Protein AF-0000000079066130 (afdb_homodimer)

Secondary structure (DSSP, 8-state):
-----------------TTSPTT---TTS-HHHHHHHHHT-TT----STHHHHHHHHHHHHT--S-----HHHHHHHHHHHHHHHHHHHHHHHHHHH--S-TT---TTHHHHHHHHHHHHHHHHHTTTTGGGTTS--GGGTT-HHHHHHHHHHHHHHTTTSTT-SHHHHHHHHHHHTT--TT-SSGGGGGG-TTS-GGGGHHHHHHHHHHT-HHHHHHHHHHHHHHHHHH-S-HHHHHHHHH-TTSS-HHHH-TTS-SSSSS--HHHHHHHHHHHHHHHHHHHHHHHHHHHHHHHHHHHHHHHHHHHHHHHHHTSHHHHHHHHHHHHHHHHTTT-SS-EETTEEHHHHHHHHTT--HHHHHHHHTSTT--TT-GGG-HIIIIITSTTSTTTTTS-HHHHHHHHHHHHHSPPPPP----------------------------------TTHHHHHHHHH--SS--PPPSSHHHHHHHTTSS---HHHHHHHHHHHHHHHHHHHTTGGGS--SS-SS--TT-SHHHHHHHHHHHHHHHHHGGGSPPPPHHHHHHHHHHHHHHHTTTTGGGGGGGSHHHHTSTTHHHHHHHHHHHTTTT-GGG-HHHHHHHHHHHTT--PPPTTSHHHHT-TTS-GGGGHHHHHHHHHTT-TTTTHHHHHHHHHHHHHTTTTTHHHHHHHHHHHTT---HHHHHHHHHT-TTTSHHHHHHHHHHHHHHTS-SSSSTTSHHHHHHHHHHHHHTTS---SHHHHHHHHHHHHHHHH-/-----------------TTSPTT---TTS-HHHHHHHHHT-TT----STHHHHHHHHHHHHT--S-----HHHHHHHHHHHHHHHHHHHHHHHHHHH--S-TT---TTHHHHHHHHHHHHHHHHHTTTTGGGTTS--GGGTT-HHHHHHHHHHHHHHTTTSTT-SHHHHHHHHHHHTT--TT-SSGGGGGG-TTS-GGGGHHHHHHHHHHT-HHHHHHHHHHHHHHHHHH-S-HHHHHHHHH-TTSS-HHHH-TTS-SSSSS--HHHHHHHHHHHHHHHHHHHHHHHHHHHHHHHHHHHHHHHHHHHHHHHHHTSHHHHHHHHHHHHHHHHTTT-SS-EETTEEHHHHHHHHTT--HHHHHHHHTSTT--TT-GGG-HIIIIITSTTSTTTTTS-HHHHHHHHHHHHHSPPPPP----------------------------------TTHHHHHHHHH--SS--PPPSSHHHHHHHTTSS---HHHHHHHHHHHHHHHHHHHTTGGGS--SS-SS--TT-SHHHHHHHHHHHHHHHHHGGGSPPPPHHHHHHHHHHHHHHHTTTTGGGGGGGSHHHHTSTTHHHHHHHHHHHTTTT-GGG-HHHHHHHHHHHTT--PPPTTSHHHHT-TTS-GGGGHHHHHHHHHTT-TTTTHHHHHHHHHHHHHTTTTTHHHHHHHHHHHTT---HHHHHHHHHT-TTTSHHHHHHHHHHHHHHTS-SS-STTSHHHHHHHHHHHHHTTS---SHHHHHHHHHHHHHHHH-

Solvent-accessible surface area (backbone atoms only — not comparable to full-atom values): 79382 Å² total; per-residue (Å²): 138,82,77,74,78,77,79,76,76,75,74,73,74,76,71,73,72,83,39,44,53,84,61,67,49,71,92,82,61,58,37,27,40,52,38,32,37,49,40,62,41,80,69,58,77,68,47,59,67,65,28,52,51,39,51,51,52,56,37,49,72,49,39,70,78,88,63,75,89,46,71,66,44,56,55,48,49,43,50,48,35,30,52,47,32,55,53,46,23,53,58,36,35,43,72,73,64,49,67,89,78,65,79,72,68,66,86,59,57,66,55,54,46,39,52,51,42,53,47,48,42,38,60,42,45,51,46,44,62,39,47,54,36,43,63,61,31,50,44,42,51,81,36,69,48,37,25,46,49,48,43,54,41,38,58,33,31,24,61,64,32,39,58,43,18,21,15,39,34,42,49,46,36,30,35,76,67,68,62,41,78,37,49,62,55,66,46,41,40,66,68,40,82,89,39,61,64,73,44,27,44,64,41,13,52,42,33,44,38,20,59,37,29,90,80,32,49,34,27,48,52,16,28,50,38,37,46,19,36,33,26,56,61,32,60,52,46,29,38,38,71,78,43,70,62,66,44,58,64,54,56,52,16,57,34,42,59,86,58,97,70,76,76,41,41,41,55,51,44,47,52,31,51,52,45,40,27,68,74,50,38,68,62,29,46,50,33,19,51,35,19,22,38,26,40,51,54,50,48,52,54,49,49,52,52,50,51,52,47,47,58,46,50,68,36,37,63,49,43,38,34,53,52,45,27,73,46,8,71,69,50,29,72,75,25,67,83,46,63,56,95,85,38,35,41,15,58,46,25,56,49,15,56,82,50,33,61,64,51,52,54,52,46,55,73,31,87,46,36,39,42,41,32,32,86,75,8,40,52,57,60,38,36,42,22,91,86,20,88,39,25,54,52,57,51,76,68,51,48,51,37,49,37,44,27,31,40,67,34,74,61,79,80,80,85,76,81,85,74,77,76,70,78,77,71,79,80,66,86,75,77,70,75,74,69,77,66,76,72,66,75,68,76,61,76,69,68,61,83,38,41,61,36,37,49,30,50,57,57,26,34,94,58,49,65,65,66,61,90,44,65,45,52,37,46,30,61,48,21,48,80,58,72,39,63,32,40,48,53,48,33,53,30,51,41,50,11,49,45,40,13,20,44,49,63,51,93,80,42,91,61,90,65,72,94,66,85,41,72,64,46,47,62,65,57,49,52,53,51,41,52,50,27,36,52,49,41,63,70,48,64,78,57,76,72,75,52,69,68,53,52,52,50,51,52,58,40,43,38,66,38,49,54,32,54,44,30,52,40,54,33,23,40,29,56,77,34,21,14,24,77,50,24,5,51,47,25,34,47,34,40,52,37,42,17,71,49,34,69,92,51,12,45,38,52,48,49,51,51,43,36,43,76,71,72,45,84,75,57,61,77,43,34,64,64,34,43,62,38,80,86,52,56,76,73,41,42,53,63,34,40,44,30,46,32,49,8,57,33,51,67,78,41,35,46,27,46,44,17,27,48,30,42,56,30,46,55,36,44,54,24,55,30,61,54,49,36,53,48,29,53,73,73,71,44,75,41,61,65,42,54,50,48,58,21,40,25,29,70,80,70,17,43,22,27,43,29,37,50,31,48,37,45,57,48,74,70,37,38,78,59,85,51,86,65,12,28,66,48,42,50,51,39,20,54,27,15,30,33,48,76,67,47,61,82,49,68,68,18,52,48,40,15,52,52,43,34,52,53,50,71,74,100,139,82,76,74,78,76,77,75,76,74,73,72,73,76,69,73,71,82,39,44,54,83,59,68,48,73,90,82,62,59,36,26,39,52,37,32,37,49,41,62,40,82,69,57,75,69,46,61,65,65,27,52,52,38,49,50,52,57,36,49,73,51,42,69,77,85,64,74,89,46,71,68,43,56,55,46,49,42,50,48,36,30,51,46,30,57,52,46,23,51,57,35,35,42,74,73,64,49,69,88,77,65,80,74,68,64,86,57,56,66,56,54,46,40,52,51,41,54,50,48,41,39,61,40,45,50,46,44,59,40,44,54,36,42,62,60,32,51,42,42,51,82,36,68,50,36,25,46,48,48,42,54,41,38,59,33,32,26,63,65,30,39,59,44,18,18,16,38,34,42,48,47,36,30,38,76,69,70,64,39,78,40,50,62,57,65,44,40,40,67,66,39,81,87,40,60,65,74,45,27,44,62,40,13,50,43,33,43,40,20,57,35,30,91,82,33,49,34,28,47,52,16,28,48,39,34,46,19,36,33,27,54,60,32,60,52,48,29,38,38,70,77,42,70,62,66,45,56,63,56,55,52,17,56,34,42,58,84,60,97,70,78,75,41,41,41,55,51,42,49,53,32,51,51,44,40,26,69,75,49,38,69,62,29,45,49,32,19,50,35,19,21,39,25,40,50,53,48,48,50,54,48,49,52,53,52,51,52,48,47,58,46,51,68,37,38,63,49,43,37,36,51,52,48,27,73,47,7,70,68,50,29,72,74,26,67,83,46,64,55,93,85,36,34,41,13,57,46,25,56,49,16,57,83,50,31,61,66,50,53,54,53,45,54,72,31,88,45,34,39,43,43,32,32,84,74,8,40,52,57,60,39,35,41,23,90,87,21,88,38,26,53,53,58,51,75,68,50,48,51,38,49,37,45,27,32,41,66,33,75,62,78,79,82,85,76,80,85,76,78,78,74,76,79,71,79,80,66,83,76,76,70,76,75,70,77,67,75,73,67,76,67,77,63,77,69,70,60,84,39,41,63,36,37,50,31,48,58,57,26,35,93,60,48,64,65,65,62,89,43,65,45,51,37,45,30,61,48,21,47,79,57,69,38,61,33,38,48,54,48,33,52,30,50,41,49,11,50,45,38,13,19,45,50,62,50,92,80,41,91,62,90,65,71,95,64,85,40,71,64,47,46,62,64,57,49,52,52,50,40,52,50,28,38,52,50,40,64,70,46,62,78,58,75,71,77,52,70,68,53,51,52,49,51,53,58,40,44,38,67,38,50,54,32,55,44,30,52,40,54,34,22,40,29,58,76,34,21,16,23,77,49,25,4,51,47,25,35,47,34,40,50,35,41,17,71,49,33,70,91,50,13,44,38,52,47,48,49,52,43,35,45,76,72,71,45,84,77,57,62,79,43,34,64,63,34,45,62,37,80,87,51,56,76,74,42,43,54,62,34,40,44,30,47,32,49,8,56,31,52,69,79,40,35,47,28,46,43,16,28,48,31,41,56,30,45,56,33,44,53,25,55,30,61,55,49,37,52,47,27,51,73,72,72,44,74,42,62,66,42,54,51,49,58,21,38,23,29,70,78,71,17,43,22,30,42,29,36,50,32,48,39,44,57,48,72,72,37,39,79,59,85,51,85,66,12,26,64,48,43,50,53,38,19,52,28,15,31,35,47,77,67,47,59,83,48,69,68,18,52,48,39,14,52,53,43,34,53,54,52,72,76,100

Radius of gyration: 35.03 Å; Cα contacts (8 Å, |Δi|>4): 2389; chains: 2; bounding box: 88×126×105 Å

Sequence (1526 aa):
MHSQQAAATATLSAEHQAGRPHGLPGDGGGSARTVYAYATDPEASLPEGRFVEEVRTVLRRHATAPGDGSPGALDALVRQAADWGAGERERYLGLAVGGEGDGDRPDGHHQVLVRRAVLGCAPLALMSGAWLQWLSAPGNADDPLVLRILALYASDVGAGHPAASRGSAYLELLRRLRLAENAAPAARLTGDQRIPDGAFRLPALLLAMSRRPDDFRGEILGADLCLRAVGLLPALELVREVLPTETDWAALDPAARREAEGPLPVERCRGAVDALAGEEGARGADAVRSGFRWMLAGLRDWSDALHAELVAAGDPAFDMAELMRVRSREGAVYHHQFLLEGKPLARWLAECRTDPGPLLDVLARSKLVKPGRSGASSLVRGLVGERGPMFRVFSPEDLTVIRRWIDSLPAKPAEAPEPQTEPEPEPGPEGVRAGVAPQKPSPGGTRDPLAAVAGALRTGARSPGRIPSGLREAYHLLMNRTDTPALRSWAMEYVAGWLARSGHGMDRTAMQLPERWGHEGLRPWLQAQHDQHGAEFEENAAIPLPSKEAVVDDTVQTAPLTLIDGSWLQGFTDYEQASSAIGHSLFETYWDELGNGEPHLNHPLIYRDVLKEMGVELPPTASAAFAQWPGFREESLELPVYWLCVGRFPQTFLPEVLGLNLAMELSGVGGTYRRARLALKAYGFSTRFVDIHNTIDNVATGHSAWAADAVDTLLASLPDAPGPGARADVWGRVRVGYRSLNPPRSVGARLAARRTRFTGRRRMHSQQAAATATLSAEHQAGRPHGLPGDGGGSARTVYAYATDPEASLPEGRFVEEVRTVLRRHATAPGDGSPGALDALVRQAADWGAGERERYLGLAVGGEGDGDRPDGHHQVLVRRAVLGCAPLALMSGAWLQWLSAPGNADDPLVLRILALYASDVGAGHPAASRGSAYLELLRRLRLAENAAPAARLTGDQRIPDGAFRLPALLLAMSRRPDDFRGEILGADLCLRAVGLLPALELVREVLPTETDWAALDPAARREAEGPLPVERCRGAVDALAGEEGARGADAVRSGFRWMLAGLRDWSDALHAELVAAGDPAFDMAELMRVRSREGAVYHHQFLLEGKPLARWLAECRTDPGPLLDVLARSKLVKPGRSGASSLVRGLVGERGPMFRVFSPEDLTVIRRWIDSLPAKPAEAPEPQTEPEPEPGPEGVRAGVAPQKPSPGGTRDPLAAVAGALRTGARSPGRIPSGLREAYHLLMNRTDTPALRSWAMEYVAGWLARSGHGMDRTAMQLPERWGHEGLRPWLQAQHDQHGAEFEENAAIPLPSKEAVVDDTVQTAPLTLIDGSWLQGFTDYEQASSAIGHSLFETYWDELGNGEPHLNHPLIYRDVLKEMGVELPPTASAAFAQWPGFREESLELPVYWLCVGRFPQTFLPEVLGLNLAMELSGVGGTYRRARLALKAYGFSTRFVDIHNTIDNVATGHSAWAADAVDTLLASLPDAPGPGARADVWGRVRVGYRSLNPPRSVGARLAARRTRFTGRRR

Nearest PDB structures (foldseek):
  6xcv-assembly1_B  TM=6.156E-01  e=5.724E-02  Streptomyces achromogenes subsp. streptozoticus
  6m9r-assembly1_B  TM=5.863E-01  e=5.724E-02  Streptomyces achromogenes subsp. streptozoticus
  8w20-assembly1_A  TM=7.509E-02  e=2.366E-01  Streptomyces coelicolor A3(2)
  4n7w-assembly1_A  TM=1.688E-01  e=3.729E+00  Yersinia frederiksenii
  6m9r-assembly1_A  TM=6.482E-01  e=1.581E-01  Streptomyces achromogenes subsp. streptozoticus

InterPro domains:
  IPR016084 Haem oxygenase-like, multi-helical [G3DSA:1.20.910.10] (567-727)

pLDDT: mean 87.75, std 19.33, range [20.89, 98.81]

Structure (mmCIF, N/CA/C/O backbone):
data_AF-0000000079066130-model_v1
#
loop_
_entity.id
_entity.type
_entity.pdbx_description
1 polymer 'Iron-containing redox enzyme family protein'
#
loop_
_atom_site.group_PDB
_atom_site.id
_atom_site.type_symbol
_atom_site.label_atom_id
_atom_site.label_alt_id
_atom_site.label_comp_id
_atom_site.label_asym_id
_atom_site.label_entity_id
_atom_site.label_seq_id
_atom_site.pdbx_PDB_ins_code
_atom_site.Cartn_x
_atom_site.Cartn_y
_atom_site.Cartn_z
_atom_site.occupancy
_atom_site.B_iso_or_equiv
_atom_site.auth_seq_id
_atom_site.auth_comp_id
_atom_site.auth_asym_id
_atom_site.auth_atom_id
_atom_site.pdbx_PDB_model_num
ATOM 1 N N . MET A 1 1 ? -37.312 -14.266 -53.844 1 21.94 1 MET A N 1
ATOM 2 C CA . MET A 1 1 ? -38.438 -13.43 -53.375 1 21.94 1 MET A CA 1
ATOM 3 C C . MET A 1 1 ? -38.156 -12.883 -52 1 21.94 1 MET A C 1
ATOM 5 O O . MET A 1 1 ? -38.062 -13.648 -51.031 1 21.94 1 MET A O 1
ATOM 9 N N . HIS A 1 2 ? -37.25 -11.891 -51.938 1 21.11 2 HIS A N 1
ATOM 10 C CA . HIS A 1 2 ? -36.281 -11.117 -51.188 1 21.11 2 HIS A CA 1
ATOM 11 C C . HIS A 1 2 ? -36.938 -10.156 -50.188 1 21.11 2 HIS A C 1
ATOM 13 O O . HIS A 1 2 ? -37.031 -8.961 -50.469 1 21.11 2 HIS A O 1
ATOM 19 N N . SER A 1 3 ? -38.094 -10.836 -49.625 1 22.48 3 SER A N 1
ATOM 20 C CA . SER A 1 3 ? -38.969 -9.969 -48.844 1 22.48 3 SER A CA 1
ATOM 21 C C . SER A 1 3 ? -38.188 -9.281 -47.719 1 22.48 3 SER A C 1
ATOM 23 O O . SER A 1 3 ? -37.219 -9.859 -47.188 1 22.48 3 SER A O 1
ATOM 25 N N . GLN A 1 4 ? -38.188 -7.969 -47.688 1 22.05 4 GLN A N 1
ATOM 26 C CA . GLN A 1 4 ? -37.594 -6.781 -47.094 1 22.05 4 GLN A CA 1
ATOM 27 C C . GLN A 1 4 ? -37.969 -6.668 -45.625 1 22.05 4 GLN A C 1
ATOM 29 O O . GLN A 1 4 ? -38.875 -5.895 -45.25 1 22.05 4 GLN A O 1
ATOM 34 N N . GLN A 1 5 ? -38.188 -7.844 -44.938 1 21.27 5 GLN A N 1
ATOM 35 C CA . GLN A 1 5 ? -38.875 -7.48 -43.688 1 21.27 5 GLN A CA 1
ATOM 36 C C . GLN A 1 5 ? -38.062 -6.523 -42.844 1 21.27 5 GLN A C 1
ATOM 38 O O . GLN A 1 5 ? -36.844 -6.707 -42.719 1 21.27 5 GLN A O 1
ATOM 43 N N . ALA A 1 6 ? -38.625 -5.27 -42.594 1 23.05 6 ALA A N 1
ATOM 44 C CA . ALA A 1 6 ? -38.281 -4.023 -41.906 1 23.05 6 ALA A CA 1
ATOM 45 C C . ALA A 1 6 ? -37.938 -4.27 -40.438 1 23.05 6 ALA A C 1
ATOM 47 O O . ALA A 1 6 ? -38.812 -4.719 -39.656 1 23.05 6 ALA A O 1
ATOM 48 N N . ALA A 1 7 ? -36.719 -4.617 -40.156 1 23.27 7 ALA A N 1
ATOM 49 C CA . ALA A 1 7 ? -36.188 -4.789 -38.812 1 23.27 7 ALA A CA 1
ATOM 50 C C . ALA A 1 7 ? -36.469 -3.551 -37.938 1 23.27 7 ALA A C 1
ATOM 52 O O . ALA A 1 7 ? -35.938 -2.469 -38.219 1 23.27 7 ALA A O 1
ATOM 53 N N . ALA A 1 8 ? -37.656 -3.41 -37.438 1 22.27 8 ALA A N 1
ATOM 54 C CA . ALA A 1 8 ? -38.094 -2.346 -36.531 1 22.27 8 ALA A CA 1
ATOM 55 C C . ALA A 1 8 ? -37.062 -2.139 -35.406 1 22.27 8 ALA A C 1
ATOM 57 O O . ALA A 1 8 ? -36.656 -3.098 -34.75 1 22.27 8 ALA A O 1
ATOM 58 N N . THR A 1 9 ? -36.344 -1.033 -35.469 1 22.95 9 THR A N 1
ATOM 59 C CA . THR A 1 9 ? -35.344 -0.394 -34.625 1 22.95 9 THR A CA 1
ATOM 60 C C . THR A 1 9 ? -35.875 -0.136 -33.219 1 22.95 9 THR A C 1
ATOM 62 O O . THR A 1 9 ? -36.719 0.729 -33.031 1 22.95 9 THR A O 1
ATOM 65 N N . ALA A 1 10 ? -36.406 -1.157 -32.562 1 23.05 10 ALA A N 1
ATOM 66 C CA . ALA A 1 10 ? -36.875 -0.809 -31.219 1 23.05 10 ALA A CA 1
ATOM 67 C C . ALA A 1 10 ? -35.781 -0.051 -30.453 1 23.05 10 ALA A C 1
ATOM 69 O O . ALA A 1 10 ? -34.625 -0.519 -30.359 1 23.05 10 ALA A O 1
ATOM 70 N N . THR A 1 11 ? -35.875 1.248 -30.484 1 24.3 11 THR A N 1
ATOM 71 C CA . THR A 1 11 ? -35.156 2.27 -29.719 1 24.3 11 THR A CA 1
ATOM 72 C C . THR A 1 11 ? -35.188 1.959 -28.234 1 24.3 11 THR A C 1
ATOM 74 O O . THR A 1 11 ? -36.25 2.045 -27.609 1 24.3 11 THR A O 1
ATOM 77 N N . LEU A 1 12 ? -34.688 0.817 -27.828 1 24.92 12 LEU A N 1
ATOM 78 C CA . LEU A 1 12 ? -34.625 0.649 -26.391 1 24.92 12 LEU A CA 1
ATOM 79 C C . LEU A 1 12 ? -34.031 1.879 -25.719 1 24.92 12 LEU A C 1
ATOM 81 O O . LEU A 1 12 ? -32.906 2.271 -26.047 1 24.92 12 LEU A O 1
ATOM 85 N N . SER A 1 13 ? -34.844 2.863 -25.453 1 22.75 13 SER A N 1
ATOM 86 C CA . SER A 1 13 ? -34.5 4.035 -24.656 1 22.75 13 SER A CA 1
ATOM 87 C C . SER A 1 13 ? -33.719 3.646 -23.406 1 22.75 13 SER A C 1
ATOM 89 O O . SER A 1 13 ? -34.219 2.871 -22.578 1 22.75 13 SER A O 1
ATOM 91 N N . ALA A 1 14 ? -32.438 3.467 -23.516 1 26.77 14 ALA A N 1
ATOM 92 C CA . ALA A 1 14 ? -31.547 3.428 -22.359 1 26.77 14 ALA A CA 1
ATOM 93 C C . ALA A 1 14 ? -31.906 4.512 -21.344 1 26.77 14 ALA A C 1
ATOM 95 O O . ALA A 1 14 ? -31.594 5.688 -21.547 1 26.77 14 ALA A O 1
ATOM 96 N N . GLU A 1 15 ? -33.125 4.527 -20.875 1 25.44 15 GLU A N 1
ATOM 97 C CA . GLU A 1 15 ? -33.344 5.398 -19.719 1 25.44 15 GLU A CA 1
ATOM 98 C C . GLU A 1 15 ? -32.219 5.316 -18.719 1 25.44 15 GLU A C 1
ATOM 100 O O . GLU A 1 15 ? -31.875 4.23 -18.234 1 25.44 15 GLU A O 1
ATOM 105 N N . HIS A 1 16 ? -31.219 6.133 -18.844 1 30.22 16 HIS A N 1
ATOM 106 C CA . HIS A 1 16 ? -30.203 6.449 -17.844 1 30.22 16 HIS A CA 1
ATOM 107 C C . HIS A 1 16 ? -30.781 6.477 -16.438 1 30.22 16 HIS A C 1
ATOM 109 O O . HIS A 1 16 ? -31.562 7.375 -16.109 1 30.22 16 HIS A O 1
ATOM 115 N N . GLN A 1 17 ? -31.25 5.461 -15.984 1 29.44 17 GLN A N 1
ATOM 116 C CA . GLN A 1 17 ? -31.656 5.516 -14.578 1 29.44 17 GLN A CA 1
ATOM 117 C C . GLN A 1 17 ? -30.578 6.188 -13.727 1 29.44 17 GLN A C 1
ATOM 119 O O . GLN A 1 17 ? -29.578 5.566 -13.383 1 29.44 17 GLN A O 1
ATOM 124 N N . ALA A 1 18 ? -30.453 7.461 -13.742 1 37.09 18 ALA A N 1
ATOM 125 C CA . ALA A 1 18 ? -29.609 8.508 -13.164 1 37.09 18 ALA A CA 1
ATOM 126 C C . ALA A 1 18 ? -29.422 8.297 -11.664 1 37.09 18 ALA A C 1
ATOM 128 O O . ALA A 1 18 ? -28.625 9 -11.031 1 37.09 18 ALA A O 1
ATOM 129 N N . GLY A 1 19 ? -30.047 7.367 -10.945 1 40.44 19 GLY A N 1
ATOM 130 C CA . GLY A 1 19 ? -30 7.375 -9.492 1 40.44 19 GLY A CA 1
ATOM 131 C C . GLY A 1 19 ? -29.281 6.164 -8.914 1 40.44 19 GLY A C 1
ATOM 132 O O . GLY A 1 19 ? -29.281 5.965 -7.699 1 40.44 19 GLY A O 1
ATOM 133 N N . ARG A 1 20 ? -28.938 5.266 -9.68 1 46.59 20 ARG A N 1
ATOM 134 C CA . ARG A 1 20 ? -28.344 4.074 -9.07 1 46.59 20 ARG A CA 1
ATOM 135 C C . ARG A 1 20 ? -26.859 4.273 -8.789 1 46.59 20 ARG A C 1
ATOM 137 O O . ARG A 1 20 ? -26.109 4.727 -9.664 1 46.59 20 ARG A O 1
ATOM 144 N N . PRO A 1 21 ? -26.562 4.102 -7.426 1 44.34 21 PRO A N 1
ATOM 145 C CA . PRO A 1 21 ? -25.141 4.238 -7.141 1 44.34 21 PRO A CA 1
ATOM 146 C C . PRO A 1 21 ? -24.266 3.361 -8.039 1 44.34 21 PRO A C 1
ATOM 148 O O . PRO A 1 21 ? -24.625 2.209 -8.305 1 44.34 21 PRO A O 1
ATOM 151 N N . HIS A 1 22 ? -23.328 3.924 -8.703 1 47.94 22 HIS A N 1
ATOM 152 C CA . HIS A 1 22 ? -22.359 3.197 -9.531 1 47.94 22 HIS A CA 1
ATOM 153 C C . HIS A 1 22 ? -21.547 2.217 -8.695 1 47.94 22 HIS A C 1
ATOM 155 O O . HIS A 1 22 ? -21.234 2.496 -7.531 1 47.94 22 HIS A O 1
ATOM 161 N N . GLY A 1 23 ? -21.391 0.949 -9.094 1 45.66 23 GLY A N 1
ATOM 162 C CA . GLY A 1 23 ? -20.469 0.001 -8.484 1 45.66 23 GLY A CA 1
ATOM 163 C C . GLY A 1 23 ? -21.156 -1.071 -7.672 1 45.66 23 GLY A C 1
ATOM 164 O O . GLY A 1 23 ? -20.5 -1.876 -7.008 1 45.66 23 GLY A O 1
ATOM 165 N N . LEU A 1 24 ? -22.5 -0.941 -7.422 1 46.59 24 LEU A N 1
ATOM 166 C CA . LEU A 1 24 ? -23.094 -1.969 -6.578 1 46.59 24 LEU A CA 1
ATOM 167 C C . LEU A 1 24 ? -23.234 -3.283 -7.34 1 46.59 24 LEU A C 1
ATOM 169 O O . LEU A 1 24 ? -23.547 -3.285 -8.531 1 46.59 24 LEU A O 1
ATOM 173 N N . PRO A 1 25 ? -22.719 -4.438 -6.598 1 48.5 25 PRO A N 1
ATOM 174 C CA . PRO A 1 25 ? -22.797 -5.777 -7.184 1 48.5 25 PRO A CA 1
ATOM 175 C C . PRO A 1 25 ? -24.234 -6.168 -7.574 1 48.5 25 PRO A C 1
ATOM 177 O O . PRO A 1 25 ? -25.188 -5.637 -7.016 1 48.5 25 PRO A O 1
ATOM 180 N N . GLY A 1 26 ? -24.312 -6.91 -8.609 1 43.94 26 GLY A N 1
ATOM 181 C CA . GLY A 1 26 ? -25.516 -7.672 -8.883 1 43.94 26 GLY A CA 1
ATOM 182 C C . GLY A 1 26 ? -25.938 -8.547 -7.719 1 43.94 26 GLY A C 1
ATOM 183 O O . GLY A 1 26 ? -25.312 -8.547 -6.664 1 43.94 26 GLY A O 1
ATOM 184 N N . ASP A 1 27 ? -27.141 -9.336 -7.637 1 44.97 27 ASP A N 1
ATOM 185 C CA . ASP A 1 27 ? -27.875 -10.117 -6.645 1 44.97 27 ASP A CA 1
ATOM 186 C C . ASP A 1 27 ? -27.016 -11.273 -6.117 1 44.97 27 ASP A C 1
ATOM 188 O O . ASP A 1 27 ? -27.5 -12.086 -5.316 1 44.97 27 ASP A O 1
ATOM 192 N N . GLY A 1 28 ? -25.859 -11.484 -6.477 1 46.34 28 GLY A N 1
ATOM 193 C CA . GLY A 1 28 ? -25.281 -12.773 -6.156 1 46.34 28 GLY A CA 1
ATOM 194 C C . GLY A 1 28 ? -24.609 -12.805 -4.797 1 46.34 28 GLY A C 1
ATOM 195 O O . GLY A 1 28 ? -24.281 -13.875 -4.285 1 46.34 28 GLY A O 1
ATOM 196 N N . GLY A 1 29 ? -24.141 -11.695 -4.207 1 58.28 29 GLY A N 1
ATOM 197 C CA . GLY A 1 29 ? -23.469 -11.805 -2.922 1 58.28 29 GLY A CA 1
ATOM 198 C C . GLY A 1 29 ? -24.375 -11.469 -1.748 1 58.28 29 GLY A C 1
ATOM 199 O O . GLY A 1 29 ? -25.484 -10.969 -1.935 1 58.28 29 GLY A O 1
ATOM 200 N N . GLY A 1 30 ? -24.094 -12.023 -0.494 1 82.5 30 GLY A N 1
ATOM 201 C CA . GLY A 1 30 ? -24.812 -11.688 0.718 1 82.5 30 GLY A CA 1
ATOM 202 C C . GLY A 1 30 ? -24.969 -10.188 0.921 1 82.5 30 GLY A C 1
ATOM 203 O O . GLY A 1 30 ? -24.109 -9.414 0.518 1 82.5 30 GLY A O 1
ATOM 204 N N . SER A 1 31 ? -26.094 -9.688 1.275 1 90.81 31 SER A N 1
ATOM 205 C CA . SER A 1 31 ? -26.453 -8.289 1.47 1 90.81 31 SER A CA 1
ATOM 206 C C . SER A 1 31 ? -25.406 -7.578 2.338 1 90.81 31 SER A C 1
ATOM 208 O O . SER A 1 31 ? -25 -6.453 2.033 1 90.81 31 SER A O 1
ATOM 210 N N . ALA A 1 32 ? -24.922 -8.25 3.373 1 95.56 32 ALA A N 1
ATOM 211 C CA . ALA A 1 32 ? -23.953 -7.645 4.285 1 95.56 32 ALA A CA 1
ATOM 212 C C . ALA A 1 32 ? -22.625 -7.367 3.576 1 95.56 32 ALA A C 1
ATOM 214 O O . ALA A 1 32 ? -22.031 -6.309 3.766 1 95.56 32 ALA A O 1
ATOM 215 N N . ARG A 1 33 ? -22.188 -8.281 2.699 1 95.44 33 ARG A N 1
ATOM 216 C CA . ARG A 1 33 ? -20.953 -8.117 1.938 1 95.44 33 ARG A CA 1
ATOM 217 C C . ARG A 1 33 ? -21.078 -6.965 0.951 1 95.44 33 ARG A C 1
ATOM 219 O O . ARG A 1 33 ? -20.125 -6.191 0.781 1 95.44 33 ARG A O 1
ATOM 226 N N . THR A 1 34 ? -22.234 -6.832 0.357 1 94.19 34 THR A N 1
ATOM 227 C CA . THR A 1 34 ? -22.453 -5.77 -0.615 1 94.19 34 THR A CA 1
ATOM 228 C C . THR A 1 34 ? -22.391 -4.398 0.053 1 94.19 34 THR A C 1
ATOM 230 O O . THR A 1 34 ? -21.719 -3.49 -0.45 1 94.19 34 THR A O 1
ATOM 233 N N . VAL A 1 35 ? -23.047 -4.289 1.192 1 96.88 35 VAL A N 1
ATOM 234 C CA . VAL A 1 35 ? -23.062 -3.021 1.912 1 96.88 35 VAL A CA 1
ATOM 235 C C . VAL A 1 35 ? -21.672 -2.699 2.428 1 96.88 35 VAL A C 1
ATOM 237 O O . VAL A 1 35 ? -21.219 -1.555 2.34 1 96.88 35 VAL A O 1
ATOM 240 N N . TYR A 1 36 ? -20.984 -3.746 2.955 1 97.06 36 TYR A N 1
ATOM 241 C CA . TYR A 1 36 ? -19.625 -3.576 3.471 1 97.06 36 TYR A CA 1
ATOM 242 C C . TYR A 1 36 ? -18.688 -3.064 2.385 1 97.06 36 TYR A C 1
ATOM 244 O O . TYR A 1 36 ? -17.984 -2.072 2.582 1 97.06 36 TYR A O 1
ATOM 252 N N . ALA A 1 37 ? -18.719 -3.668 1.182 1 95.75 37 ALA A N 1
ATOM 253 C CA . ALA A 1 37 ? -17.828 -3.314 0.076 1 95.75 37 ALA A CA 1
ATOM 254 C C . ALA A 1 37 ? -18.109 -1.895 -0.414 1 95.75 37 ALA A C 1
ATOM 256 O O . ALA A 1 37 ? -17.172 -1.125 -0.659 1 95.75 37 ALA A O 1
ATOM 257 N N . TYR A 1 38 ? -19.344 -1.527 -0.479 1 94.69 38 TYR A N 1
ATOM 258 C CA . TYR A 1 38 ? -19.703 -0.203 -0.972 1 94.69 38 TYR A CA 1
ATOM 259 C C . TYR A 1 38 ? -19.328 0.876 0.035 1 94.69 38 TYR A C 1
ATOM 261 O O . TYR A 1 38 ? -18.781 1.921 -0.339 1 94.69 38 TYR A O 1
ATOM 269 N N . ALA A 1 39 ? -19.547 0.546 1.295 1 96.62 39 ALA A N 1
ATOM 270 C CA . ALA A 1 39 ? -19.375 1.561 2.334 1 96.62 39 ALA A CA 1
ATOM 271 C C . ALA A 1 39 ? -17.906 1.789 2.65 1 96.62 39 ALA A C 1
ATOM 273 O O . ALA A 1 39 ? -17.547 2.787 3.283 1 96.62 39 ALA A O 1
ATOM 274 N N . THR A 1 40 ? -17.031 0.906 2.221 1 96.19 40 THR A N 1
ATOM 275 C CA . THR A 1 40 ? -15.594 1.087 2.459 1 96.19 40 THR A CA 1
ATOM 276 C C . THR A 1 40 ? -14.992 2.043 1.433 1 96.19 40 THR A C 1
ATOM 278 O O . THR A 1 40 ? -13.875 2.521 1.607 1 96.19 40 THR A O 1
ATOM 281 N N . ASP A 1 41 ? -15.766 2.371 0.357 1 94.31 41 ASP A N 1
ATOM 282 C CA . ASP A 1 41 ? -15.297 3.312 -0.655 1 94.31 41 ASP A CA 1
ATOM 283 C C . ASP A 1 41 ? -15.227 4.73 -0.094 1 94.31 41 ASP A C 1
ATOM 285 O O . ASP A 1 41 ? -16.234 5.277 0.362 1 94.31 41 ASP A O 1
ATOM 289 N N . PRO A 1 42 ? -14.039 5.371 -0.195 1 95.25 42 PRO A N 1
ATOM 290 C CA . PRO A 1 42 ? -13.891 6.707 0.385 1 95.25 42 PRO A CA 1
ATOM 291 C C . PRO A 1 42 ? -14.789 7.746 -0.278 1 95.25 42 PRO A C 1
ATOM 293 O O . PRO A 1 42 ? -15.016 8.82 0.281 1 95.25 42 PRO A O 1
ATOM 296 N N . GLU A 1 43 ? -15.32 7.48 -1.477 1 95 43 GLU A N 1
ATOM 297 C CA . GLU A 1 43 ? -16.141 8.438 -2.209 1 95 43 GLU A CA 1
ATOM 298 C C . GLU A 1 43 ? -17.562 7.918 -2.4 1 95 43 GLU A C 1
ATOM 300 O O . GLU A 1 43 ? -18.281 8.367 -3.295 1 95 43 GLU A O 1
ATOM 305 N N . ALA A 1 44 ? -17.969 6.98 -1.501 1 92.19 44 ALA A N 1
ATOM 306 C CA . ALA A 1 44 ? -19.328 6.426 -1.57 1 92.19 44 ALA A CA 1
ATOM 307 C C . ALA A 1 44 ? -20.359 7.48 -1.21 1 92.19 44 ALA A C 1
ATOM 309 O O . ALA A 1 44 ? -20.125 8.328 -0.344 1 92.19 44 ALA A O 1
ATOM 310 N N . SER A 1 45 ? -21.422 7.465 -1.926 1 92 45 SER A N 1
ATOM 311 C CA . SER A 1 45 ? -22.578 8.305 -1.635 1 92 45 SER A CA 1
ATOM 312 C C . SER A 1 45 ? -23.812 7.457 -1.358 1 92 45 SER A C 1
ATOM 314 O O . SER A 1 45 ? -24.344 6.812 -2.264 1 92 45 SER A O 1
ATOM 316 N N . LEU A 1 46 ? -24.25 7.449 -0.14 1 95.19 46 LEU A N 1
ATOM 317 C CA . LEU A 1 46 ? -25.422 6.668 0.234 1 95.19 46 LEU A CA 1
ATOM 318 C C . LEU A 1 46 ? -26.672 7.531 0.204 1 95.19 46 LEU A C 1
ATOM 320 O O . LEU A 1 46 ? -26.656 8.695 0.621 1 95.19 46 LEU A O 1
ATOM 324 N N . PRO A 1 47 ? -27.75 7.012 -0.249 1 94.75 47 PRO A N 1
ATOM 325 C CA . PRO A 1 47 ? -28.953 7.812 -0.473 1 94.75 47 PRO A CA 1
ATOM 326 C C . PRO A 1 47 ? -29.719 8.102 0.818 1 94.75 47 PRO A C 1
ATOM 328 O O . PRO A 1 47 ? -29.547 7.398 1.814 1 94.75 47 PRO A O 1
ATOM 331 N N . GLU A 1 48 ? -30.531 9.172 0.752 1 93.25 48 GLU A N 1
ATOM 332 C CA . GLU A 1 48 ? -31.484 9.461 1.826 1 93.25 48 GLU A CA 1
ATOM 333 C C . GLU A 1 48 ? -32.781 8.703 1.626 1 93.25 48 GLU A C 1
ATOM 335 O O . GLU A 1 48 ? -32.875 7.805 0.79 1 93.25 48 GLU A O 1
ATOM 340 N N . GLY A 1 49 ? -33.75 8.977 2.443 1 93.25 49 GLY A N 1
ATOM 341 C CA . GLY A 1 49 ? -35.062 8.414 2.275 1 93.25 49 GLY A CA 1
ATOM 342 C C . GLY A 1 49 ? -35.188 6.977 2.746 1 93.25 49 GLY A C 1
ATOM 343 O O . GLY A 1 49 ? -34.906 6.68 3.912 1 93.25 49 GLY A O 1
ATOM 344 N N . ARG A 1 50 ? -35.438 6.16 1.76 1 94.5 50 ARG A N 1
ATOM 345 C CA . ARG A 1 50 ? -35.75 4.77 2.072 1 94.5 50 ARG A CA 1
ATOM 346 C C . ARG A 1 50 ? -34.594 4.082 2.746 1 94.5 50 ARG A C 1
ATOM 348 O O . ARG A 1 50 ? -34.781 3.256 3.643 1 94.5 50 ARG A O 1
ATOM 355 N N . PHE A 1 51 ? -33.438 4.324 2.34 1 95.69 51 PHE A N 1
ATOM 356 C CA . PHE A 1 51 ? -32.25 3.713 2.906 1 95.69 51 PHE A CA 1
ATOM 357 C C . PHE A 1 51 ? -32.156 4.004 4.398 1 95.69 51 PHE A C 1
ATOM 359 O O . PHE A 1 51 ? -31.922 3.092 5.203 1 95.69 51 PHE A O 1
ATOM 366 N N . VAL A 1 52 ? -32.281 5.27 4.773 1 96.88 52 VAL A N 1
ATOM 367 C CA . VAL A 1 52 ? -32.188 5.688 6.168 1 96.88 52 VAL A CA 1
ATOM 368 C C . VAL A 1 52 ? -33.281 4.98 6.984 1 96.88 52 VAL A C 1
ATOM 370 O O . VAL A 1 52 ? -33.031 4.52 8.094 1 96.88 52 VAL A O 1
ATOM 373 N N . GLU A 1 53 ? -34.438 4.82 6.367 1 96.12 53 GLU A N 1
ATOM 374 C CA . GLU A 1 53 ? -35.531 4.176 7.047 1 96.12 53 GLU A CA 1
ATOM 375 C C . GLU A 1 53 ? -35.25 2.697 7.297 1 96.12 53 GLU A C 1
ATOM 377 O O . GLU A 1 53 ? -35.562 2.172 8.367 1 96.12 53 GLU A O 1
ATOM 382 N N . GLU A 1 54 ? -34.688 2.094 6.297 1 96.44 54 GLU A N 1
ATOM 383 C CA . GLU A 1 54 ? -34.375 0.674 6.426 1 96.44 54 GLU A CA 1
ATOM 384 C C . GLU A 1 54 ? -33.312 0.446 7.477 1 96.44 54 GLU A C 1
ATOM 386 O O . GLU A 1 54 ? -33.344 -0.54 8.219 1 96.44 54 GLU A O 1
ATOM 391 N N . VAL A 1 55 ? -32.312 1.291 7.543 1 97.12 55 VAL A N 1
ATOM 392 C CA . VAL A 1 55 ? -31.266 1.188 8.555 1 97.12 55 VAL A CA 1
ATOM 393 C C . VAL A 1 55 ? -31.875 1.334 9.945 1 97.12 55 VAL A C 1
ATOM 395 O O . VAL A 1 55 ? -31.578 0.548 10.852 1 97.12 55 VAL A O 1
ATOM 398 N N . ARG A 1 56 ? -32.75 2.318 10.156 1 95.94 56 ARG A N 1
ATOM 399 C CA . ARG A 1 56 ? -33.406 2.543 11.445 1 95.94 56 ARG A CA 1
ATOM 400 C C . ARG A 1 56 ? -34.281 1.357 11.836 1 95.94 56 ARG A C 1
ATOM 402 O O . ARG A 1 56 ? -34.375 1.021 13.023 1 95.94 56 ARG A O 1
ATOM 409 N N . THR A 1 57 ? -34.844 0.77 10.828 1 95.38 57 THR A N 1
ATOM 410 C CA . THR A 1 57 ? -35.656 -0.421 11.094 1 95.38 57 THR A CA 1
ATOM 411 C C . THR A 1 57 ? -34.781 -1.532 11.68 1 95.38 57 THR A C 1
ATOM 413 O O . THR A 1 57 ? -35.188 -2.211 12.625 1 95.38 57 THR A O 1
ATOM 416 N N . VAL A 1 58 ? -33.625 -1.715 11.148 1 95.56 58 VAL A N 1
ATOM 417 C CA . VAL A 1 58 ? -32.688 -2.73 11.656 1 95.56 58 VAL A CA 1
ATOM 418 C C . VAL A 1 58 ? -32.281 -2.381 13.078 1 95.56 58 VAL A C 1
ATOM 420 O O . VAL A 1 58 ? -32.188 -3.258 13.945 1 95.56 58 VAL A O 1
ATOM 423 N N . LEU A 1 59 ? -32.031 -1.126 13.391 1 95.25 59 LEU A N 1
ATOM 424 C CA . LEU A 1 59 ? -31.609 -0.679 14.711 1 95.25 59 LEU A CA 1
ATOM 425 C C . LEU A 1 59 ? -32.719 -0.884 15.75 1 95.25 59 LEU A C 1
ATOM 427 O O . LEU A 1 59 ? -32.438 -1.254 16.891 1 95.25 59 LEU A O 1
ATOM 431 N N . ARG A 1 60 ? -33.906 -0.781 15.336 1 90.75 60 ARG A N 1
ATOM 432 C CA . ARG A 1 60 ? -35.062 -0.835 16.25 1 90.75 60 ARG A CA 1
ATOM 433 C C . ARG A 1 60 ? -35.406 -2.277 16.609 1 90.75 60 ARG A C 1
ATOM 435 O O . ARG A 1 60 ? -36.031 -2.539 17.641 1 90.75 60 ARG A O 1
ATOM 442 N N . ARG A 1 61 ? -35.031 -3.156 15.734 1 86 61 ARG A N 1
ATOM 443 C CA . ARG A 1 61 ? -35.344 -4.555 15.992 1 86 61 ARG A CA 1
ATOM 444 C C . ARG A 1 61 ? -34.75 -5.016 17.312 1 86 61 ARG A C 1
ATOM 446 O O . ARG A 1 61 ? -35.281 -5.934 17.953 1 86 61 ARG A O 1
ATOM 453 N N . HIS A 1 62 ? -33.719 -4.504 17.688 1 71.81 62 HIS A N 1
ATOM 454 C CA . HIS A 1 62 ? -33.031 -4.93 18.906 1 71.81 62 HIS A CA 1
ATOM 455 C C . HIS A 1 62 ? -33.312 -3.971 20.047 1 71.81 62 HIS A C 1
ATOM 457 O O . HIS A 1 62 ? -32.688 -4.09 21.125 1 71.81 62 HIS A O 1
ATOM 463 N N . ALA A 1 63 ? -33.969 -2.971 19.75 1 62.12 63 ALA A N 1
ATOM 464 C CA . ALA A 1 63 ? -34.25 -1.962 20.766 1 62.12 63 ALA A CA 1
ATOM 465 C C . ALA A 1 63 ? -35.375 -2.426 21.703 1 62.12 63 ALA A C 1
ATOM 467 O O . ALA A 1 63 ? -36.5 -2.645 21.281 1 62.12 63 ALA A O 1
ATOM 468 N N . THR A 1 64 ? -35.031 -3.418 22.594 1 59.47 64 THR A N 1
ATOM 469 C CA . THR A 1 64 ? -36.125 -3.783 23.516 1 59.47 64 THR A CA 1
ATOM 470 C C . THR A 1 64 ? -36.906 -2.551 23.922 1 59.47 64 THR A C 1
ATOM 472 O O . THR A 1 64 ? -36.531 -1.422 23.609 1 59.47 64 THR A O 1
ATOM 475 N N . ALA A 1 65 ? -37.688 -2.643 25.297 1 50.03 65 ALA A N 1
ATOM 476 C CA . ALA A 1 65 ? -38.625 -1.782 26 1 50.03 65 ALA A CA 1
ATOM 477 C C . ALA A 1 65 ? -38 -0.43 26.328 1 50.03 65 ALA A C 1
ATOM 479 O O . ALA A 1 65 ? -36.844 -0.361 26.734 1 50.03 65 ALA A O 1
ATOM 480 N N . PRO A 1 66 ? -38.531 0.641 25.828 1 48.97 66 PRO A N 1
ATOM 481 C CA . PRO A 1 66 ? -38.125 2.002 26.172 1 48.97 66 PRO A CA 1
ATOM 482 C C . PRO A 1 66 ? -37.719 2.145 27.641 1 48.97 66 PRO A C 1
ATOM 484 O O . PRO A 1 66 ? -38.531 1.828 28.531 1 48.97 66 PRO A O 1
ATOM 487 N N . GLY A 1 67 ? -36.656 1.637 28.016 1 46.72 67 GLY A N 1
ATOM 488 C CA . GLY A 1 67 ? -36.344 1.865 29.422 1 46.72 67 GLY A CA 1
ATOM 489 C C . GLY A 1 67 ? -36.25 3.336 29.766 1 46.72 67 GLY A C 1
ATOM 490 O O . GLY A 1 67 ? -36.312 4.199 28.891 1 46.72 67 GLY A O 1
ATOM 491 N N . ASP A 1 68 ? -36.219 3.711 31.062 1 48.72 68 ASP A N 1
ATOM 492 C CA . ASP A 1 68 ? -36.219 5.02 31.703 1 48.72 68 ASP A CA 1
ATOM 493 C C . ASP A 1 68 ? -35.031 5.859 31.25 1 48.72 68 ASP A C 1
ATOM 495 O O . ASP A 1 68 ? -33.938 5.332 31.047 1 48.72 68 ASP A O 1
ATOM 499 N N . GLY A 1 69 ? -35.094 6.781 30.328 1 50.81 69 GLY A N 1
ATOM 500 C CA . GLY A 1 69 ? -34.25 7.836 29.781 1 50.81 69 GLY A CA 1
ATOM 501 C C . GLY A 1 69 ? -33.25 8.367 30.781 1 50.81 69 GLY A C 1
ATOM 502 O O . GLY A 1 69 ? -32.656 9.422 30.562 1 50.81 69 GLY A O 1
ATOM 503 N N . SER A 1 70 ? -33 7.738 31.922 1 56.62 70 SER A N 1
ATOM 504 C CA . SER A 1 70 ? -32.156 8.312 32.969 1 56.62 70 SER A CA 1
ATOM 505 C C . SER A 1 70 ? -30.688 7.992 32.688 1 56.62 70 SER A C 1
ATOM 507 O O . SER A 1 70 ? -30.359 6.965 32.094 1 56.62 70 SER A O 1
ATOM 509 N N . PRO A 1 71 ? -29.812 8.984 32.844 1 60.22 71 PRO A N 1
ATOM 510 C CA . PRO A 1 71 ? -28.375 8.75 32.781 1 60.22 71 PRO A CA 1
ATOM 511 C C . PRO A 1 71 ? -27.969 7.438 33.469 1 60.22 71 PRO A C 1
ATOM 513 O O . PRO A 1 71 ? -27.016 6.777 33 1 60.22 71 PRO A O 1
ATOM 516 N N . GLY A 1 72 ? -28.594 7.148 34.344 1 73.31 72 GL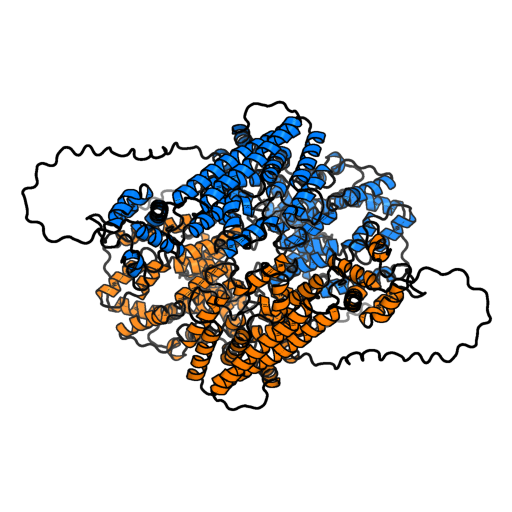Y A N 1
ATOM 517 C CA . GLY A 1 72 ? -28.328 5.895 35.031 1 73.31 72 GLY A CA 1
ATOM 518 C C . GLY A 1 72 ? -28.562 4.676 34.156 1 73.31 72 GLY A C 1
ATOM 519 O O . GLY A 1 72 ? -27.906 3.641 34.344 1 73.31 72 GLY A O 1
ATOM 520 N N . ALA A 1 73 ? -29.281 4.984 33.156 1 84.69 73 ALA A N 1
ATOM 521 C CA . ALA A 1 73 ? -29.594 3.879 32.25 1 84.69 73 ALA A CA 1
ATOM 522 C C . ALA A 1 73 ? -28.438 3.588 31.312 1 84.69 73 ALA A C 1
ATOM 524 O O . ALA A 1 73 ? -28.125 2.426 31.047 1 84.69 73 ALA A O 1
ATOM 525 N N . LEU A 1 74 ? -27.766 4.703 30.891 1 93.12 74 LEU A N 1
ATOM 526 C CA . LEU A 1 74 ? -26.625 4.508 29.984 1 93.12 74 LEU A CA 1
ATOM 527 C C . LEU A 1 74 ? -25.453 3.879 30.734 1 93.12 74 LEU A C 1
ATOM 529 O O . LEU A 1 74 ? -24.75 3.021 30.188 1 93.12 74 LEU A O 1
ATOM 533 N N . ASP A 1 75 ? -25.203 4.316 31.984 1 94.88 75 ASP A N 1
ATOM 534 C CA . ASP A 1 75 ? -24.141 3.729 32.781 1 94.88 75 ASP A CA 1
ATOM 535 C C . ASP A 1 75 ? -24.375 2.236 33.031 1 94.88 75 ASP A C 1
ATOM 537 O O . ASP A 1 75 ? -23.438 1.445 33.031 1 94.88 75 ASP A O 1
ATOM 541 N N . ALA A 1 76 ? -25.609 1.956 33.25 1 95.31 76 ALA A N 1
ATOM 542 C CA . ALA A 1 76 ? -25.953 0.55 33.406 1 95.31 76 ALA A CA 1
ATOM 543 C C . ALA A 1 76 ? -25.672 -0.25 32.156 1 95.31 76 ALA A C 1
ATOM 545 O O . ALA A 1 76 ? -25.203 -1.389 32.219 1 95.31 76 ALA A O 1
ATOM 546 N N . LEU A 1 77 ? -25.984 0.338 31.016 1 96.06 77 LEU A N 1
ATOM 547 C CA . LEU A 1 77 ? -25.703 -0.316 29.75 1 96.06 77 LEU A CA 1
ATOM 548 C C . LEU A 1 77 ? -24.203 -0.519 29.562 1 96.06 77 LEU A C 1
ATOM 550 O O . LEU A 1 77 ? -23.766 -1.58 29.109 1 96.06 77 LEU A O 1
ATOM 554 N N . VAL A 1 78 ? -23.422 0.476 29.875 1 98 78 VAL A N 1
ATOM 555 C CA . VAL A 1 78 ? -21.969 0.408 29.766 1 98 78 VAL A CA 1
ATOM 556 C C . VAL A 1 78 ? -21.438 -0.709 30.641 1 98 78 VAL A C 1
ATOM 558 O O . VAL A 1 78 ? -20.594 -1.498 30.219 1 98 78 VAL A O 1
ATOM 561 N N . ARG A 1 79 ? -21.891 -0.797 31.891 1 97.5 79 ARG A N 1
ATOM 562 C CA . ARG A 1 79 ? -21.484 -1.857 32.812 1 97.5 79 ARG A CA 1
ATOM 563 C C . ARG A 1 79 ? -21.891 -3.227 32.281 1 97.5 79 ARG A C 1
ATOM 565 O O . ARG A 1 79 ? -21.125 -4.188 32.375 1 97.5 79 ARG A O 1
ATOM 572 N N . GLN A 1 80 ? -23.094 -3.264 31.75 1 97.38 80 GLN A N 1
ATOM 573 C CA . GLN A 1 80 ? -23.578 -4.512 31.188 1 97.38 80 GLN A CA 1
ATOM 574 C C . GLN A 1 80 ? -22.688 -4.996 30.047 1 97.38 80 GLN A C 1
ATOM 576 O O . GLN A 1 80 ? -22.359 -6.18 29.969 1 97.38 80 GLN A O 1
ATOM 581 N N . ALA A 1 81 ? -22.344 -4.086 29.156 1 98.31 81 ALA A N 1
ATOM 582 C CA . ALA A 1 81 ? -21.484 -4.43 28.031 1 98.31 81 ALA A CA 1
ATOM 583 C C . ALA A 1 81 ? -20.109 -4.883 28.5 1 98.31 81 ALA A C 1
ATOM 585 O O . ALA A 1 81 ? -19.562 -5.859 27.984 1 98.31 81 ALA A O 1
ATOM 586 N N . ALA A 1 82 ? -19.516 -4.164 29.453 1 98.25 82 ALA A N 1
ATOM 587 C CA . ALA A 1 82 ? -18.203 -4.508 30 1 98.25 82 ALA A CA 1
ATOM 588 C C . ALA A 1 82 ? -18.234 -5.887 30.656 1 98.25 82 ALA A C 1
ATOM 590 O O . ALA A 1 82 ? -17.328 -6.695 30.469 1 98.25 82 ALA A O 1
ATOM 591 N N . ASP A 1 83 ? -19.312 -6.117 31.484 1 98.12 83 ASP A N 1
ATOM 592 C CA . ASP A 1 83 ? -19.469 -7.402 32.156 1 98.12 83 ASP A CA 1
ATOM 593 C C . ASP A 1 83 ? -19.625 -8.539 31.156 1 98.12 83 ASP A C 1
ATOM 595 O O . ASP A 1 83 ? -19.031 -9.602 31.312 1 98.12 83 ASP A O 1
ATOM 599 N N . TRP A 1 84 ? -20.469 -8.25 30.188 1 98.38 84 TRP A N 1
ATOM 600 C CA . TRP A 1 84 ? -20.641 -9.266 29.156 1 98.38 84 TRP A CA 1
ATOM 601 C C . TRP A 1 84 ? -19.328 -9.57 28.453 1 98.38 84 TRP A C 1
ATOM 603 O O . TRP A 1 84 ? -18.984 -10.734 28.25 1 98.38 84 TRP A O 1
ATOM 613 N N . GLY A 1 85 ? -18.625 -8.539 28.031 1 98.38 85 GLY A N 1
ATOM 614 C CA . GLY A 1 85 ? -17.344 -8.727 27.375 1 98.38 85 GLY A CA 1
ATOM 615 C C . GLY A 1 85 ? -16.375 -9.562 28.188 1 98.38 85 GLY A C 1
ATOM 616 O O . GLY A 1 85 ? -15.719 -10.461 27.656 1 98.38 85 GLY A O 1
ATOM 617 N N . ALA A 1 86 ? -16.281 -9.312 29.484 1 97.81 86 ALA A N 1
ATOM 618 C CA . ALA A 1 86 ? -15.391 -10.055 30.375 1 97.81 86 ALA A CA 1
ATOM 619 C C . ALA A 1 86 ? -15.797 -11.523 30.453 1 97.81 86 ALA A C 1
ATOM 621 O O . ALA A 1 86 ? -14.938 -12.406 30.375 1 97.81 86 ALA A O 1
ATOM 622 N N . GLY A 1 87 ? -17.078 -11.719 30.625 1 98.12 87 GLY A N 1
ATOM 623 C CA . GLY A 1 87 ? -17.562 -13.086 30.672 1 98.12 87 GLY A CA 1
ATOM 624 C C . GLY A 1 87 ? -17.359 -13.836 29.359 1 98.12 87 GLY A C 1
ATOM 625 O O . GLY A 1 87 ? -16.984 -15.016 29.375 1 98.12 87 GLY A O 1
ATOM 626 N N . GLU A 1 88 ? -17.672 -13.172 28.281 1 97.94 88 GLU A N 1
ATOM 627 C CA . GLU A 1 88 ? -17.547 -13.797 26.969 1 97.94 88 GLU A CA 1
ATOM 628 C C . GLU A 1 88 ? -16.094 -14.133 26.672 1 97.94 88 GLU A C 1
ATOM 630 O O . GLU A 1 88 ? -15.805 -15.148 26.016 1 97.94 88 GLU A O 1
ATOM 635 N N . ARG A 1 89 ? -15.102 -13.289 27.047 1 97.62 89 ARG A N 1
ATOM 636 C CA . ARG A 1 89 ? -13.68 -13.578 26.875 1 97.62 89 ARG A CA 1
ATOM 637 C C . ARG A 1 89 ? -13.281 -14.852 27.609 1 97.62 89 ARG A C 1
ATOM 639 O O . ARG A 1 89 ? -12.508 -15.656 27.094 1 97.62 89 ARG A O 1
ATOM 646 N N . GLU A 1 90 ? -13.844 -15.055 28.781 1 96.88 90 GLU A N 1
ATOM 647 C CA . GLU A 1 90 ? -13.594 -16.281 29.531 1 96.88 90 GLU A CA 1
ATOM 648 C C . GLU A 1 90 ? -14.141 -17.5 28.797 1 96.88 90 GLU A C 1
ATOM 650 O O . GLU A 1 90 ? -13.523 -18.562 28.797 1 96.88 90 GLU A O 1
ATOM 655 N N . ARG A 1 91 ? -15.32 -17.266 28.25 1 96.94 91 ARG A N 1
ATOM 656 C CA . ARG A 1 91 ? -15.93 -18.344 27.484 1 96.94 91 ARG A CA 1
ATOM 657 C C . ARG A 1 91 ? -15.023 -18.781 26.328 1 96.94 91 ARG A C 1
ATOM 659 O O . ARG A 1 91 ? -14.828 -19.984 26.109 1 96.94 91 ARG A O 1
ATOM 666 N N . TYR A 1 92 ? -14.43 -17.875 25.578 1 97.38 92 TYR A N 1
ATOM 667 C CA . TYR A 1 92 ? -13.539 -18.188 24.469 1 97.38 92 TYR A CA 1
ATOM 668 C C . TYR A 1 92 ? -12.227 -18.766 24.953 1 97.38 92 TYR A C 1
ATOM 670 O O . TYR A 1 92 ? -11.648 -19.641 24.312 1 97.38 92 TYR A O 1
ATOM 678 N N . LEU A 1 93 ? -11.711 -18.281 26.109 1 95.69 93 LEU A N 1
ATOM 679 C CA . LEU A 1 93 ? -10.492 -18.828 26.688 1 95.69 93 LEU A CA 1
ATOM 680 C C . LEU A 1 93 ? -10.672 -20.312 27.016 1 95.69 93 LEU A C 1
ATOM 682 O O . LEU A 1 93 ? -9.711 -21.094 26.953 1 95.69 93 LEU A O 1
ATOM 686 N N . GLY A 1 94 ? -11.859 -20.672 27.344 1 93.62 94 GLY A N 1
ATOM 687 C CA . GLY A 1 94 ? -12.18 -22.062 27.625 1 93.62 94 GLY A CA 1
ATOM 688 C C . GLY A 1 94 ? -11.945 -22.984 26.438 1 93.62 94 GLY A C 1
ATOM 689 O O . GLY A 1 94 ? -11.688 -24.172 26.609 1 93.62 94 GLY A O 1
ATOM 690 N N . LEU A 1 95 ? -12.07 -22.438 25.203 1 91.94 95 LEU A N 1
ATOM 691 C CA . LEU A 1 95 ? -11.82 -23.219 24.016 1 91.94 95 LEU A CA 1
ATOM 692 C C . LEU A 1 95 ? -10.336 -23.562 23.891 1 91.94 95 LEU A C 1
ATOM 694 O O . LEU A 1 95 ? -9.977 -24.531 23.219 1 91.94 95 LEU A O 1
ATOM 698 N N . ALA A 1 96 ? -9.508 -22.609 24.438 1 83.06 96 ALA A N 1
ATOM 699 C CA . ALA A 1 96 ? -8.062 -22.812 24.359 1 83.06 96 ALA A CA 1
ATOM 700 C C . ALA A 1 96 ? -7.594 -23.828 25.391 1 83.06 96 ALA A C 1
ATOM 702 O O . ALA A 1 96 ? -6.66 -24.594 25.156 1 83.06 96 ALA A O 1
ATOM 703 N N . VAL A 1 97 ? -8.156 -23.625 26.812 1 71.31 97 VAL A N 1
ATOM 704 C CA . VAL A 1 97 ? -7.73 -24.422 27.953 1 71.31 97 VAL A CA 1
ATOM 705 C C . VAL A 1 97 ? -8.391 -25.797 27.891 1 71.31 97 VAL A C 1
ATOM 707 O O . VAL A 1 97 ? -8.031 -26.703 28.656 1 71.31 97 VAL A O 1
ATOM 710 N N . GLY A 1 98 ? -9.523 -25.781 27.328 1 52.91 98 GLY A N 1
ATOM 711 C CA . GLY A 1 98 ? -10.391 -26.938 27.469 1 52.91 98 GLY A CA 1
ATOM 712 C C . GLY A 1 98 ? -9.648 -28.188 27.906 1 52.91 98 GLY A C 1
ATOM 713 O O . GLY A 1 98 ? -8.414 -28.234 27.891 1 52.91 98 GLY A O 1
ATOM 714 N N . GLY A 1 99 ? -10.414 -29.516 27.75 1 42.78 99 GLY A N 1
ATOM 715 C CA . GLY A 1 99 ? -10.711 -30.562 28.703 1 42.78 99 GLY A CA 1
ATOM 716 C C . GLY A 1 99 ? -9.477 -31.219 29.281 1 42.78 99 GLY A C 1
ATOM 717 O O . GLY A 1 99 ? -8.383 -31.109 28.719 1 42.78 99 GLY A O 1
ATOM 718 N N . GLU A 1 100 ? -9.508 -31.656 30.516 1 40.72 100 GLU A N 1
ATOM 719 C CA . GLU A 1 100 ? -8.625 -32.469 31.359 1 40.72 100 GLU A CA 1
ATOM 720 C C . GLU A 1 100 ? -7.676 -33.312 30.516 1 40.72 100 GLU A C 1
ATOM 722 O O . GLU A 1 100 ? -6.633 -33.75 31.016 1 40.72 100 GLU A O 1
ATOM 727 N N . GLY A 1 101 ? -8.25 -34.25 29.641 1 37.53 101 GLY A N 1
ATOM 728 C CA . GLY A 1 101 ? -7.305 -35.188 29.047 1 37.53 101 GLY A CA 1
ATOM 729 C C . GLY A 1 101 ? -6.348 -34.531 28.078 1 37.53 101 GLY A C 1
ATOM 730 O O . GLY A 1 101 ? -6.605 -34.5 26.875 1 37.53 101 GLY A O 1
ATOM 731 N N . ASP A 1 102 ? -5.801 -33.469 28.344 1 41.97 102 ASP A N 1
ATOM 732 C CA . ASP A 1 102 ? -4.828 -32.562 27.766 1 41.97 102 ASP A CA 1
ATOM 733 C C . ASP A 1 102 ? -3.875 -33.281 26.828 1 41.97 102 ASP A C 1
ATOM 735 O O . ASP A 1 102 ? -2.98 -32.688 26.234 1 41.97 102 ASP A O 1
ATOM 739 N N . GLY A 1 103 ? -3.588 -34.5 27.188 1 41.78 103 GLY A N 1
ATOM 740 C CA . GLY A 1 103 ? -2.57 -35.25 26.484 1 41.78 103 GLY A CA 1
ATOM 741 C C . GLY A 1 103 ? -2.744 -35.25 24.969 1 41.78 103 GLY A C 1
ATOM 742 O O . GLY A 1 103 ? -1.762 -35.219 24.234 1 41.78 103 GLY A O 1
ATOM 743 N N . ASP A 1 104 ? -3.92 -35.781 24.391 1 44.66 104 ASP A N 1
ATOM 744 C CA . ASP A 1 104 ? -3.969 -36.312 23.047 1 44.66 104 ASP A CA 1
ATOM 745 C C . ASP A 1 104 ? -4.543 -35.312 22.062 1 44.66 104 ASP A C 1
ATOM 747 O O . ASP A 1 104 ? -5.273 -35.656 21.141 1 44.66 104 ASP A O 1
ATOM 751 N N . ARG A 1 105 ? -4.496 -34 22.297 1 54.78 105 ARG A N 1
ATOM 752 C CA . ARG A 1 105 ? -5.074 -33.281 21.172 1 54.78 105 ARG A CA 1
ATOM 753 C C . ARG A 1 105 ? -4.207 -33.406 19.922 1 54.78 105 ARG A C 1
ATOM 755 O O . ARG A 1 105 ? -2.979 -33.375 20.016 1 54.78 105 ARG A O 1
ATOM 762 N N . PRO A 1 106 ? -5 -33.656 18.812 1 57.44 106 PRO A N 1
ATOM 763 C CA . PRO A 1 106 ? -4.23 -33.812 17.578 1 57.44 106 PRO A CA 1
ATOM 764 C C . PRO A 1 106 ? -3.447 -32.531 17.219 1 57.44 106 PRO A C 1
ATOM 766 O O . PRO A 1 106 ? -3.848 -31.438 17.594 1 57.44 106 PRO A O 1
ATOM 769 N N . ASP A 1 107 ? -2.324 -32.594 16.844 1 64.12 107 ASP A N 1
ATOM 770 C CA . ASP A 1 107 ? -1.438 -31.562 16.297 1 64.12 107 ASP A CA 1
ATOM 771 C C . ASP A 1 107 ? -2.199 -30.625 15.367 1 64.12 107 ASP A C 1
ATOM 773 O O . ASP A 1 107 ? -2.994 -31.062 14.539 1 64.12 107 ASP A O 1
ATOM 777 N N . GLY A 1 108 ? -2.434 -29.297 15.719 1 77.06 108 GLY A N 1
ATOM 778 C CA . GLY A 1 108 ? -3.012 -28.328 14.797 1 77.06 108 GLY A CA 1
ATOM 779 C C . GLY A 1 108 ? -4.324 -27.75 15.281 1 77.06 108 GLY A C 1
ATOM 780 O O . GLY A 1 108 ? -4.883 -26.844 14.656 1 77.06 108 GLY A O 1
ATOM 781 N N . HIS A 1 109 ? -4.855 -28.281 16.406 1 80.06 109 HIS A N 1
ATOM 782 C CA . HIS A 1 109 ? -6.141 -27.812 16.922 1 80.06 109 HIS A CA 1
ATOM 783 C C . HIS A 1 109 ? -6.117 -26.312 17.188 1 80.06 109 HIS A C 1
ATOM 785 O O . HIS A 1 109 ? -6.992 -25.578 16.719 1 80.06 109 HIS A O 1
ATOM 791 N N . HIS A 1 110 ? -5.152 -25.859 17.891 1 86.25 110 HIS A N 1
ATOM 792 C CA . HIS A 1 110 ? -5.035 -24.438 18.203 1 86.25 110 HIS A CA 1
ATOM 793 C C . HIS A 1 110 ? -4.898 -23.594 16.938 1 86.25 110 HIS A C 1
ATOM 795 O O . HIS A 1 110 ? -5.438 -22.5 16.859 1 86.25 110 HIS A O 1
ATOM 801 N N . GLN A 1 111 ? -4.227 -24.188 16.016 1 87.44 111 GLN A N 1
ATOM 802 C CA . GLN A 1 111 ? -4 -23.453 14.781 1 87.44 111 GLN A CA 1
ATOM 803 C C . GLN A 1 111 ? -5.312 -23.203 14.039 1 87.44 111 GLN A C 1
ATOM 805 O O . GLN A 1 111 ? -5.535 -22.125 13.508 1 87.44 111 GLN A O 1
ATOM 810 N N . VAL A 1 112 ? -6.145 -24.203 14.039 1 88.12 112 VAL A N 1
ATOM 811 C CA . VAL A 1 112 ? -7.422 -24.094 13.344 1 88.12 112 VAL A CA 1
ATOM 812 C C . VAL A 1 112 ? -8.297 -23.047 14.047 1 88.12 112 VAL A C 1
ATOM 814 O O . VAL A 1 112 ? -8.914 -22.203 13.391 1 88.12 112 VAL A O 1
ATOM 817 N N . LEU A 1 113 ? -8.344 -23.094 15.383 1 92.12 113 LEU A N 1
ATOM 818 C CA . LEU A 1 113 ? -9.172 -22.172 16.156 1 92.12 113 LEU A CA 1
ATOM 819 C C . LEU A 1 113 ? -8.688 -20.734 15.984 1 92.12 113 LEU A C 1
ATOM 821 O O . LEU A 1 113 ? -9.492 -19.828 15.766 1 92.12 113 LEU A O 1
ATOM 825 N N . VAL A 1 114 ? -7.367 -20.578 16.062 1 95.19 114 VAL A N 1
ATOM 826 C CA . VAL A 1 114 ? -6.773 -19.25 15.945 1 95.19 114 VAL A CA 1
ATOM 827 C C . VAL A 1 114 ? -7.094 -18.672 14.57 1 95.19 114 VAL A C 1
ATOM 829 O O . VAL A 1 114 ? -7.547 -17.531 14.469 1 95.19 114 VAL A O 1
ATOM 832 N N . ARG A 1 115 ? -6.906 -19.422 13.547 1 94.38 115 ARG A N 1
ATOM 833 C CA . ARG A 1 115 ? -7.113 -18.938 12.18 1 94.38 115 ARG A CA 1
ATOM 834 C C . ARG A 1 115 ? -8.57 -18.578 11.945 1 94.38 115 ARG A C 1
ATOM 836 O O . ARG A 1 115 ? -8.867 -17.531 11.375 1 94.38 115 ARG A O 1
ATOM 843 N N . ARG A 1 116 ? -9.484 -19.375 12.445 1 94.5 116 ARG A N 1
ATOM 844 C CA . ARG A 1 116 ? -10.906 -19.109 12.25 1 94.5 116 ARG A CA 1
ATOM 845 C C . ARG A 1 116 ? -11.359 -17.906 13.07 1 94.5 116 ARG A C 1
ATOM 847 O O . ARG A 1 116 ? -12.156 -17.094 12.609 1 94.5 116 ARG A O 1
ATOM 854 N N . ALA A 1 117 ? -10.828 -17.812 14.289 1 97.75 117 ALA A N 1
ATOM 855 C CA . ALA A 1 117 ? -11.172 -16.672 15.125 1 97.75 117 ALA A CA 1
ATOM 856 C C . ALA A 1 117 ? -10.703 -15.359 14.492 1 97.75 117 ALA A C 1
ATOM 858 O O . ALA A 1 117 ? -11.461 -14.383 14.438 1 97.75 117 ALA A O 1
ATOM 859 N N . VAL A 1 118 ? -9.484 -15.391 14.016 1 98.31 118 VAL A N 1
ATOM 860 C CA . VAL A 1 118 ? -8.883 -14.188 13.438 1 98.31 118 VAL A CA 1
ATOM 861 C C . VAL A 1 118 ? -9.648 -13.789 12.172 1 98.31 118 VAL A C 1
ATOM 863 O O . VAL A 1 118 ? -9.938 -12.609 11.969 1 98.31 118 VAL A O 1
ATOM 866 N N . LEU A 1 119 ? -10.031 -14.742 11.328 1 97.62 119 LEU A N 1
ATOM 867 C CA . LEU A 1 119 ? -10.773 -14.453 10.109 1 97.62 119 LEU A CA 1
ATOM 868 C C . LEU A 1 119 ? -12.188 -13.977 10.43 1 97.62 119 LEU A C 1
ATOM 870 O O . LEU A 1 119 ? -12.695 -13.039 9.805 1 97.62 119 LEU A O 1
ATOM 874 N N . GLY A 1 120 ? -12.797 -14.539 11.453 1 97.81 120 GLY A N 1
ATOM 875 C CA . GLY A 1 120 ? -14.141 -14.156 11.852 1 97.81 120 GLY A CA 1
ATOM 876 C C . GLY A 1 120 ? -14.211 -12.734 12.383 1 97.81 120 GLY A C 1
ATOM 877 O O . GLY A 1 120 ? -15.25 -12.078 12.266 1 97.81 120 GLY A O 1
ATOM 878 N N . CYS A 1 121 ? -13.109 -12.258 12.914 1 98.62 121 CYS A N 1
ATOM 879 C CA . CYS A 1 121 ? -13.062 -10.93 13.508 1 98.62 121 CYS A CA 1
ATOM 880 C C . CYS A 1 121 ? -12.641 -9.891 12.477 1 98.62 121 CYS A C 1
ATOM 882 O O . CYS A 1 121 ? -12.812 -8.688 12.695 1 98.62 121 CYS A O 1
ATOM 884 N N . ALA A 1 122 ? -12.156 -10.273 11.344 1 98.69 122 ALA A N 1
ATOM 885 C CA . ALA A 1 122 ? -11.43 -9.406 10.414 1 98.69 122 ALA A CA 1
ATOM 886 C C . ALA A 1 122 ? -12.312 -8.281 9.898 1 98.69 122 ALA A C 1
ATOM 888 O O . ALA A 1 122 ? -11.898 -7.117 9.891 1 98.69 122 ALA A O 1
ATOM 889 N N . PRO A 1 123 ? -13.633 -8.523 9.5 1 98.44 123 PRO A N 1
ATOM 890 C CA . PRO A 1 123 ? -14.438 -7.434 8.938 1 98.44 123 PRO A CA 1
ATOM 891 C C . PRO A 1 123 ? -14.609 -6.266 9.906 1 98.44 123 PRO A C 1
ATOM 893 O O . PRO A 1 123 ? -14.609 -5.105 9.484 1 98.44 123 PRO A O 1
ATOM 896 N N . LEU A 1 124 ? -14.688 -6.562 11.18 1 98.62 124 LEU A N 1
ATOM 897 C CA . LEU A 1 124 ? -14.891 -5.508 12.172 1 98.62 124 LEU A CA 1
ATOM 898 C C . LEU A 1 124 ? -13.555 -4.957 12.656 1 98.62 124 LEU A C 1
ATOM 900 O O . LEU A 1 124 ? -13.375 -3.74 12.742 1 98.62 124 LEU A O 1
ATOM 904 N N . ALA A 1 125 ? -12.602 -5.848 12.914 1 98.5 125 ALA A N 1
ATOM 905 C CA . ALA A 1 125 ? -11.344 -5.457 13.555 1 98.5 125 ALA A CA 1
ATOM 906 C C . ALA A 1 125 ? -10.469 -4.652 12.594 1 98.5 125 ALA A C 1
ATOM 908 O O . ALA A 1 125 ? -9.758 -3.744 13.008 1 98.5 125 ALA A O 1
ATOM 909 N N . LEU A 1 126 ? -10.508 -4.887 11.305 1 98.31 126 LEU A N 1
ATOM 910 C CA . LEU A 1 126 ? -9.719 -4.164 10.312 1 98.31 126 LEU A CA 1
ATOM 911 C C . LEU A 1 126 ? -10.203 -2.723 10.188 1 98.31 126 LEU A C 1
ATOM 913 O O . LEU A 1 126 ? -9.453 -1.855 9.719 1 98.31 126 LEU A O 1
ATOM 917 N N . MET A 1 127 ? -11.469 -2.508 10.602 1 98.25 127 MET A N 1
ATOM 918 C CA . MET A 1 127 ? -12.07 -1.187 10.453 1 98.25 127 MET A CA 1
ATOM 919 C C . MET A 1 127 ? -12.398 -0.578 11.812 1 98.25 127 MET A C 1
ATOM 921 O O . MET A 1 127 ? -13.312 0.24 11.93 1 98.25 127 MET A O 1
ATOM 925 N N . SER A 1 128 ? -11.656 -0.973 12.828 1 98.38 128 SER A N 1
ATOM 926 C CA . SER A 1 128 ? -11.93 -0.524 14.195 1 98.38 128 SER A CA 1
ATOM 927 C C . SER A 1 128 ? -11.766 0.987 14.32 1 98.38 128 SER A C 1
ATOM 929 O O . SER A 1 128 ? -10.664 1.513 14.148 1 98.38 128 SER A O 1
ATOM 931 N N . GLY A 1 129 ? -12.867 1.695 14.539 1 98.25 129 GLY A N 1
ATOM 932 C CA . GLY A 1 129 ? -12.898 3.143 14.68 1 98.25 129 GLY A CA 1
ATOM 933 C C . GLY A 1 129 ? -13.375 3.855 13.43 1 98.25 129 GLY A C 1
ATOM 934 O O . GLY A 1 129 ? -13.688 5.047 13.469 1 98.25 129 GLY A O 1
ATOM 935 N N . ALA A 1 130 ? -13.562 3.178 12.305 1 98.62 130 ALA A N 1
ATOM 936 C CA . ALA A 1 130 ? -13.867 3.768 11.008 1 98.62 130 ALA A CA 1
ATOM 937 C C . ALA A 1 130 ? -15.25 4.414 11.008 1 98.62 130 ALA A C 1
ATOM 939 O O . ALA A 1 130 ? -15.539 5.285 10.188 1 98.62 130 ALA A O 1
ATOM 940 N N . TRP A 1 131 ? -16.141 4.02 11.914 1 98.62 131 TRP A N 1
ATOM 941 C CA . TRP A 1 131 ? -17.5 4.523 11.938 1 98.62 131 TRP A CA 1
ATOM 942 C C . TRP A 1 131 ? -17.547 5.977 12.406 1 98.62 131 TRP A C 1
ATOM 944 O O . TRP A 1 131 ? -18.562 6.66 12.25 1 98.62 131 TRP A O 1
ATOM 954 N N . LEU A 1 132 ? -16.406 6.543 12.867 1 98.69 132 LEU A N 1
ATOM 955 C CA . LEU A 1 132 ? -16.328 7.938 13.289 1 98.69 132 LEU A CA 1
ATOM 956 C C . LEU A 1 132 ? -15.797 8.82 12.164 1 98.69 132 LEU A C 1
ATOM 958 O O . LEU A 1 132 ? -15.742 10.047 12.305 1 98.69 132 LEU A O 1
ATOM 962 N N . GLN A 1 133 ? -15.453 8.383 11.008 1 98.19 133 GLN A N 1
ATOM 963 C CA . GLN A 1 133 ? -14.57 8.953 10 1 98.19 133 GLN A CA 1
ATOM 964 C C . GLN A 1 133 ? -15.195 10.195 9.359 1 98.19 133 GLN A C 1
ATOM 966 O O . GLN A 1 133 ? -14.484 11.094 8.906 1 98.19 133 GLN A O 1
ATOM 971 N N . TRP A 1 134 ? -16.562 10.359 9.352 1 97.31 134 TRP A N 1
ATOM 972 C CA . TRP A 1 134 ? -17.203 11.453 8.625 1 97.31 134 TRP A CA 1
ATOM 973 C C . TRP A 1 134 ? -17.953 12.375 9.578 1 97.31 134 TRP A C 1
ATOM 975 O O . TRP A 1 134 ? -18.656 13.281 9.141 1 97.31 134 TRP A O 1
ATOM 985 N N . LEU A 1 135 ? -17.703 12.203 10.875 1 98.06 135 LEU A N 1
ATOM 986 C CA . LEU A 1 135 ? -18.469 13.008 11.812 1 98.06 135 LEU A CA 1
ATOM 987 C C . LEU A 1 135 ? -17.969 14.453 11.836 1 98.06 135 LEU A C 1
ATOM 989 O O . LEU A 1 135 ? -18.672 15.352 12.281 1 98.06 135 LEU A O 1
ATOM 993 N N . SER A 1 136 ? -16.734 14.656 11.375 1 97.88 136 SER A N 1
ATOM 994 C CA . SER A 1 136 ? -16.25 16.016 11.164 1 97.88 136 SER A CA 1
ATOM 995 C C . SER A 1 136 ? -16.516 16.484 9.742 1 97.88 136 SER A C 1
ATOM 997 O O . SER A 1 136 ? -16.344 15.727 8.781 1 97.88 136 SER A O 1
ATOM 999 N N . ALA A 1 137 ? -17.031 17.688 9.57 1 97.62 137 ALA A N 1
ATOM 1000 C CA . ALA A 1 137 ? -17.359 18.312 8.289 1 97.62 137 ALA A CA 1
ATOM 1001 C C . ALA A 1 137 ? -17 19.797 8.297 1 97.62 137 ALA A C 1
ATOM 1003 O O . ALA A 1 137 ? -16.734 20.375 9.352 1 97.62 137 ALA A O 1
ATOM 1004 N N . PRO A 1 138 ? -17.016 20.438 7.137 1 97.5 138 PRO A N 1
ATOM 1005 C CA . PRO A 1 138 ? -16.688 21.859 7.09 1 97.5 138 PRO A CA 1
ATOM 1006 C C . PRO A 1 138 ? -17.641 22.719 7.926 1 97.5 138 PRO A C 1
ATOM 1008 O O . PRO A 1 138 ? -17.219 23.688 8.547 1 97.5 138 PRO A O 1
ATOM 1011 N N . GLY A 1 139 ? -18.859 22.328 8.078 1 97.31 139 GLY A N 1
ATOM 1012 C CA . GLY A 1 139 ? -19.875 23.141 8.719 1 97.31 139 GLY A CA 1
ATOM 1013 C C . GLY A 1 139 ? -19.922 22.953 10.227 1 97.31 139 GLY A C 1
ATOM 1014 O O . GLY A 1 139 ? -20.594 23.719 10.922 1 97.31 139 GLY A O 1
ATOM 1015 N N . ASN A 1 140 ? -19.156 21.984 10.719 1 96.75 140 ASN A N 1
ATOM 1016 C CA . ASN A 1 140 ? -19.219 21.734 12.156 1 96.75 140 ASN A CA 1
ATOM 1017 C C . ASN A 1 140 ? -17.828 21.609 12.773 1 96.75 140 ASN A C 1
ATOM 1019 O O . ASN A 1 140 ? -17.688 21.094 13.883 1 96.75 140 ASN A O 1
ATOM 1023 N N . ALA A 1 141 ? -16.828 22.047 12.086 1 94.06 141 ALA A N 1
ATOM 1024 C CA . ALA A 1 141 ? -15.422 21.828 12.438 1 94.06 141 ALA A CA 1
ATOM 1025 C C . ALA A 1 141 ? -15.055 22.609 13.703 1 94.06 141 ALA A C 1
ATOM 1027 O O . ALA A 1 141 ? -14.023 22.328 14.328 1 94.06 141 ALA A O 1
ATOM 1028 N N . ASP A 1 142 ? -15.883 23.594 14.133 1 95.69 142 ASP A N 1
ATOM 1029 C CA . ASP A 1 142 ? -15.609 24.391 15.328 1 95.69 142 ASP A CA 1
ATOM 1030 C C . ASP A 1 142 ? -16.516 23.969 16.484 1 95.69 142 ASP A C 1
ATOM 1032 O O . ASP A 1 142 ? -16.5 24.594 17.547 1 95.69 142 ASP A O 1
ATOM 1036 N N . ASP A 1 143 ? -17.297 22.891 16.266 1 96.12 143 ASP A N 1
ATOM 1037 C CA . ASP A 1 143 ? -18.203 22.406 17.297 1 96.12 143 ASP A CA 1
ATOM 1038 C C . ASP A 1 143 ? -17.469 21.594 18.344 1 96.12 143 ASP A C 1
ATOM 1040 O O . ASP A 1 143 ? -16.75 20.641 18.016 1 96.12 143 ASP A O 1
ATOM 1044 N N . PRO A 1 144 ? -17.656 21.938 19.641 1 95.69 144 PRO A N 1
ATOM 1045 C CA . PRO A 1 144 ? -16.969 21.219 20.703 1 95.69 144 PRO A CA 1
ATOM 1046 C C . PRO A 1 144 ? -17.234 19.719 20.688 1 95.69 144 PRO A C 1
ATOM 1048 O O . PRO A 1 144 ? -16.328 18.922 20.953 1 95.69 144 PRO A O 1
ATOM 1051 N N . LEU A 1 145 ? -18.453 19.328 20.469 1 96.94 145 LEU A N 1
ATOM 1052 C CA . LEU A 1 145 ? -18.781 17.906 20.359 1 96.94 145 LEU A CA 1
ATOM 1053 C C . LEU A 1 145 ? -17.953 17.25 19.266 1 96.94 145 LEU A C 1
ATOM 1055 O O . LEU A 1 145 ? -17.359 16.172 19.484 1 96.94 145 LEU A O 1
ATOM 1059 N N . VAL A 1 146 ? -17.891 17.875 18.125 1 97.44 146 VAL A N 1
ATOM 1060 C CA . VAL A 1 146 ? -17.172 17.328 16.969 1 97.44 146 VAL A CA 1
ATOM 1061 C C . VAL A 1 146 ? -15.68 17.266 17.266 1 97.44 146 VAL A C 1
ATOM 1063 O O . VAL A 1 146 ? -14.992 16.328 16.859 1 97.44 146 VAL A O 1
ATOM 1066 N N . LEU A 1 147 ? -15.148 18.25 17.969 1 97.94 147 LEU A N 1
ATOM 1067 C CA . LEU A 1 147 ? -13.742 18.266 18.344 1 97.94 147 LEU A CA 1
ATOM 1068 C C . LEU A 1 147 ? -13.414 17.078 19.25 1 97.94 147 LEU A C 1
ATOM 1070 O O . LEU A 1 147 ? -12.344 16.469 19.109 1 97.94 147 LEU A O 1
ATOM 1074 N N . ARG A 1 148 ? -14.312 16.719 20.172 1 97.5 148 ARG A N 1
ATOM 1075 C CA . ARG A 1 148 ? -14.125 15.555 21.031 1 97.5 148 ARG A CA 1
ATOM 1076 C C . ARG A 1 148 ? -14.117 14.266 20.203 1 97.5 148 ARG A C 1
ATOM 1078 O O . ARG A 1 148 ? -13.273 13.391 20.438 1 97.5 148 ARG A O 1
ATOM 1085 N N . ILE A 1 149 ? -15.055 14.156 19.281 1 98.38 149 ILE A N 1
ATOM 1086 C CA . ILE A 1 149 ? -15.156 12.969 18.438 1 98.38 149 ILE A CA 1
ATOM 1087 C C . ILE A 1 149 ? -13.898 12.828 17.594 1 98.38 149 ILE A C 1
ATOM 1089 O O . ILE A 1 149 ? -13.344 11.734 17.469 1 98.38 149 ILE A O 1
ATOM 1093 N N . LEU A 1 150 ? -13.484 13.953 17.016 1 98.31 150 LEU A N 1
ATOM 1094 C CA . LEU A 1 150 ? -12.312 13.938 16.156 1 98.31 150 LEU A CA 1
ATOM 1095 C C . LEU A 1 150 ? -11.062 13.547 16.938 1 98.31 150 LEU A C 1
ATOM 1097 O O . LEU A 1 150 ? -10.172 12.883 16.406 1 98.31 150 LEU A O 1
ATOM 1101 N N . ALA A 1 151 ? -10.953 13.969 18.203 1 97.5 151 ALA A N 1
ATOM 1102 C CA . ALA A 1 151 ? -9.828 13.57 19.047 1 97.5 151 ALA A CA 1
ATOM 1103 C C . ALA A 1 151 ? -9.805 12.062 19.25 1 97.5 151 ALA A C 1
ATOM 1105 O O . ALA A 1 151 ? -8.734 11.445 19.203 1 97.5 151 ALA A O 1
ATOM 1106 N N . LEU A 1 152 ? -10.93 11.531 19.5 1 97.88 152 LEU A N 1
ATOM 1107 C CA . LEU A 1 152 ? -11.055 10.078 19.641 1 97.88 152 LEU A CA 1
ATOM 1108 C C . LEU A 1 152 ? -10.664 9.375 18.359 1 97.88 152 LEU A C 1
ATOM 1110 O O . LEU A 1 152 ? -9.93 8.391 18.375 1 97.88 152 LEU A O 1
ATOM 1114 N N . TYR A 1 153 ? -11.148 9.852 17.25 1 98.25 153 TYR A N 1
ATOM 1115 C CA . TYR A 1 153 ? -10.852 9.266 15.945 1 98.25 153 TYR A CA 1
ATOM 1116 C C . TYR A 1 153 ? -9.367 9.383 15.625 1 98.25 153 TYR A C 1
ATOM 1118 O O . TYR A 1 153 ? -8.766 8.43 15.109 1 98.25 153 TYR A O 1
ATOM 1126 N N . ALA A 1 154 ? -8.781 10.539 15.875 1 98.19 154 ALA A N 1
ATOM 1127 C CA . ALA A 1 154 ? -7.352 10.742 15.656 1 98.19 154 ALA A CA 1
ATOM 1128 C C . ALA A 1 154 ? -6.527 9.711 16.422 1 98.19 154 ALA A C 1
ATOM 1130 O O . ALA A 1 154 ? -5.516 9.219 15.914 1 98.19 154 ALA A O 1
ATOM 1131 N N . SER A 1 155 ? -6.93 9.398 17.609 1 97.62 155 SER A N 1
ATOM 1132 C CA . SER A 1 155 ? -6.273 8.359 18.391 1 97.62 155 SER A CA 1
ATOM 1133 C C . SER A 1 155 ? -6.402 6.996 17.719 1 97.62 155 SER A C 1
ATOM 1135 O O . SER A 1 155 ? -5.434 6.242 17.641 1 97.62 155 SER A O 1
ATOM 1137 N N . ASP A 1 156 ? -7.566 6.664 17.188 1 98.19 156 ASP A N 1
ATOM 1138 C CA . ASP A 1 156 ? -7.832 5.367 16.562 1 98.19 156 ASP A CA 1
ATOM 1139 C C . ASP A 1 156 ? -6.973 5.172 15.32 1 98.19 156 ASP A C 1
ATOM 1141 O O . ASP A 1 156 ? -6.516 4.062 15.039 1 98.19 156 ASP A O 1
ATOM 1145 N N . VAL A 1 157 ? -6.766 6.238 14.531 1 98 157 VAL A N 1
ATOM 1146 C CA . VAL A 1 157 ? -6.062 6.094 13.258 1 98 157 VAL A CA 1
ATOM 1147 C C . VAL A 1 157 ? -4.562 6.273 13.477 1 98 157 VAL A C 1
ATOM 1149 O O . VAL A 1 157 ? -3.768 6.07 12.555 1 98 157 VAL A O 1
ATOM 1152 N N . GLY A 1 158 ? -4.133 6.617 14.711 1 96.69 158 GLY A N 1
ATOM 1153 C CA . GLY A 1 158 ? -2.723 6.895 14.938 1 96.69 158 GLY A CA 1
ATOM 1154 C C . GLY A 1 158 ? -2.221 8.102 14.172 1 96.69 158 GLY A C 1
ATOM 1155 O O . GLY A 1 158 ? -1.24 8 13.43 1 96.69 158 GLY A O 1
ATOM 1156 N N . ALA A 1 159 ? -2.867 9.25 14.414 1 96.31 159 ALA A N 1
ATOM 1157 C CA . ALA A 1 159 ? -2.633 10.477 13.648 1 96.31 159 ALA A CA 1
ATOM 1158 C C . ALA A 1 159 ? -1.143 10.797 13.578 1 96.31 159 ALA A C 1
ATOM 1160 O O . ALA A 1 159 ? -0.439 10.742 14.594 1 96.31 159 ALA A O 1
ATOM 1161 N N . GLY A 1 160 ? -0.704 11.133 12.414 1 95.38 160 GLY A N 1
ATOM 1162 C CA . GLY A 1 160 ? 0.659 11.602 12.203 1 95.38 160 GLY A CA 1
ATOM 1163 C C . GLY A 1 160 ? 1.595 10.5 11.734 1 95.38 160 GLY A C 1
ATOM 1164 O O . GLY A 1 160 ? 2.732 10.766 11.344 1 95.38 160 GLY A O 1
ATOM 1165 N N . HIS A 1 161 ? 1.1 9.25 11.727 1 96.5 161 HIS A N 1
ATOM 1166 C CA . HIS A 1 161 ? 1.98 8.141 11.375 1 96.5 161 HIS A CA 1
ATOM 1167 C C . HIS A 1 161 ? 1.295 7.18 10.414 1 96.5 161 HIS A C 1
ATOM 1169 O O . HIS A 1 161 ? 0.109 6.875 10.57 1 96.5 161 HIS A O 1
ATOM 1175 N N . PRO A 1 162 ? 2.049 6.676 9.398 1 97.56 162 PRO A N 1
ATOM 1176 C CA . PRO A 1 162 ? 1.458 5.707 8.469 1 97.56 162 PRO A CA 1
ATOM 1177 C C . PRO A 1 162 ? 1.29 4.324 9.094 1 97.56 162 PRO A C 1
ATOM 1179 O O . PRO A 1 162 ? 2.125 3.9 9.898 1 97.56 162 PRO A O 1
ATOM 1182 N N . ALA A 1 163 ? 0.192 3.639 8.766 1 97.31 163 ALA A N 1
ATOM 1183 C CA . ALA A 1 163 ? -0.101 2.275 9.195 1 97.31 163 ALA A CA 1
ATOM 1184 C C . ALA A 1 163 ? -0.098 2.172 10.719 1 97.31 163 ALA A C 1
ATOM 1186 O O . ALA A 1 163 ? 0.497 1.253 11.289 1 97.31 163 ALA A O 1
ATOM 1187 N N . ALA A 1 164 ? -0.719 3.139 11.375 1 97.31 164 ALA A N 1
ATOM 1188 C CA . ALA A 1 164 ? -0.686 3.176 12.836 1 97.31 164 ALA A CA 1
ATOM 1189 C C . ALA A 1 164 ? -2.088 3.033 13.422 1 97.31 164 ALA A C 1
ATOM 1191 O O . ALA A 1 164 ? -2.277 3.152 14.633 1 97.31 164 ALA A O 1
ATOM 1192 N N . SER A 1 165 ? -3.072 2.781 12.578 1 98.06 165 SER A N 1
ATOM 1193 C CA . SER A 1 165 ? -4.445 2.646 13.055 1 98.06 165 SER A CA 1
ATOM 1194 C C . SER A 1 165 ? -4.637 1.353 13.836 1 98.06 165 SER A C 1
ATOM 1196 O O . SER A 1 165 ? -3.777 0.469 13.805 1 98.06 165 SER A O 1
ATOM 1198 N N . ARG A 1 166 ? -5.75 1.292 14.586 1 98.12 166 ARG A N 1
ATOM 1199 C CA . ARG A 1 166 ? -6.125 0.037 15.227 1 98.12 166 ARG A CA 1
ATOM 1200 C C . ARG A 1 166 ? -6.281 -1.078 14.195 1 98.12 166 ARG A C 1
ATOM 1202 O O . ARG A 1 166 ? -5.887 -2.219 14.445 1 98.12 166 ARG A O 1
ATOM 1209 N N . GLY A 1 167 ? -6.859 -0.771 13.023 1 98.25 167 GLY A N 1
ATOM 1210 C CA . GLY A 1 167 ? -6.984 -1.725 11.938 1 98.25 167 GLY A CA 1
ATOM 1211 C C . GLY A 1 167 ? -5.645 -2.182 11.391 1 98.25 167 GLY A C 1
ATOM 1212 O O . GLY A 1 167 ? -5.492 -3.336 10.984 1 98.25 167 GLY A O 1
ATOM 1213 N N . SER A 1 168 ? -4.609 -1.271 11.367 1 97.62 168 SER A N 1
ATOM 1214 C CA . SER A 1 168 ? -3.271 -1.631 10.906 1 97.62 168 SER A CA 1
ATOM 1215 C C . SER A 1 168 ? -2.637 -2.674 11.82 1 97.62 168 SER A C 1
ATOM 1217 O O . SER A 1 168 ? -1.915 -3.559 11.359 1 97.62 168 SER A O 1
ATOM 1219 N N . ALA A 1 169 ? -2.867 -2.549 13.102 1 97.44 169 ALA A N 1
ATOM 1220 C CA . ALA A 1 169 ? -2.367 -3.561 14.031 1 97.44 169 ALA A CA 1
ATOM 1221 C C . ALA A 1 169 ? -2.98 -4.926 13.734 1 97.44 169 ALA A C 1
ATOM 1223 O O . ALA A 1 169 ? -2.299 -5.949 13.812 1 97.44 169 ALA A O 1
ATOM 1224 N N . TYR A 1 170 ? -4.25 -4.934 13.438 1 98.25 170 TYR A N 1
ATOM 1225 C CA . TYR A 1 170 ? -4.906 -6.191 13.102 1 98.25 170 TYR A CA 1
ATOM 1226 C C . TYR A 1 170 ? -4.367 -6.758 11.797 1 98.25 170 TYR A C 1
ATOM 1228 O O . TYR A 1 170 ? -4.188 -7.969 11.664 1 98.25 170 TYR A O 1
ATOM 1236 N N . LEU A 1 171 ? -4.207 -5.879 10.805 1 98.06 171 LEU A N 1
ATOM 1237 C CA . LEU A 1 171 ? -3.639 -6.32 9.531 1 98.06 171 LEU A CA 1
ATOM 1238 C C . LEU A 1 171 ? -2.281 -6.98 9.742 1 98.06 171 LEU A C 1
ATOM 1240 O O . LEU A 1 171 ? -1.951 -7.957 9.07 1 98.06 171 LEU A O 1
ATOM 1244 N N . GLU A 1 172 ? -1.465 -6.449 10.641 1 96.81 172 GLU A N 1
ATOM 1245 C CA . GLU A 1 172 ? -0.188 -7.07 10.984 1 96.81 172 GLU A CA 1
ATOM 1246 C C . GLU A 1 172 ? -0.387 -8.492 11.5 1 96.81 172 GLU A C 1
ATOM 1248 O O . GLU A 1 172 ? 0.372 -9.398 11.156 1 96.81 172 GLU A O 1
ATOM 1253 N N . LEU A 1 173 ? -1.358 -8.672 12.312 1 97.5 173 LEU A N 1
ATOM 1254 C CA . LEU A 1 173 ? -1.675 -10 12.812 1 97.5 173 LEU A CA 1
ATOM 1255 C C . LEU A 1 173 ? -2.031 -10.945 11.672 1 97.5 173 LEU A C 1
ATOM 1257 O O . LEU A 1 173 ? -1.535 -12.07 11.609 1 97.5 173 LEU A O 1
ATOM 1261 N N . LEU A 1 174 ? -2.883 -10.461 10.75 1 98 174 LEU A N 1
ATOM 1262 C CA . LEU A 1 174 ? -3.26 -11.266 9.594 1 98 174 LEU A CA 1
ATOM 1263 C C . LEU A 1 174 ? -2.033 -11.641 8.773 1 98 174 LEU A C 1
ATOM 1265 O O . LEU A 1 174 ? -1.908 -12.781 8.312 1 98 174 LEU A O 1
ATOM 1269 N N . ARG A 1 175 ? -1.146 -10.703 8.594 1 96.88 175 ARG A N 1
ATOM 1270 C CA . ARG A 1 175 ? 0.058 -10.945 7.805 1 96.88 175 ARG A CA 1
ATOM 1271 C C . ARG A 1 175 ? 0.964 -11.969 8.484 1 96.88 175 ARG A C 1
ATOM 1273 O O . ARG A 1 175 ? 1.476 -12.883 7.832 1 96.88 175 ARG A O 1
ATOM 1280 N N . ARG A 1 176 ? 1.112 -11.898 9.789 1 94.94 176 ARG A N 1
ATOM 1281 C CA . ARG A 1 176 ? 1.957 -12.82 10.547 1 94.94 176 ARG A CA 1
ATOM 1282 C C . ARG A 1 176 ? 1.405 -14.242 10.492 1 94.94 176 ARG A C 1
ATOM 1284 O O . ARG A 1 176 ? 2.166 -15.211 10.516 1 94.94 176 ARG A O 1
ATOM 1291 N N . LEU A 1 177 ? 0.104 -14.305 10.383 1 95.12 177 LEU A N 1
ATOM 1292 C CA . LEU A 1 177 ? -0.543 -15.609 10.344 1 95.12 177 LEU A CA 1
ATOM 1293 C C . LEU A 1 177 ? -0.748 -16.078 8.906 1 95.12 177 LEU A C 1
ATOM 1295 O O . LEU A 1 177 ? -1.354 -17.125 8.664 1 95.12 177 LEU A O 1
ATOM 1299 N N . ARG A 1 178 ? -0.282 -15.266 7.883 1 93.75 178 ARG A N 1
ATOM 1300 C CA . ARG A 1 178 ? -0.417 -15.562 6.461 1 93.75 178 ARG A CA 1
ATOM 1301 C C . ARG A 1 178 ? -1.883 -15.719 6.07 1 93.75 178 ARG A C 1
ATOM 1303 O O . ARG A 1 178 ? -2.254 -16.688 5.402 1 93.75 178 ARG A O 1
ATOM 1310 N N . LEU A 1 179 ? -2.717 -14.727 6.539 1 96.06 179 LEU A N 1
ATOM 1311 C CA . LEU A 1 179 ? -4.148 -14.703 6.258 1 96.06 179 LEU A CA 1
ATOM 1312 C C . LEU A 1 179 ? -4.543 -13.406 5.562 1 96.06 179 LEU A C 1
ATOM 1314 O O . LEU A 1 179 ? -5.73 -13.07 5.5 1 96.06 179 LEU A O 1
ATOM 1318 N N . ALA A 1 180 ? -3.539 -12.672 4.984 1 96.12 180 ALA A N 1
ATOM 1319 C CA . ALA A 1 180 ? -3.809 -11.297 4.566 1 96.12 180 ALA A CA 1
ATOM 1320 C C . ALA A 1 180 ? -4.004 -11.203 3.057 1 96.12 180 ALA A C 1
ATOM 1322 O O . ALA A 1 180 ? -4.051 -10.109 2.494 1 96.12 180 ALA A O 1
ATOM 1323 N N . GLU A 1 181 ? -4.172 -12.281 2.293 1 94.81 181 GLU A N 1
ATOM 1324 C CA . GLU A 1 181 ? -4.215 -12.273 0.834 1 94.81 181 GLU A CA 1
ATOM 1325 C C . GLU A 1 181 ? -5.383 -11.438 0.318 1 94.81 181 GLU A C 1
ATOM 1327 O O . GLU A 1 181 ? -5.312 -10.875 -0.773 1 94.81 181 GLU A O 1
ATOM 1332 N N . ASN A 1 182 ? -6.465 -11.328 1.106 1 94.75 182 ASN A N 1
ATOM 1333 C CA . ASN A 1 182 ? -7.648 -10.586 0.696 1 94.75 182 ASN A CA 1
ATOM 1334 C C . ASN A 1 182 ? -8 -9.492 1.702 1 94.75 182 ASN A C 1
ATOM 1336 O O . ASN A 1 182 ? -9.164 -9.117 1.837 1 94.75 182 ASN A O 1
ATOM 1340 N N . ALA A 1 183 ? -6.988 -9.023 2.408 1 96.31 183 ALA A N 1
ATOM 1341 C CA . ALA A 1 183 ? -7.301 -8.18 3.559 1 96.31 183 ALA A CA 1
ATOM 1342 C C . ALA A 1 183 ? -7.109 -6.703 3.229 1 96.31 183 ALA A C 1
ATOM 1344 O O . ALA A 1 183 ? -7.59 -5.832 3.953 1 96.31 183 ALA A O 1
ATOM 1345 N N . ALA A 1 184 ? -6.426 -6.344 2.15 1 94.38 184 ALA A N 1
ATOM 1346 C CA . ALA A 1 184 ? -6.152 -4.957 1.794 1 94.38 184 ALA A CA 1
ATOM 1347 C C . ALA A 1 184 ? -6.312 -4.73 0.293 1 94.38 184 ALA A C 1
ATOM 1349 O O . ALA A 1 184 ? -5.723 -5.453 -0.514 1 94.38 184 ALA A O 1
ATOM 1350 N N . PRO A 1 185 ? -7.199 -3.734 -0.102 1 95.38 185 PRO A N 1
ATOM 1351 C CA . PRO A 1 185 ? -8.031 -2.902 0.773 1 95.38 185 PRO A CA 1
ATOM 1352 C C . PRO A 1 185 ? -9.141 -3.693 1.459 1 95.38 185 PRO A C 1
ATOM 1354 O O . PRO A 1 185 ? -9.406 -4.84 1.091 1 95.38 185 PRO A O 1
ATOM 1357 N N . ALA A 1 186 ? -9.719 -3.125 2.432 1 96.38 186 ALA A N 1
ATOM 1358 C CA . ALA A 1 186 ? -10.703 -3.812 3.27 1 96.38 186 ALA A CA 1
ATOM 1359 C C . ALA A 1 186 ? -11.836 -4.387 2.428 1 96.38 186 ALA A C 1
ATOM 1361 O O . ALA A 1 186 ? -12.383 -5.445 2.746 1 96.38 186 ALA A O 1
ATOM 1362 N N . ALA A 1 187 ? -12.219 -3.719 1.328 1 95.94 187 ALA A N 1
ATOM 1363 C CA . ALA A 1 187 ? -13.312 -4.172 0.471 1 95.94 187 ALA A CA 1
ATOM 1364 C C . ALA A 1 187 ? -13.039 -5.574 -0.072 1 95.94 187 ALA A C 1
ATOM 1366 O O . ALA A 1 187 ? -13.969 -6.34 -0.329 1 95.94 187 ALA A O 1
ATOM 1367 N N . ARG A 1 188 ? -11.781 -5.969 -0.202 1 96.12 188 ARG A N 1
ATOM 1368 C CA . ARG A 1 188 ? -11.391 -7.258 -0.758 1 96.12 188 ARG A CA 1
ATOM 1369 C C . ARG A 1 188 ? -11.781 -8.398 0.176 1 96.12 188 ARG A C 1
ATOM 1371 O O . ARG A 1 188 ? -11.922 -9.547 -0.26 1 96.12 188 ARG A O 1
ATOM 1378 N N . LEU A 1 189 ? -11.992 -8.109 1.452 1 96.31 189 LEU A N 1
ATOM 1379 C CA . LEU A 1 189 ? -12.383 -9.141 2.412 1 96.31 189 LEU A CA 1
ATOM 1380 C C . LEU A 1 189 ? -13.672 -9.828 1.977 1 96.31 189 LEU A C 1
ATOM 1382 O O . LEU A 1 189 ? -13.891 -11 2.301 1 96.31 189 LEU A O 1
ATOM 1386 N N . THR A 1 190 ? -14.5 -9.078 1.281 1 95.56 190 THR A N 1
ATOM 1387 C CA . THR A 1 190 ? -15.812 -9.602 0.905 1 95.56 190 THR A CA 1
ATOM 1388 C C . THR A 1 190 ? -15.664 -10.766 -0.074 1 95.56 190 THR A C 1
ATOM 1390 O O . THR A 1 190 ? -16.594 -11.555 -0.25 1 95.56 190 THR A O 1
ATOM 1393 N N . GLY A 1 191 ? -14.492 -10.891 -0.705 1 90.94 191 GLY A N 1
ATOM 1394 C CA . GLY A 1 191 ? -14.234 -12.008 -1.603 1 90.94 191 GLY A CA 1
ATOM 1395 C C . GLY A 1 191 ? -13.656 -13.219 -0.898 1 90.94 191 GLY A C 1
ATOM 1396 O O . GLY A 1 191 ? -13.531 -14.289 -1.496 1 90.94 191 GLY A O 1
ATOM 1397 N N . ASP A 1 192 ? -13.336 -13.125 0.375 1 93 192 ASP A N 1
ATOM 1398 C CA . ASP A 1 192 ? -12.758 -14.242 1.121 1 93 192 ASP A CA 1
ATOM 1399 C C . ASP A 1 192 ? -13.844 -15.203 1.593 1 93 192 ASP A C 1
ATOM 1401 O O . ASP A 1 192 ? -14.562 -14.922 2.555 1 93 192 ASP A O 1
ATOM 1405 N N . GLN A 1 193 ? -13.867 -16.344 1.055 1 86.75 193 GLN A N 1
ATOM 1406 C CA . GLN A 1 193 ? -14.914 -17.328 1.31 1 86.75 193 GLN A CA 1
ATOM 1407 C C . GLN A 1 193 ? -14.727 -17.984 2.668 1 86.75 193 GLN A C 1
ATOM 1409 O O . GLN A 1 193 ? -15.641 -18.656 3.174 1 86.75 193 GLN A O 1
ATOM 1414 N N . ARG A 1 194 ? -13.648 -17.781 3.301 1 89.31 194 ARG A N 1
ATOM 1415 C CA . ARG A 1 194 ? -13.383 -18.391 4.602 1 89.31 194 ARG A CA 1
ATOM 1416 C C . ARG A 1 194 ? -14.148 -17.672 5.707 1 89.31 194 ARG A C 1
ATOM 1418 O O . ARG A 1 194 ? -14.328 -18.203 6.801 1 89.31 194 ARG A O 1
ATOM 1425 N N . ILE A 1 195 ? -14.57 -16.453 5.379 1 94.5 195 ILE A N 1
ATOM 1426 C CA . ILE A 1 195 ? -15.266 -15.641 6.363 1 94.5 195 ILE A CA 1
ATOM 1427 C C . ILE A 1 195 ? -16.781 -15.758 6.16 1 94.5 195 ILE A C 1
ATOM 1429 O O . ILE A 1 195 ? -17.281 -15.516 5.066 1 94.5 195 ILE A O 1
ATOM 1433 N N . PRO A 1 196 ? -17.516 -16.094 7.227 1 91.75 196 PRO A N 1
ATOM 1434 C CA . PRO A 1 196 ? -18.969 -16.219 7.066 1 91.75 196 PRO A CA 1
ATOM 1435 C C . PRO A 1 196 ? -19.641 -14.875 6.82 1 91.75 196 PRO A C 1
ATOM 1437 O O . PRO A 1 196 ? -19.156 -13.836 7.281 1 91.75 196 PRO A O 1
ATOM 1440 N N . ASP A 1 197 ? -20.781 -14.891 6.18 1 92.31 197 ASP A N 1
ATOM 1441 C CA . ASP A 1 197 ? -21.531 -13.688 5.82 1 92.31 197 ASP A CA 1
ATOM 1442 C C . ASP A 1 197 ? -21.906 -12.883 7.062 1 92.31 197 ASP A C 1
ATOM 1444 O O . ASP A 1 197 ? -21.906 -11.648 7.035 1 92.31 197 ASP A O 1
ATOM 1448 N N . GLY A 1 198 ? -22.219 -13.625 8.102 1 94.81 198 GLY A N 1
ATOM 1449 C CA . GLY A 1 198 ? -22.672 -12.969 9.328 1 94.81 198 GLY A CA 1
ATOM 1450 C C . GLY A 1 198 ? -21.625 -12.055 9.93 1 94.81 198 GLY A C 1
ATOM 1451 O O . GLY A 1 198 ? -21.953 -11.094 10.633 1 94.81 198 GLY A O 1
ATOM 1452 N N . ALA A 1 199 ? -20.359 -12.32 9.641 1 97.38 199 ALA A N 1
ATOM 1453 C CA . ALA A 1 199 ? -19.25 -11.531 10.195 1 97.38 199 ALA A CA 1
ATOM 1454 C C . ALA A 1 199 ? -19.25 -10.117 9.641 1 97.38 199 ALA A C 1
ATOM 1456 O O . ALA A 1 199 ? -18.672 -9.203 10.227 1 97.38 199 ALA A O 1
ATOM 1457 N N . PHE A 1 200 ? -19.969 -9.844 8.516 1 97.5 200 PHE A N 1
ATOM 1458 C CA . PHE A 1 200 ? -19.953 -8.547 7.84 1 97.5 200 PHE A CA 1
ATOM 1459 C C . PHE A 1 200 ? -21.141 -7.695 8.273 1 97.5 200 PHE A C 1
ATOM 1461 O O . PHE A 1 200 ? -21.172 -6.492 8.008 1 97.5 200 PHE A O 1
ATOM 1468 N N . ARG A 1 201 ? -22.125 -8.219 8.984 1 96.94 201 ARG A N 1
ATOM 1469 C CA . ARG A 1 201 ? -23.391 -7.547 9.242 1 96.94 201 ARG A CA 1
ATOM 1470 C C . ARG A 1 201 ? -23.172 -6.281 10.07 1 96.94 201 ARG A C 1
ATOM 1472 O O . ARG A 1 201 ? -23.609 -5.195 9.672 1 96.94 201 ARG A O 1
ATOM 1479 N N . LEU A 1 202 ? -22.469 -6.406 11.172 1 97.75 202 LEU A N 1
ATOM 1480 C CA . LEU A 1 202 ? -22.281 -5.27 12.07 1 97.75 202 LEU A CA 1
ATOM 1481 C C . LEU A 1 202 ? -21.406 -4.207 11.43 1 97.75 202 LEU A C 1
ATOM 1483 O O . LEU A 1 202 ? -21.797 -3.039 11.344 1 97.75 202 LEU A O 1
ATOM 1487 N N . PRO A 1 203 ? -20.219 -4.613 10.922 1 98.44 203 PRO A N 1
ATOM 1488 C CA . PRO A 1 203 ? -19.375 -3.562 10.344 1 98.44 203 PRO A CA 1
ATOM 1489 C C . PRO A 1 203 ? -19.969 -2.941 9.086 1 98.44 203 PRO A C 1
ATOM 1491 O O . PRO A 1 203 ? -19.75 -1.757 8.812 1 98.44 203 PRO A O 1
ATOM 1494 N N . ALA A 1 204 ? -20.781 -3.682 8.32 1 98.12 204 ALA A N 1
ATOM 1495 C CA . ALA A 1 204 ? -21.438 -3.121 7.145 1 98.12 204 ALA A CA 1
ATOM 1496 C C . ALA A 1 204 ? -22.344 -1.961 7.527 1 98.12 204 ALA A C 1
ATOM 1498 O O . ALA A 1 204 ? -22.297 -0.896 6.91 1 98.12 204 ALA A O 1
ATOM 1499 N N . LEU A 1 205 ? -23.125 -2.164 8.531 1 97.94 205 LEU A N 1
ATOM 1500 C CA . LEU A 1 205 ? -24.078 -1.135 8.938 1 97.94 205 LEU A CA 1
ATOM 1501 C C . LEU A 1 205 ? -23.359 0.033 9.602 1 97.94 205 LEU A C 1
ATOM 1503 O O . LEU A 1 205 ? -23.734 1.191 9.406 1 97.94 205 LEU A O 1
ATOM 1507 N N . LEU A 1 206 ? -22.328 -0.248 10.414 1 98.5 206 LEU A N 1
ATOM 1508 C CA . LEU A 1 206 ? -21.531 0.808 11.031 1 98.5 206 LEU A CA 1
ATOM 1509 C C . LEU A 1 206 ? -20.922 1.708 9.969 1 98.5 206 LEU A C 1
ATOM 1511 O O . LEU A 1 206 ? -20.984 2.936 10.062 1 98.5 206 LEU A O 1
ATOM 1515 N N . LEU A 1 207 ? -20.328 1.087 8.961 1 98.5 207 LEU A N 1
ATOM 1516 C CA . LEU A 1 207 ? -19.672 1.838 7.898 1 98.5 207 LEU A CA 1
ATOM 1517 C C . LEU A 1 207 ? -20.688 2.611 7.07 1 98.5 207 LEU A C 1
ATOM 1519 O O . LEU A 1 207 ? -20.438 3.752 6.676 1 98.5 207 LEU A O 1
ATOM 1523 N N . ALA A 1 208 ? -21.828 1.98 6.828 1 98.06 208 ALA A N 1
ATOM 1524 C CA . ALA A 1 208 ? -22.891 2.666 6.082 1 98.06 208 ALA A CA 1
ATOM 1525 C C . ALA A 1 208 ? -23.359 3.906 6.832 1 98.06 208 ALA A C 1
ATOM 1527 O O . ALA A 1 208 ? -23.531 4.973 6.234 1 98.06 208 ALA A O 1
ATOM 1528 N N . MET A 1 209 ? -23.562 3.77 8.102 1 98.31 209 MET A N 1
ATOM 1529 C CA . MET A 1 209 ? -24 4.902 8.914 1 98.31 209 MET A CA 1
ATOM 1530 C C . MET A 1 209 ? -22.938 6 8.93 1 98.31 209 MET A C 1
ATOM 1532 O O . MET A 1 209 ? -23.266 7.188 8.922 1 98.31 209 MET A O 1
ATOM 1536 N N . SER A 1 210 ? -21.688 5.605 8.93 1 98.12 210 SER A N 1
ATOM 1537 C CA . SER A 1 210 ? -20.594 6.57 8.961 1 98.12 210 SER A CA 1
ATOM 1538 C C . SER A 1 210 ? -20.625 7.477 7.742 1 98.12 210 SER A C 1
ATOM 1540 O O . SER A 1 210 ? -20.109 8.594 7.777 1 98.12 210 SER A O 1
ATOM 1542 N N . ARG A 1 211 ? -21.266 6.996 6.629 1 97.44 211 ARG A N 1
ATOM 1543 C CA . ARG A 1 211 ? -21.344 7.762 5.391 1 97.44 211 ARG A CA 1
ATOM 1544 C C . ARG A 1 211 ? -22.516 8.742 5.43 1 97.44 211 ARG A C 1
ATOM 1546 O O . ARG A 1 211 ? -22.641 9.602 4.551 1 97.44 211 ARG A O 1
ATOM 1553 N N . ARG A 1 212 ? -23.359 8.625 6.445 1 97.12 212 ARG A N 1
ATOM 1554 C CA . ARG A 1 212 ? -24.453 9.555 6.68 1 97.12 212 ARG A CA 1
ATOM 1555 C C . ARG A 1 212 ? -24.5 10 8.133 1 97.12 212 ARG A C 1
ATOM 1557 O O . ARG A 1 212 ? -25.484 9.797 8.828 1 97.12 212 ARG A O 1
ATOM 1564 N N . PRO A 1 213 ? -23.484 10.695 8.5 1 95.69 213 PRO A N 1
ATOM 1565 C CA . PRO A 1 213 ? -23.312 10.992 9.922 1 95.69 213 PRO A CA 1
ATOM 1566 C C . PRO A 1 213 ? -24.406 11.906 10.477 1 95.69 213 PRO A C 1
ATOM 1568 O O . PRO A 1 213 ? -24.766 11.812 11.656 1 95.69 213 PRO A O 1
ATOM 1571 N N . ASP A 1 214 ? -25 12.781 9.672 1 94.19 214 ASP A N 1
ATOM 1572 C CA . ASP A 1 214 ? -26.047 13.695 10.148 1 94.19 214 ASP A CA 1
ATOM 1573 C C . ASP A 1 214 ? -27.312 12.93 10.5 1 94.19 214 ASP A C 1
ATOM 1575 O O . ASP A 1 214 ? -28.094 13.383 11.336 1 94.19 214 ASP A O 1
ATOM 1579 N N . ASP A 1 215 ? -27.453 11.844 9.883 1 96.69 215 ASP A N 1
ATOM 1580 C CA . ASP A 1 215 ? -28.641 11.039 10.125 1 96.69 215 ASP A CA 1
ATOM 1581 C C . ASP A 1 215 ? -28.453 10.109 11.32 1 96.69 215 ASP A C 1
ATOM 1583 O O . ASP A 1 215 ? -29.422 9.719 11.969 1 96.69 215 ASP A O 1
ATOM 1587 N N . PHE A 1 216 ? -27.172 9.75 11.609 1 97.94 216 PHE A N 1
ATOM 1588 C CA . PHE A 1 216 ? -27.016 8.633 12.531 1 97.94 216 PHE A CA 1
ATOM 1589 C C . PHE A 1 216 ? -25.984 8.969 13.609 1 97.94 216 PHE A C 1
ATOM 1591 O O . PHE A 1 216 ? -25.391 8.07 14.211 1 97.94 216 PHE A O 1
ATOM 1598 N N . ARG A 1 217 ? -25.703 10.188 13.914 1 97.62 217 ARG A N 1
ATOM 1599 C CA . ARG A 1 217 ? -24.656 10.617 14.836 1 97.62 217 ARG A CA 1
ATOM 1600 C C . ARG A 1 217 ? -24.828 9.961 16.203 1 97.62 217 ARG A C 1
ATOM 1602 O O . ARG A 1 217 ? -23.875 9.383 16.734 1 97.62 217 ARG A O 1
ATOM 1609 N N . GLY A 1 218 ? -26.078 10.062 16.781 1 98.06 218 GLY A N 1
ATOM 1610 C CA . GLY A 1 218 ? -26.328 9.461 18.078 1 98.06 218 GLY A CA 1
ATOM 1611 C C . GLY A 1 218 ? -26.141 7.957 18.094 1 98.06 218 GLY A C 1
ATOM 1612 O O . GLY A 1 218 ? -25.516 7.41 19 1 98.06 218 GLY A O 1
ATOM 1613 N N . GLU A 1 219 ? -26.672 7.25 17.078 1 98.12 219 GLU A N 1
ATOM 1614 C CA . GLU A 1 219 ? -26.562 5.797 16.969 1 98.12 219 GLU A CA 1
ATOM 1615 C C . GLU A 1 219 ? -25.109 5.355 16.844 1 98.12 219 GLU A C 1
ATOM 1617 O O . GLU A 1 219 ? -24.703 4.359 17.438 1 98.12 219 GLU A O 1
ATOM 1622 N N . ILE A 1 220 ? -24.344 6.125 16.062 1 98.75 220 ILE A N 1
ATOM 1623 C CA . ILE A 1 220 ? -22.922 5.824 15.875 1 98.75 220 ILE A CA 1
ATOM 1624 C C . ILE A 1 220 ? -22.188 5.934 17.219 1 98.75 220 ILE A C 1
ATOM 1626 O O . ILE A 1 220 ? -21.438 5.039 17.578 1 98.75 220 ILE A O 1
ATOM 1630 N N . LEU A 1 221 ? -22.422 6.984 17.953 1 98.75 221 LEU A N 1
ATOM 1631 C CA . LEU A 1 221 ? -21.734 7.199 19.219 1 98.75 221 LEU A CA 1
ATOM 1632 C C . LEU A 1 221 ? -22.141 6.148 20.25 1 98.75 221 LEU A C 1
ATOM 1634 O O . LEU A 1 221 ? -21.328 5.715 21.062 1 98.75 221 LEU A O 1
ATOM 1638 N N . GLY A 1 222 ? -23.422 5.801 20.219 1 98.38 222 GLY A N 1
ATOM 1639 C CA . GLY A 1 222 ? -23.859 4.719 21.078 1 98.38 222 GLY A CA 1
ATOM 1640 C C . GLY A 1 222 ? -23.172 3.4 20.781 1 98.38 222 GLY A C 1
ATOM 1641 O O . GLY A 1 222 ? -22.719 2.711 21.703 1 98.38 222 GLY A O 1
ATOM 1642 N N . ALA A 1 223 ? -23.125 3.051 19.5 1 98.69 223 ALA A N 1
ATOM 1643 C CA . ALA A 1 223 ? -22.438 1.826 19.094 1 98.69 223 ALA A CA 1
ATOM 1644 C C . ALA A 1 223 ? -20.953 1.869 19.469 1 98.69 223 ALA A C 1
ATOM 1646 O O . ALA A 1 223 ? -20.391 0.869 19.922 1 98.69 223 ALA A O 1
ATOM 1647 N N . ASP A 1 224 ? -20.328 3.033 19.25 1 98.81 224 ASP A N 1
ATOM 1648 C CA . ASP A 1 224 ? -18.922 3.201 19.609 1 98.81 224 ASP A CA 1
ATOM 1649 C C . ASP A 1 224 ? -18.703 3.002 21.109 1 98.81 224 ASP A C 1
ATOM 1651 O O . ASP A 1 224 ? -17.766 2.324 21.516 1 98.81 224 ASP A O 1
ATOM 1655 N N . LEU A 1 225 ? -19.547 3.627 21.906 1 98.75 225 LEU A N 1
ATOM 1656 C CA . LEU A 1 225 ? -19.438 3.494 23.359 1 98.75 225 LEU A CA 1
ATOM 1657 C C . LEU A 1 225 ? -19.547 2.033 23.781 1 98.75 225 LEU A C 1
ATOM 1659 O O . LEU A 1 225 ? -18.812 1.576 24.656 1 98.75 225 LEU A O 1
ATOM 1663 N N . CYS A 1 226 ? -20.469 1.329 23.172 1 98.62 226 CYS A N 1
ATOM 1664 C CA . CYS A 1 226 ? -20.625 -0.095 23.438 1 98.62 226 CYS A CA 1
ATOM 1665 C C . CYS A 1 226 ? -19.344 -0.852 23.141 1 98.62 226 CYS A C 1
ATOM 1667 O O . CYS A 1 226 ? -18.875 -1.648 23.953 1 98.62 226 CYS A O 1
ATOM 1669 N N . LEU A 1 227 ? -18.781 -0.59 21.969 1 98.75 227 LEU A N 1
ATOM 1670 C CA . LEU A 1 227 ? -17.578 -1.285 21.531 1 98.75 227 LEU A CA 1
ATOM 1671 C C . LEU A 1 227 ? -16.406 -0.981 22.453 1 98.75 227 LEU A C 1
ATOM 1673 O O . LEU A 1 227 ? -15.617 -1.868 22.766 1 98.75 227 LEU A O 1
ATOM 1677 N N . ARG A 1 228 ? -16.312 0.23 22.906 1 98.62 228 ARG A N 1
ATOM 1678 C CA . ARG A 1 228 ? -15.242 0.611 23.828 1 98.62 228 ARG A CA 1
ATOM 1679 C C . ARG A 1 228 ? -15.453 -0.011 25.203 1 98.62 228 ARG A C 1
ATOM 1681 O O . ARG A 1 228 ? -14.484 -0.346 25.891 1 98.62 228 ARG A O 1
ATOM 1688 N N . ALA A 1 229 ? -16.672 -0.133 25.594 1 98.56 229 ALA A N 1
ATOM 1689 C CA . ALA A 1 229 ? -16.969 -0.779 26.875 1 98.56 229 ALA A CA 1
ATOM 1690 C C . ALA A 1 229 ? -16.609 -2.262 26.828 1 98.56 229 ALA A C 1
ATOM 1692 O O . ALA A 1 229 ? -16.078 -2.801 27.797 1 98.56 229 ALA A O 1
ATOM 1693 N N . VAL A 1 230 ? -16.922 -2.867 25.719 1 98.5 230 VAL A N 1
ATOM 1694 C CA . VAL A 1 230 ? -16.609 -4.281 25.547 1 98.5 230 VAL A CA 1
ATOM 1695 C C . VAL A 1 230 ? -15.102 -4.473 25.469 1 98.5 230 VAL A C 1
ATOM 1697 O O . VAL A 1 230 ? -14.555 -5.41 26.047 1 98.5 230 VAL A O 1
ATOM 1700 N N . GLY A 1 231 ? -14.383 -3.607 24.719 1 97.94 231 GLY A N 1
ATOM 1701 C CA . GLY A 1 231 ? -12.938 -3.693 24.531 1 97.94 231 GLY A CA 1
ATOM 1702 C C . GLY A 1 231 ? -12.523 -4.688 23.469 1 97.94 231 GLY A C 1
ATOM 1703 O O . GLY A 1 231 ? -13.086 -4.699 22.375 1 97.94 231 GLY A O 1
ATOM 1704 N N . LEU A 1 232 ? -11.516 -5.41 23.766 1 97.69 232 LEU A N 1
ATOM 1705 C CA . LEU A 1 232 ? -11.031 -6.426 22.828 1 97.69 232 LEU A CA 1
ATOM 1706 C C . LEU A 1 232 ? -12.133 -7.418 22.484 1 97.69 232 LEU A C 1
ATOM 1708 O O . LEU A 1 232 ? -12.82 -7.926 23.375 1 97.69 232 LEU A O 1
ATOM 1712 N N . LEU A 1 233 ? -12.352 -7.648 21.172 1 98.25 233 LEU A N 1
ATOM 1713 C CA . LEU A 1 233 ? -13.336 -8.648 20.781 1 98.25 233 LEU A CA 1
ATOM 1714 C C . LEU A 1 233 ? -13.07 -9.969 21.5 1 98.25 233 LEU A C 1
ATOM 1716 O O . LEU A 1 233 ? -11.945 -10.469 21.5 1 98.25 233 LEU A O 1
ATOM 1720 N N . PRO A 1 234 ? -14.047 -10.57 22.078 1 98.06 234 PRO A N 1
ATOM 1721 C CA . PRO A 1 234 ? -13.852 -11.711 22.969 1 98.06 234 PRO A CA 1
ATOM 1722 C C . PRO A 1 234 ? -13.086 -12.859 22.312 1 98.06 234 PRO A C 1
ATOM 1724 O O . PRO A 1 234 ? -12.211 -13.461 22.938 1 98.06 234 PRO A O 1
ATOM 1727 N N . ALA A 1 235 ? -13.352 -13.141 21.062 1 98 235 ALA A N 1
ATOM 1728 C CA . ALA A 1 235 ? -12.688 -14.242 20.375 1 98 235 ALA A CA 1
ATOM 1729 C C . ALA A 1 235 ? -11.18 -14.016 20.297 1 98 235 ALA A C 1
ATOM 1731 O O . ALA A 1 235 ? -10.406 -14.977 20.25 1 98 235 ALA A O 1
ATOM 1732 N N . LEU A 1 236 ? -10.711 -12.805 20.312 1 98.19 236 LEU A N 1
ATOM 1733 C CA . LEU A 1 236 ? -9.297 -12.477 20.156 1 98.19 236 LEU A CA 1
ATOM 1734 C C . LEU A 1 236 ? -8.539 -12.734 21.453 1 98.19 236 LEU A C 1
ATOM 1736 O O . LEU A 1 236 ? -7.309 -12.766 21.469 1 98.19 236 LEU A O 1
ATOM 1740 N N . GLU A 1 237 ? -9.312 -12.891 22.562 1 97.19 237 GLU A N 1
ATOM 1741 C CA . GLU A 1 237 ? -8.648 -13.273 23.797 1 97.19 237 GLU A CA 1
ATOM 1742 C C . GLU A 1 237 ? -8.016 -14.656 23.688 1 97.19 237 GLU A C 1
ATOM 1744 O O . GLU A 1 237 ? -6.938 -14.898 24.234 1 97.19 237 GLU A O 1
ATOM 1749 N N . LEU A 1 238 ? -8.711 -15.547 23.016 1 96.62 238 LEU A N 1
ATOM 1750 C CA . LEU A 1 238 ? -8.148 -16.859 22.719 1 96.62 238 LEU A CA 1
ATOM 1751 C C . LEU A 1 238 ? -6.871 -16.734 21.891 1 96.62 238 LEU A C 1
ATOM 1753 O O . LEU A 1 238 ? -5.871 -17.406 22.188 1 96.62 238 LEU A O 1
ATOM 1757 N N . VAL A 1 239 ? -6.863 -15.938 20.906 1 97.75 239 VAL A N 1
ATOM 1758 C CA . VAL A 1 239 ? -5.723 -15.742 20.016 1 97.75 239 VAL A CA 1
ATOM 1759 C C . VAL A 1 239 ? -4.555 -15.148 20.797 1 97.75 239 VAL A C 1
ATOM 1761 O O . VAL A 1 239 ? -3.412 -15.594 20.656 1 97.75 239 VAL A O 1
ATOM 1764 N N . ARG A 1 240 ? -4.832 -14.117 21.625 1 97 240 ARG A N 1
ATOM 1765 C CA . ARG A 1 240 ? -3.803 -13.461 22.422 1 97 240 ARG A CA 1
ATOM 1766 C C . ARG A 1 240 ? -3.148 -14.445 23.375 1 97 240 ARG A C 1
ATOM 1768 O O . ARG A 1 240 ? -1.943 -14.367 23.625 1 97 240 ARG A O 1
ATOM 1775 N N . GLU A 1 241 ? -3.971 -15.359 23.922 1 95.44 241 GLU A N 1
ATOM 1776 C CA . GLU A 1 241 ? -3.445 -16.375 24.828 1 95.44 241 GLU A CA 1
ATOM 1777 C C . GLU A 1 241 ? -2.455 -17.297 24.125 1 95.44 241 GLU A C 1
ATOM 1779 O O . GLU A 1 241 ? -1.399 -17.625 24.672 1 95.44 241 GLU A O 1
ATOM 1784 N N . VAL A 1 242 ? -2.852 -17.672 22.922 1 94.69 242 VAL A N 1
ATOM 1785 C CA . VAL A 1 242 ? -2.027 -18.594 22.141 1 94.69 242 VAL A CA 1
ATOM 1786 C C . VAL A 1 242 ? -0.833 -17.844 21.547 1 94.69 242 VAL A C 1
ATOM 1788 O O . VAL A 1 242 ? 0.263 -18.406 21.453 1 94.69 242 VAL A O 1
ATOM 1791 N N . LEU A 1 243 ? -1.021 -16.562 21.156 1 95.5 243 LEU A N 1
ATOM 1792 C CA . LEU A 1 243 ? -0.005 -15.75 20.5 1 95.5 243 LEU A CA 1
ATOM 1793 C C . LEU A 1 243 ? 0.134 -14.398 21.188 1 95.5 243 LEU A C 1
ATOM 1795 O O . LEU A 1 243 ? -0.206 -13.367 20.609 1 95.5 243 LEU A O 1
ATOM 1799 N N . PRO A 1 244 ? 0.729 -14.297 22.328 1 94.62 244 PRO A N 1
ATOM 1800 C CA . PRO A 1 244 ? 0.722 -13.086 23.141 1 94.62 244 PRO A CA 1
ATOM 1801 C C . PRO A 1 244 ? 1.587 -11.969 22.562 1 94.62 244 PRO A C 1
ATOM 1803 O O . PRO A 1 244 ? 1.399 -10.797 22.891 1 94.62 244 PRO A O 1
ATOM 1806 N N . THR A 1 245 ? 2.539 -12.25 21.594 1 92.94 245 THR A N 1
ATOM 1807 C CA . THR A 1 245 ? 3.469 -11.227 21.141 1 92.94 245 THR A CA 1
ATOM 1808 C C . THR A 1 245 ? 3.334 -11.008 19.641 1 92.94 245 THR A C 1
ATOM 1810 O O . THR A 1 245 ? 4.191 -10.375 19.016 1 92.94 245 THR A O 1
ATOM 1813 N N . GLU A 1 246 ? 2.287 -11.547 19.062 1 92.75 246 GLU A N 1
ATOM 1814 C CA . GLU A 1 246 ? 2.203 -11.594 17.609 1 92.75 246 GLU A CA 1
ATOM 1815 C C . GLU A 1 246 ? 1.818 -10.234 17.031 1 92.75 246 GLU A C 1
ATOM 1817 O O . GLU A 1 246 ? 1.995 -9.984 15.836 1 92.75 246 GLU A O 1
ATOM 1822 N N . THR A 1 247 ? 1.252 -9.344 17.844 1 93.81 247 THR A N 1
ATOM 1823 C CA . THR A 1 247 ? 0.86 -8 17.438 1 93.81 247 THR A CA 1
ATOM 1824 C C . THR A 1 247 ? 0.786 -7.062 18.625 1 93.81 247 THR A C 1
ATOM 1826 O O . THR A 1 247 ? 1.007 -7.48 19.766 1 93.81 247 THR A O 1
ATOM 1829 N N . ASP A 1 248 ? 0.621 -5.789 18.359 1 93.81 248 ASP A N 1
ATOM 1830 C CA . ASP A 1 248 ? 0.368 -4.812 19.406 1 93.81 248 ASP A CA 1
ATOM 1831 C C . ASP A 1 248 ? -1.069 -4.91 19.906 1 93.81 248 ASP A C 1
ATOM 1833 O O . ASP A 1 248 ? -1.944 -4.168 19.453 1 93.81 248 ASP A O 1
ATOM 1837 N N . TRP A 1 249 ? -1.292 -5.766 20.906 1 95.69 249 TRP A N 1
ATOM 1838 C CA . TRP A 1 249 ? -2.629 -6.066 21.406 1 95.69 249 TRP A CA 1
ATOM 1839 C C . TRP A 1 249 ? -3.275 -4.828 22.016 1 95.69 249 TRP A C 1
ATOM 1841 O O . TRP A 1 249 ? -4.496 -4.672 21.969 1 95.69 249 TRP A O 1
ATOM 1851 N N . ALA A 1 250 ? -2.486 -3.938 22.547 1 94.12 250 ALA A N 1
ATOM 1852 C CA . ALA A 1 250 ? -3.027 -2.699 23.109 1 94.12 250 ALA A CA 1
ATOM 1853 C C . ALA A 1 250 ? -3.592 -1.805 22 1 94.12 250 ALA A C 1
ATOM 1855 O O . ALA A 1 250 ? -4.625 -1.156 22.203 1 94.12 250 ALA A O 1
ATOM 1856 N N . ALA A 1 251 ? -2.918 -1.785 20.891 1 94.06 251 ALA A N 1
ATOM 1857 C CA . ALA A 1 251 ? -3.391 -0.99 19.766 1 94.06 251 ALA A CA 1
ATOM 1858 C C . ALA A 1 251 ? -4.688 -1.562 19.203 1 94.06 251 ALA A C 1
ATOM 1860 O O . ALA A 1 251 ? -5.539 -0.816 18.703 1 94.06 251 ALA A O 1
ATOM 1861 N N . LEU A 1 252 ? -4.91 -2.857 19.312 1 95.38 252 LEU A N 1
ATOM 1862 C CA . LEU A 1 252 ? -6.086 -3.527 18.766 1 95.38 252 LEU A CA 1
ATOM 1863 C C . LEU A 1 252 ? -7.312 -3.262 19.625 1 95.38 252 LEU A C 1
ATOM 1865 O O . LEU A 1 252 ? -8.438 -3.268 19.125 1 95.38 252 LEU A O 1
ATOM 1869 N N . ASP A 1 253 ? -7.117 -3.105 20.891 1 97.12 253 ASP A N 1
ATOM 1870 C CA . ASP A 1 253 ? -8.188 -2.955 21.859 1 97.12 253 ASP A CA 1
ATOM 1871 C C . ASP A 1 253 ? -8.734 -1.529 21.875 1 97.12 253 ASP A C 1
ATOM 1873 O O . ASP A 1 253 ? -8.047 -0.595 22.281 1 97.12 253 ASP A O 1
ATOM 1877 N N . PRO A 1 254 ? -9.992 -1.363 21.438 1 97.31 254 PRO A N 1
ATOM 1878 C CA . PRO A 1 254 ? -10.555 -0.01 21.406 1 97.31 254 PRO A CA 1
ATOM 1879 C C . PRO A 1 254 ? -10.734 0.595 22.797 1 97.31 254 PRO A C 1
ATOM 1881 O O . PRO A 1 254 ? -10.969 1.799 22.922 1 97.31 254 PRO A O 1
ATOM 1884 N N . ALA A 1 255 ? -10.602 -0.226 23.844 1 97.31 255 ALA A N 1
ATOM 1885 C CA . ALA A 1 255 ? -10.734 0.262 25.219 1 97.31 255 ALA A CA 1
ATOM 1886 C C . ALA A 1 255 ? -9.391 0.743 25.766 1 97.31 255 ALA A C 1
ATOM 1888 O O . ALA A 1 255 ? -9.336 1.438 26.781 1 97.31 255 ALA A O 1
ATOM 1889 N N . ALA A 1 256 ? -8.32 0.366 25.078 1 96 256 ALA A N 1
ATOM 1890 C CA . ALA A 1 256 ? -6.984 0.684 25.578 1 96 256 ALA A CA 1
ATOM 1891 C C . ALA A 1 256 ? -6.52 2.049 25.062 1 96 256 ALA A C 1
ATOM 1893 O O . ALA A 1 256 ? -6.758 2.402 23.906 1 96 256 ALA A O 1
ATOM 1894 N N . ARG A 1 257 ? -5.875 2.742 25.938 1 93.31 257 ARG A N 1
ATOM 1895 C CA . ARG A 1 257 ? -5.312 4.039 25.578 1 93.31 257 ARG A CA 1
ATOM 1896 C C . ARG A 1 257 ? -4.121 3.879 24.641 1 93.31 257 ARG A C 1
ATOM 1898 O O . ARG A 1 257 ? -3.301 2.975 24.828 1 93.31 257 ARG A O 1
ATOM 1905 N N . ARG A 1 258 ? -4.027 4.762 23.719 1 92.06 258 ARG A N 1
ATOM 1906 C CA . ARG A 1 258 ? -2.908 4.758 22.781 1 92.06 258 ARG A CA 1
ATOM 1907 C C . ARG A 1 258 ? -1.837 5.758 23.203 1 92.06 258 ARG A C 1
ATOM 1909 O O . ARG A 1 258 ? -0.657 5.574 22.891 1 92.06 258 ARG A O 1
ATOM 1916 N N . GLU A 1 259 ? -2.273 6.781 23.906 1 87.81 259 GLU A N 1
ATOM 1917 C CA . GLU A 1 259 ? -1.36 7.793 24.422 1 87.81 259 GLU A CA 1
ATOM 1918 C C . GLU A 1 259 ? -0.784 7.375 25.781 1 87.81 259 GLU A C 1
ATOM 1920 O O . GLU A 1 259 ? -1.342 6.508 26.453 1 87.81 259 GLU A O 1
ATOM 1925 N N . ALA A 1 260 ? 0.273 7.965 26.234 1 83.69 260 ALA A N 1
ATOM 1926 C CA . ALA A 1 260 ? 0.934 7.625 27.5 1 83.69 260 ALA A CA 1
ATOM 1927 C C . ALA A 1 260 ? 0.069 8.016 28.688 1 83.69 260 ALA A C 1
ATOM 1929 O O . ALA A 1 260 ? 0.047 7.309 29.703 1 83.69 260 ALA A O 1
ATOM 1930 N N . GLU A 1 261 ? -0.697 9.133 28.531 1 88.62 261 GLU A N 1
ATOM 1931 C CA . GLU A 1 261 ? -1.548 9.625 29.609 1 88.62 261 GLU A CA 1
ATOM 1932 C C . GLU A 1 261 ? -2.885 10.125 29.062 1 88.62 261 GLU A C 1
ATOM 1934 O O . GLU A 1 261 ? -3.105 10.148 27.859 1 88.62 261 GLU A O 1
ATOM 1939 N N . GLY A 1 262 ? -3.766 10.367 29.984 1 90.06 262 GLY A N 1
ATOM 1940 C CA . GLY A 1 262 ? -5.07 10.891 29.625 1 90.06 262 GLY A CA 1
ATOM 1941 C C . GLY A 1 262 ? -6.203 9.922 29.906 1 90.06 262 GLY A C 1
ATOM 1942 O O . GLY A 1 262 ? -5.98 8.844 30.453 1 90.06 262 GLY A O 1
ATOM 1943 N N . PRO A 1 263 ? -7.371 10.352 29.547 1 94.12 263 PRO A N 1
ATOM 1944 C CA . PRO A 1 263 ? -8.539 9.5 29.797 1 94.12 263 PRO A CA 1
ATOM 1945 C C . PRO A 1 263 ? -8.578 8.273 28.891 1 94.12 263 PRO A C 1
ATOM 1947 O O . PRO A 1 263 ? -7.996 8.289 27.797 1 94.12 263 PRO A O 1
ATOM 1950 N N . LEU A 1 264 ? -9.25 7.273 29.406 1 96.19 264 LEU A N 1
ATOM 1951 C CA . LEU A 1 264 ? -9.477 6.078 28.594 1 96.19 264 LEU A CA 1
ATOM 1952 C C . LEU A 1 264 ? -10.438 6.371 27.453 1 96.19 264 LEU A C 1
ATOM 1954 O O . LEU A 1 264 ? -11.25 7.297 27.531 1 96.19 264 LEU A O 1
ATOM 1958 N N . PRO A 1 265 ? -10.367 5.566 26.391 1 97.62 265 PRO A N 1
ATOM 1959 C CA . PRO A 1 265 ? -11.242 5.789 25.234 1 97.62 265 PRO A CA 1
ATOM 1960 C C . PRO A 1 265 ? -12.727 5.746 25.609 1 97.62 265 PRO A C 1
ATOM 1962 O O . PRO A 1 265 ? -13.523 6.512 25.062 1 97.62 265 PRO A O 1
ATOM 1965 N N . VAL A 1 266 ? -13.125 4.852 26.531 1 97.88 266 VAL A N 1
ATOM 1966 C CA . VAL A 1 266 ? -14.523 4.75 26.938 1 97.88 266 VAL A CA 1
ATOM 1967 C C . VAL A 1 266 ? -14.961 6.055 27.609 1 97.88 266 VAL A C 1
ATOM 1969 O O . VAL A 1 266 ? -16.094 6.5 27.422 1 97.88 266 VAL A O 1
ATOM 1972 N N . GLU A 1 267 ? -14.047 6.676 28.359 1 97.44 267 GLU A N 1
ATOM 1973 C CA . GLU A 1 267 ? -14.344 7.953 29.016 1 97.44 267 GLU A CA 1
ATOM 1974 C C . GLU A 1 267 ? -14.445 9.078 27.984 1 97.44 267 GLU A C 1
ATOM 1976 O O . GLU A 1 267 ? -15.312 9.953 28.109 1 97.44 267 GLU A O 1
ATOM 1981 N N . ARG A 1 268 ? -13.555 9.039 27.047 1 97.31 268 ARG A N 1
ATOM 1982 C CA . ARG A 1 268 ? -13.594 10.039 25.984 1 97.31 268 ARG A CA 1
ATOM 1983 C C . ARG A 1 268 ? -14.898 9.953 25.188 1 97.31 268 ARG A C 1
ATOM 1985 O O . ARG A 1 268 ? -15.516 10.969 24.891 1 97.31 268 ARG A O 1
ATOM 1992 N N . CYS A 1 269 ? -15.297 8.734 24.859 1 98.38 269 CYS A N 1
ATOM 1993 C CA . CYS A 1 269 ? -16.547 8.555 24.125 1 98.38 269 CYS A CA 1
ATOM 1994 C C . CYS A 1 269 ? -17.734 8.992 24.969 1 98.38 269 CYS A C 1
ATOM 1996 O O . CYS A 1 269 ? -18.672 9.617 24.469 1 98.38 269 CYS A O 1
ATOM 1998 N N . ARG A 1 270 ? -17.688 8.656 26.281 1 97.38 270 ARG A N 1
ATOM 1999 C CA . ARG A 1 270 ? -18.75 9.078 27.188 1 97.38 270 ARG A CA 1
ATOM 2000 C C . ARG A 1 270 ? -18.859 10.594 27.234 1 97.38 270 ARG A C 1
ATOM 2002 O O . ARG A 1 270 ? -19.969 11.141 27.266 1 97.38 270 ARG A O 1
ATOM 2009 N N . GLY A 1 271 ? -17.688 11.242 27.25 1 97.06 271 GLY A N 1
ATOM 2010 C CA . GLY A 1 271 ? -17.688 12.695 27.188 1 97.06 271 GLY A CA 1
ATOM 2011 C C . GLY A 1 271 ? -18.359 13.234 25.938 1 97.06 271 GLY A C 1
ATOM 2012 O O . GLY A 1 271 ? -19.109 14.211 26 1 97.06 271 GLY A O 1
ATOM 2013 N N . ALA A 1 272 ? -18.172 12.656 24.781 1 98.06 272 ALA A N 1
ATOM 2014 C CA . ALA A 1 272 ? -18.828 13.047 23.531 1 98.06 272 ALA A CA 1
ATOM 2015 C C . ALA A 1 272 ? -20.328 12.797 23.594 1 98.06 272 ALA A C 1
ATOM 2017 O O . ALA A 1 272 ? -21.125 13.617 23.125 1 98.06 272 ALA A O 1
ATOM 2018 N N . VAL A 1 273 ? -20.734 11.672 24.156 1 98 273 VAL A N 1
ATOM 2019 C CA . VAL A 1 273 ? -22.141 11.305 24.297 1 98 273 VAL A CA 1
ATOM 2020 C C . VAL A 1 273 ? -22.859 12.328 25.172 1 98 273 VAL A C 1
ATOM 2022 O O . VAL A 1 273 ? -23.969 12.758 24.859 1 98 273 VAL A O 1
ATOM 2025 N N . ASP A 1 274 ? -22.172 12.695 26.25 1 96.75 274 ASP A N 1
ATOM 2026 C CA . ASP A 1 274 ? -22.75 13.688 27.141 1 96.75 274 ASP A CA 1
ATOM 2027 C C . ASP A 1 274 ? -22.922 15.031 26.438 1 96.75 274 ASP A C 1
ATOM 2029 O O . ASP A 1 274 ? -23.922 15.719 26.609 1 96.75 274 ASP A O 1
ATOM 2033 N N . ALA A 1 275 ? -21.938 15.359 25.672 1 96.75 275 ALA A N 1
ATOM 2034 C CA . ALA A 1 275 ? -22.016 16.594 24.906 1 96.75 275 ALA A CA 1
ATOM 2035 C C . ALA A 1 275 ? -23.172 16.547 23.906 1 96.75 275 ALA A C 1
ATOM 2037 O O . ALA A 1 275 ? -23.875 17.547 23.719 1 96.75 275 ALA A O 1
ATOM 2038 N N . LEU A 1 276 ? -23.406 15.422 23.281 1 97.25 276 LEU A N 1
ATOM 2039 C CA . LEU A 1 276 ? -24.5 15.258 22.328 1 97.25 276 LEU A CA 1
ATOM 2040 C C . LEU A 1 276 ? -25.844 15.383 23.016 1 97.25 276 LEU A C 1
ATOM 2042 O O . LEU A 1 276 ? -26.75 16.047 22.5 1 97.25 276 LEU A O 1
ATOM 2046 N N . ALA A 1 277 ? -26 14.742 24.156 1 94.75 277 ALA A N 1
ATOM 2047 C CA . ALA A 1 277 ? -27.234 14.812 24.922 1 94.75 277 ALA A CA 1
ATOM 2048 C C . ALA A 1 277 ? -27.531 16.25 25.344 1 94.75 277 ALA A C 1
ATOM 2050 O O . ALA A 1 277 ? -28.703 16.641 25.406 1 94.75 277 ALA A O 1
ATOM 2051 N N . GLY A 1 278 ? -26.469 16.906 25.672 1 94.69 278 GLY A N 1
ATOM 2052 C CA . GLY A 1 278 ? -26.656 18.312 26 1 94.69 278 GLY A CA 1
ATOM 2053 C C . GLY A 1 278 ? -27.141 19.156 24.844 1 94.69 278 GLY A C 1
ATOM 2054 O O . GLY A 1 278 ? -27.984 20.047 25.016 1 94.69 278 GLY A O 1
ATOM 2055 N N . GLU A 1 279 ? -26.734 18.859 23.672 1 94.25 279 GLU A N 1
ATOM 2056 C CA . GLU A 1 279 ? -27.047 19.641 22.484 1 94.25 279 GLU A CA 1
ATOM 2057 C C . GLU A 1 279 ? -28.406 19.219 21.906 1 94.25 279 GLU A C 1
ATOM 2059 O O . GLU A 1 279 ? -29.188 20.078 21.484 1 94.25 279 GLU A O 1
ATOM 2064 N N . GLU A 1 280 ? -28.656 17.891 21.906 1 94.5 280 GLU A N 1
ATOM 2065 C CA . GLU A 1 280 ? -29.828 17.391 21.188 1 94.5 280 GLU A CA 1
ATOM 2066 C C . GLU A 1 280 ? -30.906 16.906 22.156 1 94.5 280 GLU A C 1
ATOM 2068 O O . GLU A 1 280 ? -31.969 16.469 21.719 1 94.5 280 GLU A O 1
ATOM 2073 N N . GLY A 1 281 ? -30.688 16.891 23.422 1 93.81 281 GLY A N 1
ATOM 2074 C CA . GLY A 1 281 ? -31.672 16.547 24.438 1 93.81 281 GLY A CA 1
ATOM 2075 C C . GLY A 1 281 ? -32.062 15.086 24.406 1 93.81 281 GLY A C 1
ATOM 2076 O O . GLY A 1 281 ? -31.203 14.211 24.25 1 93.81 281 GLY A O 1
ATOM 2077 N N . ALA A 1 282 ? -33.281 14.859 24.578 1 93.19 282 ALA A N 1
ATOM 2078 C CA . ALA A 1 282 ? -33.812 13.508 24.703 1 93.19 282 ALA A CA 1
ATOM 2079 C C . ALA A 1 282 ? -33.688 12.734 23.391 1 93.19 282 ALA A C 1
ATOM 2081 O O . ALA A 1 282 ? -33.438 11.523 23.391 1 93.19 282 ALA A O 1
ATOM 2082 N N . ARG A 1 283 ? -33.781 13.445 22.375 1 93.69 283 ARG A N 1
ATOM 2083 C CA . ARG A 1 283 ? -33.656 12.805 21.078 1 93.69 283 ARG A CA 1
ATOM 2084 C C . ARG A 1 283 ? -32.281 12.211 20.875 1 93.69 283 ARG A C 1
ATOM 2086 O O . ARG A 1 283 ? -32.125 11.078 20.406 1 93.69 283 ARG A O 1
ATOM 2093 N N . GLY A 1 284 ? -31.25 13.023 21.219 1 95.12 284 GLY A N 1
ATOM 2094 C CA . GLY A 1 284 ? -29.891 12.547 21.125 1 95.12 284 GLY A CA 1
ATOM 2095 C C . GLY A 1 284 ? -29.594 11.383 22.047 1 95.12 284 GLY A C 1
ATOM 2096 O O . GLY A 1 284 ? -28.938 10.414 21.656 1 95.12 284 GLY A O 1
ATOM 2097 N N . ALA A 1 285 ? -30.094 11.453 23.219 1 95.31 285 ALA A N 1
ATOM 2098 C CA . ALA A 1 285 ? -29.891 10.398 24.203 1 95.31 285 ALA A CA 1
ATOM 2099 C C . ALA A 1 285 ? -30.562 9.094 23.75 1 95.31 285 ALA A C 1
ATOM 2101 O O . ALA A 1 285 ? -30 8.008 23.953 1 95.31 285 ALA A O 1
ATOM 2102 N N . ASP A 1 286 ? -31.734 9.219 23.188 1 94.06 286 ASP A N 1
ATOM 2103 C CA . ASP A 1 286 ? -32.469 8.047 22.719 1 94.06 286 ASP A CA 1
ATOM 2104 C C . ASP A 1 286 ? -31.719 7.379 21.562 1 94.06 286 ASP A C 1
ATOM 2106 O O . ASP A 1 286 ? -31.656 6.152 21.469 1 94.06 286 ASP A O 1
ATOM 2110 N N . ALA A 1 287 ? -31.219 8.188 20.656 1 96.19 287 ALA A N 1
ATOM 2111 C CA . ALA A 1 287 ? -30.453 7.66 19.531 1 96.19 287 ALA A CA 1
ATOM 2112 C C . ALA A 1 287 ? -29.219 6.902 20.016 1 96.19 287 ALA A C 1
ATOM 2114 O O . ALA A 1 287 ? -28.906 5.832 19.5 1 96.19 287 ALA A O 1
ATOM 2115 N N . VAL A 1 288 ? -28.547 7.457 21.031 1 97.5 288 VAL A N 1
ATOM 2116 C CA . VAL A 1 288 ? -27.359 6.832 21.609 1 97.5 288 VAL A CA 1
ATOM 2117 C C . VAL A 1 288 ? -27.734 5.473 22.203 1 97.5 288 VAL A C 1
ATOM 2119 O O . VAL A 1 288 ? -27.047 4.473 21.953 1 97.5 288 VAL A O 1
ATOM 2122 N N . ARG A 1 289 ? -28.766 5.438 22.938 1 95.56 289 ARG A N 1
ATOM 2123 C CA . ARG A 1 289 ? -29.203 4.184 23.547 1 95.56 289 ARG A CA 1
ATOM 2124 C C . ARG A 1 289 ? -29.578 3.156 22.484 1 95.56 289 ARG A C 1
ATOM 2126 O O . ARG A 1 289 ? -29.281 1.97 22.625 1 95.56 289 ARG A O 1
ATOM 2133 N N . SER A 1 290 ? -30.25 3.631 21.453 1 95.5 290 SER A N 1
ATOM 2134 C CA . SER A 1 290 ? -30.625 2.744 20.359 1 95.5 290 SER A CA 1
ATOM 2135 C C . SER A 1 290 ? -29.391 2.121 19.703 1 95.5 290 SER A C 1
ATOM 2137 O O . SER A 1 290 ? -29.344 0.908 19.5 1 95.5 290 SER A O 1
ATOM 2139 N N . GLY A 1 291 ? -28.406 2.961 19.406 1 97.56 291 GLY A N 1
ATOM 2140 C CA . GLY A 1 291 ? -27.188 2.453 18.828 1 97.56 291 GLY A CA 1
ATOM 2141 C C . GLY A 1 291 ? -26.438 1.497 19.75 1 97.56 291 GLY A C 1
ATOM 2142 O O . GLY A 1 291 ? -25.906 0.479 19.297 1 97.56 291 GLY A O 1
ATOM 2143 N N . PHE A 1 292 ? -26.422 1.829 21.031 1 97.69 292 PHE A N 1
ATOM 2144 C CA . PHE A 1 292 ? -25.75 0.998 22.016 1 97.69 292 PHE A CA 1
ATOM 2145 C C . PHE A 1 292 ? -26.391 -0.378 22.109 1 97.69 292 PHE A C 1
ATOM 2147 O O . PHE A 1 292 ? -25.703 -1.399 22.062 1 97.69 292 PHE A O 1
ATOM 2154 N N . ARG A 1 293 ? -27.688 -0.392 22.203 1 96.44 293 ARG A N 1
ATOM 2155 C CA . ARG A 1 293 ? -28.422 -1.641 22.344 1 96.44 293 ARG A CA 1
ATOM 2156 C C . ARG A 1 293 ? -28.297 -2.506 21.094 1 96.44 293 ARG A C 1
ATOM 2158 O O . ARG A 1 293 ? -28.141 -3.725 21.188 1 96.44 293 ARG A O 1
ATOM 2165 N N . TRP A 1 294 ? -28.422 -1.863 19.969 1 97.06 294 TRP A N 1
ATOM 2166 C CA . TRP A 1 294 ? -28.25 -2.584 18.719 1 97.06 294 TRP A CA 1
ATOM 2167 C C . TRP A 1 294 ? -26.875 -3.246 18.656 1 97.06 294 TRP A C 1
ATOM 2169 O O . TRP A 1 294 ? -26.766 -4.422 18.312 1 97.06 294 TRP A O 1
ATOM 2179 N N . MET A 1 295 ? -25.859 -2.492 19 1 97.94 295 MET A N 1
ATOM 2180 C CA . MET A 1 295 ? -24.484 -3.002 18.906 1 97.94 295 MET A CA 1
ATOM 2181 C C . MET A 1 295 ? -24.281 -4.152 19.891 1 97.94 295 MET A C 1
ATOM 2183 O O . MET A 1 295 ? -23.688 -5.172 19.547 1 97.94 295 MET A O 1
ATOM 2187 N N . LEU A 1 296 ? -24.719 -3.994 21.094 1 97.75 296 LEU A N 1
ATOM 2188 C CA . LEU A 1 296 ? -24.547 -5.031 22.109 1 97.75 296 LEU A CA 1
ATOM 2189 C C . LEU A 1 296 ? -25.266 -6.316 21.703 1 97.75 296 LEU A C 1
ATOM 2191 O O . LEU A 1 296 ? -24.688 -7.406 21.812 1 97.75 296 LEU A O 1
ATOM 2195 N N . ALA A 1 297 ? -26.5 -6.164 21.25 1 96.75 297 ALA A N 1
ATOM 2196 C CA . ALA A 1 297 ? -27.25 -7.328 20.797 1 96.75 297 ALA A CA 1
ATOM 2197 C C . ALA A 1 297 ? -26.562 -7.992 19.609 1 96.75 297 ALA A C 1
ATOM 2199 O O . ALA A 1 297 ? -26.469 -9.219 19.531 1 96.75 297 ALA A O 1
ATOM 2200 N N . GLY A 1 298 ? -26.156 -7.133 18.672 1 96.88 298 GLY A N 1
ATOM 2201 C CA . GLY A 1 298 ? -25.438 -7.645 17.516 1 96.88 298 GLY A CA 1
ATOM 2202 C C . GLY A 1 298 ? -24.156 -8.375 17.859 1 96.88 298 GLY A C 1
ATOM 2203 O O . GLY A 1 298 ? -23.844 -9.406 17.281 1 96.88 298 GLY A O 1
ATOM 2204 N N . LEU A 1 299 ? -23.391 -7.859 18.844 1 98.12 299 LEU A N 1
ATOM 2205 C CA . LEU A 1 299 ? -22.156 -8.492 19.281 1 98.12 299 LEU A CA 1
ATOM 2206 C C . LEU A 1 299 ? -22.438 -9.844 19.922 1 98.12 299 LEU A C 1
ATOM 2208 O O . LEU A 1 299 ? -21.672 -10.797 19.734 1 98.12 299 LEU A O 1
ATOM 2212 N N . ARG A 1 300 ? -23.469 -9.883 20.703 1 97.44 300 ARG A N 1
ATOM 2213 C CA . ARG A 1 300 ? -23.828 -11.141 21.344 1 97.44 300 ARG A CA 1
ATOM 2214 C C . ARG A 1 300 ? -24.156 -12.211 20.297 1 97.44 300 ARG A C 1
ATOM 2216 O O . ARG A 1 300 ? -23.656 -13.336 20.375 1 97.44 300 ARG A O 1
ATOM 2223 N N . ASP A 1 301 ? -24.969 -11.812 19.312 1 95.69 301 ASP A N 1
ATOM 2224 C CA . ASP A 1 301 ? -25.328 -12.742 18.234 1 95.69 301 ASP A CA 1
ATOM 2225 C C . ASP A 1 301 ? -24.078 -13.188 17.469 1 95.69 301 ASP A C 1
ATOM 2227 O O . ASP A 1 301 ? -23.922 -14.375 17.172 1 95.69 301 ASP A O 1
ATOM 2231 N N . TRP A 1 302 ? -23.328 -12.25 17.109 1 96.81 302 TRP A N 1
ATOM 2232 C CA . TRP A 1 302 ? -22.109 -12.508 16.359 1 96.81 302 TRP A CA 1
ATOM 2233 C C . TRP A 1 302 ? -21.172 -13.422 17.156 1 96.81 302 TRP A C 1
ATOM 2235 O O . TRP A 1 302 ? -20.625 -14.383 16.594 1 96.81 302 TRP A O 1
ATOM 2245 N N . SER A 1 303 ? -20.906 -13.102 18.391 1 98.06 303 SER A N 1
ATOM 2246 C CA . SER A 1 303 ? -20.016 -13.883 19.234 1 98.06 303 SER A CA 1
ATOM 2247 C C . SER A 1 303 ? -20.516 -15.312 19.406 1 98.06 303 SER A C 1
ATOM 2249 O O . SER A 1 303 ? -19.734 -16.266 19.359 1 98.06 303 SER A O 1
ATOM 2251 N N . ASP A 1 304 ? -21.828 -15.445 19.641 1 97.31 304 ASP A N 1
ATOM 2252 C CA . ASP A 1 304 ? -22.422 -16.766 19.781 1 97.31 304 ASP A CA 1
ATOM 2253 C C . ASP A 1 304 ? -22.203 -17.609 18.516 1 97.31 304 ASP A C 1
ATOM 2255 O O . ASP A 1 304 ? -21.859 -18.781 18.594 1 97.31 304 ASP A O 1
ATOM 2259 N N . ALA A 1 305 ? -22.422 -16.984 17.406 1 96.88 305 ALA A N 1
ATOM 2260 C CA . ALA A 1 305 ? -22.266 -17.688 16.141 1 96.88 305 ALA A CA 1
ATOM 2261 C C . ALA A 1 305 ? -20.812 -18.094 15.922 1 96.88 305 ALA A C 1
ATOM 2263 O O . ALA A 1 305 ? -20.547 -19.219 15.484 1 96.88 305 ALA A O 1
ATOM 2264 N N . LEU A 1 306 ? -19.891 -17.188 16.188 1 97.5 306 LEU A N 1
ATOM 2265 C CA . LEU A 1 306 ? -18.469 -17.5 16 1 97.5 306 LEU A CA 1
ATOM 2266 C C . LEU A 1 306 ? -18.016 -18.578 16.984 1 97.5 306 LEU A C 1
ATOM 2268 O O . LEU A 1 306 ? -17.281 -19.484 16.609 1 97.5 306 LEU A O 1
ATOM 2272 N N . HIS A 1 307 ? -18.438 -18.453 18.266 1 97.5 307 HIS A N 1
ATOM 2273 C CA . HIS A 1 307 ? -18.109 -19.453 19.266 1 97.5 307 HIS A CA 1
ATOM 2274 C C . HIS A 1 307 ? -18.594 -20.828 18.844 1 97.5 307 HIS A C 1
ATOM 2276 O O . HIS A 1 307 ? -17.875 -21.828 18.953 1 97.5 307 HIS A O 1
ATOM 2282 N N . ALA A 1 308 ? -19.859 -20.891 18.359 1 96.06 308 ALA A N 1
ATOM 2283 C CA . ALA A 1 308 ? -20.422 -22.141 17.891 1 96.06 308 ALA A CA 1
ATOM 2284 C C . ALA A 1 308 ? -19.609 -22.719 16.734 1 96.06 308 ALA A C 1
ATOM 2286 O O . ALA A 1 308 ? -19.391 -23.922 16.656 1 96.06 308 ALA A O 1
ATOM 2287 N N . GLU A 1 309 ? -19.219 -21.891 15.867 1 93.88 309 GLU A N 1
ATOM 2288 C CA . GLU A 1 309 ? -18.391 -22.312 14.75 1 93.88 309 GLU A CA 1
ATOM 2289 C C . GLU A 1 309 ? -17.047 -22.875 15.227 1 93.88 309 GLU A C 1
ATOM 2291 O O . GLU A 1 309 ? -16.562 -23.875 14.703 1 93.88 309 GLU A O 1
ATOM 2296 N N . LEU A 1 310 ? -16.406 -22.219 16.188 1 94.25 310 LEU A N 1
ATOM 2297 C CA . LEU A 1 310 ? -15.125 -22.656 16.703 1 94.25 310 LEU A CA 1
ATOM 2298 C C . LEU A 1 310 ? -15.258 -24 17.422 1 94.25 310 LEU A C 1
ATOM 2300 O O . LEU A 1 310 ? -14.398 -24.875 17.297 1 94.25 310 LEU A O 1
ATOM 2304 N N . VAL A 1 311 ? -16.359 -24.141 18.141 1 93.81 311 VAL A N 1
ATOM 2305 C CA . VAL A 1 311 ? -16.641 -25.406 18.797 1 93.81 311 VAL A CA 1
ATOM 2306 C C . VAL A 1 311 ? -16.797 -26.5 17.734 1 93.81 311 VAL A C 1
ATOM 2308 O O . VAL A 1 311 ? -16.203 -27.578 17.859 1 93.81 311 VAL A O 1
ATOM 2311 N N . ALA A 1 312 ? -17.562 -26.203 16.719 1 91.56 312 ALA A N 1
ATOM 2312 C CA . ALA A 1 312 ? -17.781 -27.172 15.633 1 91.56 312 ALA A CA 1
ATOM 2313 C C . ALA A 1 312 ? -16.453 -27.5 14.938 1 91.56 312 ALA A C 1
ATOM 2315 O O . ALA A 1 312 ? -16.203 -28.656 14.602 1 91.56 312 ALA A O 1
ATOM 2316 N N . ALA A 1 313 ? -15.68 -26.531 14.727 1 88.81 313 ALA A N 1
ATOM 2317 C CA . ALA A 1 313 ? -14.422 -26.703 14.008 1 88.81 313 ALA A CA 1
ATOM 2318 C C . ALA A 1 313 ? -13.43 -27.531 14.82 1 88.81 313 ALA A C 1
ATOM 2320 O O . ALA A 1 313 ? -12.469 -28.062 14.266 1 88.81 313 ALA A O 1
ATOM 2321 N N . GLY A 1 314 ? -13.641 -27.547 16.109 1 86.5 314 GLY A N 1
ATOM 2322 C CA . GLY A 1 314 ? -12.828 -28.438 16.922 1 86.5 314 GLY A CA 1
ATOM 2323 C C . GLY A 1 314 ? -12.969 -29.891 16.547 1 86.5 314 GLY A C 1
ATOM 2324 O O . GLY A 1 314 ? -12.055 -30.688 16.781 1 86.5 314 GLY A O 1
ATOM 2325 N N . ASP A 1 315 ? -14.094 -30.219 15.938 1 88.94 315 ASP A N 1
ATOM 2326 C CA . ASP A 1 315 ? -14.312 -31.562 15.414 1 88.94 315 ASP A CA 1
ATOM 2327 C C . ASP A 1 315 ? -13.695 -31.719 14.023 1 88.94 315 ASP A C 1
ATOM 2329 O O . ASP A 1 315 ? -14.156 -31.094 13.062 1 88.94 315 ASP A O 1
ATOM 2333 N N . PRO A 1 316 ? -12.695 -32.562 13.953 1 91.44 316 PRO A N 1
ATOM 2334 C CA . PRO A 1 316 ? -12.031 -32.75 12.656 1 91.44 316 PRO A CA 1
ATOM 2335 C C . PRO A 1 316 ? -13 -33.125 11.539 1 91.44 316 PRO A C 1
ATOM 2337 O O . PRO A 1 316 ? -12.797 -32.75 10.383 1 91.44 316 PRO A O 1
ATOM 2340 N N . ALA A 1 317 ? -14.055 -33.844 11.875 1 93.31 317 ALA A N 1
ATOM 2341 C CA . ALA A 1 317 ? -15.031 -34.25 10.875 1 93.31 317 ALA A CA 1
ATOM 2342 C C . ALA A 1 317 ? -15.797 -33.062 10.32 1 93.31 317 ALA A C 1
ATOM 2344 O O . ALA A 1 317 ? -16.125 -33 9.133 1 93.31 317 ALA A O 1
ATOM 2345 N N . PHE A 1 318 ? -16.062 -32.219 11.172 1 92.44 318 PHE A N 1
ATOM 2346 C CA . PHE A 1 318 ? -16.766 -31 10.734 1 92.44 318 PHE A CA 1
ATOM 2347 C C . PHE A 1 318 ? -15.898 -30.203 9.75 1 92.44 318 PHE A C 1
ATOM 2349 O O . PHE A 1 318 ? -16.391 -29.766 8.703 1 92.44 318 PHE A O 1
ATOM 2356 N N . ASP A 1 319 ? -14.672 -30.031 10.109 1 91.19 319 ASP A N 1
ATOM 2357 C CA . ASP A 1 319 ? -13.766 -29.266 9.258 1 91.19 319 ASP A CA 1
ATOM 2358 C C . ASP A 1 319 ? -13.625 -29.922 7.883 1 91.19 319 ASP A C 1
ATOM 2360 O O . ASP A 1 319 ? -13.586 -29.234 6.859 1 91.19 319 ASP A O 1
ATOM 2364 N N . MET A 1 320 ? -13.492 -31.188 7.918 1 94.25 320 MET A N 1
ATOM 2365 C CA . MET A 1 320 ? -13.359 -31.922 6.668 1 94.25 320 MET A CA 1
ATOM 2366 C C . MET A 1 320 ? -14.633 -31.812 5.828 1 94.25 320 MET A C 1
ATOM 2368 O O . MET A 1 320 ? -14.562 -31.656 4.609 1 94.25 320 MET A O 1
ATOM 2372 N N . ALA A 1 321 ? -15.75 -31.875 6.457 1 94.38 321 ALA A N 1
ATOM 2373 C CA . ALA A 1 321 ? -17.031 -31.734 5.766 1 94.38 321 ALA A CA 1
ATOM 2374 C C . ALA A 1 321 ? -17.141 -30.375 5.086 1 94.38 321 ALA A C 1
ATOM 2376 O O . ALA A 1 321 ? -17.578 -30.281 3.941 1 94.38 321 ALA A O 1
ATOM 2377 N N . GLU A 1 322 ? -16.766 -29.391 5.828 1 91.25 322 GLU A N 1
ATOM 2378 C CA . GLU A 1 322 ? -16.812 -28.031 5.273 1 91.25 322 GLU A CA 1
ATOM 2379 C C . GLU A 1 322 ? -15.867 -27.891 4.082 1 91.25 322 GLU A C 1
ATOM 2381 O O . GLU A 1 322 ? -16.203 -27.25 3.09 1 91.25 322 GLU A O 1
ATOM 2386 N N . LEU A 1 323 ? -14.648 -28.406 4.219 1 92.06 323 LEU A N 1
ATOM 2387 C CA . LEU A 1 323 ? -13.68 -28.359 3.131 1 92.06 323 LEU A CA 1
ATOM 2388 C C . LEU A 1 323 ? -14.227 -29.047 1.881 1 92.06 323 LEU A C 1
ATOM 2390 O O . LEU A 1 323 ? -14.141 -28.5 0.78 1 92.06 323 LEU A O 1
ATOM 2394 N N . MET A 1 324 ? -14.852 -30.234 2.031 1 94.19 324 MET A N 1
ATOM 2395 C CA . MET A 1 324 ? -15.398 -30.984 0.901 1 94.19 324 MET A CA 1
ATOM 2396 C C . MET A 1 324 ? -16.562 -30.234 0.263 1 94.19 324 MET A C 1
ATOM 2398 O O . MET A 1 324 ? -16.719 -30.25 -0.959 1 94.19 324 MET A O 1
ATOM 2402 N N . ARG A 1 325 ? -17.344 -29.609 1.087 1 91.75 325 ARG A N 1
ATOM 2403 C CA . ARG A 1 325 ? -18.453 -28.812 0.566 1 91.75 325 ARG A CA 1
ATOM 2404 C C . ARG A 1 325 ? -17.953 -27.688 -0.33 1 91.75 325 ARG A C 1
ATOM 2406 O O . ARG A 1 325 ? -18.484 -27.484 -1.425 1 91.75 325 ARG A O 1
ATOM 2413 N N . VAL A 1 326 ? -16.922 -27.016 0.116 1 89 326 VAL A N 1
ATOM 2414 C CA . VAL A 1 326 ? -16.406 -25.844 -0.582 1 89 326 VAL A CA 1
ATOM 2415 C C . VAL A 1 326 ? -15.75 -26.266 -1.889 1 89 326 VAL A C 1
ATOM 2417 O O . VAL A 1 326 ? -15.797 -25.547 -2.885 1 89 326 VAL A O 1
ATOM 2420 N N . ARG A 1 327 ? -15.18 -27.484 -1.947 1 92.25 327 ARG A N 1
ATOM 2421 C CA . ARG A 1 327 ? -14.422 -27.938 -3.107 1 92.25 327 ARG A CA 1
ATOM 2422 C C . ARG A 1 327 ? -15.289 -28.797 -4.02 1 92.25 327 ARG A C 1
ATOM 2424 O O . ARG A 1 327 ? -14.844 -29.234 -5.082 1 92.25 327 ARG A O 1
ATOM 2431 N N . SER A 1 328 ? -16.547 -29.031 -3.656 1 93.56 328 SER A N 1
ATOM 2432 C CA . SER A 1 328 ? -17.391 -30.031 -4.301 1 93.56 328 SER A CA 1
ATOM 2433 C C . SER A 1 328 ? -17.766 -29.609 -5.715 1 93.56 328 SER A C 1
ATOM 2435 O O . SER A 1 328 ? -17.75 -30.422 -6.641 1 93.56 328 SER A O 1
ATOM 2437 N N . ARG A 1 329 ? -18.062 -28.312 -5.891 1 90.81 329 ARG A N 1
ATOM 2438 C CA . ARG A 1 329 ? -18.547 -27.828 -7.188 1 90.81 329 ARG A CA 1
ATOM 2439 C C . ARG A 1 329 ? -17.484 -28.047 -8.266 1 90.81 329 ARG A C 1
ATOM 2441 O O . ARG A 1 329 ? -17.766 -28.625 -9.312 1 90.81 329 ARG A O 1
ATOM 2448 N N . GLU A 1 330 ? -16.297 -27.672 -8.031 1 91.12 330 GLU A N 1
ATOM 2449 C CA . GLU A 1 330 ? -15.211 -27.812 -9 1 91.12 330 GLU A CA 1
ATOM 2450 C C . GLU A 1 330 ? -14.805 -29.281 -9.164 1 91.12 330 GLU A C 1
ATOM 2452 O O . GLU A 1 330 ? -14.539 -29.734 -10.273 1 91.12 330 GLU A O 1
ATOM 2457 N N . GLY A 1 331 ? -14.766 -29.969 -8.016 1 91.81 331 GLY A N 1
ATOM 2458 C CA . GLY A 1 331 ? -14.367 -31.375 -8.055 1 91.81 331 GLY A CA 1
ATOM 2459 C C . GLY A 1 331 ? -15.305 -32.219 -8.883 1 91.81 331 GLY A C 1
ATOM 2460 O O . GLY A 1 331 ? -14.875 -33.219 -9.5 1 91.81 331 GLY A O 1
ATOM 2461 N N . ALA A 1 332 ? -16.547 -31.875 -8.922 1 92.25 332 ALA A N 1
ATOM 2462 C CA . ALA A 1 332 ? -17.562 -32.688 -9.602 1 92.25 332 ALA A CA 1
ATOM 2463 C C . ALA A 1 332 ? -17.344 -32.656 -11.109 1 92.25 332 ALA A C 1
ATOM 2465 O O . ALA A 1 332 ? -17.844 -33.531 -11.82 1 92.25 332 ALA A O 1
ATOM 2466 N N . VAL A 1 333 ? -16.578 -31.797 -11.602 1 88.88 333 VAL A N 1
ATOM 2467 C CA . VAL A 1 333 ? -16.359 -31.625 -13.031 1 88.88 333 VAL A CA 1
ATOM 2468 C C . VAL A 1 333 ? -15.344 -32.656 -13.523 1 88.88 333 VAL A C 1
ATOM 2470 O O . VAL A 1 333 ? -15.391 -33.094 -14.68 1 88.88 333 VAL A O 1
ATOM 2473 N N . TYR A 1 334 ? -14.469 -33.25 -12.664 1 90.19 334 TYR A N 1
ATOM 2474 C CA . TYR A 1 334 ? -13.281 -33.969 -13.117 1 90.19 334 TYR A CA 1
ATOM 2475 C C . TYR A 1 334 ? -13.367 -35.438 -12.734 1 90.19 334 TYR A C 1
ATOM 2477 O O . TYR A 1 334 ? -12.57 -36.25 -13.219 1 90.19 334 TYR A O 1
ATOM 2485 N N . HIS A 1 335 ? -14.352 -35.906 -11.922 1 91.88 335 HIS A N 1
ATOM 2486 C CA . HIS A 1 335 ? -14.258 -37.219 -11.312 1 91.88 335 HIS A CA 1
ATOM 2487 C C . HIS A 1 335 ? -15.398 -38.125 -11.766 1 91.88 335 HIS A C 1
ATOM 2489 O O . HIS A 1 335 ? -16 -38.812 -10.953 1 91.88 335 HIS A O 1
ATOM 2495 N N . HIS A 1 336 ? -15.641 -38.156 -13.031 1 89.44 336 HIS A N 1
ATOM 2496 C CA . HIS A 1 336 ? -16.734 -38.938 -13.578 1 89.44 336 HIS A CA 1
ATOM 2497 C C . HIS A 1 336 ? -16.344 -40.406 -13.695 1 89.44 336 HIS A C 1
ATOM 2499 O O . HIS A 1 336 ? -17.203 -41.312 -13.617 1 89.44 336 HIS A O 1
ATOM 2505 N N . GLN A 1 337 ? -15.062 -40.719 -13.797 1 88.81 337 GLN A N 1
ATOM 2506 C CA . GLN A 1 337 ? -14.633 -42.062 -14.094 1 88.81 337 GLN A CA 1
ATOM 2507 C C . GLN A 1 337 ? -14.18 -42.781 -12.828 1 88.81 337 GLN A C 1
ATOM 2509 O O . GLN A 1 337 ? -14.016 -44 -12.836 1 88.81 337 GLN A O 1
ATOM 2514 N N . PHE A 1 338 ? -13.961 -42.062 -11.82 1 92.19 338 PHE A N 1
ATOM 2515 C CA . PHE A 1 338 ? -13.547 -42.688 -10.57 1 92.19 338 PHE A CA 1
ATOM 2516 C C . PHE A 1 338 ? -14.75 -43.125 -9.75 1 92.19 338 PHE A C 1
ATOM 2518 O O . PHE A 1 338 ? -15.562 -42.281 -9.336 1 92.19 338 PHE A O 1
ATOM 2525 N N . LEU A 1 339 ? -14.781 -44.375 -9.5 1 94.75 339 LEU A N 1
ATOM 2526 C CA . LEU A 1 339 ? -15.945 -44.906 -8.797 1 94.75 339 LEU A CA 1
ATOM 2527 C C . LEU A 1 339 ? -15.633 -45.156 -7.324 1 94.75 339 LEU A C 1
ATOM 2529 O O . LEU A 1 339 ? -14.555 -45.656 -6.996 1 94.75 339 LEU A O 1
ATOM 2533 N N . LEU A 1 340 ? -16.469 -44.75 -6.465 1 94.12 340 LEU A N 1
ATOM 2534 C CA . LEU A 1 340 ? -16.469 -45.062 -5.039 1 94.12 340 LEU A CA 1
ATOM 2535 C C . LEU A 1 340 ? -17.766 -45.781 -4.648 1 94.12 340 LEU A C 1
ATOM 2537 O O . LEU A 1 340 ? -18.828 -45.156 -4.656 1 94.12 340 LEU A O 1
ATOM 2541 N N . GLU A 1 341 ? -17.609 -47 -4.309 1 95.5 341 GLU A N 1
ATOM 2542 C CA . GLU A 1 341 ? -18.734 -47.875 -3.998 1 95.5 341 GLU A CA 1
ATOM 2543 C C . GLU A 1 341 ? -19.75 -47.875 -5.129 1 95.5 341 GLU A C 1
ATOM 2545 O O . GLU A 1 341 ? -20.953 -47.688 -4.887 1 95.5 341 GLU A O 1
ATOM 2550 N N . GLY A 1 342 ? -19.297 -47.906 -6.332 1 94.12 342 GLY A N 1
ATOM 2551 C CA . GLY A 1 342 ? -20.125 -48.062 -7.523 1 94.12 342 GLY A CA 1
ATOM 2552 C C . GLY A 1 342 ? -20.688 -46.781 -8.039 1 94.12 342 GLY A C 1
ATOM 2553 O O . GLY A 1 342 ? -21.312 -46.75 -9.102 1 94.12 342 GLY A O 1
ATOM 2554 N N . LYS A 1 343 ? -20.516 -45.75 -7.355 1 96.25 343 LYS A N 1
ATOM 2555 C CA . LYS A 1 343 ? -21 -44.438 -7.738 1 96.25 343 LYS A CA 1
ATOM 2556 C C . LYS A 1 343 ? -19.828 -43.5 -8.109 1 96.25 343 LYS A C 1
ATOM 2558 O O . LYS A 1 343 ? -18.812 -43.5 -7.414 1 96.25 343 LYS A O 1
ATOM 2563 N N . PRO A 1 344 ? -20.031 -42.844 -9.297 1 96.06 344 PRO A N 1
ATOM 2564 C CA . PRO A 1 344 ? -18.953 -41.906 -9.664 1 96.06 344 PRO A CA 1
ATOM 2565 C C . PRO A 1 344 ? -18.703 -40.844 -8.594 1 96.06 344 PRO A C 1
ATOM 2567 O O . PRO A 1 344 ? -19.641 -40.312 -8.023 1 96.06 344 PRO A O 1
ATOM 2570 N N . LEU A 1 345 ? -17.453 -40.594 -8.312 1 95.5 345 LEU A N 1
ATOM 2571 C CA . LEU A 1 345 ? -17.078 -39.594 -7.324 1 95.5 345 LEU A CA 1
ATOM 2572 C C . LEU A 1 345 ? -17.672 -38.25 -7.68 1 95.5 345 LEU A C 1
ATOM 2574 O O . LEU A 1 345 ? -18.016 -37.438 -6.797 1 95.5 345 LEU A O 1
ATOM 2578 N N . ALA A 1 346 ? -17.812 -37.906 -9.008 1 94.69 346 ALA A N 1
ATOM 2579 C CA . ALA A 1 346 ? -18.438 -36.656 -9.453 1 94.69 346 ALA A CA 1
ATOM 2580 C C . ALA A 1 346 ? -19.844 -36.5 -8.867 1 94.69 346 ALA A C 1
ATOM 2582 O O . ALA A 1 346 ? -20.25 -35.406 -8.477 1 94.69 346 ALA A O 1
ATOM 2583 N N . ARG A 1 347 ? -20.531 -37.562 -8.836 1 96 347 ARG A N 1
ATOM 2584 C CA . ARG A 1 347 ? -21.875 -37.562 -8.281 1 96 347 ARG A CA 1
ATOM 2585 C C . ARG A 1 347 ? -21.844 -37.406 -6.766 1 96 347 ARG A C 1
ATOM 2587 O O . ARG A 1 347 ? -22.672 -36.688 -6.191 1 96 347 ARG A O 1
ATOM 2594 N N . TRP A 1 348 ? -20.938 -38.125 -6.148 1 96.12 348 TRP A N 1
ATOM 2595 C CA . TRP A 1 348 ? -20.75 -37.969 -4.711 1 96.12 348 TRP A CA 1
ATOM 2596 C C . TRP A 1 348 ? -20.484 -36.5 -4.359 1 96.12 348 TRP A C 1
ATOM 2598 O O . TRP A 1 348 ? -21.078 -35.969 -3.408 1 96.12 348 TRP A O 1
ATOM 2608 N N . LEU A 1 349 ? -19.625 -35.875 -5.133 1 95.69 349 LEU A N 1
ATOM 2609 C CA . LEU A 1 349 ? -19.234 -34.469 -4.887 1 95.69 349 LEU A CA 1
ATOM 2610 C C . LEU A 1 349 ? -20.406 -33.531 -5.156 1 95.69 349 LEU A C 1
ATOM 2612 O O . LEU A 1 349 ? -20.578 -32.531 -4.441 1 95.69 349 LEU A O 1
ATOM 2616 N N . ALA A 1 350 ? -21.188 -33.781 -6.141 1 94.25 350 ALA A N 1
ATOM 2617 C CA . ALA A 1 350 ? -22.359 -32.969 -6.41 1 94.25 350 ALA A CA 1
ATOM 2618 C C . ALA A 1 350 ? -23.312 -32.969 -5.227 1 94.25 350 ALA A C 1
ATOM 2620 O O . ALA A 1 350 ? -23.875 -31.922 -4.863 1 94.25 350 ALA A O 1
ATOM 2621 N N . GLU A 1 351 ? -23.484 -34.094 -4.633 1 94.5 351 GLU A N 1
ATOM 2622 C CA . GLU A 1 351 ? -24.375 -34.25 -3.486 1 94.5 351 GLU A CA 1
ATOM 2623 C C . GLU A 1 351 ? -23.75 -33.656 -2.227 1 94.5 351 GLU A C 1
ATOM 2625 O O . GLU A 1 351 ? -24.469 -33.188 -1.328 1 94.5 351 GLU A O 1
ATOM 2630 N N . CYS A 1 352 ? -22.469 -33.625 -2.188 1 93.94 352 CYS A N 1
ATOM 2631 C CA . CYS A 1 352 ? -21.703 -33.125 -1.054 1 93.94 352 CYS A CA 1
ATOM 2632 C C . CYS A 1 352 ? -21.938 -31.641 -0.851 1 93.94 352 CYS A C 1
ATOM 2634 O O . CYS A 1 352 ? -21.766 -31.125 0.256 1 93.94 352 CYS A O 1
ATOM 2636 N N . ARG A 1 353 ? -22.312 -30.938 -1.864 1 90.5 353 ARG A N 1
ATOM 2637 C CA . ARG A 1 353 ? -22.547 -29.5 -1.799 1 90.5 353 ARG A CA 1
ATOM 2638 C C . ARG A 1 353 ? -23.578 -29.156 -0.741 1 90.5 353 ARG A C 1
ATOM 2640 O O . ARG A 1 353 ? -23.484 -28.109 -0.086 1 90.5 353 ARG A O 1
ATOM 2647 N N . THR A 1 354 ? -24.5 -30.062 -0.579 1 90.75 354 THR A N 1
ATOM 2648 C CA . THR A 1 354 ? -25.578 -29.797 0.37 1 90.75 354 THR A CA 1
ATOM 2649 C C . THR A 1 354 ? -25.438 -30.672 1.608 1 90.75 354 THR A C 1
ATOM 2651 O O . THR A 1 354 ? -25.797 -30.266 2.711 1 90.75 354 THR A O 1
ATOM 2654 N N . ASP A 1 355 ? -24.938 -31.875 1.382 1 93.12 355 ASP A N 1
ATOM 2655 C CA . ASP A 1 355 ? -24.781 -32.844 2.475 1 93.12 355 ASP A CA 1
ATOM 2656 C C . ASP A 1 355 ? -23.469 -33.594 2.357 1 93.12 355 ASP A C 1
ATOM 2658 O O . ASP A 1 355 ? -23.422 -34.656 1.715 1 93.12 355 ASP A O 1
ATOM 2662 N N . PRO A 1 356 ? -22.469 -33.25 3.096 1 94.44 356 PRO A N 1
ATOM 2663 C CA . PRO A 1 356 ? -21.141 -33.875 2.949 1 94.44 356 PRO A CA 1
ATOM 2664 C C . PRO A 1 356 ? -21.031 -35.188 3.713 1 94.44 356 PRO A C 1
ATOM 2666 O O . PRO A 1 356 ? -20.094 -35.969 3.473 1 94.44 356 PRO A O 1
ATOM 2669 N N . GLY A 1 357 ? -21.922 -35.594 4.582 1 94 357 GLY A N 1
ATOM 2670 C CA . GLY A 1 357 ? -21.844 -36.719 5.484 1 94 357 GLY A CA 1
ATOM 2671 C C . GLY A 1 357 ? -21.609 -38.031 4.766 1 94 357 GLY A C 1
ATOM 2672 O O . GLY A 1 357 ? -20.625 -38.719 5.027 1 94 357 GLY A O 1
ATOM 2673 N N . PRO A 1 358 ? -22.484 -38.312 3.877 1 95.31 358 PRO A N 1
ATOM 2674 C CA . PRO A 1 358 ? -22.375 -39.594 3.18 1 95.31 358 PRO A CA 1
ATOM 2675 C C . PRO A 1 358 ? -21.031 -39.781 2.469 1 95.31 358 PRO A C 1
ATOM 2677 O O . PRO A 1 358 ? -20.453 -40.875 2.496 1 95.31 358 PRO A O 1
ATOM 2680 N N . LEU A 1 359 ? -20.578 -38.75 1.788 1 96.19 359 LEU A N 1
ATOM 2681 C CA . LEU A 1 359 ? -19.297 -38.844 1.103 1 96.19 359 LEU A CA 1
ATOM 2682 C C . LEU A 1 359 ? -18.156 -39.125 2.096 1 96.19 359 LEU A C 1
ATOM 2684 O O . LEU A 1 359 ? -17.266 -39.906 1.829 1 96.19 359 LEU A O 1
ATOM 2688 N N . LEU A 1 360 ? -18.141 -38.469 3.24 1 95.94 360 LEU A N 1
ATOM 2689 C CA . LEU A 1 360 ? -17.094 -38.656 4.242 1 95.94 360 LEU A CA 1
ATOM 2690 C C . LEU A 1 360 ? -17.094 -40.062 4.789 1 95.94 360 LEU A C 1
ATOM 2692 O O . LEU A 1 360 ? -16.047 -40.656 5.012 1 95.94 360 LEU A O 1
ATOM 2696 N N . ASP A 1 361 ? -18.297 -40.594 4.934 1 95.06 361 ASP A N 1
ATOM 2697 C CA . ASP A 1 361 ? -18.422 -41.938 5.422 1 95.06 361 ASP A CA 1
ATOM 2698 C C . ASP A 1 361 ? -17.812 -42.938 4.438 1 95.06 361 ASP A C 1
ATOM 2700 O O . ASP A 1 361 ? -17.078 -43.844 4.836 1 95.06 361 ASP A O 1
ATOM 2704 N N . VAL A 1 362 ? -18.156 -42.719 3.213 1 95.94 362 VAL A N 1
ATOM 2705 C CA . VAL A 1 362 ? -17.656 -43.625 2.178 1 95.94 362 VAL A CA 1
ATOM 2706 C C . VAL A 1 362 ? -16.156 -43.469 2.043 1 95.94 362 VAL A C 1
ATOM 2708 O O . VAL A 1 362 ? -15.438 -44.469 1.852 1 95.94 362 VAL A O 1
ATOM 2711 N N . LEU A 1 363 ? -15.625 -42.312 2.102 1 95.12 363 LEU A N 1
ATOM 2712 C CA . LEU A 1 363 ? -14.188 -42.062 2.012 1 95.12 363 LEU A CA 1
ATOM 2713 C C . LEU A 1 363 ? -13.453 -42.719 3.178 1 95.12 363 LEU A C 1
ATOM 2715 O O . LEU A 1 363 ? -12.375 -43.281 2.994 1 95.12 363 LEU A O 1
ATOM 2719 N N . ALA A 1 364 ? -14.008 -42.625 4.363 1 95.06 364 ALA A N 1
ATOM 2720 C CA . ALA A 1 364 ? -13.383 -43.156 5.574 1 95.06 364 ALA A CA 1
ATOM 2721 C C . ALA A 1 364 ? -13.188 -44.656 5.484 1 95.06 364 ALA A C 1
ATOM 2723 O O . ALA A 1 364 ? -12.242 -45.219 6.051 1 95.06 364 ALA A O 1
ATOM 2724 N N . ARG A 1 365 ? -14.078 -45.281 4.801 1 93.44 365 ARG A N 1
ATOM 2725 C CA . ARG A 1 365 ? -13.984 -46.75 4.738 1 93.44 365 ARG A CA 1
ATOM 2726 C C . ARG A 1 365 ? -13.398 -47.188 3.406 1 93.44 365 ARG A C 1
ATOM 2728 O O . ARG A 1 365 ? -13.312 -48.406 3.139 1 93.44 365 ARG A O 1
ATOM 2735 N N . SER A 1 366 ? -13.047 -46.25 2.602 1 94.62 366 SER A N 1
ATOM 2736 C CA . SER A 1 366 ? -12.461 -46.594 1.31 1 94.62 366 SER A CA 1
ATOM 2737 C C . SER A 1 366 ? -10.984 -46.969 1.45 1 94.62 366 SER A C 1
ATOM 2739 O O . SER A 1 366 ? -10.398 -46.781 2.52 1 94.62 366 SER A O 1
ATOM 2741 N N . LYS A 1 367 ? -10.359 -47.375 0.356 1 92.88 367 LYS A N 1
ATOM 2742 C CA . LYS A 1 367 ? -8.945 -47.75 0.326 1 92.88 367 LYS A CA 1
ATOM 2743 C C . LYS A 1 367 ? -8.062 -46.5 0.294 1 92.88 367 LYS A C 1
ATOM 2745 O O . LYS A 1 367 ? -6.859 -46.594 0.538 1 92.88 367 LYS A O 1
ATOM 2750 N N . LEU A 1 368 ? -8.688 -45.406 0.058 1 94.5 368 LEU A N 1
ATOM 2751 C CA . LEU A 1 368 ? -7.926 -44.156 -0.049 1 94.5 368 LEU A CA 1
ATOM 2752 C C . LEU A 1 368 ? -7.52 -43.656 1.33 1 94.5 368 LEU A C 1
ATOM 2754 O O . LEU A 1 368 ? -6.625 -42.812 1.447 1 94.5 368 LEU A O 1
ATOM 2758 N N . VAL A 1 369 ? -8.203 -44.125 2.363 1 95.38 369 VAL A N 1
ATOM 2759 C CA . VAL A 1 369 ? -7.977 -43.625 3.715 1 95.38 369 VAL A CA 1
ATOM 2760 C C . VAL A 1 369 ? -7.629 -44.781 4.645 1 95.38 369 VAL A C 1
ATOM 2762 O O . VAL A 1 369 ? -8.328 -45.812 4.664 1 95.38 369 VAL A O 1
ATOM 2765 N N . LYS A 1 370 ? -6.5 -44.656 5.262 1 95.38 370 LYS A N 1
ATOM 2766 C CA . LYS A 1 370 ? -6.184 -45.5 6.395 1 95.38 370 LYS A CA 1
ATOM 2767 C C . LYS A 1 370 ? -6.504 -44.812 7.719 1 95.38 370 LYS A C 1
ATOM 2769 O O . LYS A 1 370 ? -5.707 -44.031 8.219 1 95.38 370 LYS A O 1
ATOM 2774 N N . PRO A 1 371 ? -7.621 -45.156 8.25 1 94.31 371 PRO A N 1
ATOM 2775 C CA . PRO A 1 371 ? -8.078 -44.469 9.453 1 94.31 371 PRO A CA 1
ATOM 2776 C C . PRO A 1 371 ? -7 -44.375 10.531 1 94.31 371 PRO A C 1
ATOM 2778 O O . PRO A 1 371 ? -6.352 -45.375 10.844 1 94.31 371 PRO A O 1
ATOM 2781 N N . GLY A 1 372 ? -6.777 -43.219 11.055 1 93.56 372 GLY A N 1
ATOM 2782 C CA . GLY A 1 372 ? -5.82 -42.969 12.125 1 93.56 372 GLY A CA 1
ATOM 2783 C C . GLY A 1 372 ? -4.402 -42.781 11.625 1 93.56 372 GLY A C 1
ATOM 2784 O O . GLY A 1 372 ? -3.496 -42.5 12.414 1 93.56 372 GLY A O 1
ATOM 2785 N N . ARG A 1 373 ? -4.219 -42.969 10.398 1 94.44 373 ARG A N 1
ATOM 2786 C CA . ARG A 1 373 ? -2.875 -42.906 9.836 1 94.44 373 ARG A CA 1
ATOM 2787 C C . ARG A 1 373 ? -2.871 -42.094 8.539 1 94.44 373 ARG A C 1
ATOM 2789 O O . ARG A 1 373 ? -2.705 -42.656 7.453 1 94.44 373 ARG A O 1
ATOM 2796 N N . SER A 1 374 ? -2.871 -40.844 8.688 1 93.12 374 SER A N 1
ATOM 2797 C CA . SER A 1 374 ? -2.928 -39.969 7.523 1 93.12 374 SER A CA 1
ATOM 2798 C C . SER A 1 374 ? -1.694 -40.125 6.645 1 93.12 374 SER A C 1
ATOM 2800 O O . SER A 1 374 ? -1.796 -40.125 5.418 1 93.12 374 SER A O 1
ATOM 2802 N N . GLY A 1 375 ? -0.491 -40.281 7.25 1 91.31 375 GLY A N 1
ATOM 2803 C CA . GLY A 1 375 ? 0.751 -40.406 6.504 1 91.31 375 GLY A CA 1
ATOM 2804 C C . GLY A 1 375 ? 0.796 -41.625 5.609 1 91.31 375 GLY A C 1
ATOM 2805 O O . GLY A 1 375 ? 1.575 -41.688 4.656 1 91.31 375 GLY A O 1
ATOM 2806 N N . ALA A 1 376 ? -0.061 -42.625 5.891 1 92.19 376 ALA A N 1
ATOM 2807 C CA . ALA A 1 376 ? -0.07 -43.875 5.129 1 92.19 376 ALA A CA 1
ATOM 2808 C C . ALA A 1 376 ? -1.243 -43.906 4.152 1 92.19 376 ALA A C 1
ATOM 2810 O O . ALA A 1 376 ? -1.353 -44.812 3.34 1 92.19 376 ALA A O 1
ATOM 2811 N N . SER A 1 377 ? -2.072 -43 4.254 1 93.62 377 SER A N 1
ATOM 2812 C CA . SER A 1 377 ? -3.258 -42.969 3.404 1 93.62 377 SER A CA 1
ATOM 2813 C C . SER A 1 377 ? -2.908 -42.531 1.984 1 93.62 377 SER A C 1
ATOM 2815 O O . SER A 1 377 ? -2.188 -41.531 1.789 1 93.62 377 SER A O 1
ATOM 2817 N N . SER A 1 378 ? -3.426 -43.156 1.035 1 92.62 378 SER A N 1
ATOM 2818 C CA . SER A 1 378 ? -3.125 -42.875 -0.362 1 92.62 378 SER A CA 1
ATOM 2819 C C . SER A 1 378 ? -3.686 -41.5 -0.774 1 92.62 378 SER A C 1
ATOM 2821 O O . SER A 1 378 ? -3.156 -40.844 -1.68 1 92.62 378 SER A O 1
ATOM 2823 N N . LEU A 1 379 ? -4.727 -41.062 -0.161 1 90.94 379 LEU A N 1
ATOM 2824 C CA . LEU A 1 379 ? -5.297 -39.75 -0.436 1 90.94 379 LEU A CA 1
ATOM 2825 C C . LEU A 1 379 ? -4.266 -38.656 -0.197 1 90.94 379 LEU A C 1
ATOM 2827 O O . LEU A 1 379 ? -4.168 -37.719 -0.985 1 90.94 379 LEU A O 1
ATOM 2831 N N . VAL A 1 380 ? -3.438 -38.781 0.833 1 88.5 380 VAL A N 1
ATOM 2832 C CA . VAL A 1 380 ? -2.484 -37.781 1.229 1 88.5 380 VAL A CA 1
ATOM 2833 C C . VAL A 1 380 ? -1.13 -38.031 0.579 1 88.5 380 VAL A C 1
ATOM 2835 O O . VAL A 1 380 ? -0.51 -37.125 0.019 1 88.5 380 VAL A O 1
ATOM 2838 N N . ARG A 1 381 ? -0.625 -39.188 0.589 1 86.56 381 ARG A N 1
ATOM 2839 C CA . ARG A 1 381 ? 0.708 -39.531 0.113 1 86.56 381 ARG A CA 1
ATOM 2840 C C . ARG A 1 381 ? 0.717 -39.719 -1.4 1 86.56 381 ARG A C 1
ATOM 2842 O O . ARG A 1 381 ? 1.739 -39.5 -2.053 1 86.56 381 ARG A O 1
ATOM 2849 N N . GLY A 1 382 ? -0.367 -40.062 -1.979 1 86.94 382 GLY A N 1
ATOM 2850 C CA . GLY A 1 382 ? -0.401 -40.438 -3.387 1 86.94 382 GLY A CA 1
ATOM 2851 C C . GLY A 1 382 ? -1.155 -39.438 -4.242 1 86.94 382 GLY A C 1
ATOM 2852 O O . GLY A 1 382 ? -0.546 -38.656 -4.965 1 86.94 382 GLY A O 1
ATOM 2853 N N . LEU A 1 383 ? -2.336 -39.281 -4.008 1 86.19 383 LEU A N 1
ATOM 2854 C CA . LEU A 1 383 ? -3.217 -38.531 -4.898 1 86.19 383 LEU A CA 1
ATOM 2855 C C . LEU A 1 383 ? -2.859 -37.031 -4.898 1 86.19 383 LEU A C 1
ATOM 2857 O O . LEU A 1 383 ? -2.936 -36.375 -5.938 1 86.19 383 LEU A O 1
ATOM 2861 N N . VAL A 1 384 ? -2.443 -36.531 -3.756 1 88.38 384 VAL A N 1
ATOM 2862 C CA . VAL A 1 384 ? -2.199 -35.094 -3.672 1 88.38 384 VAL A CA 1
ATOM 2863 C C . VAL A 1 384 ? -0.7 -34.812 -3.75 1 88.38 384 VAL A C 1
ATOM 2865 O O . VAL A 1 384 ? -0.271 -33.656 -3.689 1 88.38 384 VAL A O 1
ATOM 2868 N N . GLY A 1 385 ? 0.088 -35.781 -3.92 1 82.75 385 GLY A N 1
ATOM 2869 C CA . GLY A 1 385 ? 1.528 -35.625 -4.051 1 82.75 385 GLY A CA 1
ATOM 2870 C C . GLY A 1 385 ? 1.951 -35.062 -5.398 1 82.75 385 GLY A C 1
ATOM 2871 O O . GLY A 1 385 ? 1.108 -34.812 -6.258 1 82.75 385 GLY A O 1
ATOM 2872 N N . GLU A 1 386 ? 3.133 -34.938 -5.574 1 82.06 386 GLU A N 1
ATOM 2873 C CA . GLU A 1 386 ? 3.723 -34.281 -6.746 1 82.06 386 GLU A CA 1
ATOM 2874 C C . GLU A 1 386 ? 3.381 -35.062 -8.023 1 82.06 386 GLU A C 1
ATOM 2876 O O . GLU A 1 386 ? 3.186 -34.438 -9.078 1 82.06 386 GLU A O 1
ATOM 2881 N N . ARG A 1 387 ? 3.254 -36.281 -7.922 1 82.94 387 ARG A N 1
ATOM 2882 C CA . ARG A 1 387 ? 2.973 -37.094 -9.094 1 82.94 387 ARG A CA 1
ATOM 2883 C C . ARG A 1 387 ? 1.51 -37.531 -9.125 1 82.94 387 ARG A C 1
ATOM 2885 O O . ARG A 1 387 ? 1.095 -38.25 -10.016 1 82.94 387 ARG A O 1
ATOM 2892 N N . GLY A 1 388 ? 0.797 -37.031 -8.172 1 88.31 388 GLY A N 1
ATOM 2893 C CA . GLY A 1 388 ? -0.597 -37.438 -8.07 1 88.31 388 GLY A CA 1
ATOM 2894 C C . GLY A 1 388 ? -1.525 -36.594 -8.922 1 88.31 388 GLY A C 1
ATOM 2895 O O . GLY A 1 388 ? -1.196 -35.469 -9.273 1 88.31 388 GLY A O 1
ATOM 2896 N N . PRO A 1 389 ? -2.668 -37.125 -9.227 1 89.69 389 PRO A N 1
ATOM 2897 C CA . PRO A 1 389 ? -3.633 -36.438 -10.094 1 89.69 389 PRO A CA 1
ATOM 2898 C C . PRO A 1 389 ? -4.258 -35.219 -9.43 1 89.69 389 PRO A C 1
ATOM 2900 O O . PRO A 1 389 ? -4.902 -34.406 -10.109 1 89.69 389 PRO A O 1
ATOM 2903 N N . MET A 1 390 ? -4.109 -35.062 -8.195 1 92.62 390 MET A N 1
ATOM 2904 C CA . MET A 1 390 ? -4.672 -33.906 -7.484 1 92.62 390 MET A CA 1
ATOM 2905 C C . MET A 1 390 ? -3.568 -33.031 -6.926 1 92.62 390 MET A C 1
ATOM 2907 O O . MET A 1 390 ? -3.744 -32.375 -5.887 1 92.62 390 MET A O 1
ATOM 2911 N N . PHE A 1 391 ? -2.436 -33.062 -7.609 1 89.62 391 PHE A N 1
ATOM 2912 C CA . PHE A 1 391 ? -1.292 -32.25 -7.219 1 89.62 391 PHE A CA 1
ATOM 2913 C C . PHE A 1 391 ? -1.686 -30.766 -7.117 1 89.62 391 PHE A C 1
ATOM 2915 O O . PHE A 1 391 ? -2.143 -30.172 -8.094 1 89.62 391 PHE A O 1
ATOM 2922 N N . ARG A 1 392 ? -1.64 -30.172 -5.953 1 90.44 392 ARG A N 1
ATOM 2923 C CA . ARG A 1 392 ? -1.779 -28.75 -5.641 1 90.44 392 ARG A CA 1
ATOM 2924 C C . ARG A 1 392 ? -3.229 -28.297 -5.789 1 90.44 392 ARG A C 1
ATOM 2926 O O . ARG A 1 392 ? -3.498 -27.109 -5.941 1 90.44 392 ARG A O 1
ATOM 2933 N N . VAL A 1 393 ? -4.164 -29.25 -5.766 1 91.94 393 VAL A N 1
ATOM 2934 C CA . VAL A 1 393 ? -5.578 -28.906 -5.75 1 91.94 393 VAL A CA 1
ATOM 2935 C C . VAL A 1 393 ? -5.957 -28.359 -4.375 1 91.94 393 VAL A C 1
ATOM 2937 O O . VAL A 1 393 ? -6.762 -27.422 -4.27 1 91.94 393 VAL A O 1
ATOM 2940 N N . PHE A 1 394 ? -5.352 -28.969 -3.389 1 91.75 394 PHE A N 1
ATOM 2941 C CA . PHE A 1 394 ? -5.594 -28.547 -2.014 1 91.75 394 PHE A CA 1
ATOM 2942 C C . PHE A 1 394 ? -4.438 -27.703 -1.499 1 91.75 394 PHE A C 1
ATOM 2944 O O . PHE A 1 394 ? -3.27 -28.031 -1.709 1 91.75 394 PHE A O 1
ATOM 2951 N N . SER A 1 395 ? -4.781 -26.625 -0.855 1 88.5 395 SER A N 1
ATOM 2952 C CA . SER A 1 395 ? -3.768 -25.797 -0.218 1 88.5 395 SER A CA 1
ATOM 2953 C C . SER A 1 395 ? -3.137 -26.5 0.974 1 88.5 395 SER A C 1
ATOM 2955 O O . SER A 1 395 ? -3.656 -27.516 1.444 1 88.5 395 SER A O 1
ATOM 2957 N N . PRO A 1 396 ? -1.999 -25.984 1.438 1 84.81 396 PRO A N 1
ATOM 2958 C CA . PRO A 1 396 ? -1.404 -26.578 2.645 1 84.81 396 PRO A CA 1
ATOM 2959 C C . PRO A 1 396 ? -2.361 -26.578 3.834 1 84.81 396 PRO A C 1
ATOM 2961 O O . PRO A 1 396 ? -2.363 -27.516 4.629 1 84.81 396 PRO A O 1
ATOM 2964 N N . GLU A 1 397 ? -3.137 -25.609 3.945 1 86.31 397 GLU A N 1
ATOM 2965 C CA . GLU A 1 397 ? -4.133 -25.547 5.012 1 86.31 397 GLU A CA 1
ATOM 2966 C C . GLU A 1 397 ? -5.195 -26.625 4.836 1 86.31 397 GLU A C 1
ATOM 2968 O O . GLU A 1 397 ? -5.633 -27.25 5.812 1 86.31 397 GLU A O 1
ATOM 2973 N N . ASP A 1 398 ? -5.605 -26.859 3.6 1 90.38 398 ASP A N 1
ATOM 2974 C CA . ASP A 1 398 ? -6.559 -27.922 3.311 1 90.38 398 ASP A CA 1
ATOM 2975 C C . ASP A 1 398 ? -5.996 -29.281 3.713 1 90.38 398 ASP A C 1
ATOM 2977 O O . ASP A 1 398 ? -6.711 -30.125 4.273 1 90.38 398 ASP A O 1
ATOM 2981 N N . LEU A 1 399 ? -4.758 -29.453 3.445 1 90.81 399 LEU A N 1
ATOM 2982 C CA . LEU A 1 399 ? -4.125 -30.734 3.744 1 90.81 399 LEU A CA 1
ATOM 2983 C C . LEU A 1 399 ? -4.055 -30.969 5.25 1 90.81 399 LEU A C 1
ATOM 2985 O O . LEU A 1 399 ? -4.176 -32.094 5.711 1 90.81 399 LEU A O 1
ATOM 2989 N N . THR A 1 400 ? -3.838 -29.891 5.949 1 88.75 400 THR A N 1
ATOM 2990 C CA . THR A 1 400 ? -3.865 -30 7.406 1 88.75 400 THR A CA 1
ATOM 2991 C C . THR A 1 400 ? -5.23 -30.484 7.883 1 88.75 400 THR A C 1
ATOM 2993 O O . THR A 1 400 ? -5.32 -31.328 8.781 1 88.75 400 THR A O 1
ATOM 2996 N N . VAL A 1 401 ? -6.277 -30 7.266 1 90.69 401 VAL A N 1
ATOM 2997 C CA . VAL A 1 401 ? -7.637 -30.406 7.598 1 90.69 401 VAL A CA 1
ATOM 2998 C C . VAL A 1 401 ? -7.832 -31.891 7.266 1 90.69 401 VAL A C 1
ATOM 3000 O O . VAL A 1 401 ? -8.367 -32.656 8.07 1 90.69 401 VAL A O 1
ATOM 3003 N N . ILE A 1 402 ? -7.387 -32.312 6.137 1 93.44 402 ILE A N 1
ATOM 3004 C CA . ILE A 1 402 ? -7.547 -33.688 5.676 1 93.44 402 ILE A CA 1
ATOM 3005 C C . ILE A 1 402 ? -6.785 -34.625 6.602 1 93.44 402 ILE A C 1
ATOM 3007 O O . ILE A 1 402 ? -7.328 -35.656 7.047 1 93.44 402 ILE A O 1
ATOM 3011 N N . ARG A 1 403 ? -5.57 -34.312 6.941 1 93.19 403 ARG A N 1
ATOM 3012 C CA . ARG A 1 403 ? -4.75 -35.156 7.805 1 93.19 403 ARG A CA 1
ATOM 3013 C C . ARG A 1 403 ? -5.363 -35.281 9.195 1 93.19 403 ARG A C 1
ATOM 3015 O O . ARG A 1 403 ? -5.426 -36.375 9.758 1 93.19 403 ARG A O 1
ATOM 3022 N N . ARG A 1 404 ? -5.754 -34.125 9.695 1 91.81 404 ARG A N 1
ATOM 3023 C CA . ARG A 1 404 ? -6.371 -34.125 11.016 1 91.81 404 ARG A CA 1
ATOM 3024 C C . ARG A 1 404 ? -7.609 -35 11.047 1 91.81 404 ARG A C 1
ATOM 3026 O O . ARG A 1 404 ? -7.836 -35.719 12.016 1 91.81 404 ARG A O 1
ATOM 3033 N N . TRP A 1 405 ? -8.398 -34.969 10.016 1 94.31 405 TRP A N 1
ATOM 3034 C CA . TRP A 1 405 ? -9.602 -35.781 9.938 1 94.31 405 TRP A CA 1
ATOM 3035 C C . TRP A 1 405 ? -9.242 -37.281 9.875 1 94.31 405 TRP A C 1
ATOM 3037 O O . TRP A 1 405 ? -9.773 -38.062 10.641 1 94.31 405 TRP A O 1
ATOM 3047 N N . ILE A 1 406 ? -8.359 -37.656 9.023 1 95.5 406 ILE A N 1
ATOM 3048 C CA . ILE A 1 406 ? -7.961 -39.062 8.875 1 95.5 406 ILE A CA 1
ATOM 3049 C C . ILE A 1 406 ? -7.402 -39.562 10.203 1 95.5 406 ILE A C 1
ATOM 3051 O O . ILE A 1 406 ? -7.742 -40.688 10.633 1 95.5 406 ILE A O 1
ATOM 3055 N N . ASP A 1 407 ? -6.566 -38.781 10.805 1 93.88 407 ASP A N 1
ATOM 3056 C CA . ASP A 1 407 ? -5.914 -39.188 12.047 1 93.88 407 ASP A CA 1
ATOM 3057 C C . ASP A 1 407 ? -6.926 -39.344 13.172 1 93.88 407 ASP A C 1
ATOM 3059 O O . ASP A 1 407 ? -6.676 -40.062 14.156 1 93.88 407 ASP A O 1
ATOM 3063 N N . SER A 1 408 ? -8.008 -38.688 13.078 1 92.62 408 SER A N 1
ATOM 3064 C CA . SER A 1 408 ? -9.031 -38.719 14.117 1 92.62 408 SER A CA 1
ATOM 3065 C C . SER A 1 408 ? -9.922 -39.938 13.961 1 92.62 408 SER A C 1
ATOM 3067 O O . SER A 1 408 ? -10.664 -40.312 14.875 1 92.62 408 SER A O 1
ATOM 3069 N N . LEU A 1 409 ? -9.891 -40.594 12.812 1 93.94 409 LEU A N 1
ATOM 3070 C CA . LEU A 1 409 ? -10.711 -41.781 12.555 1 93.94 409 LEU A CA 1
ATOM 3071 C C . LEU A 1 409 ? -10.227 -42.969 13.367 1 93.94 409 LEU A C 1
ATOM 3073 O O . LEU A 1 409 ? -9.016 -43.156 13.562 1 93.94 409 LEU A O 1
ATOM 3077 N N . PRO A 1 410 ? -11.125 -43.75 13.977 1 89.19 410 PRO A N 1
ATOM 3078 C CA . PRO A 1 410 ? -10.719 -44.906 14.789 1 89.19 410 PRO A CA 1
ATOM 3079 C C . PRO A 1 410 ? -10 -45.969 13.977 1 89.19 410 PRO A C 1
ATOM 3081 O O . PRO A 1 410 ? -10.422 -46.312 12.867 1 89.19 410 PRO A O 1
ATOM 3084 N N . ALA A 1 411 ? -8.805 -46.406 14.391 1 78.31 411 ALA A N 1
ATOM 3085 C CA . ALA A 1 411 ? -7.984 -47.406 13.711 1 78.31 411 ALA A CA 1
ATOM 3086 C C . ALA A 1 411 ? -8.719 -48.75 13.609 1 78.31 411 ALA A C 1
ATOM 3088 O O . ALA A 1 411 ? -9.477 -49.125 14.516 1 78.31 411 ALA A O 1
ATOM 3089 N N . LYS A 1 412 ? -8.867 -49.469 12.539 1 62.81 412 LYS A N 1
ATOM 3090 C CA . LYS A 1 412 ? -9.445 -50.812 12.422 1 62.81 412 LYS A CA 1
ATOM 3091 C C . LYS A 1 412 ? -8.664 -51.812 13.25 1 62.81 412 LYS A C 1
ATOM 3093 O O . LYS A 1 412 ? -7.43 -51.812 13.234 1 62.81 412 LYS A O 1
ATOM 3098 N N . PRO A 1 413 ? -9.273 -52.656 14.195 1 48.16 413 PRO A N 1
ATOM 3099 C CA . PRO A 1 413 ? -8.562 -53.75 14.898 1 48.16 413 PRO A CA 1
ATOM 3100 C C . PRO A 1 413 ? -7.836 -54.688 13.953 1 48.16 413 PRO A C 1
ATOM 3102 O O . PRO A 1 413 ? -8.258 -54.875 12.805 1 48.16 413 PRO A O 1
ATOM 3105 N N . ALA A 1 414 ? -6.582 -55.281 14.211 1 44.22 414 ALA A N 1
ATOM 3106 C CA . ALA A 1 414 ? -5.859 -56.312 13.477 1 44.22 414 ALA A CA 1
ATOM 3107 C C . ALA A 1 414 ? -6.754 -57.5 13.195 1 44.22 414 ALA A C 1
ATOM 3109 O O . ALA A 1 414 ? -7.539 -57.906 14.047 1 44.22 414 ALA A O 1
ATOM 3110 N N . GLU A 1 415 ? -6.98 -58 12.023 1 38.59 415 GLU A N 1
ATOM 3111 C CA . GLU A 1 415 ? -7.68 -59.188 11.562 1 38.59 415 GLU A CA 1
ATOM 3112 C C . GLU A 1 415 ? -7.359 -60.406 12.438 1 38.59 415 GLU A C 1
ATOM 3114 O O . GLU A 1 415 ? -6.191 -60.781 12.602 1 38.59 415 GLU A O 1
ATOM 3119 N N . ALA A 1 416 ? -8.109 -60.969 13.484 1 39.5 416 ALA A N 1
ATOM 3120 C CA . ALA A 1 416 ? -8.078 -62.344 13.992 1 39.5 416 ALA A CA 1
ATOM 3121 C C . ALA A 1 416 ? -8.242 -63.344 12.859 1 39.5 416 ALA A C 1
ATOM 3123 O O . ALA A 1 416 ? -8.844 -63.031 11.82 1 39.5 416 ALA A O 1
ATOM 3124 N N . PRO A 1 417 ? -7.668 -64.688 12.977 1 35.72 417 PRO A N 1
ATOM 3125 C CA . PRO A 1 417 ? -7.742 -65.812 11.984 1 35.72 417 PRO A CA 1
ATOM 3126 C C . PRO A 1 417 ? -9.172 -66.062 11.531 1 35.72 417 PRO A C 1
ATOM 3128 O O . PRO A 1 417 ? -10.125 -65.688 12.227 1 35.72 417 PRO A O 1
ATOM 3131 N N . GLU A 1 418 ? -9.383 -66.875 10.523 1 32.38 418 GLU A N 1
ATOM 3132 C CA . GLU A 1 418 ? -10.547 -67.312 9.75 1 32.38 418 GLU A CA 1
ATOM 3133 C C . GLU A 1 418 ? -11.562 -68 10.633 1 32.38 418 GLU A C 1
ATOM 3135 O O . GLU A 1 418 ? -11.289 -69.125 11.141 1 32.38 418 GLU A O 1
ATOM 3140 N N . PRO A 1 419 ? -12.258 -67.5 11.602 1 31.42 419 PRO A N 1
ATOM 3141 C CA . PRO A 1 419 ? -13.156 -68.312 12.375 1 31.42 419 PRO A CA 1
ATOM 3142 C C . PRO A 1 419 ? -14.133 -69.125 11.5 1 31.42 419 PRO A C 1
ATOM 3144 O O . PRO A 1 419 ? -14.445 -68.688 10.391 1 31.42 419 PRO A O 1
ATOM 3147 N N . GLN A 1 420 ? -14.188 -70.562 11.656 1 30.98 420 GLN A N 1
ATOM 3148 C CA . GLN A 1 420 ? -15.117 -71.562 11.156 1 30.98 420 GLN A CA 1
ATOM 3149 C C . GLN A 1 420 ? -16.562 -71.062 11.227 1 30.98 420 GLN A C 1
ATOM 3151 O O . GLN A 1 420 ? -16.922 -70.312 12.133 1 30.98 420 GLN A O 1
ATOM 3156 N N . THR A 1 421 ? -17.297 -71.25 10.18 1 29.27 421 THR A N 1
ATOM 3157 C CA . THR A 1 421 ? -18.578 -70.75 9.711 1 29.27 421 THR A CA 1
ATOM 3158 C C . THR A 1 421 ? -19.703 -71.062 10.688 1 29.27 421 THR A C 1
ATOM 3160 O O . THR A 1 421 ? -20.875 -71.125 10.312 1 29.27 421 THR A O 1
ATOM 3163 N N . GLU A 1 422 ? -19.406 -71.062 12.086 1 29.47 422 GLU A N 1
ATOM 3164 C CA . GLU A 1 422 ? -20.625 -71.625 12.695 1 29.47 422 GLU A CA 1
ATOM 3165 C C . GLU A 1 422 ? -21.844 -70.812 12.266 1 29.47 422 GLU A C 1
ATOM 3167 O O . GLU A 1 422 ? -21.75 -69.625 11.953 1 29.47 422 GLU A O 1
ATOM 3172 N N . PRO A 1 423 ? -22.953 -71.562 11.977 1 28.94 423 PRO A N 1
ATOM 3173 C CA . PRO A 1 423 ? -24.188 -71.062 11.344 1 28.94 423 PRO A CA 1
ATOM 3174 C C . PRO A 1 423 ? -24.797 -69.875 12.055 1 28.94 423 PRO A C 1
ATOM 3176 O O . PRO A 1 423 ? -24.672 -69.75 13.281 1 28.94 423 PRO A O 1
ATOM 3179 N N . GLU A 1 424 ? -24.812 -68.75 11.344 1 25.78 424 GLU A N 1
ATOM 3180 C CA . GLU A 1 424 ? -25.078 -67.375 11.734 1 25.78 424 GLU A CA 1
ATOM 3181 C C . GLU A 1 424 ? -26.438 -67.25 12.438 1 25.78 424 GLU A C 1
ATOM 3183 O O . GLU A 1 424 ? -27.469 -67.625 11.891 1 25.78 424 GLU A O 1
ATOM 3188 N N . PRO A 1 425 ? -26.344 -67.5 13.805 1 28.42 425 PRO A N 1
ATOM 3189 C CA . PRO A 1 425 ? -27.656 -67.438 14.477 1 28.42 425 PRO A CA 1
ATOM 3190 C C . PRO A 1 425 ? -28.438 -66.188 14.078 1 28.42 425 PRO A C 1
ATOM 3192 O O . PRO A 1 425 ? -27.859 -65.188 13.594 1 28.42 425 PRO A O 1
ATOM 3195 N N . GLU A 1 426 ? -29.734 -66.312 14.109 1 25.81 426 GLU A N 1
ATOM 3196 C CA . GLU A 1 426 ? -30.797 -65.438 13.633 1 25.81 426 GLU A CA 1
ATOM 3197 C C . GLU A 1 426 ? -30.719 -64.062 14.297 1 25.81 426 GLU A C 1
ATOM 3199 O O . GLU A 1 426 ? -30.547 -63.938 15.508 1 25.81 426 GLU A O 1
ATOM 3204 N N . PRO A 1 427 ? -30.25 -63 13.531 1 25.16 427 PRO A N 1
ATOM 3205 C CA . PRO A 1 427 ? -29.859 -61.656 13.977 1 25.16 427 PRO A CA 1
ATOM 3206 C C . PRO A 1 427 ? -30.969 -60.969 14.75 1 25.16 427 PRO A C 1
ATOM 3208 O O . PRO A 1 427 ? -32.125 -60.969 14.336 1 25.16 427 PRO A O 1
ATOM 3211 N N . GLY A 1 428 ? -31.047 -61.25 16.078 1 24.64 428 GLY A N 1
ATOM 3212 C CA . GLY A 1 428 ? -32.062 -60.625 16.891 1 24.64 428 GLY A CA 1
ATOM 3213 C C . GLY A 1 428 ? -32.156 -59.125 16.641 1 24.64 428 GLY A C 1
ATOM 3214 O O . GLY A 1 428 ? -31.266 -58.531 16.047 1 24.64 428 GLY A O 1
ATOM 3215 N N . PRO A 1 429 ? -33.406 -58.594 16.891 1 24.89 429 PRO A N 1
ATOM 3216 C CA . PRO A 1 429 ? -33.906 -57.281 16.438 1 24.89 429 PRO A CA 1
ATOM 3217 C C . PRO A 1 429 ? -33.125 -56.094 17.016 1 24.89 429 PRO A C 1
ATOM 3219 O O . PRO A 1 429 ? -32.906 -56.062 18.219 1 24.89 429 PRO A O 1
ATOM 3222 N N . GLU A 1 430 ? -31.969 -55.812 16.5 1 22.09 430 GLU A N 1
ATOM 3223 C CA . GLU A 1 430 ? -31.047 -54.781 16.984 1 22.09 430 GLU A CA 1
ATOM 3224 C C . GLU A 1 430 ? -31.75 -53.438 17.125 1 22.09 430 GLU A C 1
ATOM 3226 O O . GLU A 1 430 ? -32.281 -52.875 16.156 1 22.09 430 GLU A O 1
ATOM 3231 N N . GLY A 1 431 ? -32.469 -53.188 18.219 1 22.95 431 GLY A N 1
ATOM 3232 C CA . GLY A 1 431 ? -33.125 -51.938 18.562 1 22.95 431 GLY A CA 1
ATOM 3233 C C . GLY A 1 431 ? -32.156 -50.75 18.609 1 22.95 431 GLY A C 1
ATOM 3234 O O . GLY A 1 431 ? -31.75 -50.312 19.688 1 22.95 431 GLY A O 1
ATOM 3235 N N . VAL A 1 432 ? -31.156 -50.812 17.797 1 22.83 432 VAL A N 1
ATOM 3236 C CA . VAL A 1 432 ? -30.188 -49.719 17.984 1 22.83 432 VAL A CA 1
ATOM 3237 C C . VAL A 1 432 ? -30.891 -48.375 17.875 1 22.83 432 VAL A C 1
ATOM 3239 O O . VAL A 1 432 ? -31.641 -48.125 16.938 1 22.83 432 VAL A O 1
ATOM 3242 N N . ARG A 1 433 ? -31.047 -47.75 18.984 1 22.34 433 ARG A N 1
ATOM 3243 C CA . ARG A 1 433 ? -31.594 -46.406 19.156 1 22.34 433 ARG A CA 1
ATOM 3244 C C . ARG A 1 433 ? -30.906 -45.406 18.219 1 22.34 433 ARG A C 1
ATOM 3246 O O . ARG A 1 433 ? -29.688 -45.312 18.219 1 22.34 433 ARG A O 1
ATOM 3253 N N . ALA A 1 434 ? -31.5 -45.156 17.062 1 25.14 434 ALA A N 1
ATOM 3254 C CA . ALA A 1 434 ? -31.25 -44.125 16.094 1 25.14 434 ALA A CA 1
ATOM 3255 C C . ALA A 1 434 ? -30.938 -42.781 16.781 1 25.14 434 ALA A C 1
ATOM 3257 O O . ALA A 1 434 ? -31.766 -42.281 17.531 1 25.14 434 ALA A O 1
ATOM 3258 N N . GLY A 1 435 ? -29.703 -42.688 17.25 1 22.92 435 GLY A N 1
ATOM 3259 C CA . GLY A 1 435 ? -29.312 -41.406 17.797 1 22.92 435 GLY A CA 1
ATOM 3260 C C . GLY A 1 435 ? -29.859 -40.219 17 1 22.92 435 GLY A C 1
ATOM 3261 O O . GLY A 1 435 ? -30.062 -40.344 15.789 1 22.92 435 GLY A O 1
ATOM 3262 N N . VAL A 1 436 ? -30.609 -39.438 17.641 1 24.95 436 VAL A N 1
ATOM 3263 C CA . VAL A 1 436 ? -31.297 -38.25 17.172 1 24.95 436 VAL A CA 1
ATOM 3264 C C . VAL A 1 436 ? -30.359 -37.375 16.328 1 24.95 436 VAL A C 1
ATOM 3266 O O . VAL A 1 436 ? -29.25 -37.031 16.781 1 24.95 436 VAL A O 1
ATOM 3269 N N . ALA A 1 437 ? -30.328 -37.625 14.984 1 25.61 437 ALA A N 1
ATOM 3270 C CA . ALA A 1 437 ? -29.656 -36.719 14.055 1 25.61 437 ALA A CA 1
ATOM 3271 C C . ALA A 1 437 ? -29.844 -35.281 14.469 1 25.61 437 ALA A C 1
ATOM 3273 O O . ALA A 1 437 ? -30.969 -34.844 14.781 1 25.61 437 ALA A O 1
ATOM 3274 N N . PRO A 1 438 ? -28.859 -34.688 15.039 1 27.91 438 PRO A N 1
ATOM 3275 C CA . PRO A 1 438 ? -29.078 -33.281 15.32 1 27.91 438 PRO A CA 1
ATOM 3276 C C . PRO A 1 438 ? -29.859 -32.562 14.211 1 27.91 438 PRO A C 1
ATOM 3278 O O . PRO A 1 438 ? -29.734 -32.938 13.039 1 27.91 438 PRO A O 1
ATOM 3281 N N . GLN A 1 439 ? -31.188 -32.375 14.492 1 25.48 439 GLN A N 1
ATOM 3282 C CA . GLN A 1 439 ? -32.031 -31.609 13.602 1 25.48 439 GLN A CA 1
ATOM 3283 C C . GLN A 1 439 ? -31.25 -30.531 12.859 1 25.48 439 GLN A C 1
ATOM 3285 O O . GLN A 1 439 ? -30.406 -29.859 13.453 1 25.48 439 GLN A O 1
ATOM 3290 N N . LYS A 1 440 ? -31.094 -30.781 11.562 1 30.17 440 LYS A N 1
ATOM 3291 C CA . LYS A 1 440 ? -30.641 -29.734 10.664 1 30.17 440 LYS A CA 1
ATOM 3292 C C . LYS A 1 440 ? -31.25 -28.391 11.023 1 30.17 440 LYS A C 1
ATOM 3294 O O . LYS A 1 440 ? -32.469 -28.297 11.195 1 30.17 440 LYS A O 1
ATOM 3299 N N . PRO A 1 441 ? -30.578 -27.562 11.766 1 29.45 441 PRO A N 1
ATOM 3300 C CA . PRO A 1 441 ? -31.297 -26.281 11.852 1 29.45 441 PRO A CA 1
ATOM 3301 C C . PRO A 1 441 ? -32 -25.922 10.555 1 29.45 441 PRO A C 1
ATOM 3303 O O . PRO A 1 441 ? -31.516 -26.234 9.469 1 29.45 441 PRO A O 1
ATOM 3306 N N . SER A 1 442 ? -33.344 -26.234 10.5 1 27.48 442 SER A N 1
ATOM 3307 C CA . SER A 1 442 ? -34.156 -25.75 9.391 1 27.48 442 SER A CA 1
ATOM 3308 C C . SER A 1 442 ? -33.594 -24.484 8.773 1 27.48 442 SER A C 1
ATOM 3310 O O . SER A 1 442 ? -33.062 -23.625 9.492 1 27.48 442 SER A O 1
ATOM 3312 N N . PRO A 1 443 ? -33.156 -24.625 7.547 1 33.16 443 PRO A N 1
ATOM 3313 C CA . PRO A 1 443 ? -32.906 -23.328 6.91 1 33.16 443 PRO A CA 1
ATOM 3314 C C . PRO A 1 443 ? -33.969 -22.297 7.23 1 33.16 443 PRO A C 1
ATOM 3316 O O . PRO A 1 443 ? -35 -22.25 6.562 1 33.16 443 PRO A O 1
ATOM 3319 N N . GLY A 1 444 ? -34.594 -22.422 8.359 1 31.73 444 GLY A N 1
ATOM 3320 C CA . GLY A 1 444 ? -35.406 -21.234 8.461 1 31.73 444 GLY A CA 1
ATOM 3321 C C . GLY A 1 444 ? -34.844 -20.031 7.746 1 31.73 444 GLY A C 1
ATOM 3322 O O . GLY A 1 444 ? -33.656 -19.75 7.867 1 31.73 444 GLY A O 1
ATOM 3323 N N . GLY A 1 445 ? -35.219 -19.906 6.535 1 38.84 445 GLY A N 1
ATOM 3324 C CA . GLY A 1 445 ? -34.906 -18.766 5.707 1 38.84 445 GLY A CA 1
ATOM 3325 C C . GLY A 1 445 ? -34.562 -17.516 6.516 1 38.84 445 GLY A C 1
ATOM 3326 O O . GLY A 1 445 ? -35.469 -16.703 6.789 1 38.84 445 GLY A O 1
ATOM 3327 N N . THR A 1 446 ? -33.875 -17.594 7.492 1 47.06 446 THR A N 1
ATOM 3328 C CA . THR A 1 446 ? -33.562 -16.375 8.227 1 47.06 446 THR A CA 1
ATOM 3329 C C . THR A 1 446 ? -33.281 -15.219 7.273 1 47.06 446 THR A C 1
ATOM 3331 O O . THR A 1 446 ? -32.469 -15.352 6.348 1 47.06 446 THR A O 1
ATOM 3334 N N . ARG A 1 447 ? -34.25 -14.43 7.047 1 61.5 447 ARG A N 1
ATOM 3335 C CA . ARG A 1 447 ? -34.25 -13.195 6.277 1 61.5 447 ARG A CA 1
ATOM 3336 C C . ARG A 1 447 ? -32.938 -12.438 6.445 1 61.5 447 ARG A C 1
ATOM 3338 O O . ARG A 1 447 ? -32.469 -12.273 7.562 1 61.5 447 ARG A O 1
ATOM 3345 N N . ASP A 1 448 ? -32.219 -12.391 5.41 1 83.25 448 ASP A N 1
ATOM 3346 C CA . ASP A 1 448 ? -31.031 -11.508 5.359 1 83.25 448 ASP A CA 1
ATOM 3347 C C . ASP A 1 448 ? -31.344 -10.148 5.977 1 83.25 448 ASP A C 1
ATOM 3349 O O . ASP A 1 448 ? -32.094 -9.359 5.402 1 83.25 448 ASP A O 1
ATOM 3353 N N . PRO A 1 449 ? -30.938 -9.984 7.215 1 80.62 449 PRO A N 1
ATOM 3354 C CA . PRO A 1 449 ? -31.328 -8.789 7.969 1 80.62 449 PRO A CA 1
ATOM 3355 C C . PRO A 1 449 ? -31.016 -7.492 7.223 1 80.62 449 PRO A C 1
ATOM 3357 O O . PRO A 1 449 ? -31.594 -6.449 7.52 1 80.62 449 PRO A O 1
ATOM 3360 N N . LEU A 1 450 ? -30.078 -7.566 6.27 1 93 450 LEU A N 1
ATOM 3361 C CA . LEU A 1 450 ? -29.688 -6.328 5.605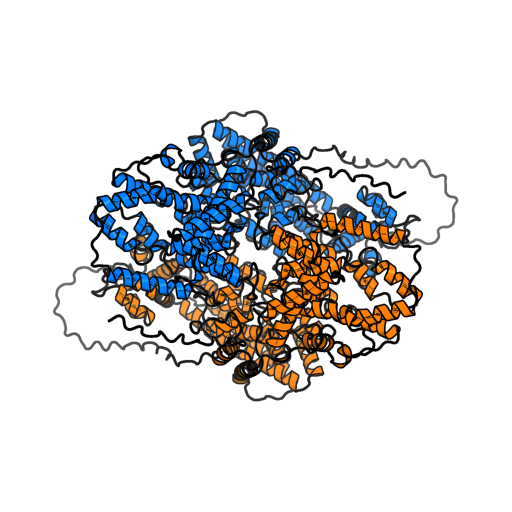 1 93 450 LEU A CA 1
ATOM 3362 C C . LEU A 1 450 ? -30.172 -6.309 4.16 1 93 450 LEU A C 1
ATOM 3364 O O . LEU A 1 450 ? -29.75 -5.465 3.367 1 93 450 LEU A O 1
ATOM 3368 N N . ALA A 1 451 ? -31.062 -7.266 3.799 1 93.44 451 ALA A N 1
ATOM 3369 C CA . ALA A 1 451 ? -31.562 -7.352 2.428 1 93.44 451 ALA A CA 1
ATOM 3370 C C . ALA A 1 451 ? -32.25 -6.051 2.014 1 93.44 451 ALA A C 1
ATOM 3372 O O . ALA A 1 451 ? -32.031 -5.555 0.904 1 93.44 451 ALA A O 1
ATOM 3373 N N . ALA A 1 452 ? -33.062 -5.535 2.939 1 94.88 452 ALA A N 1
ATOM 3374 C CA . ALA A 1 452 ? -33.781 -4.305 2.637 1 94.88 452 ALA A CA 1
ATOM 3375 C C . ALA A 1 452 ? -32.844 -3.117 2.527 1 94.88 452 ALA A C 1
ATOM 3377 O O . ALA A 1 452 ? -33.031 -2.234 1.687 1 94.88 452 ALA A O 1
ATOM 3378 N N . VAL A 1 453 ? -31.875 -3.086 3.396 1 96.25 453 VAL A N 1
ATOM 3379 C CA . VAL A 1 453 ? -30.875 -2.023 3.363 1 96.25 453 VAL A CA 1
ATOM 3380 C C . VAL A 1 453 ? -30.094 -2.078 2.047 1 96.25 453 VAL A C 1
ATOM 3382 O O . VAL A 1 453 ? -29.922 -1.057 1.378 1 96.25 453 VAL A O 1
ATOM 3385 N N . ALA A 1 454 ? -29.641 -3.289 1.634 1 95.25 454 ALA A N 1
ATOM 3386 C CA . ALA A 1 454 ? -28.922 -3.475 0.375 1 95.25 454 ALA A CA 1
ATOM 3387 C C . ALA A 1 454 ? -29.812 -3.111 -0.816 1 95.25 454 ALA A C 1
ATOM 3389 O O . ALA A 1 454 ? -29.328 -2.52 -1.789 1 95.25 454 ALA A O 1
ATOM 3390 N N . GLY A 1 455 ? -31.094 -3.514 -0.759 1 94 455 GLY A N 1
ATOM 3391 C CA . GLY A 1 455 ? -32.031 -3.174 -1.814 1 94 455 GLY A CA 1
ATOM 3392 C C . GLY A 1 455 ? -32.219 -1.678 -1.983 1 94 455 GLY A C 1
ATOM 3393 O O . GLY A 1 455 ? -32.281 -1.176 -3.107 1 94 455 GLY A O 1
ATOM 3394 N N . ALA A 1 456 ? -32.312 -1.005 -0.867 1 95 456 ALA A N 1
ATOM 3395 C CA . ALA A 1 456 ? -32.469 0.447 -0.901 1 95 456 ALA A CA 1
ATOM 3396 C C . ALA A 1 456 ? -31.219 1.116 -1.458 1 95 456 ALA A C 1
ATOM 3398 O O . ALA A 1 456 ? -31.297 2.135 -2.15 1 95 456 ALA A O 1
ATOM 3399 N N . LEU A 1 457 ? -30.109 0.579 -1.083 1 93.38 457 LEU A N 1
ATOM 3400 C CA . LEU A 1 457 ? -28.859 1.084 -1.611 1 93.38 457 LEU A CA 1
ATOM 3401 C C . LEU A 1 457 ? -28.797 0.934 -3.129 1 93.38 457 LEU A C 1
ATOM 3403 O O . LEU A 1 457 ? -28.375 1.855 -3.834 1 93.38 457 LEU A O 1
ATOM 3407 N N . ARG A 1 458 ? -29.25 -0.168 -3.697 1 90.62 458 ARG A N 1
ATOM 3408 C CA . ARG A 1 458 ? -29.25 -0.447 -5.129 1 90.62 458 ARG A CA 1
ATOM 3409 C C . ARG A 1 458 ? -30.234 0.467 -5.859 1 90.62 458 ARG A C 1
ATOM 3411 O O . ARG A 1 458 ? -29.953 0.905 -6.98 1 90.62 458 ARG A O 1
ATOM 3418 N N . THR A 1 459 ? -31.344 0.728 -5.191 1 91.5 459 THR A N 1
ATOM 3419 C CA . THR A 1 459 ? -32.375 1.57 -5.801 1 91.5 459 THR A CA 1
ATOM 3420 C C . THR A 1 459 ? -31.891 3.014 -5.906 1 91.5 459 THR A C 1
ATOM 3422 O O . THR A 1 459 ? -32.219 3.719 -6.859 1 91.5 459 THR A O 1
ATOM 3425 N N . GLY A 1 460 ? -31.141 3.396 -4.961 1 90.44 460 GLY A N 1
ATOM 3426 C CA . GLY A 1 460 ? -30.625 4.75 -4.984 1 90.44 460 GLY A CA 1
ATOM 3427 C C . GLY A 1 460 ? -31.609 5.789 -4.508 1 90.44 460 GLY A C 1
ATOM 3428 O O . GLY A 1 460 ? -32.625 5.453 -3.875 1 90.44 460 GLY A O 1
ATOM 3429 N N . ALA A 1 461 ? -31.297 7.047 -4.754 1 90.88 461 ALA A N 1
ATOM 3430 C CA . ALA A 1 461 ? -32.156 8.156 -4.316 1 90.88 461 ALA A CA 1
ATOM 3431 C C . ALA A 1 461 ? -33.406 8.266 -5.188 1 90.88 461 ALA A C 1
ATOM 3433 O O . ALA A 1 461 ? -33.344 8.055 -6.398 1 90.88 461 ALA A O 1
ATOM 3434 N N . ARG A 1 462 ? -34.469 8.586 -4.641 1 87.88 462 ARG A N 1
ATOM 3435 C CA . ARG A 1 462 ? -35.719 8.742 -5.375 1 87.88 462 ARG A CA 1
ATOM 3436 C C . ARG A 1 462 ? -35.656 9.945 -6.309 1 87.88 462 ARG A C 1
ATOM 3438 O O . ARG A 1 462 ? -36.281 9.945 -7.379 1 87.88 462 ARG A O 1
ATOM 3445 N N . SER A 1 463 ? -34.969 10.961 -5.824 1 90.88 463 SER A N 1
ATOM 3446 C CA . SER A 1 463 ? -34.781 12.188 -6.594 1 90.88 463 SER A CA 1
ATOM 3447 C C . SER A 1 463 ? -33.312 12.617 -6.633 1 90.88 463 SER A C 1
ATOM 3449 O O . SER A 1 463 ? -32.562 12.359 -5.688 1 90.88 463 SER A O 1
ATOM 3451 N N . PRO A 1 464 ? -32.969 13.242 -7.691 1 91.19 464 PRO A N 1
ATOM 3452 C CA . PRO A 1 464 ? -31.562 13.68 -7.781 1 91.19 464 PRO A CA 1
ATOM 3453 C C . PRO A 1 464 ? -31.234 14.781 -6.781 1 91.19 464 PRO A C 1
ATOM 3455 O O . PRO A 1 464 ? -30.062 15.008 -6.473 1 91.19 464 PRO A O 1
ATOM 3458 N N . GLY A 1 465 ? -32.156 15.445 -6.219 1 91.12 465 GLY A N 1
ATOM 3459 C CA . GLY A 1 465 ? -31.922 16.562 -5.32 1 91.12 465 GLY A CA 1
ATOM 3460 C C . GLY A 1 465 ? -31.828 17.891 -6.039 1 91.12 465 GLY A C 1
ATOM 3461 O O . GLY A 1 465 ? -32.219 18.016 -7.199 1 91.12 465 GLY A O 1
ATOM 3462 N N . ARG A 1 466 ? -31.391 18.844 -5.402 1 90.06 466 ARG A N 1
ATOM 3463 C CA . ARG A 1 466 ? -31.375 20.219 -5.918 1 90.06 466 ARG A CA 1
ATOM 3464 C C . ARG A 1 466 ? -29.984 20.594 -6.422 1 90.06 466 ARG A C 1
ATOM 3466 O O . ARG A 1 466 ? -28.984 20.266 -5.781 1 90.06 466 ARG A O 1
ATOM 3473 N N . ILE A 1 467 ? -29.953 21.25 -7.535 1 94.31 467 ILE A N 1
ATOM 3474 C CA . ILE A 1 467 ? -28.75 21.875 -8.047 1 94.31 467 ILE A CA 1
ATOM 3475 C C . ILE A 1 467 ? -28.594 23.266 -7.441 1 94.31 467 ILE A C 1
ATOM 3477 O O . ILE A 1 467 ? -29.562 24.047 -7.402 1 94.31 467 ILE A O 1
ATOM 3481 N N . PRO A 1 468 ? -27.422 23.594 -6.961 1 96.69 468 PRO A N 1
ATOM 3482 C CA . PRO A 1 468 ? -27.266 24.938 -6.422 1 96.69 468 PRO A CA 1
ATOM 3483 C C . PRO A 1 468 ? -27.531 26.031 -7.461 1 96.69 468 PRO A C 1
ATOM 3485 O O . PRO A 1 468 ? -27.109 25.906 -8.609 1 96.69 468 PRO A O 1
ATOM 3488 N N . SER A 1 469 ? -28.203 27.062 -7.086 1 95.25 469 SER A N 1
ATOM 3489 C CA . SER A 1 469 ? -28.547 28.172 -7.977 1 95.25 469 SER A CA 1
ATOM 3490 C C . SER A 1 469 ? -27.344 29.062 -8.227 1 95.25 469 SER A C 1
ATOM 3492 O O . SER A 1 469 ? -27.312 29.812 -9.203 1 95.25 469 SER A O 1
ATOM 3494 N N . GLY A 1 470 ? -26.438 29 -7.363 1 96.19 470 GLY A N 1
ATOM 3495 C CA . GLY A 1 470 ? -25.234 29.812 -7.441 1 96.19 470 GLY A CA 1
ATOM 3496 C C . GLY A 1 470 ? -24.203 29.438 -6.391 1 96.19 470 GLY A C 1
ATOM 3497 O O . GLY A 1 470 ? -24.344 28.438 -5.691 1 96.19 470 GLY A O 1
ATOM 3498 N N . LEU A 1 471 ? -23.203 30.25 -6.309 1 97.81 471 LEU A N 1
ATOM 3499 C CA . LEU A 1 471 ? -22.078 29.953 -5.422 1 97.81 471 LEU A CA 1
ATOM 3500 C C . LEU A 1 471 ? -22.516 30.016 -3.963 1 97.81 471 LEU A C 1
ATOM 3502 O O . LEU A 1 471 ? -22.062 29.219 -3.145 1 97.81 471 LEU A O 1
ATOM 3506 N N . ARG A 1 472 ? -23.359 30.969 -3.594 1 98.19 472 ARG A N 1
ATOM 3507 C CA . ARG A 1 472 ? -23.781 31.141 -2.209 1 98.19 472 ARG A CA 1
ATOM 3508 C C . ARG A 1 472 ? -24.578 29.938 -1.73 1 98.19 472 ARG A C 1
ATOM 3510 O O . ARG A 1 472 ? -24.359 29.438 -0.628 1 98.19 472 ARG A O 1
ATOM 3517 N N . GLU A 1 473 ? -25.469 29.516 -2.578 1 97.62 473 GLU A N 1
ATOM 3518 C CA . GLU A 1 473 ? -26.219 28.328 -2.209 1 97.62 473 GLU A CA 1
ATOM 3519 C C . GLU A 1 473 ? -25.328 27.094 -2.16 1 97.62 473 GLU A C 1
ATOM 3521 O O . GLU A 1 473 ? -25.484 26.234 -1.293 1 97.62 473 GLU A O 1
ATOM 3526 N N . ALA A 1 474 ? -24.422 27 -3.141 1 98.25 474 ALA A N 1
ATOM 3527 C CA . ALA A 1 474 ? -23.469 25.891 -3.145 1 98.25 474 ALA A CA 1
ATOM 3528 C C . ALA A 1 474 ? -22.656 25.844 -1.852 1 98.25 474 ALA A C 1
ATOM 3530 O O . ALA A 1 474 ? -22.484 24.781 -1.253 1 98.25 474 ALA A O 1
ATOM 3531 N N . TYR A 1 475 ? -22.156 27.031 -1.451 1 98.56 475 TYR A N 1
ATOM 3532 C CA . TYR A 1 475 ? -21.391 27.125 -0.218 1 98.56 475 TYR A CA 1
ATOM 3533 C C . TYR A 1 475 ? -22.156 26.547 0.959 1 98.56 475 TYR A C 1
ATOM 3535 O O . TYR A 1 475 ? -21.609 25.781 1.758 1 98.56 475 TYR A O 1
ATOM 3543 N N . HIS A 1 476 ? -23.391 26.859 1.032 1 98 476 HIS A N 1
ATOM 3544 C CA . HIS A 1 476 ? -24.25 26.406 2.125 1 98 476 HIS A CA 1
ATOM 3545 C C . HIS A 1 476 ? -24.484 24.891 2.037 1 98 476 HIS A C 1
ATOM 3547 O O . HIS A 1 476 ? -24.312 24.188 3.025 1 98 476 HIS A O 1
ATOM 3553 N N . LEU A 1 477 ? -24.797 24.422 0.872 1 96.94 477 LEU A N 1
ATOM 3554 C CA . LEU A 1 477 ? -25.172 23.031 0.689 1 96.94 477 LEU A CA 1
ATOM 3555 C C . LEU A 1 477 ? -23.984 22.109 0.901 1 96.94 477 LEU A C 1
ATOM 3557 O O . LEU A 1 477 ? -24.141 20.953 1.33 1 96.94 477 LEU A O 1
ATOM 3561 N N . LEU A 1 478 ? -22.781 22.578 0.648 1 97.94 478 LEU A N 1
ATOM 3562 C CA . LEU A 1 478 ? -21.594 21.75 0.655 1 97.94 478 LEU A CA 1
ATOM 3563 C C . LEU A 1 478 ? -20.969 21.719 2.043 1 97.94 478 LEU A C 1
ATOM 3565 O O . LEU A 1 478 ? -19.922 21.078 2.242 1 97.94 478 LEU A O 1
ATOM 3569 N N . MET A 1 479 ? -21.625 22.297 3.053 1 97.44 479 MET A N 1
ATOM 3570 C CA . MET A 1 479 ? -21.094 22.375 4.414 1 97.44 479 MET A CA 1
ATOM 3571 C C . MET A 1 479 ? -21.203 21.016 5.105 1 97.44 479 MET A C 1
ATOM 3573 O O . MET A 1 479 ? -20.531 20.781 6.109 1 97.44 479 MET A O 1
ATOM 3577 N N . ASN A 1 480 ? -21.969 20.125 4.547 1 94.62 480 ASN A N 1
ATOM 3578 C CA . ASN A 1 480 ? -22.156 18.781 5.09 1 94.62 480 ASN A CA 1
ATOM 3579 C C . ASN A 1 480 ? -21.438 17.734 4.242 1 94.62 480 ASN A C 1
ATOM 3581 O O . ASN A 1 480 ? -21.094 18 3.09 1 94.62 480 ASN A O 1
ATOM 3585 N N . ARG A 1 481 ? -21.219 16.562 4.898 1 94.94 481 ARG A N 1
ATOM 3586 C CA . ARG A 1 481 ? -20.547 15.477 4.18 1 94.94 481 ARG A CA 1
ATOM 3587 C C . ARG A 1 481 ? -21.5 14.82 3.182 1 94.94 481 ARG A C 1
ATOM 3589 O O . ARG A 1 481 ? -21.078 14.43 2.09 1 94.94 481 ARG A O 1
ATOM 3596 N N . THR A 1 482 ? -22.75 14.68 3.529 1 92.62 482 THR A N 1
ATOM 3597 C CA . THR A 1 482 ? -23.719 13.992 2.695 1 92.62 482 THR A CA 1
ATOM 3598 C C . THR A 1 482 ? -24.141 14.867 1.517 1 92.62 482 THR A C 1
ATOM 3600 O O . THR A 1 482 ? -24.234 16.094 1.646 1 92.62 482 THR A O 1
ATOM 3603 N N . ASP A 1 483 ? -24.312 14.219 0.422 1 91.38 483 ASP A N 1
ATOM 3604 C CA . ASP A 1 483 ? -24.766 14.953 -0.758 1 91.38 483 ASP A CA 1
ATOM 3605 C C . ASP A 1 483 ? -25.844 14.18 -1.515 1 91.38 483 ASP A C 1
ATOM 3607 O O . ASP A 1 483 ? -26.328 13.156 -1.034 1 91.38 483 ASP A O 1
ATOM 3611 N N . THR A 1 484 ? -26.438 14.805 -2.496 1 93.69 484 THR A N 1
ATOM 3612 C CA . THR A 1 484 ? -27.391 14.234 -3.443 1 93.69 484 THR A CA 1
ATOM 3613 C C . THR A 1 484 ? -26.734 14.023 -4.805 1 93.69 484 THR A C 1
ATOM 3615 O O . THR A 1 484 ? -25.672 14.586 -5.086 1 93.69 484 THR A O 1
ATOM 3618 N N . PRO A 1 485 ? -27.344 13.188 -5.598 1 93.81 485 PRO A N 1
ATOM 3619 C CA . PRO A 1 485 ? -26.781 12.984 -6.934 1 93.81 485 PRO A CA 1
ATOM 3620 C C . PRO A 1 485 ? -26.578 14.289 -7.699 1 93.81 485 PRO A C 1
ATOM 3622 O O . PRO A 1 485 ? -25.547 14.477 -8.344 1 93.81 485 PRO A O 1
ATOM 3625 N N . ALA A 1 486 ? -27.484 15.227 -7.59 1 95.31 486 ALA A N 1
ATOM 3626 C CA . ALA A 1 486 ? -27.391 16.5 -8.305 1 95.31 486 ALA A CA 1
ATOM 3627 C C . ALA A 1 486 ? -26.266 17.359 -7.754 1 95.31 486 ALA A C 1
ATOM 3629 O O . ALA A 1 486 ? -25.516 17.969 -8.523 1 95.31 486 ALA A O 1
ATOM 3630 N N . LEU A 1 487 ? -26.219 17.469 -6.469 1 96.25 487 LEU A N 1
ATOM 3631 C CA . LEU A 1 487 ? -25.156 18.266 -5.84 1 96.25 487 LEU A CA 1
ATOM 3632 C C . LEU A 1 487 ? -23.781 17.672 -6.148 1 96.25 487 LEU A C 1
ATOM 3634 O O . LEU A 1 487 ? -22.828 18.406 -6.387 1 96.25 487 LEU A O 1
ATOM 3638 N N . ARG A 1 488 ? -23.703 16.391 -6.105 1 95 488 ARG A N 1
ATOM 3639 C CA . ARG A 1 488 ? -22.438 15.703 -6.391 1 95 488 ARG A CA 1
ATOM 3640 C C . ARG A 1 488 ? -21.984 15.969 -7.82 1 95 488 ARG A C 1
ATOM 3642 O O . ARG A 1 488 ? -20.812 16.234 -8.062 1 95 488 ARG A O 1
ATOM 3649 N N . SER A 1 489 ? -22.891 15.805 -8.781 1 93.94 489 SER A N 1
ATOM 3650 C CA . SER A 1 489 ? -22.578 16.078 -10.18 1 93.94 489 SER A CA 1
ATOM 3651 C C . SER A 1 489 ? -22.141 17.531 -10.375 1 93.94 489 SER A C 1
ATOM 3653 O O . SER A 1 489 ? -21.203 17.797 -11.125 1 93.94 489 SER A O 1
ATOM 3655 N N . TRP A 1 490 ? -22.828 18.406 -9.703 1 96.19 490 TRP A N 1
ATOM 3656 C CA . TRP A 1 490 ? -22.469 19.812 -9.773 1 96.19 490 TRP A CA 1
ATOM 3657 C C . TRP A 1 490 ? -21.062 20.047 -9.234 1 96.19 490 TRP A C 1
ATOM 3659 O O . TRP A 1 490 ? -20.281 20.797 -9.82 1 96.19 490 TRP A O 1
ATOM 3669 N N . ALA A 1 491 ? -20.766 19.484 -8.055 1 96.75 491 ALA A N 1
ATOM 3670 C CA . ALA A 1 491 ? -19.453 19.609 -7.438 1 96.75 491 ALA A CA 1
ATOM 3671 C C . ALA A 1 491 ? -18.359 19.094 -8.367 1 96.75 491 ALA A C 1
ATOM 3673 O O . ALA A 1 491 ? -17.312 19.734 -8.516 1 96.75 491 ALA A O 1
ATOM 3674 N N . MET A 1 492 ? -18.578 17.984 -9.016 1 95.19 492 MET A N 1
ATOM 3675 C CA . MET A 1 492 ? -17.625 17.406 -9.961 1 95.19 492 MET A CA 1
ATOM 3676 C C . MET A 1 492 ? -17.375 18.359 -11.133 1 95.19 492 MET A C 1
ATOM 3678 O O . MET A 1 492 ? -16.234 18.547 -11.555 1 95.19 492 MET A O 1
ATOM 3682 N N . GLU A 1 493 ? -18.422 18.938 -11.648 1 95.06 493 GLU A N 1
ATOM 3683 C CA . GLU A 1 493 ? -18.328 19.859 -12.773 1 95.06 493 GLU A CA 1
ATOM 3684 C C . GLU A 1 493 ? -17.578 21.125 -12.375 1 95.06 493 GLU A C 1
ATOM 3686 O O . GLU A 1 493 ? -16.812 21.672 -13.164 1 95.06 493 GLU A O 1
ATOM 3691 N N . TYR A 1 494 ? -17.891 21.578 -11.18 1 97.12 494 TYR A N 1
ATOM 3692 C CA . TYR A 1 494 ? -17.219 22.781 -10.711 1 97.12 494 TYR A CA 1
ATOM 3693 C C . TYR A 1 494 ? -15.711 22.547 -10.602 1 97.12 494 TYR A C 1
ATOM 3695 O O . TYR A 1 494 ? -14.914 23.391 -11.023 1 97.12 494 TYR A O 1
ATOM 3703 N N . VAL A 1 495 ? -15.305 21.391 -10.047 1 97.69 495 VAL A N 1
ATOM 3704 C CA . VAL A 1 495 ? -13.891 21.062 -9.922 1 97.69 495 VAL A CA 1
ATOM 3705 C C . VAL A 1 495 ? -13.258 20.938 -11.305 1 97.69 495 VAL A C 1
ATOM 3707 O O . VAL A 1 495 ? -12.188 21.484 -11.555 1 97.69 495 VAL A O 1
ATOM 3710 N N . ALA A 1 496 ? -13.938 20.25 -12.211 1 95.38 496 ALA A N 1
ATOM 3711 C CA . ALA A 1 496 ? -13.406 20.062 -13.555 1 95.38 496 ALA A CA 1
ATOM 3712 C C . ALA A 1 496 ? -13.18 21.406 -14.25 1 95.38 496 ALA A C 1
ATOM 3714 O O . ALA A 1 496 ? -12.148 21.609 -14.906 1 95.38 496 ALA A O 1
ATOM 3715 N N . GLY A 1 497 ? -14.164 22.266 -14.164 1 96.62 497 GLY A N 1
ATOM 3716 C CA . GLY A 1 497 ? -14.023 23.594 -14.75 1 96.62 497 GLY A CA 1
ATOM 3717 C C . GLY A 1 497 ? -12.891 24.391 -14.141 1 96.62 497 GLY A C 1
ATOM 3718 O O . GLY A 1 497 ? -12.133 25.047 -14.867 1 96.62 497 GLY A O 1
ATOM 3719 N N . TRP A 1 498 ? -12.812 24.375 -12.789 1 97.81 498 TRP A N 1
ATOM 3720 C CA . TRP A 1 498 ? -11.758 25.094 -12.078 1 97.81 498 TRP A CA 1
ATOM 3721 C C . TRP A 1 498 ? -10.383 24.594 -12.5 1 97.81 498 TRP A C 1
ATOM 3723 O O . TRP A 1 498 ? -9.461 25.391 -12.695 1 97.81 498 TRP A O 1
ATOM 3733 N N . LEU A 1 499 ? -10.203 23.312 -12.641 1 97.38 499 LEU A N 1
ATOM 3734 C CA . LEU A 1 499 ? -8.922 22.719 -13.008 1 97.38 499 LEU A CA 1
ATOM 3735 C C . LEU A 1 499 ? -8.586 23 -14.469 1 97.38 499 LEU A C 1
ATOM 3737 O O . LEU A 1 499 ? -7.418 23.188 -14.812 1 97.38 499 LEU A O 1
ATOM 3741 N N . ALA A 1 500 ? -9.609 23 -15.305 1 96.31 500 ALA A N 1
ATOM 3742 C CA . ALA A 1 500 ? -9.375 23.375 -16.703 1 96.31 500 ALA A CA 1
ATOM 3743 C C . ALA A 1 500 ? -8.844 24.812 -16.797 1 96.31 500 ALA A C 1
ATOM 3745 O O . ALA A 1 500 ? -7.922 25.078 -17.578 1 96.31 500 ALA A O 1
ATOM 3746 N N . ARG A 1 501 ? -9.43 25.703 -16.062 1 96.19 501 ARG A N 1
ATOM 3747 C CA . ARG A 1 501 ? -8.961 27.078 -15.992 1 96.19 501 ARG A CA 1
ATOM 3748 C C . ARG A 1 501 ? -7.527 27.141 -15.492 1 96.19 501 ARG A C 1
ATOM 3750 O O . ARG A 1 501 ? -6.699 27.859 -16.047 1 96.19 501 ARG A O 1
ATOM 3757 N N . SER A 1 502 ? -7.254 26.375 -14.453 1 96.62 502 SER A N 1
ATOM 3758 C CA . SER A 1 502 ? -5.938 26.359 -13.828 1 96.62 502 SER A CA 1
ATOM 3759 C C . SER A 1 502 ? -4.879 25.812 -14.773 1 96.62 502 SER A C 1
ATOM 3761 O O . SER A 1 502 ? -3.717 26.219 -14.727 1 96.62 502 SER A O 1
ATOM 3763 N N . GLY A 1 503 ? -5.266 24.875 -15.586 1 94.88 503 GLY A N 1
ATOM 3764 C CA . GLY A 1 503 ? -4.324 24.25 -16.5 1 94.88 503 GLY A CA 1
ATOM 3765 C C . GLY A 1 503 ? -4.102 25.062 -17.766 1 94.88 503 GLY A C 1
ATOM 3766 O O . GLY A 1 503 ? -3.172 24.781 -18.531 1 94.88 503 GLY A O 1
ATOM 3767 N N . HIS A 1 504 ? -4.898 26.031 -17.953 1 93.25 504 HIS A N 1
ATOM 3768 C CA . HIS A 1 504 ? -4.832 26.797 -19.188 1 93.25 504 HIS A CA 1
ATOM 3769 C C . HIS A 1 504 ? -3.527 27.578 -19.281 1 93.25 504 HIS A C 1
ATOM 3771 O O . HIS A 1 504 ? -3.199 28.359 -18.375 1 93.25 504 HIS A O 1
ATOM 3777 N N . GLY A 1 505 ? -2.766 27.312 -20.281 1 89.94 505 GLY A N 1
ATOM 3778 C CA . GLY A 1 505 ? -1.554 28.062 -20.578 1 89.94 505 GLY A CA 1
ATOM 3779 C C . GLY A 1 505 ? -0.394 27.688 -19.672 1 89.94 505 GLY A C 1
ATOM 3780 O O . GLY A 1 505 ? 0.548 28.469 -19.5 1 89.94 505 GLY A O 1
ATOM 3781 N N . MET A 1 506 ? -0.439 26.641 -19.031 1 89.75 506 MET A N 1
ATOM 3782 C CA . MET A 1 506 ? 0.594 26.25 -18.078 1 89.75 506 MET A CA 1
ATOM 3783 C C . MET A 1 506 ? 1.934 26.062 -18.781 1 89.75 506 MET A C 1
ATOM 3785 O O . MET A 1 506 ? 2.988 26.328 -18.203 1 89.75 506 MET A O 1
ATOM 3789 N N . ASP A 1 507 ? 1.986 25.594 -19.938 1 83.31 507 ASP A N 1
ATOM 3790 C CA . ASP A 1 507 ? 3.209 25.344 -20.703 1 83.31 507 ASP A CA 1
ATOM 3791 C C . ASP A 1 507 ? 3.891 26.656 -21.094 1 83.31 507 ASP A C 1
ATOM 3793 O O . ASP A 1 507 ? 5.086 26.672 -21.391 1 83.31 507 ASP A O 1
ATOM 3797 N N . ARG A 1 508 ? 3.152 27.797 -21.062 1 80.5 508 ARG A N 1
ATOM 3798 C CA . ARG A 1 508 ? 3.674 29.078 -21.516 1 80.5 508 ARG A CA 1
ATOM 3799 C C . ARG A 1 508 ? 4.012 29.984 -20.328 1 80.5 508 ARG A C 1
ATOM 3801 O O . ARG A 1 508 ? 4.523 31.078 -20.516 1 80.5 508 ARG A O 1
ATOM 3808 N N . THR A 1 509 ? 3.668 29.562 -19.203 1 75.38 509 THR A N 1
ATOM 3809 C CA . THR A 1 509 ? 3.873 30.391 -18.016 1 75.38 509 THR A CA 1
ATOM 3810 C C . THR A 1 509 ? 4.91 29.75 -17.094 1 75.38 509 THR A C 1
ATOM 3812 O O . THR A 1 509 ? 4.973 28.531 -16.969 1 75.38 509 THR A O 1
ATOM 3815 N N . ALA A 1 510 ? 5.668 30.656 -16.641 1 70.12 510 ALA A N 1
ATOM 3816 C CA . ALA A 1 510 ? 6.656 30.188 -15.664 1 70.12 510 ALA A CA 1
ATOM 3817 C C . ALA A 1 510 ? 5.98 29.688 -14.391 1 70.12 510 ALA A C 1
ATOM 3819 O O . ALA A 1 510 ? 5.156 30.391 -13.805 1 70.12 510 ALA A O 1
ATOM 3820 N N . MET A 1 511 ? 6.199 28.438 -14.18 1 72.06 511 MET A N 1
ATOM 3821 C CA . MET A 1 511 ? 5.66 27.844 -12.961 1 72.06 511 MET A CA 1
ATOM 3822 C C . MET A 1 511 ? 6.727 27.766 -11.867 1 72.06 511 MET A C 1
ATOM 3824 O O . MET A 1 511 ? 7.918 27.703 -12.164 1 72.06 511 MET A O 1
ATOM 3828 N N . GLN A 1 512 ? 6.242 27.812 -10.703 1 79.94 512 GLN A N 1
ATOM 3829 C CA . GLN A 1 512 ? 7.152 27.703 -9.562 1 79.94 512 GLN A CA 1
ATOM 3830 C C . GLN A 1 512 ? 7.66 26.281 -9.391 1 79.94 512 GLN A C 1
ATOM 3832 O O . GLN A 1 512 ? 8.844 26.062 -9.141 1 79.94 512 GLN A O 1
ATOM 3837 N N . LEU A 1 513 ? 6.777 25.344 -9.688 1 92.88 513 LEU A N 1
ATOM 3838 C CA . LEU A 1 513 ? 7.195 23.953 -9.547 1 92.88 513 LEU A CA 1
ATOM 3839 C C . LEU A 1 513 ? 8.102 23.531 -10.703 1 92.88 513 LEU A C 1
ATOM 3841 O O . LEU A 1 513 ? 7.988 24.062 -11.812 1 92.88 513 LEU A O 1
ATOM 3845 N N . PRO A 1 514 ? 8.984 22.594 -10.406 1 93 514 PRO A N 1
ATOM 3846 C CA . PRO A 1 514 ? 9.844 22.109 -11.484 1 93 514 PRO A CA 1
ATOM 3847 C C . PRO A 1 514 ? 9.047 21.531 -12.656 1 93 514 PRO A C 1
ATOM 3849 O O . PRO A 1 514 ? 7.938 21.031 -12.469 1 93 514 PRO A O 1
ATOM 3852 N N . GLU A 1 515 ? 9.633 21.594 -13.805 1 91.5 515 GLU A N 1
ATOM 3853 C CA . GLU A 1 515 ? 9 21.047 -15 1 91.5 515 GLU A CA 1
ATOM 3854 C C . GLU A 1 515 ? 8.875 19.531 -14.922 1 91.5 515 GLU A C 1
ATOM 3856 O O . GLU A 1 515 ? 7.906 18.969 -15.43 1 91.5 515 GLU A O 1
ATOM 3861 N N . ARG A 1 516 ? 9.93 18.984 -14.281 1 91.94 516 ARG A N 1
ATOM 3862 C CA . ARG A 1 516 ? 9.938 17.547 -14.086 1 91.94 516 ARG A CA 1
ATOM 3863 C C . ARG A 1 516 ? 10.227 17.188 -12.633 1 91.94 516 ARG A C 1
ATOM 3865 O O . ARG A 1 516 ? 10.992 17.891 -11.961 1 91.94 516 ARG A O 1
ATOM 3872 N N . TRP A 1 517 ? 9.562 16.156 -12.25 1 94.31 517 TRP A N 1
ATOM 3873 C CA . TRP A 1 517 ? 9.867 15.625 -10.922 1 94.31 517 TRP A CA 1
ATOM 3874 C C . TRP A 1 517 ? 11.07 14.695 -10.969 1 94.31 517 TRP A C 1
ATOM 3876 O O . TRP A 1 517 ? 11.18 13.852 -11.859 1 94.31 517 TRP A O 1
ATOM 3886 N N . GLY A 1 518 ? 11.977 14.836 -10.055 1 89.25 518 GLY A N 1
ATOM 3887 C CA . GLY A 1 518 ? 13.148 13.984 -9.961 1 89.25 518 GLY A CA 1
ATOM 3888 C C . GLY A 1 518 ? 13.211 13.188 -8.664 1 89.25 518 GLY A C 1
ATOM 3889 O O . GLY A 1 518 ? 12.492 13.5 -7.711 1 89.25 518 GLY A O 1
ATOM 3890 N N . HIS A 1 519 ? 14.125 12.234 -8.602 1 85.56 519 HIS A N 1
ATOM 3891 C CA . HIS A 1 519 ? 14.227 11.312 -7.473 1 85.56 519 HIS A CA 1
ATOM 3892 C C . HIS A 1 519 ? 14.727 12.031 -6.223 1 85.56 519 HIS A C 1
ATOM 3894 O O . HIS A 1 519 ? 14.617 11.508 -5.113 1 85.56 519 HIS A O 1
ATOM 3900 N N . GLU A 1 520 ? 15.211 13.211 -6.453 1 87.69 520 GLU A N 1
ATOM 3901 C CA . GLU A 1 520 ? 15.641 13.977 -5.293 1 87.69 520 GLU A CA 1
ATOM 3902 C C . GLU A 1 520 ? 14.453 14.5 -4.5 1 87.69 520 GLU A C 1
ATOM 3904 O O . GLU A 1 520 ? 14.602 14.93 -3.354 1 87.69 520 GLU A O 1
ATOM 3909 N N . GLY A 1 521 ? 13.328 14.523 -5.133 1 93 521 GLY A N 1
ATOM 3910 C CA . GLY A 1 521 ? 12.117 14.977 -4.469 1 93 521 GLY A CA 1
ATOM 3911 C C . GLY A 1 521 ? 11.984 16.484 -4.422 1 93 521 GLY A C 1
ATOM 3912 O O . GLY A 1 521 ? 12.758 17.203 -5.062 1 93 521 GLY A O 1
ATOM 3913 N N . LEU A 1 522 ? 11.07 16.953 -3.678 1 96.75 522 LEU A N 1
ATOM 3914 C CA . LEU A 1 522 ? 10.703 18.359 -3.717 1 96.75 522 LEU A CA 1
ATOM 3915 C C . LEU A 1 522 ? 11.336 19.125 -2.562 1 96.75 522 LEU A C 1
ATOM 3917 O O . LEU A 1 522 ? 11.273 20.359 -2.516 1 96.75 522 LEU A O 1
ATOM 3921 N N . ARG A 1 523 ? 12.023 18.453 -1.578 1 94 523 ARG A N 1
ATOM 3922 C CA . ARG A 1 523 ? 12.555 19.125 -0.393 1 94 523 ARG A CA 1
ATOM 3923 C C . ARG A 1 523 ? 13.586 20.188 -0.774 1 94 523 ARG A C 1
ATOM 3925 O O . ARG A 1 523 ? 13.562 21.297 -0.242 1 94 523 ARG A O 1
ATOM 3932 N N . PRO A 1 524 ? 14.484 19.875 -1.754 1 91.38 524 PRO A N 1
ATOM 3933 C CA . PRO A 1 524 ? 15.414 20.938 -2.158 1 91.38 524 PRO A CA 1
ATOM 3934 C C . PRO A 1 524 ? 14.703 22.141 -2.768 1 91.38 524 PRO A C 1
ATOM 3936 O O . PRO A 1 524 ? 15.055 23.281 -2.477 1 91.38 524 PRO A O 1
ATOM 3939 N N . TRP A 1 525 ? 13.734 21.875 -3.588 1 94.75 525 TRP A N 1
ATOM 3940 C CA . TRP A 1 525 ? 12.938 22.953 -4.176 1 94.75 525 TRP A CA 1
ATOM 3941 C C . TRP A 1 525 ? 12.227 23.75 -3.09 1 94.75 525 TRP A C 1
ATOM 3943 O O . TRP A 1 525 ? 12.188 24.984 -3.15 1 94.75 525 TRP A O 1
ATOM 3953 N N . LEU A 1 526 ? 11.703 23.078 -2.111 1 94.81 526 LEU A N 1
ATOM 3954 C CA . LEU A 1 526 ? 10.977 23.703 -1.014 1 94.81 526 LEU A CA 1
ATOM 3955 C C . LEU A 1 526 ? 11.883 24.641 -0.229 1 94.81 526 LEU A C 1
ATOM 3957 O O . LEU A 1 526 ? 11.477 25.75 0.12 1 94.81 526 LEU A O 1
ATOM 3961 N N . GLN A 1 527 ? 13.07 24.25 0.02 1 91.31 527 GLN A N 1
ATOM 3962 C CA . GLN A 1 527 ? 14.039 25.078 0.735 1 91.31 527 GLN A CA 1
ATOM 3963 C C . GLN A 1 527 ? 14.406 26.312 -0.072 1 91.31 527 GLN A C 1
ATOM 3965 O O . GLN A 1 527 ? 14.547 27.406 0.485 1 91.31 527 GLN A O 1
ATOM 3970 N N . ALA A 1 528 ? 14.539 26.109 -1.334 1 92.5 528 ALA A N 1
ATOM 3971 C CA . ALA A 1 528 ? 14.867 27.234 -2.203 1 92.5 528 ALA A CA 1
ATOM 3972 C C . ALA A 1 528 ? 13.727 28.25 -2.227 1 92.5 528 ALA A C 1
ATOM 3974 O O . ALA A 1 528 ? 13.969 29.469 -2.236 1 92.5 528 ALA A O 1
ATOM 3975 N N . GLN A 1 529 ? 12.531 27.766 -2.246 1 93.31 529 GLN A N 1
ATOM 3976 C CA . GLN A 1 529 ? 11.367 28.641 -2.209 1 93.31 529 GLN A CA 1
ATOM 3977 C C . GLN A 1 529 ? 11.32 29.422 -0.9 1 93.31 529 GLN A C 1
ATOM 3979 O O . GLN A 1 529 ? 11.023 30.625 -0.897 1 93.31 529 GLN A O 1
ATOM 3984 N N . HIS A 1 530 ? 11.562 28.766 0.193 1 92.88 530 HIS A N 1
ATOM 3985 C CA . HIS A 1 530 ? 11.578 29.406 1.503 1 92.88 530 HIS A CA 1
ATOM 3986 C C . HIS A 1 530 ? 12.609 30.531 1.553 1 92.88 530 HIS A C 1
ATOM 3988 O O . HIS A 1 530 ? 12.312 31.625 2.053 1 92.88 530 HIS A O 1
ATOM 3994 N N . ASP A 1 531 ? 13.805 30.281 1 1 90.75 531 ASP A N 1
ATOM 3995 C CA . ASP A 1 531 ? 14.852 31.297 0.941 1 90.75 531 ASP A CA 1
ATOM 3996 C C . ASP A 1 531 ? 14.406 32.5 0.114 1 90.75 531 ASP A C 1
ATOM 3998 O O . ASP A 1 531 ? 14.648 33.656 0.495 1 90.75 531 ASP A O 1
ATOM 4002 N N . GLN A 1 532 ? 13.797 32.188 -0.938 1 91.56 532 GLN A N 1
ATOM 4003 C CA . GLN A 1 532 ? 13.336 33.25 -1.826 1 91.56 532 GLN A CA 1
ATOM 4004 C C . GLN A 1 532 ? 12.273 34.125 -1.145 1 91.56 532 GLN A C 1
ATOM 4006 O O . GLN A 1 532 ? 12.305 35.344 -1.237 1 91.56 532 GLN A O 1
ATOM 4011 N N . HIS A 1 533 ? 11.336 33.562 -0.443 1 91.19 533 HIS A N 1
ATOM 4012 C CA . HIS A 1 533 ? 10.305 34.281 0.289 1 91.19 533 HIS A CA 1
ATOM 4013 C C . HIS A 1 533 ? 10.922 35.156 1.372 1 91.19 533 HIS A C 1
ATOM 4015 O O . HIS A 1 533 ? 10.469 36.281 1.593 1 91.19 533 HIS A O 1
ATOM 4021 N N . GLY A 1 534 ? 11.906 34.562 2.047 1 88.81 534 GLY A N 1
ATOM 4022 C CA . GLY A 1 534 ? 12.617 35.344 3.047 1 88.81 534 GLY A CA 1
ATOM 4023 C C . GLY A 1 534 ? 13.289 36.594 2.471 1 88.81 534 GLY A C 1
ATOM 4024 O O . GLY A 1 534 ? 13.211 37.656 3.055 1 88.81 534 GLY A O 1
ATOM 4025 N N . ALA A 1 535 ? 13.914 36.438 1.317 1 89.44 535 ALA A N 1
ATOM 4026 C CA . ALA A 1 535 ? 14.586 37.531 0.648 1 89.44 535 ALA A CA 1
ATOM 4027 C C . ALA A 1 535 ? 13.578 38.594 0.191 1 89.44 535 ALA A C 1
ATOM 4029 O O . ALA A 1 535 ? 13.836 39.781 0.313 1 89.44 535 ALA A O 1
ATOM 4030 N N . GLU A 1 536 ? 12.477 38.156 -0.28 1 90.12 536 GLU A N 1
ATOM 4031 C CA . GLU A 1 536 ? 11.438 39.062 -0.745 1 90.12 536 GLU A CA 1
ATOM 4032 C C . GLU A 1 536 ? 10.859 39.875 0.409 1 90.12 536 GLU A C 1
ATOM 4034 O O . GLU A 1 536 ? 10.547 41.062 0.246 1 90.12 536 GLU A O 1
ATOM 4039 N N . PHE A 1 537 ? 10.68 39.312 1.539 1 90.31 537 PHE A N 1
ATOM 4040 C CA . PHE A 1 537 ? 10.188 40.031 2.723 1 90.31 537 PHE A CA 1
ATOM 4041 C C . PHE A 1 537 ? 11.133 41.156 3.107 1 90.31 537 PHE A C 1
ATOM 4043 O O . PHE A 1 537 ? 10.688 42.25 3.408 1 90.31 537 PHE A O 1
ATOM 4050 N N . GLU A 1 538 ? 12.398 40.812 3.041 1 87.31 538 GLU A N 1
ATOM 4051 C CA . GLU A 1 538 ? 13.391 41.812 3.393 1 87.31 538 GLU A CA 1
ATOM 4052 C C . GLU A 1 538 ? 13.422 42.969 2.365 1 87.31 538 GLU A C 1
ATOM 4054 O O . GLU A 1 538 ? 13.523 44.125 2.727 1 87.31 538 GLU A O 1
ATOM 4059 N N . GLU A 1 539 ? 13.227 42.594 1.178 1 89.31 539 GLU A N 1
ATOM 4060 C CA . GLU A 1 539 ? 13.258 43.562 0.096 1 89.31 539 GLU A CA 1
ATOM 4061 C C . GLU A 1 539 ? 12.031 44.469 0.136 1 89.31 539 GLU A C 1
ATOM 4063 O O . GLU A 1 539 ? 12.102 45.656 -0.244 1 89.31 539 GLU A O 1
ATOM 4068 N N . ASN A 1 540 ? 10.977 43.938 0.624 1 87.44 540 ASN A N 1
ATOM 4069 C CA . ASN A 1 540 ? 9.711 44.688 0.615 1 87.44 540 ASN A CA 1
ATOM 4070 C C . ASN A 1 540 ? 9.453 45.375 1.949 1 87.44 540 ASN A C 1
ATOM 4072 O O . ASN A 1 540 ? 8.344 45.844 2.213 1 87.44 540 ASN A O 1
ATOM 4076 N N . ALA A 1 541 ? 10.453 45.438 2.736 1 83.69 541 ALA A N 1
ATOM 4077 C CA . ALA A 1 541 ? 10.328 46.031 4.066 1 83.69 541 ALA A CA 1
ATOM 4078 C C . ALA A 1 541 ? 9.93 47.5 3.973 1 83.69 541 ALA A C 1
ATOM 4080 O O . ALA A 1 541 ? 9.242 48 4.859 1 83.69 541 ALA A O 1
ATOM 4081 N N . ALA A 1 542 ? 10.227 48.094 2.846 1 87.69 542 ALA A N 1
ATOM 4082 C CA . ALA A 1 542 ? 9.984 49.531 2.695 1 87.69 542 ALA A CA 1
ATOM 4083 C C . ALA A 1 542 ? 8.57 49.781 2.174 1 87.69 542 ALA A C 1
ATOM 4085 O O . ALA A 1 542 ? 8.078 50.906 2.25 1 87.69 542 ALA A O 1
ATOM 4086 N N . ILE A 1 543 ? 7.938 48.812 1.671 1 90.56 543 ILE A N 1
ATOM 4087 C CA . ILE A 1 543 ? 6.574 48.969 1.178 1 90.56 543 ILE A CA 1
ATOM 4088 C C . ILE A 1 543 ? 5.637 49.281 2.344 1 90.56 543 ILE A C 1
ATOM 4090 O O . ILE A 1 543 ? 5.602 48.531 3.33 1 90.56 543 ILE A O 1
ATOM 4094 N N . PRO A 1 544 ? 4.918 50.312 2.219 1 93 544 PRO A N 1
ATOM 4095 C CA . PRO A 1 544 ? 4.023 50.656 3.322 1 93 544 PRO A CA 1
ATOM 4096 C C . PRO A 1 544 ? 2.947 49.625 3.58 1 93 544 PRO A C 1
ATOM 4098 O O . PRO A 1 544 ? 2.486 48.969 2.646 1 93 544 PRO A O 1
ATOM 4101 N N . LEU A 1 545 ? 2.518 49.531 4.82 1 94.06 545 LEU A N 1
ATOM 4102 C CA . LEU A 1 545 ? 1.444 48.625 5.211 1 94.06 545 LEU A CA 1
ATOM 4103 C C . LEU A 1 545 ? 0.103 49.094 4.664 1 94.06 545 LEU A C 1
ATOM 4105 O O . LEU A 1 545 ? -0.107 50.312 4.48 1 94.06 545 LEU A O 1
ATOM 4109 N N . PRO A 1 546 ? -0.771 48.25 4.344 1 94.69 546 PRO A N 1
ATOM 4110 C CA . PRO A 1 546 ? -2.117 48.656 3.938 1 94.69 546 PRO A CA 1
ATOM 4111 C C . PRO A 1 546 ? -2.85 49.438 5.023 1 94.69 546 PRO A C 1
ATOM 4113 O O . PRO A 1 546 ? -2.479 49.375 6.199 1 94.69 546 PRO A O 1
ATOM 4116 N N . SER A 1 547 ? -3.883 50.156 4.625 1 96.88 547 SER A N 1
ATOM 4117 C CA . SER A 1 547 ? -4.688 50.906 5.586 1 96.88 547 SER A CA 1
ATOM 4118 C C . SER A 1 547 ? -5.488 49.969 6.484 1 96.88 547 SER A C 1
ATOM 4120 O O . SER A 1 547 ? -5.656 48.781 6.164 1 96.88 547 SER A O 1
ATOM 4122 N N . LYS A 1 548 ? -5.898 50.469 7.59 1 97.19 548 LYS A N 1
ATOM 4123 C CA . LYS A 1 548 ? -6.715 49.688 8.516 1 97.19 548 LYS A CA 1
ATOM 4124 C C . LYS A 1 548 ? -7.961 49.156 7.82 1 97.19 548 LYS A C 1
ATOM 4126 O O . LYS A 1 548 ? -8.32 47.969 8.008 1 97.19 548 LYS A O 1
ATOM 4131 N N . GLU A 1 549 ? -8.648 50.062 7.031 1 97.31 549 GLU A N 1
ATOM 4132 C CA . GLU A 1 549 ? -9.852 49.656 6.309 1 97.31 549 GLU A CA 1
ATOM 4133 C C . GLU A 1 549 ? -9.555 48.531 5.324 1 97.31 549 GLU A C 1
ATOM 4135 O O . GLU A 1 549 ? -10.359 47.594 5.176 1 97.31 549 GLU A O 1
ATOM 4140 N N . ALA A 1 550 ? -8.461 48.594 4.746 1 97 550 ALA A N 1
ATOM 4141 C CA . ALA A 1 550 ? -8.062 47.594 3.783 1 97 550 ALA A CA 1
ATOM 4142 C C . ALA A 1 550 ? -7.801 46.25 4.48 1 97 550 ALA A C 1
ATOM 4144 O O . ALA A 1 550 ? -8.133 45.188 3.949 1 97 550 ALA A O 1
ATOM 4145 N N . VAL A 1 551 ? -7.152 46.281 5.637 1 97.12 551 VAL A N 1
ATOM 4146 C CA . VAL A 1 551 ? -6.859 45.094 6.41 1 97.12 551 VAL A CA 1
ATOM 4147 C C . VAL A 1 551 ? -8.164 44.438 6.848 1 97.12 551 VAL A C 1
ATOM 4149 O O . VAL A 1 551 ? -8.312 43.188 6.75 1 97.12 551 VAL A O 1
ATOM 4152 N N . VAL A 1 552 ? -9.086 45.188 7.301 1 98 552 VAL A N 1
ATOM 4153 C CA . VAL A 1 552 ? -10.383 44.688 7.738 1 98 552 VAL A CA 1
ATOM 4154 C C . VAL A 1 552 ? -11.125 44.062 6.551 1 98 552 VAL A C 1
ATOM 4156 O O . VAL A 1 552 ? -11.695 43 6.656 1 98 552 VAL A O 1
ATOM 4159 N N . ASP A 1 553 ? -11.125 44.781 5.457 1 97.81 553 ASP A N 1
ATOM 4160 C CA . ASP A 1 553 ? -11.812 44.312 4.266 1 97.81 553 ASP A CA 1
ATOM 4161 C C . ASP A 1 553 ? -11.219 42.969 3.799 1 97.81 553 ASP A C 1
ATOM 4163 O O . ASP A 1 553 ? -11.953 42.062 3.445 1 97.81 553 ASP A O 1
ATOM 4167 N N . ASP A 1 554 ? -9.945 42.906 3.756 1 96.56 554 ASP A N 1
ATOM 4168 C CA . ASP A 1 554 ? -9.273 41.688 3.35 1 96.56 554 ASP A CA 1
ATOM 4169 C C . ASP A 1 554 ? -9.633 40.531 4.281 1 96.56 554 ASP A C 1
ATOM 4171 O O . ASP A 1 554 ? -9.867 39.406 3.828 1 96.56 554 ASP A O 1
ATOM 4175 N N . THR A 1 555 ? -9.625 40.781 5.566 1 97.69 555 THR A N 1
ATOM 4176 C CA . THR A 1 555 ? -9.969 39.781 6.559 1 97.69 555 THR A CA 1
ATOM 4177 C C . THR A 1 555 ? -11.398 39.281 6.352 1 97.69 555 THR A C 1
ATOM 4179 O O . THR A 1 555 ? -11.664 38.094 6.414 1 97.69 555 THR A O 1
ATOM 4182 N N . VAL A 1 556 ? -12.297 40.219 6.09 1 98.31 556 VAL A N 1
ATOM 4183 C CA . VAL A 1 556 ? -13.703 39.906 5.875 1 98.31 556 VAL A CA 1
ATOM 4184 C C . VAL A 1 556 ? -13.844 39.062 4.605 1 98.31 556 VAL A C 1
ATOM 4186 O O . VAL A 1 556 ? -14.523 38.031 4.602 1 98.31 556 VAL A O 1
ATOM 4189 N N . GLN A 1 557 ? -13.172 39.406 3.551 1 98.12 557 GLN A N 1
ATOM 4190 C CA . GLN A 1 557 ? -13.336 38.75 2.256 1 98.12 557 GLN A CA 1
ATOM 4191 C C . GLN A 1 557 ? -12.672 37.375 2.242 1 98.12 557 GLN A C 1
ATOM 4193 O O . GLN A 1 557 ? -13.008 36.531 1.42 1 98.12 557 GLN A O 1
ATOM 4198 N N . THR A 1 558 ? -11.758 37.125 3.162 1 97.25 558 THR A N 1
ATOM 4199 C CA . THR A 1 558 ? -11.078 35.844 3.25 1 97.25 558 THR A CA 1
ATOM 4200 C C . THR A 1 558 ? -11.797 34.906 4.223 1 97.25 558 THR A C 1
ATOM 4202 O O . THR A 1 558 ? -11.508 33.719 4.273 1 97.25 558 THR A O 1
ATOM 4205 N N . ALA A 1 559 ? -12.766 35.375 4.941 1 98.38 559 ALA A N 1
ATOM 4206 C CA . ALA A 1 559 ? -13.453 34.625 5.996 1 98.38 559 ALA A CA 1
ATOM 4207 C C . ALA A 1 559 ? -14.109 33.375 5.441 1 98.38 559 ALA A C 1
ATOM 4209 O O . ALA A 1 559 ? -14 32.312 6.031 1 98.38 559 ALA A O 1
ATOM 4210 N N . PRO A 1 560 ? -14.805 33.406 4.234 1 98.44 560 PRO A N 1
ATOM 4211 C CA . PRO A 1 560 ? -15.438 32.188 3.729 1 98.44 560 PRO A CA 1
ATOM 4212 C C . PRO A 1 560 ? -14.445 31.047 3.51 1 98.44 560 PRO A C 1
ATOM 4214 O O . PRO A 1 560 ? -14.812 29.875 3.588 1 98.44 560 PRO A O 1
ATOM 4217 N N . LEU A 1 561 ? -13.25 31.422 3.234 1 97.88 561 LEU A N 1
ATOM 4218 C CA . LEU A 1 561 ? -12.195 30.438 3.008 1 97.88 561 LEU A CA 1
ATOM 4219 C C . LEU A 1 561 ? -11.609 29.953 4.332 1 97.88 561 LEU A C 1
ATOM 4221 O O . LEU A 1 561 ? -11.484 28.75 4.559 1 97.88 561 LEU A O 1
ATOM 4225 N N . THR A 1 562 ? -11.211 30.828 5.242 1 97.31 562 THR A N 1
ATOM 4226 C CA . THR A 1 562 ? -10.477 30.531 6.465 1 97.31 562 THR A CA 1
ATOM 4227 C C . THR A 1 562 ? -11.375 29.812 7.469 1 97.31 562 THR A C 1
ATOM 4229 O O . THR A 1 562 ? -10.898 28.984 8.25 1 97.31 562 THR A O 1
ATOM 4232 N N . LEU A 1 563 ? -12.672 30.125 7.422 1 98.38 563 LEU A N 1
ATOM 4233 C CA . LEU A 1 563 ? -13.586 29.531 8.391 1 98.38 563 LEU A CA 1
ATOM 4234 C C . LEU A 1 563 ? -13.914 28.094 8.023 1 98.38 563 LEU A C 1
ATOM 4236 O O . LEU A 1 563 ? -14.555 27.375 8.797 1 98.38 563 LEU A O 1
ATOM 4240 N N . ILE A 1 564 ? -13.461 27.609 6.898 1 98.44 564 ILE A N 1
ATOM 4241 C CA . ILE A 1 564 ? -13.539 26.188 6.539 1 98.44 564 ILE A CA 1
ATOM 4242 C C . ILE A 1 564 ? -12.133 25.625 6.336 1 98.44 564 ILE A C 1
ATOM 4244 O O . ILE A 1 564 ? -11.922 24.75 5.5 1 98.44 564 ILE A O 1
ATOM 4248 N N . ASP A 1 565 ? -11.164 26.156 7.051 1 97.31 565 ASP A N 1
ATOM 4249 C CA . ASP A 1 565 ? -9.766 25.75 6.926 1 97.31 565 ASP A CA 1
ATOM 4250 C C . ASP A 1 565 ? -9.617 24.234 7.027 1 97.31 565 ASP A C 1
ATOM 4252 O O . ASP A 1 565 ? -10.227 23.609 7.895 1 97.31 565 ASP A O 1
ATOM 4256 N N . GLY A 1 566 ? -8.883 23.641 6.102 1 97.31 566 GLY A N 1
ATOM 4257 C CA . GLY A 1 566 ? -8.656 22.203 6.066 1 97.31 566 GLY A CA 1
ATOM 4258 C C . GLY A 1 566 ? -9.688 21.453 5.242 1 97.31 566 GLY A C 1
ATOM 4259 O O . GLY A 1 566 ? -9.516 20.266 4.949 1 97.31 566 GLY A O 1
ATOM 4260 N N . SER A 1 567 ? -10.727 22.109 4.734 1 98.19 567 SER A N 1
ATOM 4261 C CA . SER A 1 567 ? -11.844 21.438 4.086 1 98.19 567 SER A CA 1
ATOM 4262 C C . SER A 1 567 ? -11.398 20.75 2.799 1 98.19 567 SER A C 1
ATOM 4264 O O . SER A 1 567 ? -12 19.766 2.375 1 98.19 567 SER A O 1
ATOM 4266 N N . TRP A 1 568 ? -10.359 21.25 2.088 1 98.31 568 TRP A N 1
ATOM 4267 C CA . TRP A 1 568 ? -9.867 20.594 0.88 1 98.31 568 TRP A CA 1
ATOM 4268 C C . TRP A 1 568 ? -9.266 19.219 1.207 1 98.31 568 TRP A C 1
ATOM 4270 O O . TRP A 1 568 ? -9.055 18.406 0.313 1 98.31 568 TRP A O 1
ATOM 4280 N N . LEU A 1 569 ? -9 18.922 2.543 1 98.69 569 LEU A N 1
ATOM 4281 C CA . LEU A 1 569 ? -8.406 17.656 2.992 1 98.69 569 LEU A CA 1
ATOM 4282 C C . LEU A 1 569 ? -9.453 16.781 3.686 1 98.69 569 LEU A C 1
ATOM 4284 O O . LEU A 1 569 ? -9.117 15.742 4.25 1 98.69 569 LEU A O 1
ATOM 4288 N N . GLN A 1 570 ? -10.742 17.156 3.691 1 97.88 570 GLN A N 1
ATOM 4289 C CA . GLN A 1 570 ? -11.758 16.422 4.449 1 97.88 570 GLN A CA 1
ATOM 4290 C C . GLN A 1 570 ? -11.82 14.961 4.023 1 97.88 570 GLN A C 1
ATOM 4292 O O . GLN A 1 570 ? -12.125 14.086 4.84 1 97.88 570 GLN A O 1
ATOM 4297 N N . GLY A 1 571 ? -11.469 14.695 2.727 1 97.88 571 GLY A N 1
ATOM 4298 C CA . GLY A 1 571 ? -11.508 13.328 2.223 1 97.88 571 GLY A CA 1
ATOM 4299 C C . GLY A 1 571 ? -10.5 12.414 2.891 1 97.88 571 GLY A C 1
ATOM 4300 O O . GLY A 1 571 ? -10.656 11.195 2.865 1 97.88 571 GLY A O 1
ATOM 4301 N N . PHE A 1 572 ? -9.523 12.891 3.537 1 98.5 572 PHE A N 1
ATOM 4302 C CA . PHE A 1 572 ? -8.453 12.086 4.117 1 98.5 572 PHE A CA 1
ATOM 4303 C C . PHE A 1 572 ? -8.758 11.75 5.574 1 98.5 572 PHE A C 1
ATOM 4305 O O . PHE A 1 572 ? -7.91 11.203 6.281 1 98.5 572 PHE A O 1
ATOM 4312 N N . THR A 1 573 ? -10.039 12.078 6.012 1 98.44 573 THR A N 1
ATOM 4313 C CA . THR A 1 573 ? -10.539 11.508 7.262 1 98.44 573 THR A CA 1
ATOM 4314 C C . THR A 1 573 ? -10.984 10.062 7.062 1 98.44 573 THR A C 1
ATOM 4316 O O . THR A 1 573 ? -11.188 9.328 8.031 1 98.44 573 THR A O 1
ATOM 4319 N N . ASP A 1 574 ? -11.148 9.719 5.77 1 98.06 574 ASP A N 1
ATOM 4320 C CA . ASP A 1 574 ? -11.453 8.32 5.5 1 98.06 574 ASP A CA 1
ATOM 4321 C C . ASP A 1 574 ? -10.445 7.395 6.18 1 98.06 574 ASP A C 1
ATOM 4323 O O . ASP A 1 574 ? -9.242 7.645 6.133 1 98.06 574 ASP A O 1
ATOM 4327 N N . TYR A 1 575 ? -10.953 6.359 6.738 1 98.19 575 TYR A N 1
ATOM 4328 C CA . TYR A 1 575 ? -10.172 5.504 7.633 1 98.19 575 TYR A CA 1
ATOM 4329 C C . TYR A 1 575 ? -8.945 4.941 6.918 1 98.19 575 TYR A C 1
ATOM 4331 O O . TYR A 1 575 ? -7.84 4.973 7.453 1 98.19 575 TYR A O 1
ATOM 4339 N N . GLU A 1 576 ? -9.062 4.43 5.723 1 96 576 GLU A N 1
ATOM 4340 C CA . GLU A 1 576 ? -7.941 3.805 5.023 1 96 576 GLU A CA 1
ATOM 4341 C C . GLU A 1 576 ? -6.996 4.855 4.445 1 96 576 GLU A C 1
ATOM 4343 O O . GLU A 1 576 ? -5.832 4.559 4.156 1 96 576 GLU A O 1
ATOM 4348 N N . GLN A 1 577 ? -7.453 6.125 4.285 1 97.25 577 GLN A N 1
ATOM 4349 C CA . GLN A 1 577 ? -6.598 7.215 3.83 1 97.25 577 GLN A CA 1
ATOM 4350 C C . GLN A 1 577 ? -5.852 7.852 5 1 97.25 577 GLN A C 1
ATOM 4352 O O . GLN A 1 577 ? -4.668 8.18 4.887 1 97.25 577 GLN A O 1
ATOM 4357 N N . ALA A 1 578 ? -6.484 7.938 6.129 1 98.31 578 ALA A N 1
ATOM 4358 C CA . ALA A 1 578 ? -5.996 8.719 7.266 1 98.31 578 ALA A CA 1
ATOM 4359 C C . ALA A 1 578 ? -4.684 8.156 7.797 1 98.31 578 ALA A C 1
ATOM 4361 O O . ALA A 1 578 ? -3.879 8.883 8.383 1 98.31 578 ALA A O 1
ATOM 4362 N N . SER A 1 579 ? -4.469 6.852 7.574 1 96.81 579 SER A N 1
ATOM 4363 C CA . SER A 1 579 ? -3.24 6.23 8.055 1 96.81 579 SER A CA 1
ATOM 4364 C C . SER A 1 579 ? -2.434 5.637 6.902 1 96.81 579 SER A C 1
ATOM 4366 O O . SER A 1 579 ? -1.532 4.824 7.125 1 96.81 579 SER A O 1
ATOM 4368 N N . SER A 1 580 ? -2.787 5.98 5.691 1 97.25 580 SER A N 1
ATOM 4369 C CA . SER A 1 580 ? -2.047 5.477 4.539 1 97.25 580 SER A CA 1
ATOM 4370 C C . SER A 1 580 ? -0.689 6.16 4.41 1 97.25 580 SER A C 1
ATOM 4372 O O . SER A 1 580 ? -0.391 7.102 5.152 1 97.25 580 SER A O 1
ATOM 4374 N N . ALA A 1 581 ? 0.122 5.73 3.49 1 96.56 581 ALA A N 1
ATOM 4375 C CA . ALA A 1 581 ? 1.468 6.258 3.279 1 96.56 581 ALA A CA 1
ATOM 4376 C C . ALA A 1 581 ? 1.421 7.723 2.846 1 96.56 581 ALA A C 1
ATOM 4378 O O . ALA A 1 581 ? 2.305 8.508 3.195 1 96.56 581 ALA A O 1
ATOM 4379 N N . ILE A 1 582 ? 0.387 8.078 2.111 1 97.62 582 ILE A N 1
ATOM 4380 C CA . ILE A 1 582 ? 0.24 9.438 1.604 1 97.62 582 ILE A CA 1
ATOM 4381 C C . ILE A 1 582 ? -0.672 10.242 2.531 1 97.62 582 ILE A C 1
ATOM 4383 O O . ILE A 1 582 ? -0.32 11.344 2.957 1 97.62 582 ILE A O 1
ATOM 4387 N N . GLY A 1 583 ? -1.775 9.633 2.971 1 98.31 583 GLY A N 1
ATOM 4388 C CA . GLY A 1 583 ? -2.865 10.352 3.615 1 98.31 583 GLY A CA 1
ATOM 4389 C C . GLY A 1 583 ? -2.586 10.672 5.07 1 98.31 583 GLY A C 1
ATOM 4390 O O . GLY A 1 583 ? -3.225 11.555 5.648 1 98.31 583 GLY A O 1
ATOM 4391 N N . HIS A 1 584 ? -1.597 10 5.691 1 98.25 584 HIS A N 1
ATOM 4392 C CA . HIS A 1 584 ? -1.371 10.219 7.113 1 98.25 584 HIS A CA 1
ATOM 4393 C C . HIS A 1 584 ? -0.986 11.664 7.398 1 98.25 584 HIS A C 1
ATOM 4395 O O . HIS A 1 584 ? -1.432 12.242 8.391 1 98.25 584 HIS A O 1
ATOM 4401 N N . SER A 1 585 ? -0.164 12.25 6.504 1 98.06 585 SER A N 1
ATOM 4402 C CA . SER A 1 585 ? 0.276 13.625 6.734 1 98.06 585 SER A CA 1
ATOM 4403 C C . SER A 1 585 ? -0.813 14.625 6.359 1 98.06 585 SER A C 1
ATOM 4405 O O . SER A 1 585 ? -0.901 15.703 6.949 1 98.06 585 SER A O 1
ATOM 4407 N N . LEU A 1 586 ? -1.687 14.273 5.402 1 98.75 586 LEU A N 1
ATOM 4408 C CA . LEU A 1 586 ? -2.822 15.117 5.047 1 98.75 586 LEU A CA 1
ATOM 4409 C C . LEU A 1 586 ? -3.854 15.148 6.168 1 98.75 586 LEU A C 1
ATOM 4411 O O . LEU A 1 586 ? -4.379 16.203 6.508 1 98.75 586 LEU A O 1
ATOM 4415 N N . PHE A 1 587 ? -4.059 13.992 6.801 1 98.69 587 PHE A N 1
ATOM 4416 C CA . PHE A 1 587 ? -4.945 13.953 7.961 1 98.69 587 PHE A CA 1
ATOM 4417 C C . PHE A 1 587 ? -4.344 14.727 9.125 1 98.69 587 PHE A C 1
ATOM 4419 O O . PHE A 1 587 ? -5.059 15.414 9.859 1 98.69 587 PHE A O 1
ATOM 4426 N N . GLU A 1 588 ? -3.064 14.547 9.289 1 98 588 GLU A N 1
ATOM 4427 C CA . GLU A 1 588 ? -2.416 15.281 10.375 1 98 588 GLU A CA 1
ATOM 4428 C C . GLU A 1 588 ? -2.578 16.797 10.195 1 98 588 GLU A C 1
ATOM 4430 O O . GLU A 1 588 ? -2.814 17.516 11.164 1 98 588 GLU A O 1
ATOM 4435 N N . THR A 1 589 ? -2.434 17.281 8.969 1 98.38 589 THR A N 1
ATOM 4436 C CA . THR A 1 589 ? -2.662 18.688 8.672 1 98.38 589 THR A CA 1
ATOM 4437 C C . THR A 1 589 ? -4.102 19.078 8.992 1 98.38 589 THR A C 1
ATOM 4439 O O . THR A 1 589 ? -4.34 20.109 9.633 1 98.38 589 THR A O 1
ATOM 4442 N N . TYR A 1 590 ? -5.043 18.266 8.523 1 98.44 590 TYR A N 1
ATOM 4443 C CA . TYR A 1 590 ? -6.453 18.484 8.836 1 98.44 590 TYR A CA 1
ATOM 4444 C C . TYR A 1 590 ? -6.668 18.578 10.344 1 98.44 590 TYR A C 1
ATOM 4446 O O . TYR A 1 590 ? -7.359 19.484 10.82 1 98.44 590 TYR A O 1
ATOM 4454 N N . TRP A 1 591 ? -6.055 17.672 11.078 1 98.12 591 TRP A N 1
ATOM 4455 C CA . TRP A 1 591 ? -6.129 17.578 12.531 1 98.12 591 TRP A CA 1
ATOM 4456 C C . TRP A 1 591 ? -5.562 18.844 13.188 1 98.12 591 TRP A C 1
ATOM 4458 O O . TRP A 1 591 ? -6.156 19.375 14.125 1 98.12 591 TRP A O 1
ATOM 4468 N N . ASP A 1 592 ? -4.516 19.406 12.641 1 96.62 592 ASP A N 1
ATOM 4469 C CA . ASP A 1 592 ? -3.898 20.641 13.117 1 96.62 592 ASP A CA 1
ATOM 4470 C C . ASP A 1 592 ? -4.809 21.844 12.867 1 96.62 592 ASP A C 1
ATOM 4472 O O . ASP A 1 592 ? -4.988 22.688 13.75 1 96.62 592 ASP A O 1
ATOM 4476 N N . GLU A 1 593 ? -5.391 21.875 11.68 1 97.25 593 GLU A N 1
ATOM 4477 C CA . GLU A 1 593 ? -6.25 23 11.328 1 97.25 593 GLU A CA 1
ATOM 4478 C C . GLU A 1 593 ? -7.434 23.125 12.281 1 97.25 593 GLU A C 1
ATOM 4480 O O . GLU A 1 593 ? -7.898 24.219 12.57 1 97.25 593 GLU A O 1
ATOM 4485 N N . LEU A 1 594 ? -7.816 21.969 12.727 1 97.81 594 LEU A N 1
ATOM 4486 C CA . LEU A 1 594 ? -9.023 21.969 13.547 1 97.81 594 LEU A CA 1
ATOM 4487 C C . LEU A 1 594 ? -8.672 22.031 15.031 1 97.81 594 LEU A C 1
ATOM 4489 O O . LEU A 1 594 ? -9.547 21.906 15.891 1 97.81 594 LEU A O 1
ATOM 4493 N N . GLY A 1 595 ? -7.395 22.156 15.359 1 96.19 595 GLY A N 1
ATOM 4494 C CA . GLY A 1 595 ? -6.996 22.547 16.703 1 96.19 595 GLY A CA 1
ATOM 4495 C C . GLY A 1 595 ? -6.691 21.344 17.594 1 96.19 595 GLY A C 1
ATOM 4496 O O . GLY A 1 595 ? -6.582 21.484 18.812 1 96.19 595 GLY A O 1
ATOM 4497 N N . ASN A 1 596 ? -6.621 20.047 17.062 1 95.56 596 ASN A N 1
ATOM 4498 C CA . ASN A 1 596 ? -6.242 18.844 17.797 1 95.56 596 ASN A CA 1
ATOM 4499 C C . ASN A 1 596 ? -7.129 18.625 19.016 1 95.56 596 ASN A C 1
ATOM 4501 O O . ASN A 1 596 ? -6.637 18.297 20.094 1 95.56 596 ASN A O 1
ATOM 4505 N N . GLY A 1 597 ? -8.352 18.953 18.891 1 94.38 597 GLY A N 1
ATOM 4506 C CA . GLY A 1 597 ? -9.312 18.719 19.969 1 94.38 597 GLY A CA 1
ATOM 4507 C C . GLY A 1 597 ? -9.43 19.891 20.922 1 94.38 597 GLY A C 1
ATOM 4508 O O . GLY A 1 597 ? -10.281 19.891 21.812 1 94.38 597 GLY A O 1
ATOM 4509 N N . GLU A 1 598 ? -8.625 20.953 20.703 1 95.06 598 GLU A N 1
ATOM 4510 C CA . GLU A 1 598 ? -8.609 22.109 21.578 1 95.06 598 GLU A CA 1
ATOM 4511 C C . GLU A 1 598 ? -9.242 23.328 20.891 1 95.06 598 GLU A C 1
ATOM 4513 O O . GLU A 1 598 ? -8.656 23.891 19.969 1 95.06 598 GLU A O 1
ATOM 4518 N N . PRO A 1 599 ? -10.352 23.844 21.438 1 95.94 599 PRO A N 1
ATOM 4519 C CA . PRO A 1 599 ? -11.047 24.969 20.797 1 95.94 599 PRO A CA 1
ATOM 4520 C C . PRO A 1 599 ? -10.148 26.188 20.625 1 95.94 599 PRO A C 1
ATOM 4522 O O . PRO A 1 599 ? -10.258 26.906 19.641 1 95.94 599 PRO A O 1
ATOM 4525 N N . HIS A 1 600 ? -9.258 26.438 21.609 1 95 600 HIS A N 1
ATOM 4526 C CA . HIS A 1 600 ? -8.453 27.641 21.547 1 95 600 HIS A CA 1
ATOM 4527 C C . HIS A 1 600 ? -7.371 27.547 20.484 1 95 600 HIS A C 1
ATOM 4529 O O . HIS A 1 600 ? -6.719 28.531 20.156 1 95 600 HIS A O 1
ATOM 4535 N N . LEU A 1 601 ? -7.18 26.344 19.875 1 95.75 601 LEU A N 1
ATOM 4536 C CA . LEU A 1 601 ? -6.238 26.156 18.781 1 95.75 601 LEU A CA 1
ATOM 4537 C C . LEU A 1 601 ? -6.973 25.953 17.453 1 95.75 601 LEU A C 1
ATOM 4539 O O . LEU A 1 601 ? -6.348 25.75 16.406 1 95.75 601 LEU A O 1
ATOM 4543 N N . ASN A 1 602 ? -8.305 25.984 17.484 1 97.62 602 ASN A N 1
ATOM 4544 C CA . ASN A 1 602 ? -9.125 25.797 16.297 1 97.62 602 ASN A CA 1
ATOM 4545 C C . ASN A 1 602 ? -9.07 27.016 15.383 1 97.62 602 ASN A C 1
ATOM 4547 O O . ASN A 1 602 ? -9.43 28.125 15.789 1 97.62 602 ASN A O 1
ATOM 4551 N N . HIS A 1 603 ? -8.648 26.891 14.172 1 97.31 603 HIS A N 1
ATOM 4552 C CA . HIS A 1 603 ? -8.352 27.984 13.273 1 97.31 603 HIS A CA 1
ATOM 4553 C C . HIS A 1 603 ? -9.602 28.812 12.977 1 97.31 603 HIS A C 1
ATOM 4555 O O . HIS A 1 603 ? -9.57 30.047 13.023 1 97.31 603 HIS A O 1
ATOM 4561 N N . PRO A 1 604 ? -10.75 28.125 12.703 1 97.75 604 PRO A N 1
ATOM 4562 C CA . PRO A 1 604 ? -11.969 28.922 12.492 1 97.75 604 PRO A CA 1
ATOM 4563 C C . PRO A 1 604 ? -12.328 29.781 13.695 1 97.75 604 PRO A C 1
ATOM 4565 O O . PRO A 1 604 ? -12.68 30.953 13.539 1 97.75 604 PRO A O 1
ATOM 4568 N N . LEU A 1 605 ? -12.18 29.234 14.883 1 97.75 605 LEU A N 1
ATOM 4569 C CA . LEU A 1 605 ? -12.523 30 16.078 1 97.75 605 LEU A CA 1
ATOM 4570 C C . LEU A 1 605 ? -11.539 31.141 16.312 1 97.75 605 LEU A C 1
ATOM 4572 O O . LEU A 1 605 ? -11.938 32.25 16.688 1 97.75 605 LEU A O 1
ATOM 4576 N N . ILE A 1 606 ? -10.289 30.891 16.078 1 97.12 606 ILE A N 1
ATOM 4577 C CA . ILE A 1 606 ? -9.273 31.938 16.203 1 97.12 606 ILE A CA 1
ATOM 4578 C C . ILE A 1 606 ? -9.57 33.062 15.219 1 97.12 606 ILE A C 1
ATOM 4580 O O . ILE A 1 606 ? -9.477 34.25 15.57 1 97.12 606 ILE A O 1
ATOM 4584 N N . TYR A 1 607 ? -9.945 32.719 14.016 1 97.81 607 TYR A N 1
ATOM 4585 C CA . TYR A 1 607 ? -10.219 33.719 12.992 1 97.81 607 TYR A CA 1
ATOM 4586 C C . TYR A 1 607 ? -11.477 34.5 13.328 1 97.81 607 TYR A C 1
ATOM 4588 O O . TYR A 1 607 ? -11.539 35.719 13.102 1 97.81 607 TYR A O 1
ATOM 4596 N N . ARG A 1 608 ? -12.523 33.875 13.852 1 97.31 608 ARG A N 1
ATOM 4597 C CA . ARG A 1 608 ? -13.742 34.562 14.273 1 97.31 608 ARG A CA 1
ATOM 4598 C C . ARG A 1 608 ? -13.445 35.594 15.367 1 97.31 608 ARG A C 1
ATOM 4600 O O . ARG A 1 608 ? -14.086 36.656 15.43 1 97.31 608 ARG A O 1
ATOM 4607 N N . ASP A 1 609 ? -12.547 35.281 16.219 1 96.88 609 ASP A N 1
ATOM 4608 C CA . ASP A 1 609 ? -12.164 36.219 17.281 1 96.88 609 ASP A CA 1
ATOM 4609 C C . ASP A 1 609 ? -11.531 37.469 16.688 1 96.88 609 ASP A C 1
ATOM 4611 O O . ASP A 1 609 ? -11.789 38.562 17.172 1 96.88 609 ASP A O 1
ATOM 4615 N N . VAL A 1 610 ? -10.703 37.281 15.664 1 97.06 610 VAL A N 1
ATOM 4616 C CA . VAL A 1 610 ? -10.086 38.438 15.016 1 97.06 610 VAL A CA 1
ATOM 4617 C C . VAL A 1 610 ? -11.156 39.312 14.352 1 97.06 610 VAL A C 1
ATOM 4619 O O . VAL A 1 610 ? -11.109 40.531 14.43 1 97.06 610 VAL A O 1
ATOM 4622 N N . LEU A 1 611 ? -12.109 38.656 13.711 1 98.06 611 LEU A N 1
ATOM 4623 C CA . LEU A 1 611 ? -13.211 39.375 13.086 1 98.06 611 LEU A CA 1
ATOM 4624 C C . LEU A 1 611 ? -14 40.156 14.125 1 98.06 611 LEU A C 1
ATOM 4626 O O . LEU A 1 611 ? -14.352 41.312 13.883 1 98.06 611 LEU A O 1
ATOM 4630 N N . LYS A 1 612 ? -14.219 39.625 15.25 1 97.5 612 LYS A N 1
ATOM 4631 C CA . LYS A 1 612 ? -14.938 40.281 16.328 1 97.5 612 LYS A CA 1
ATOM 4632 C C . LYS A 1 612 ? -14.172 41.531 16.812 1 97.5 612 LYS A C 1
ATOM 4634 O O . LYS A 1 612 ? -14.773 42.562 17.078 1 97.5 612 LYS A O 1
ATOM 4639 N N . GLU A 1 613 ? -12.898 41.344 16.922 1 97.38 613 GLU A N 1
ATOM 4640 C CA . GLU A 1 613 ? -12.062 42.469 17.297 1 97.38 613 GLU A CA 1
ATOM 4641 C C . GLU A 1 613 ? -12.164 43.625 16.297 1 97.38 613 GLU A C 1
ATOM 4643 O O . GLU A 1 613 ? -12.023 44.781 16.641 1 97.38 613 GLU A O 1
ATOM 4648 N N . MET A 1 614 ? -12.477 43.281 15.102 1 97.69 614 MET A N 1
ATOM 4649 C CA . MET A 1 614 ? -12.578 44.25 14.023 1 97.69 614 MET A CA 1
ATOM 4650 C C . MET A 1 614 ? -14 44.812 13.906 1 97.69 614 MET A C 1
ATOM 4652 O O . MET A 1 614 ? -14.305 45.562 12.984 1 97.69 614 MET A O 1
ATOM 4656 N N . GLY A 1 615 ? -14.859 44.312 14.789 1 97.12 615 GLY A N 1
ATOM 4657 C CA . GLY A 1 615 ? -16.234 44.781 14.828 1 97.12 615 GLY A CA 1
ATOM 4658 C C . GLY A 1 615 ? -17.141 44.031 13.852 1 97.12 615 GLY A C 1
ATOM 4659 O O . GLY A 1 615 ? -18.219 44.531 13.508 1 97.12 615 GLY A O 1
ATOM 4660 N N . VAL A 1 616 ? -16.688 42.938 13.336 1 97.75 616 VAL A N 1
ATOM 4661 C CA . VAL A 1 616 ? -17.469 42.156 12.367 1 97.75 616 VAL A CA 1
ATOM 4662 C C . VAL A 1 616 ? -18 40.875 13.023 1 97.75 616 VAL A C 1
ATOM 4664 O O . VAL A 1 616 ? -17.219 40.031 13.453 1 97.75 616 VAL A O 1
ATOM 4667 N N . GLU A 1 617 ? -19.266 40.781 13.164 1 96.62 617 GLU A N 1
ATOM 4668 C CA . GLU A 1 617 ? -19.906 39.562 13.664 1 96.62 617 GLU A CA 1
ATOM 4669 C C . GLU A 1 617 ? -20.641 38.812 12.555 1 96.62 617 GLU A C 1
ATOM 4671 O O . GLU A 1 617 ? -21.609 39.344 12.008 1 96.62 617 GLU A O 1
ATOM 4676 N N . LEU A 1 618 ? -20.172 37.656 12.258 1 97.31 618 LEU A N 1
ATOM 4677 C CA . LEU A 1 618 ? -20.734 36.875 11.172 1 97.31 618 LEU A CA 1
ATOM 4678 C C . LEU A 1 618 ? -21.656 35.781 11.711 1 97.31 618 LEU A C 1
ATOM 4680 O O . LEU A 1 618 ? -21.453 35.281 12.82 1 97.31 618 LEU A O 1
ATOM 4684 N N . PRO A 1 619 ? -22.703 35.406 10.922 1 97.38 619 PRO A N 1
ATOM 4685 C CA . PRO A 1 619 ? -23.516 34.25 11.297 1 97.38 619 PRO A CA 1
ATOM 4686 C C . PRO A 1 619 ? -22.719 32.938 11.352 1 97.38 619 PRO A C 1
ATOM 4688 O O . PRO A 1 619 ? -21.562 32.906 10.93 1 97.38 619 PRO A O 1
ATOM 4691 N N . PRO A 1 620 ? -23.375 31.875 11.961 1 96.75 620 PRO A N 1
ATOM 4692 C CA . PRO A 1 620 ? -22.688 30.578 11.945 1 96.75 620 PRO A CA 1
ATOM 4693 C C . PRO A 1 620 ? -22.297 30.141 10.539 1 96.75 620 PRO A C 1
ATOM 4695 O O . PRO A 1 620 ? -23.094 30.281 9.602 1 96.75 620 PRO A O 1
ATOM 4698 N N . THR A 1 621 ? -21.125 29.641 10.383 1 97.38 621 THR A N 1
ATOM 4699 C CA . THR A 1 621 ? -20.516 29.391 9.086 1 97.38 621 THR A CA 1
ATOM 4700 C C . THR A 1 621 ? -21.406 28.469 8.25 1 97.38 621 THR A C 1
ATOM 4702 O O . THR A 1 621 ? -21.531 28.672 7.035 1 97.38 621 THR A O 1
ATOM 4705 N N . ALA A 1 622 ? -22.094 27.547 8.883 1 97.25 622 ALA A N 1
ATOM 4706 C CA . ALA A 1 622 ? -22.844 26.531 8.164 1 97.25 622 ALA A CA 1
ATOM 4707 C C . ALA A 1 622 ? -24.234 27.047 7.773 1 97.25 622 ALA A C 1
ATOM 4709 O O . ALA A 1 622 ? -24.953 26.406 7.008 1 97.25 622 ALA A O 1
ATOM 4710 N N . SER A 1 623 ? -24.594 28.203 8.188 1 97.69 623 SER A N 1
ATOM 4711 C CA . SER A 1 623 ? -25.953 28.703 7.996 1 97.69 623 SER A CA 1
ATOM 4712 C C . SER A 1 623 ? -26.125 29.328 6.617 1 97.69 623 SER A C 1
ATOM 4714 O O . SER A 1 623 ? -25.141 29.766 6.004 1 97.69 623 SER A O 1
ATOM 4716 N N . ALA A 1 624 ? -27.359 29.375 6.188 1 97.38 624 ALA A N 1
ATOM 4717 C CA . ALA A 1 624 ? -27.688 30.078 4.953 1 97.38 624 ALA A CA 1
ATOM 4718 C C . ALA A 1 624 ? -27.406 31.578 5.082 1 97.38 624 ALA A C 1
ATOM 4720 O O . ALA A 1 624 ? -27 32.219 4.109 1 97.38 624 ALA A O 1
ATOM 4721 N N . ALA A 1 625 ? -27.594 32.094 6.227 1 98.19 625 ALA A N 1
ATOM 4722 C CA . ALA A 1 625 ? -27.359 33.5 6.488 1 98.19 625 ALA A CA 1
ATOM 4723 C C . ALA A 1 625 ? -25.906 33.875 6.258 1 98.19 625 ALA A C 1
ATOM 4725 O O . ALA A 1 625 ? -25.609 34.969 5.781 1 98.19 625 ALA A O 1
ATOM 4726 N N . PHE A 1 626 ? -25.016 33.031 6.629 1 98.44 626 PHE A N 1
ATOM 4727 C CA . PHE A 1 626 ? -23.594 33.281 6.402 1 98.44 626 PHE A CA 1
ATOM 4728 C C . PHE A 1 626 ? -23.297 33.344 4.91 1 98.44 626 PHE A C 1
ATOM 4730 O O . PHE A 1 626 ? -22.641 34.312 4.453 1 98.44 626 PHE A O 1
ATOM 4737 N N . ALA A 1 627 ? -23.797 32.375 4.164 1 98.19 627 ALA A N 1
ATOM 4738 C CA . ALA A 1 627 ? -23.547 32.312 2.727 1 98.19 627 ALA A CA 1
ATOM 4739 C C . ALA A 1 627 ? -24.094 33.531 2.012 1 98.19 627 ALA A C 1
ATOM 4741 O O . ALA A 1 627 ? -23.531 34 1.026 1 98.19 627 ALA A O 1
ATOM 4742 N N . GLN A 1 628 ? -25.219 34.062 2.559 1 97.69 628 GLN A N 1
ATOM 4743 C CA . GLN A 1 628 ? -25.906 35.156 1.922 1 97.69 628 GLN A CA 1
ATOM 4744 C C . GLN A 1 628 ? -25.469 36.5 2.516 1 97.69 628 GLN A C 1
ATOM 4746 O O . GLN A 1 628 ? -26.016 37.562 2.17 1 97.69 628 GLN A O 1
ATOM 4751 N N . TRP A 1 629 ? -24.547 36.5 3.418 1 98.25 629 TRP A N 1
ATOM 4752 C CA . TRP A 1 629 ? -24.172 37.719 4.102 1 98.25 629 TRP A CA 1
ATOM 4753 C C . TRP A 1 629 ? -23.75 38.781 3.1 1 98.25 629 TRP A C 1
ATOM 4755 O O . TRP A 1 629 ? -22.891 38.562 2.252 1 98.25 629 TRP A O 1
ATOM 4765 N N . PRO A 1 630 ? -24.25 39.969 3.109 1 96.88 630 PRO A N 1
ATOM 4766 C CA . PRO A 1 630 ? -24.031 40.969 2.082 1 96.88 630 PRO A CA 1
ATOM 4767 C C . PRO A 1 630 ? -22.609 41.531 2.086 1 96.88 630 PRO A C 1
ATOM 4769 O O . PRO A 1 630 ? -22.172 42.125 1.098 1 96.88 630 PRO A O 1
ATOM 4772 N N . GLY A 1 631 ? -21.922 41.312 3.166 1 97.38 631 GLY A N 1
ATOM 4773 C CA . GLY A 1 631 ? -20.562 41.844 3.25 1 97.38 631 GLY A CA 1
ATOM 4774 C C . GLY A 1 631 ? -19.578 41.094 2.379 1 97.38 631 GLY A C 1
ATOM 4775 O O . GLY A 1 631 ? -18.484 41.562 2.111 1 97.38 631 GLY A O 1
ATOM 4776 N N . PHE A 1 632 ? -19.906 39.969 1.87 1 98.38 632 PHE A N 1
ATOM 4777 C CA . PHE A 1 632 ? -19.031 39.188 1.019 1 98.38 632 PHE A CA 1
ATOM 4778 C C . PHE A 1 632 ? -19.219 39.531 -0.447 1 98.38 632 PHE A C 1
ATOM 4780 O O . PHE A 1 632 ? -20.344 39.719 -0.913 1 98.38 632 PHE A O 1
ATOM 4787 N N . ARG A 1 633 ? -18.125 39.688 -1.139 1 98.06 633 ARG A N 1
ATOM 4788 C CA . ARG A 1 633 ? -18.188 39.75 -2.596 1 98.06 633 ARG A CA 1
ATOM 4789 C C . ARG A 1 633 ? -18.391 38.344 -3.176 1 98.06 633 ARG A C 1
ATOM 4791 O O . ARG A 1 633 ? -17.938 37.344 -2.594 1 98.06 633 ARG A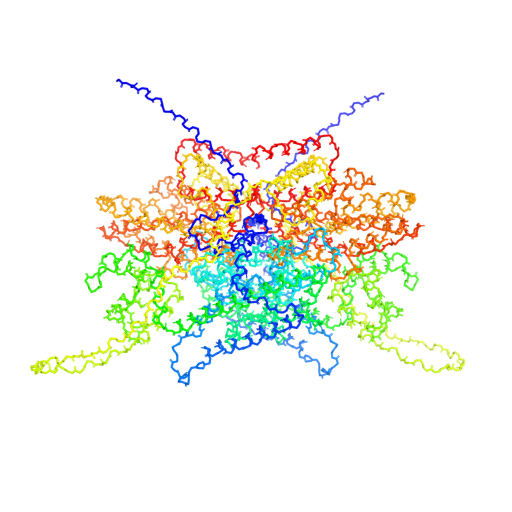 O 1
ATOM 4798 N N . GLU A 1 634 ? -19.016 38.219 -4.336 1 96.25 634 GLU A N 1
ATOM 4799 C CA . GLU A 1 634 ? -19.297 36.938 -4.969 1 96.25 634 GLU A CA 1
ATOM 4800 C C . GLU A 1 634 ? -18 36.188 -5.246 1 96.25 634 GLU A C 1
ATOM 4802 O O . GLU A 1 634 ? -17.953 34.938 -5.094 1 96.25 634 GLU A O 1
ATOM 4807 N N . GLU A 1 635 ? -16.969 36.875 -5.668 1 95.81 635 GLU A N 1
ATOM 4808 C CA . GLU A 1 635 ? -15.688 36.281 -6.016 1 95.81 635 GLU A CA 1
ATOM 4809 C C . GLU A 1 635 ? -15.031 35.625 -4.801 1 95.81 635 GLU A C 1
ATOM 4811 O O . GLU A 1 635 ? -14.234 34.719 -4.938 1 95.81 635 GLU A O 1
ATOM 4816 N N . SER A 1 636 ? -15.367 36.094 -3.586 1 97.88 636 SER A N 1
ATOM 4817 C CA . SER A 1 636 ? -14.773 35.594 -2.352 1 97.88 636 SER A CA 1
ATOM 4818 C C . SER A 1 636 ? -15.266 34.188 -2.035 1 97.88 636 SER A C 1
ATOM 4820 O O . SER A 1 636 ? -14.688 33.5 -1.187 1 97.88 636 SER A O 1
ATOM 4822 N N . LEU A 1 637 ? -16.25 33.75 -2.801 1 98.25 637 LEU A N 1
ATOM 4823 C CA . LEU A 1 637 ? -16.828 32.438 -2.541 1 98.25 637 LEU A CA 1
ATOM 4824 C C . LEU A 1 637 ? -16.328 31.422 -3.551 1 98.25 637 LEU A C 1
ATOM 4826 O O . LEU A 1 637 ? -16.484 30.219 -3.354 1 98.25 637 LEU A O 1
ATOM 4830 N N . GLU A 1 638 ? -15.602 31.812 -4.613 1 97.69 638 GLU A N 1
ATOM 4831 C CA . GLU A 1 638 ? -15.211 30.922 -5.691 1 97.69 638 GLU A CA 1
ATOM 4832 C C . GLU A 1 638 ? -14.242 29.844 -5.195 1 97.69 638 GLU A C 1
ATOM 4834 O O . GLU A 1 638 ? -14.492 28.656 -5.355 1 97.69 638 GLU A O 1
ATOM 4839 N N . LEU A 1 639 ? -13.172 30.25 -4.574 1 98.06 639 LEU A N 1
ATOM 4840 C CA . LEU A 1 639 ? -12.141 29.328 -4.113 1 98.06 639 LEU A CA 1
ATOM 4841 C C . LEU A 1 639 ? -12.664 28.469 -2.971 1 98.06 639 LEU A C 1
ATOM 4843 O O . LEU A 1 639 ? -12.453 27.25 -2.959 1 98.06 639 LEU A O 1
ATOM 4847 N N . PRO A 1 640 ? -13.383 29.062 -1.972 1 98.5 640 PRO A N 1
ATOM 4848 C CA . PRO A 1 640 ? -13.938 28.219 -0.91 1 98.5 640 PRO A CA 1
ATOM 4849 C C . PRO A 1 640 ? -14.859 27.125 -1.444 1 98.5 640 PRO A C 1
ATOM 4851 O O . PRO A 1 640 ? -14.828 26 -0.96 1 98.5 640 PRO A O 1
ATOM 4854 N N . VAL A 1 641 ? -15.672 27.453 -2.391 1 98.75 641 VAL A N 1
ATOM 4855 C CA . VAL A 1 641 ? -16.562 26.453 -2.971 1 98.75 641 VAL A CA 1
ATOM 4856 C C . VAL A 1 641 ? -15.742 25.375 -3.68 1 98.75 641 VAL A C 1
ATOM 4858 O O . VAL A 1 641 ? -16.078 24.188 -3.623 1 98.75 641 VAL A O 1
ATOM 4861 N N . TYR A 1 642 ? -14.68 25.781 -4.32 1 98.56 642 TYR A N 1
ATOM 4862 C CA . TYR A 1 642 ? -13.773 24.812 -4.93 1 98.56 642 TYR A CA 1
ATOM 4863 C C . TYR A 1 642 ? -13.211 23.859 -3.883 1 98.56 642 TYR A C 1
ATOM 4865 O O . TYR A 1 642 ? -13.188 22.641 -4.09 1 98.56 642 TYR A O 1
ATOM 4873 N N . TRP A 1 643 ? -12.758 24.438 -2.721 1 98.69 643 TRP A N 1
ATOM 4874 C CA . TRP A 1 643 ? -12.227 23.609 -1.636 1 98.69 643 TRP A CA 1
ATOM 4875 C C . TRP A 1 643 ? -13.266 22.594 -1.161 1 98.69 643 TRP A C 1
ATOM 4877 O O . TRP A 1 643 ? -12.953 21.422 -0.971 1 98.69 643 TRP A O 1
ATOM 4887 N N . LEU A 1 644 ? -14.445 23.094 -1.031 1 98.75 644 LEU A N 1
ATOM 4888 C CA . LEU A 1 644 ? -15.531 22.25 -0.538 1 98.75 644 LEU A CA 1
ATOM 4889 C C . LEU A 1 644 ? -15.859 21.141 -1.53 1 98.75 644 LEU A C 1
ATOM 4891 O O . LEU A 1 644 ? -16.25 20.047 -1.132 1 98.75 644 LEU A O 1
ATOM 4895 N N . CYS A 1 645 ? -15.695 21.438 -2.803 1 98.44 645 CYS A N 1
ATOM 4896 C CA . CYS A 1 645 ? -16 20.453 -3.842 1 98.44 645 CYS A CA 1
ATOM 4897 C C . CYS A 1 645 ? -14.883 19.422 -3.953 1 98.44 645 CYS A C 1
ATOM 4899 O O . CYS A 1 645 ? -15.141 18.219 -3.883 1 98.44 645 CYS A O 1
ATOM 4901 N N . VAL A 1 646 ? -13.672 19.875 -4.078 1 98.19 646 VAL A N 1
ATOM 4902 C CA . VAL A 1 646 ? -12.562 18.969 -4.398 1 98.19 646 VAL A CA 1
ATOM 4903 C C . VAL A 1 646 ? -12.266 18.062 -3.207 1 98.19 646 VAL A C 1
ATOM 4905 O O . VAL A 1 646 ? -11.875 16.906 -3.381 1 98.19 646 VAL A O 1
ATOM 4908 N N . GLY A 1 647 ? -12.523 18.516 -1.947 1 98 647 GLY A N 1
ATOM 4909 C CA . GLY A 1 647 ? -12.281 17.75 -0.736 1 98 647 GLY A CA 1
ATOM 4910 C C . GLY A 1 647 ? -13.172 16.516 -0.619 1 98 647 GLY A C 1
ATOM 4911 O O . GLY A 1 647 ? -12.906 15.625 0.182 1 98 647 GLY A O 1
ATOM 4912 N N . ARG A 1 648 ? -14.219 16.422 -1.449 1 96.75 648 ARG A N 1
ATOM 4913 C CA . ARG A 1 648 ? -15.156 15.312 -1.427 1 96.75 648 ARG A CA 1
ATOM 4914 C C . ARG A 1 648 ? -14.617 14.117 -2.203 1 96.75 648 ARG A C 1
ATOM 4916 O O . ARG A 1 648 ? -15.117 13 -2.062 1 96.75 648 ARG A O 1
ATOM 4923 N N . PHE A 1 649 ? -13.539 14.383 -2.99 1 96.31 649 PHE A N 1
ATOM 4924 C CA . PHE A 1 649 ? -13.07 13.359 -3.916 1 96.31 649 PHE A CA 1
ATOM 4925 C C . PHE A 1 649 ? -11.578 13.102 -3.721 1 96.31 649 PHE A C 1
ATOM 4927 O O . PHE A 1 649 ? -10.773 13.344 -4.625 1 96.31 649 PHE A O 1
ATOM 4934 N N . PRO A 1 650 ? -11.188 12.469 -2.561 1 96.31 650 PRO A N 1
ATOM 4935 C CA . PRO A 1 650 ? -9.773 12.297 -2.223 1 96.31 650 PRO A CA 1
ATOM 4936 C C . PRO A 1 650 ? -9.055 11.336 -3.166 1 96.31 650 PRO A C 1
ATOM 4938 O O . PRO A 1 650 ? -7.832 11.414 -3.326 1 96.31 650 PRO A O 1
ATOM 4941 N N . GLN A 1 651 ? -9.727 10.398 -3.838 1 96.19 651 GLN A N 1
ATOM 4942 C CA . GLN A 1 651 ? -9.094 9.461 -4.754 1 96.19 651 GLN A CA 1
ATOM 4943 C C . GLN A 1 651 ? -9.109 9.992 -6.184 1 96.19 651 GLN A C 1
ATOM 4945 O O . GLN A 1 651 ? -8.086 9.961 -6.875 1 96.19 651 GLN A O 1
ATOM 4950 N N . THR A 1 652 ? -10.211 10.555 -6.609 1 96.19 652 THR A N 1
ATOM 4951 C CA . THR A 1 652 ? -10.398 11.031 -7.977 1 96.19 652 THR A CA 1
ATOM 4952 C C . THR A 1 652 ? -9.414 12.148 -8.305 1 96.19 652 THR A C 1
ATOM 4954 O O . THR A 1 652 ? -8.836 12.18 -9.391 1 96.19 652 THR A O 1
ATOM 4957 N N . PHE A 1 653 ? -9.234 13.039 -7.352 1 97.38 653 PHE A N 1
ATOM 4958 C CA . PHE A 1 653 ? -8.422 14.227 -7.602 1 97.38 653 PHE A CA 1
ATOM 4959 C C . PHE A 1 653 ? -7.176 14.227 -6.723 1 97.38 653 PHE A C 1
ATOM 4961 O O . PHE A 1 653 ? -6.668 15.289 -6.359 1 97.38 653 PHE A O 1
ATOM 4968 N N . LEU A 1 654 ? -6.723 13.031 -6.312 1 97.5 654 LEU A N 1
ATOM 4969 C CA . LEU A 1 654 ? -5.598 12.914 -5.391 1 97.5 654 LEU A CA 1
ATOM 4970 C C . LEU A 1 654 ? -4.426 13.781 -5.852 1 97.5 654 LEU A C 1
ATOM 4972 O O . LEU A 1 654 ? -3.928 14.609 -5.09 1 97.5 654 LEU A O 1
ATOM 4976 N N . PRO A 1 655 ? -3.904 13.695 -7.156 1 97.75 655 PRO A N 1
ATOM 4977 C CA . PRO A 1 655 ? -2.754 14.508 -7.551 1 97.75 655 PRO A CA 1
ATOM 4978 C C . PRO A 1 655 ? -3.027 16.016 -7.43 1 97.75 655 PRO A C 1
ATOM 4980 O O . PRO A 1 655 ? -2.17 16.766 -6.957 1 97.75 655 PRO A O 1
ATOM 4983 N N . GLU A 1 656 ? -4.215 16.453 -7.816 1 98.44 656 GLU A N 1
ATOM 4984 C CA . GLU A 1 656 ? -4.578 17.859 -7.773 1 98.44 656 GLU A CA 1
ATOM 4985 C C . GLU A 1 656 ? -4.664 18.359 -6.336 1 98.44 656 GLU A C 1
ATOM 4987 O O . GLU A 1 656 ? -4.227 19.469 -6.031 1 98.44 656 GLU A O 1
ATOM 4992 N N . VAL A 1 657 ? -5.238 17.5 -5.445 1 98.75 657 VAL A N 1
ATOM 4993 C CA . VAL A 1 657 ? -5.348 17.891 -4.043 1 98.75 657 VAL A CA 1
ATOM 4994 C C . VAL A 1 657 ? -3.955 18 -3.428 1 98.75 657 VAL A C 1
ATOM 4996 O O . VAL A 1 657 ? -3.695 18.891 -2.623 1 98.75 657 VAL A O 1
ATOM 4999 N N . LEU A 1 658 ? -3.078 17.078 -3.797 1 98.81 658 LEU A N 1
ATOM 5000 C CA . LEU A 1 658 ? -1.71 17.141 -3.295 1 98.81 658 LEU A CA 1
ATOM 5001 C C . LEU A 1 658 ? -1.029 18.438 -3.75 1 98.81 658 LEU A C 1
ATOM 5003 O O . LEU A 1 658 ? -0.342 19.094 -2.963 1 98.81 658 LEU A O 1
ATOM 5007 N N . GLY A 1 659 ? -1.213 18.797 -5.039 1 98.69 659 GLY A N 1
ATOM 5008 C CA . GLY A 1 659 ? -0.683 20.062 -5.535 1 98.69 659 GLY A CA 1
ATOM 5009 C C . GLY A 1 659 ? -1.255 21.281 -4.824 1 98.69 659 GLY A C 1
ATOM 5010 O O . GLY A 1 659 ? -0.514 22.172 -4.43 1 98.69 659 GLY A O 1
ATOM 5011 N N . LEU A 1 660 ? -2.568 21.281 -4.676 1 98.75 660 LEU A N 1
ATOM 5012 C CA . LEU A 1 660 ? -3.252 22.359 -3.975 1 98.75 660 LEU A CA 1
ATOM 5013 C C . LEU A 1 660 ? -2.74 22.484 -2.543 1 98.75 660 LEU A C 1
ATOM 5015 O O . LEU A 1 660 ? -2.482 23.594 -2.064 1 98.75 660 LEU A O 1
ATOM 5019 N N . ASN A 1 661 ? -2.631 21.328 -1.849 1 98.69 661 ASN A N 1
ATOM 5020 C CA . ASN A 1 661 ? -2.156 21.328 -0.469 1 98.69 661 ASN A CA 1
ATOM 5021 C C . ASN A 1 661 ? -0.746 21.906 -0.363 1 98.69 661 ASN A C 1
ATOM 5023 O O . ASN A 1 661 ? -0.447 22.656 0.563 1 98.69 661 ASN A O 1
ATOM 5027 N N . LEU A 1 662 ? 0.125 21.516 -1.282 1 98.44 662 LEU A N 1
ATOM 5028 C CA . LEU A 1 662 ? 1.481 22.047 -1.299 1 98.44 662 LEU A CA 1
ATOM 5029 C C . LEU A 1 662 ? 1.467 23.562 -1.487 1 98.44 662 LEU A C 1
ATOM 5031 O O . LEU A 1 662 ? 2.174 24.297 -0.783 1 98.44 662 LEU A O 1
ATOM 5035 N N . ALA A 1 663 ? 0.657 24.047 -2.428 1 97.69 663 ALA A N 1
ATOM 5036 C CA . ALA A 1 663 ? 0.546 25.484 -2.682 1 97.69 663 ALA A CA 1
ATOM 5037 C C . ALA A 1 663 ? 0.024 26.219 -1.451 1 97.69 663 ALA A C 1
ATOM 5039 O O . ALA A 1 663 ? 0.551 27.266 -1.078 1 97.69 663 ALA A O 1
ATOM 5040 N N . MET A 1 664 ? -0.967 25.625 -0.833 1 96.88 664 MET A N 1
ATOM 5041 C CA . MET A 1 664 ? -1.611 26.25 0.312 1 96.88 664 MET A CA 1
ATOM 5042 C C . MET A 1 664 ? -0.658 26.328 1.5 1 96.88 664 MET A C 1
ATOM 5044 O O . MET A 1 664 ? -0.544 27.375 2.143 1 96.88 664 MET A O 1
ATOM 5048 N N . GLU A 1 665 ? 0.02 25.297 1.794 1 96.75 665 GLU A N 1
ATOM 5049 C CA . GLU A 1 665 ? 0.882 25.25 2.971 1 96.75 665 GLU A CA 1
ATOM 5050 C C . GLU A 1 665 ? 2.113 26.125 2.789 1 96.75 665 GLU A C 1
ATOM 5052 O O . GLU A 1 665 ? 2.645 26.672 3.762 1 96.75 665 GLU A O 1
ATOM 5057 N N . LEU A 1 666 ? 2.473 26.234 1.577 1 94.94 666 LEU A N 1
ATOM 5058 C CA . LEU A 1 666 ? 3.652 27.047 1.301 1 94.94 666 LEU A CA 1
ATOM 5059 C C . LEU A 1 666 ? 3.285 28.516 1.212 1 94.94 666 LEU A C 1
ATOM 5061 O O . LEU A 1 666 ? 4.148 29.391 1.354 1 94.94 666 LEU A O 1
ATOM 5065 N N . SER A 1 667 ? 1.918 28.641 1.149 1 89 667 SER A N 1
ATOM 5066 C CA . SER A 1 667 ? 1.448 30 0.912 1 89 667 SER A CA 1
ATOM 5067 C C . SER A 1 667 ? 1.716 30.906 2.117 1 89 667 SER A C 1
ATOM 5069 O O . SER A 1 667 ? 1.338 30.562 3.242 1 89 667 SER A O 1
ATOM 5071 N N . GLY A 1 668 ? 2.479 31.734 2.229 1 83.81 668 GLY A N 1
ATOM 5072 C CA . GLY A 1 668 ? 2.705 32.75 3.256 1 83.81 668 GLY A CA 1
ATOM 5073 C C . GLY A 1 668 ? 3.992 32.531 4.027 1 83.81 668 GLY A C 1
ATOM 5074 O O . GLY A 1 668 ? 4.434 33.406 4.77 1 83.81 668 GLY A O 1
ATOM 5075 N N . VAL A 1 669 ? 4.457 31.328 3.863 1 85.25 669 VAL A N 1
ATOM 5076 C CA . VAL A 1 669 ? 5.641 30.969 4.633 1 85.25 669 VAL A CA 1
ATOM 5077 C C . VAL A 1 669 ? 6.828 31.812 4.184 1 85.25 669 VAL A C 1
ATOM 5079 O O . VAL A 1 669 ? 7.086 31.953 2.986 1 85.25 669 VAL A O 1
ATOM 5082 N N . GLY A 1 670 ? 7.426 32.438 5.086 1 78.25 670 GLY A N 1
ATOM 5083 C CA . GLY A 1 670 ? 8.656 33.156 4.836 1 78.25 670 GLY A CA 1
ATOM 5084 C C . GLY A 1 670 ? 8.414 34.625 4.516 1 78.25 670 GLY A C 1
ATOM 5085 O O . GLY A 1 670 ? 9.344 35.438 4.574 1 78.25 670 GLY A O 1
ATOM 5086 N N . GLY A 1 671 ? 7.082 34.969 4.207 1 83.44 671 GLY A N 1
ATOM 5087 C CA . GLY A 1 671 ? 6.898 36.344 3.789 1 83.44 671 GLY A CA 1
ATOM 5088 C C . GLY A 1 671 ? 5.535 36.906 4.152 1 83.44 671 GLY A C 1
ATOM 5089 O O . GLY A 1 671 ? 5.387 37.594 5.168 1 83.44 671 GLY A O 1
ATOM 5090 N N . THR A 1 672 ? 4.535 36.375 3.561 1 82.12 672 THR A N 1
ATOM 5091 C CA . THR A 1 672 ? 3.195 36.938 3.615 1 82.12 672 THR A CA 1
ATOM 5092 C C . THR A 1 672 ? 2.662 36.938 5.043 1 82.12 672 THR A C 1
ATOM 5094 O O . THR A 1 672 ? 2.027 37.906 5.48 1 82.12 672 THR A O 1
ATOM 5097 N N . TYR A 1 673 ? 2.873 35.938 5.801 1 88.38 673 TYR A N 1
ATOM 5098 C CA . TYR A 1 673 ? 2.402 35.875 7.18 1 88.38 673 TYR A CA 1
ATOM 5099 C C . TYR A 1 673 ? 3.139 36.906 8.047 1 88.38 673 TYR A C 1
ATOM 5101 O O . TYR A 1 673 ? 2.555 37.469 8.969 1 88.38 673 TYR A O 1
ATOM 5109 N N . ARG A 1 674 ? 4.414 37.062 7.773 1 88.5 674 ARG A N 1
ATOM 5110 C CA . ARG A 1 674 ? 5.191 38.062 8.516 1 88.5 674 ARG A CA 1
ATOM 5111 C C . ARG A 1 674 ? 4.695 39.469 8.242 1 88.5 674 ARG A C 1
ATOM 5113 O O . ARG A 1 674 ? 4.562 40.281 9.164 1 88.5 674 ARG A O 1
ATOM 5120 N N . ARG A 1 675 ? 4.34 39.75 7.035 1 89.88 675 ARG A N 1
ATOM 5121 C CA . ARG A 1 675 ? 3.811 41.062 6.672 1 89.88 675 ARG A CA 1
ATOM 5122 C C . ARG A 1 675 ? 2.43 41.281 7.281 1 89.88 675 ARG A C 1
ATOM 5124 O O . ARG A 1 675 ? 2.119 42.375 7.754 1 89.88 675 ARG A O 1
ATOM 5131 N N . ALA A 1 676 ? 1.646 40.281 7.188 1 92.25 676 ALA A N 1
ATOM 5132 C CA . ALA A 1 676 ? 0.318 40.344 7.789 1 92.25 676 ALA A CA 1
ATOM 5133 C C . ALA A 1 676 ? 0.41 40.594 9.289 1 92.25 676 ALA A C 1
ATOM 5135 O O . ALA A 1 676 ? -0.403 41.344 9.852 1 92.25 676 ALA A O 1
ATOM 5136 N N . ARG A 1 677 ? 1.35 39.938 9.953 1 93.25 677 ARG A N 1
ATOM 5137 C CA . ARG A 1 677 ? 1.562 40.156 11.383 1 93.25 677 ARG A CA 1
ATOM 5138 C C . ARG A 1 677 ? 1.854 41.625 11.672 1 93.25 677 ARG A C 1
ATOM 5140 O O . ARG A 1 677 ? 1.306 42.188 12.617 1 93.25 677 ARG A O 1
ATOM 5147 N N . LEU A 1 678 ? 2.699 42.281 10.867 1 93.94 678 LEU A N 1
ATOM 5148 C CA . LEU A 1 678 ? 3.039 43.688 11.039 1 93.94 678 LEU A CA 1
ATOM 5149 C C . LEU A 1 678 ? 1.797 44.562 10.922 1 93.94 678 LEU A C 1
ATOM 5151 O O . LEU A 1 678 ? 1.597 45.5 11.719 1 93.94 678 LEU A O 1
ATOM 5155 N N . ALA A 1 679 ? 1.012 44.281 9.953 1 95.25 679 ALA A N 1
ATOM 5156 C CA . ALA A 1 679 ? -0.195 45.062 9.727 1 95.25 679 ALA A CA 1
ATOM 5157 C C . ALA A 1 679 ? -1.18 44.906 10.875 1 95.25 679 ALA A C 1
ATOM 5159 O O . ALA A 1 679 ? -1.733 45.906 11.367 1 95.25 679 ALA A O 1
ATOM 5160 N N . LEU A 1 680 ? -1.441 43.719 11.297 1 96.69 680 LEU A N 1
ATOM 5161 C CA . LEU A 1 680 ? -2.373 43.469 12.391 1 96.69 680 LEU A CA 1
ATOM 5162 C C . LEU A 1 680 ? -1.899 44.125 13.68 1 96.69 680 LEU A C 1
ATOM 5164 O O . LEU A 1 680 ? -2.689 44.75 14.383 1 96.69 680 LEU A O 1
ATOM 5168 N N . LYS A 1 681 ? -0.62 44 13.961 1 95.62 681 LYS A N 1
ATOM 5169 C CA . LYS A 1 681 ? -0.04 44.594 15.156 1 95.62 681 LYS A CA 1
ATOM 5170 C C . LYS A 1 681 ? -0.177 46.125 15.117 1 95.62 681 LYS A C 1
ATOM 5172 O O . LYS A 1 681 ? -0.492 46.75 16.141 1 95.62 681 LYS A O 1
ATOM 5177 N N . ALA A 1 682 ? 0.052 46.688 13.977 1 96.38 682 ALA A N 1
ATOM 5178 C CA . ALA A 1 682 ? -0.003 48.125 13.812 1 96.38 682 ALA A CA 1
ATOM 5179 C C . ALA A 1 682 ? -1.383 48.688 14.18 1 96.38 682 ALA A C 1
ATOM 5181 O O . ALA A 1 682 ? -1.504 49.781 14.695 1 96.38 682 ALA A O 1
ATOM 5182 N N . TYR A 1 683 ? -2.367 47.938 13.922 1 97.19 683 TYR A N 1
ATOM 5183 C CA . TYR A 1 683 ? -3.725 48.438 14.117 1 97.19 683 TYR A CA 1
ATOM 5184 C C . TYR A 1 683 ? -4.344 47.812 15.375 1 97.19 683 TYR A C 1
ATOM 5186 O O . TYR A 1 683 ? -5.539 47.969 15.625 1 97.19 683 TYR A O 1
ATOM 5194 N N . GLY A 1 684 ? -3.592 47 16.141 1 96.94 684 GLY A N 1
ATOM 5195 C CA . GLY A 1 684 ? -3.998 46.5 17.438 1 96.94 684 GLY A CA 1
ATOM 5196 C C . GLY A 1 684 ? -4.883 45.25 17.359 1 96.94 684 GLY A C 1
ATOM 5197 O O . GLY A 1 684 ? -5.652 44.969 18.281 1 96.94 684 GLY A O 1
ATOM 5198 N N . PHE A 1 685 ? -4.922 44.562 16.281 1 97.56 685 PHE A N 1
ATOM 5199 C CA . PHE A 1 685 ? -5.68 43.312 16.141 1 97.56 685 PHE A CA 1
ATOM 5200 C C . PHE A 1 685 ? -4.836 42.125 16.547 1 97.56 685 PHE A C 1
ATOM 5202 O O . PHE A 1 685 ? -3.605 42.188 16.547 1 97.56 685 PHE A O 1
ATOM 5209 N N . SER A 1 686 ? -5.473 41 16.906 1 96 686 SER A N 1
ATOM 5210 C CA . SER A 1 686 ? -4.781 39.781 17.281 1 96 686 SER A CA 1
ATOM 5211 C C . SER A 1 686 ? -3.977 39.219 16.094 1 96 686 SER A C 1
ATOM 5213 O O . SER A 1 686 ? -4.461 39.219 14.969 1 96 686 SER A O 1
ATOM 5215 N N . THR A 1 687 ? -2.736 38.75 16.344 1 95.25 687 THR A N 1
ATOM 5216 C CA . THR A 1 687 ? -1.874 38.156 15.336 1 95.25 687 THR A CA 1
ATOM 5217 C C . THR A 1 687 ? -1.855 36.656 15.469 1 95.25 687 THR A C 1
ATOM 5219 O O . THR A 1 687 ? -1.09 35.969 14.781 1 95.25 687 THR A O 1
ATOM 5222 N N . ARG A 1 688 ? -2.67 36.094 16.266 1 93.56 688 ARG A N 1
ATOM 5223 C CA . ARG A 1 688 ? -2.604 34.688 16.656 1 93.56 688 ARG A CA 1
ATOM 5224 C C . ARG A 1 688 ? -2.711 33.781 15.43 1 93.56 688 ARG A C 1
ATOM 5226 O O . ARG A 1 688 ? -1.959 32.812 15.305 1 93.56 688 ARG A O 1
ATOM 5233 N N . PHE A 1 689 ? -3.658 34.062 14.555 1 94.06 689 PHE A N 1
ATOM 5234 C CA . PHE A 1 689 ? -3.875 33.219 13.383 1 94.06 689 PHE A CA 1
ATOM 5235 C C . PHE A 1 689 ? -2.621 33.156 12.523 1 94.06 689 PHE A C 1
ATOM 5237 O O . PHE A 1 689 ? -2.199 32.094 12.109 1 94.06 689 PHE A O 1
ATOM 5244 N N . VAL A 1 690 ? -2.004 34.281 12.234 1 94.12 690 VAL A N 1
ATOM 5245 C CA . VAL A 1 690 ? -0.836 34.344 11.359 1 94.12 690 VAL A CA 1
ATOM 5246 C C . VAL A 1 690 ? 0.385 33.812 12.102 1 94.12 690 VAL A C 1
ATOM 5248 O O . VAL A 1 690 ? 1.311 33.281 11.477 1 94.12 690 VAL A O 1
ATOM 5251 N N . ASP A 1 691 ? 0.478 34 13.414 1 92.88 691 ASP A N 1
ATOM 5252 C CA . ASP A 1 691 ? 1.581 33.469 14.219 1 92.88 691 ASP A CA 1
ATOM 5253 C C . ASP A 1 691 ? 1.62 31.953 14.18 1 92.88 691 ASP A C 1
ATOM 5255 O O . ASP A 1 691 ? 2.686 31.359 14 1 92.88 691 ASP A O 1
ATOM 5259 N N . ILE A 1 692 ? 0.506 31.297 14.328 1 93.06 692 ILE A N 1
ATOM 5260 C CA . ILE A 1 692 ? 0.428 29.844 14.32 1 93.06 692 ILE A CA 1
ATOM 5261 C C . ILE A 1 692 ? 0.867 29.312 12.961 1 93.06 692 ILE A C 1
ATOM 5263 O O . ILE A 1 692 ? 1.644 28.359 12.875 1 93.06 692 ILE A O 1
ATOM 5267 N N . HIS A 1 693 ? 0.455 29.938 11.875 1 93.69 693 HIS A N 1
ATOM 5268 C CA . HIS A 1 693 ? 0.748 29.438 10.531 1 93.69 693 HIS A CA 1
ATOM 5269 C C . HIS A 1 693 ? 2.197 29.703 10.148 1 93.69 693 HIS A C 1
ATOM 5271 O O . HIS A 1 693 ? 2.775 28.969 9.336 1 93.69 693 HIS A O 1
ATOM 5277 N N . ASN A 1 694 ? 2.787 30.719 10.734 1 89.62 694 ASN A N 1
ATOM 5278 C CA . ASN A 1 694 ? 4.203 30.984 10.508 1 89.62 694 ASN A CA 1
ATOM 5279 C C . ASN A 1 694 ? 5.078 29.859 11.047 1 89.62 694 ASN A C 1
ATOM 5281 O O . ASN A 1 694 ? 6.211 29.672 10.594 1 89.62 694 ASN A O 1
ATOM 5285 N N . THR A 1 695 ? 4.551 29.062 11.945 1 91.44 695 THR A N 1
ATOM 5286 C CA . THR A 1 695 ? 5.359 28.031 12.562 1 91.44 695 THR A CA 1
ATOM 5287 C C . THR A 1 695 ? 4.91 26.641 12.102 1 91.44 695 THR A C 1
ATOM 5289 O O . THR A 1 695 ? 5.707 25.875 11.562 1 91.44 695 THR A O 1
ATOM 5292 N N . ILE A 1 696 ? 3.646 26.328 12.133 1 93.69 696 ILE A N 1
ATOM 5293 C CA . ILE A 1 696 ? 3.184 24.969 11.852 1 93.69 696 ILE A CA 1
ATOM 5294 C C . ILE A 1 696 ? 3.365 24.656 10.367 1 93.69 696 ILE A C 1
ATOM 5296 O O . ILE A 1 696 ? 3.506 23.5 9.984 1 93.69 696 ILE A O 1
ATOM 5300 N N . ASP A 1 697 ? 3.41 25.688 9.484 1 95.56 697 ASP A N 1
ATOM 5301 C CA . ASP A 1 697 ? 3.512 25.484 8.039 1 95.56 697 ASP A CA 1
ATOM 5302 C C . ASP A 1 697 ? 4.969 25.438 7.598 1 95.56 697 ASP A C 1
ATOM 5304 O O . ASP A 1 697 ? 5.258 25.438 6.398 1 95.56 697 ASP A O 1
ATOM 5308 N N . ASN A 1 698 ? 5.961 25.391 8.531 1 92.62 698 ASN A N 1
ATOM 5309 C CA . ASN A 1 698 ? 7.367 25.531 8.18 1 92.62 698 ASN A CA 1
ATOM 5310 C C . ASN A 1 698 ? 7.812 24.453 7.191 1 92.62 698 ASN A C 1
ATOM 5312 O O . ASN A 1 698 ? 7.145 23.438 7.043 1 92.62 698 ASN A O 1
ATOM 5316 N N . VAL A 1 699 ? 8.906 24.656 6.527 1 94.19 699 VAL A N 1
ATOM 5317 C CA . VAL A 1 699 ? 9.336 23.844 5.391 1 94.19 699 VAL A CA 1
ATOM 5318 C C . VAL A 1 699 ? 10.219 22.703 5.883 1 94.19 699 VAL A C 1
ATOM 5320 O O . VAL A 1 699 ? 10.656 21.859 5.09 1 94.19 699 VAL A O 1
ATOM 5323 N N . ALA A 1 700 ? 10.484 22.641 7.18 1 92 700 ALA A N 1
ATOM 5324 C CA . ALA A 1 700 ? 11.414 21.625 7.684 1 92 700 ALA A CA 1
ATOM 5325 C C . ALA A 1 700 ? 10.664 20.469 8.336 1 92 700 ALA A C 1
ATOM 5327 O O . ALA A 1 700 ? 10.867 19.312 7.98 1 92 700 ALA A O 1
ATOM 5328 N N . THR A 1 701 ? 9.766 20.75 9.266 1 92.25 701 THR A N 1
ATOM 5329 C CA . THR A 1 701 ? 9.078 19.734 10.039 1 92.25 701 THR A CA 1
ATOM 5330 C C . THR A 1 701 ? 7.566 19.969 10.023 1 92.25 701 THR A C 1
ATOM 5332 O O . THR A 1 701 ? 6.82 19.312 10.742 1 92.25 701 THR A O 1
ATOM 5335 N N . GLY A 1 702 ? 7.141 20.922 9.258 1 95.38 702 GLY A N 1
ATOM 5336 C CA . GLY A 1 702 ? 5.746 21.344 9.312 1 95.38 702 GLY A CA 1
ATOM 5337 C C . GLY A 1 702 ? 4.941 20.906 8.102 1 95.38 702 GLY A C 1
ATOM 5338 O O . GLY A 1 702 ? 5.301 19.938 7.434 1 95.38 702 GLY A O 1
ATOM 5339 N N . HIS A 1 703 ? 3.832 21.641 7.832 1 97.56 703 HIS A N 1
ATOM 5340 C CA . HIS A 1 703 ? 2.84 21.266 6.828 1 97.56 703 HIS A CA 1
ATOM 5341 C C . HIS A 1 703 ? 3.43 21.328 5.426 1 97.56 703 HIS A C 1
ATOM 5343 O O . HIS A 1 703 ? 3.082 20.5 4.57 1 97.56 703 HIS A O 1
ATOM 5349 N N . SER A 1 704 ? 4.312 22.328 5.191 1 97.44 704 SER A N 1
ATOM 5350 C CA . SER A 1 704 ? 4.906 22.438 3.861 1 97.44 704 SER A CA 1
ATOM 5351 C C . SER A 1 704 ? 5.793 21.234 3.553 1 97.44 704 SER A C 1
ATOM 5353 O O . SER A 1 704 ? 5.77 20.703 2.439 1 97.44 704 SER A O 1
ATOM 5355 N N . ALA A 1 705 ? 6.547 20.844 4.551 1 96.31 705 ALA A N 1
ATOM 5356 C CA . ALA A 1 705 ? 7.391 19.672 4.395 1 96.31 705 ALA A CA 1
ATOM 5357 C C . ALA A 1 705 ? 6.543 18.422 4.172 1 96.31 705 ALA A C 1
ATOM 5359 O O . ALA A 1 705 ? 6.836 17.609 3.289 1 96.31 705 ALA A O 1
ATOM 5360 N N . TRP A 1 706 ? 5.523 18.266 5.008 1 97.44 706 TRP A N 1
ATOM 5361 C CA . TRP A 1 706 ? 4.629 17.109 4.891 1 97.44 706 TRP A CA 1
ATOM 5362 C C . TRP A 1 706 ? 3.979 17.078 3.51 1 97.44 706 TRP A C 1
ATOM 5364 O O . TRP A 1 706 ? 3.836 16 2.918 1 97.44 706 TRP A O 1
ATOM 5374 N N . ALA A 1 707 ? 3.555 18.219 3.02 1 98.5 707 ALA A N 1
ATOM 5375 C CA . ALA A 1 707 ? 2.918 18.312 1.707 1 98.5 707 ALA A CA 1
ATOM 5376 C C . ALA A 1 707 ? 3.867 17.844 0.605 1 98.5 707 ALA A C 1
ATOM 5378 O O . ALA A 1 707 ? 3.471 17.094 -0.291 1 98.5 707 ALA A O 1
ATOM 5379 N N . ALA A 1 708 ? 5.109 18.297 0.684 1 97.88 708 ALA A N 1
ATOM 5380 C CA . ALA A 1 708 ? 6.109 17.891 -0.296 1 97.88 708 ALA A CA 1
ATOM 5381 C C . ALA A 1 708 ? 6.348 16.391 -0.243 1 97.88 708 ALA A C 1
ATOM 5383 O O . ALA A 1 708 ? 6.43 15.727 -1.282 1 97.88 708 ALA A O 1
ATOM 5384 N N . ASP A 1 709 ? 6.461 15.883 0.924 1 97.44 709 ASP A N 1
ATOM 5385 C CA . ASP A 1 709 ? 6.703 14.453 1.101 1 97.44 709 ASP A CA 1
ATOM 5386 C C . ASP A 1 709 ? 5.551 13.625 0.536 1 97.44 709 ASP A C 1
ATOM 5388 O O . ASP A 1 709 ? 5.77 12.555 -0.029 1 97.44 709 ASP A O 1
ATOM 5392 N N . ALA A 1 710 ? 4.336 14.039 0.734 1 98.38 710 ALA A N 1
ATOM 5393 C CA . ALA A 1 710 ? 3.174 13.328 0.202 1 98.38 710 ALA A CA 1
ATOM 5394 C C . ALA A 1 710 ? 3.234 13.242 -1.321 1 98.38 710 ALA A C 1
ATOM 5396 O O . ALA A 1 710 ? 2.959 12.195 -1.902 1 98.38 710 ALA A O 1
ATOM 5397 N N . VAL A 1 711 ? 3.594 14.352 -1.974 1 98.56 711 VAL A N 1
ATOM 5398 C CA . VAL A 1 711 ? 3.75 14.375 -3.424 1 98.56 711 VAL A CA 1
ATOM 5399 C C . VAL A 1 711 ? 4.836 13.383 -3.844 1 98.56 711 VAL A C 1
ATOM 5401 O O . VAL A 1 711 ? 4.641 12.594 -4.766 1 98.56 711 VAL A O 1
ATOM 5404 N N . ASP A 1 712 ? 5.977 13.477 -3.139 1 97.88 712 ASP A N 1
ATOM 5405 C CA . ASP A 1 712 ? 7.105 12.609 -3.463 1 97.88 712 ASP A CA 1
ATOM 5406 C C . ASP A 1 712 ? 6.723 11.133 -3.33 1 97.88 712 ASP A C 1
ATOM 5408 O O . ASP A 1 712 ? 7.133 10.305 -4.145 1 97.88 712 ASP A O 1
ATOM 5412 N N . THR A 1 713 ? 5.98 10.797 -2.33 1 97.81 713 THR A N 1
ATOM 5413 C CA . THR A 1 713 ? 5.562 9.414 -2.113 1 97.81 713 THR A CA 1
ATOM 5414 C C . THR A 1 713 ? 4.711 8.922 -3.277 1 97.81 713 THR A C 1
ATOM 5416 O O . THR A 1 713 ? 4.91 7.805 -3.766 1 97.81 713 THR A O 1
ATOM 5419 N N . LEU A 1 714 ? 3.77 9.734 -3.734 1 97.56 714 LEU A N 1
ATOM 5420 C CA . LEU A 1 714 ? 2.932 9.367 -4.871 1 97.56 714 LEU A CA 1
ATOM 5421 C C . LEU A 1 714 ? 3.777 9.133 -6.117 1 97.56 714 LEU A C 1
ATOM 5423 O O . LEU A 1 714 ? 3.668 8.094 -6.766 1 97.56 714 LEU A O 1
ATOM 5427 N N . LEU A 1 715 ? 4.641 10.062 -6.41 1 97.19 715 LEU A N 1
ATOM 5428 C CA . LEU A 1 715 ? 5.371 10.039 -7.672 1 97.19 715 LEU A CA 1
ATOM 5429 C C . LEU A 1 715 ? 6.426 8.938 -7.672 1 97.19 715 LEU A C 1
ATOM 5431 O O . LEU A 1 715 ? 6.68 8.312 -8.703 1 97.19 715 LEU A O 1
ATOM 5435 N N . ALA A 1 716 ? 7.043 8.68 -6.52 1 95.5 716 ALA A N 1
ATOM 5436 C CA . ALA A 1 716 ? 8.062 7.641 -6.402 1 95.5 716 ALA A CA 1
ATOM 5437 C C . ALA A 1 716 ? 7.484 6.262 -6.695 1 95.5 716 ALA A C 1
ATOM 5439 O O . ALA A 1 716 ? 8.219 5.328 -7.027 1 95.5 716 ALA A O 1
ATOM 5440 N N . SER A 1 717 ? 6.188 6.133 -6.625 1 93.38 717 SER A N 1
ATOM 5441 C CA . SER A 1 717 ? 5.543 4.832 -6.785 1 93.38 717 SER A CA 1
ATOM 5442 C C . SER A 1 717 ? 5.109 4.602 -8.227 1 93.38 717 SER A C 1
ATOM 5444 O O . SER A 1 717 ? 4.598 3.531 -8.562 1 93.38 717 SER A O 1
ATOM 5446 N N . LEU A 1 718 ? 5.301 5.539 -9.141 1 94.19 718 LEU A N 1
ATOM 5447 C CA . LEU A 1 718 ? 4.754 5.48 -10.492 1 94.19 718 LEU A CA 1
ATOM 5448 C C . LEU A 1 718 ? 5.852 5.184 -11.508 1 94.19 718 LEU A C 1
ATOM 5450 O O . LEU A 1 718 ? 7.012 5.539 -11.297 1 94.19 718 LEU A O 1
ATOM 5454 N N . PRO A 1 719 ? 5.461 4.566 -12.602 1 91.69 719 PRO A N 1
ATOM 5455 C CA . PRO A 1 719 ? 6.453 4.27 -13.641 1 91.69 719 PRO A CA 1
ATOM 5456 C C . PRO A 1 719 ? 6.898 5.512 -14.406 1 91.69 719 PRO A C 1
ATOM 5458 O O . PRO A 1 719 ? 6.109 6.445 -14.586 1 91.69 719 PRO A O 1
ATOM 5461 N N . ASP A 1 720 ? 8.07 5.461 -14.859 1 88.25 720 ASP A N 1
ATOM 5462 C CA . ASP A 1 720 ? 8.656 6.586 -15.586 1 88.25 720 ASP A CA 1
ATOM 5463 C C . ASP A 1 720 ? 8.172 6.617 -17.031 1 88.25 720 ASP A C 1
ATOM 5465 O O . ASP A 1 720 ? 8.164 7.672 -17.672 1 88.25 720 ASP A O 1
ATOM 5469 N N . ALA A 1 721 ? 7.812 5.473 -17.578 1 85.75 721 ALA A N 1
ATOM 5470 C CA . ALA A 1 721 ? 7.352 5.41 -18.969 1 85.75 721 ALA A CA 1
ATOM 5471 C C . ALA A 1 721 ? 6.133 6.301 -19.172 1 85.75 721 ALA A C 1
ATOM 5473 O O . ALA A 1 721 ? 5.305 6.457 -18.281 1 85.75 721 ALA A O 1
ATOM 5474 N N . PRO A 1 722 ? 6.086 6.797 -20.344 1 79.69 722 PRO A N 1
ATOM 5475 C CA . PRO A 1 722 ? 4.961 7.699 -20.594 1 79.69 722 PRO A CA 1
ATOM 5476 C C . PRO A 1 722 ? 3.619 6.969 -20.641 1 79.69 722 PRO A C 1
ATOM 5478 O O . PRO A 1 722 ? 3.58 5.758 -20.875 1 79.69 722 PRO A O 1
ATOM 5481 N N . GLY A 1 723 ? 2.545 7.738 -20.438 1 79.19 723 GLY A N 1
ATOM 5482 C CA . GLY A 1 723 ? 1.199 7.199 -20.531 1 79.19 723 GLY A CA 1
ATOM 5483 C C . GLY A 1 723 ? 0.281 7.691 -19.422 1 79.19 723 GLY A C 1
ATOM 5484 O O . GLY A 1 723 ? 0.732 8.336 -18.484 1 79.19 723 GLY A O 1
ATOM 5485 N N . PRO A 1 724 ? -0.982 7.344 -19.625 1 77.38 724 PRO A N 1
ATOM 5486 C CA . PRO A 1 724 ? -1.937 7.75 -18.594 1 77.38 724 PRO A CA 1
ATOM 5487 C C . PRO A 1 724 ? -1.65 7.098 -17.234 1 77.38 724 PRO A C 1
ATOM 5489 O O . PRO A 1 724 ? -1.436 5.887 -17.172 1 77.38 724 PRO A O 1
ATOM 5492 N N . GLY A 1 725 ? -1.639 7.957 -16.25 1 84.25 725 GLY A N 1
ATOM 5493 C CA . GLY A 1 725 ? -1.43 7.457 -14.898 1 84.25 725 GLY A CA 1
ATOM 5494 C C . GLY A 1 725 ? 0.035 7.258 -14.555 1 84.25 725 GLY A C 1
ATOM 5495 O O . GLY A 1 725 ? 0.373 6.938 -13.414 1 84.25 725 GLY A O 1
ATOM 5496 N N . ALA A 1 726 ? 0.882 7.512 -15.547 1 91.5 726 ALA A N 1
ATOM 5497 C CA . ALA A 1 726 ? 2.316 7.402 -15.297 1 91.5 726 ALA A CA 1
ATOM 5498 C C . ALA A 1 726 ? 2.85 8.648 -14.602 1 91.5 726 ALA A C 1
ATOM 5500 O O . ALA A 1 726 ? 2.107 9.609 -14.383 1 91.5 726 ALA A O 1
ATOM 5501 N N . ARG A 1 727 ? 4.066 8.633 -14.258 1 94.44 727 ARG A N 1
ATOM 5502 C CA . ARG A 1 727 ? 4.676 9.648 -13.414 1 94.44 727 ARG A CA 1
ATOM 5503 C C . ARG A 1 727 ? 4.539 11.031 -14.039 1 94.44 727 ARG A C 1
ATOM 5505 O O . ARG A 1 727 ? 4.117 11.984 -13.367 1 94.44 727 ARG A O 1
ATOM 5512 N N . ALA A 1 728 ? 4.898 11.195 -15.336 1 94.06 728 ALA A N 1
ATOM 5513 C CA . ALA A 1 728 ? 4.84 12.492 -16 1 94.06 728 ALA A CA 1
ATOM 5514 C C . ALA A 1 728 ? 3.41 13.023 -16.047 1 94.06 728 ALA A C 1
ATOM 5516 O O . ALA A 1 728 ? 3.174 14.211 -15.836 1 94.06 728 ALA A O 1
ATOM 5517 N N . ASP A 1 729 ? 2.496 12.156 -16.359 1 93.81 729 ASP A N 1
ATOM 5518 C CA . ASP A 1 729 ? 1.085 12.523 -16.406 1 93.81 729 ASP A CA 1
ATOM 5519 C C . ASP A 1 729 ? 0.596 12.992 -15.039 1 93.81 729 ASP A C 1
ATOM 5521 O O . ASP A 1 729 ? -0.033 14.047 -14.93 1 93.81 729 ASP A O 1
ATOM 5525 N N . VAL A 1 730 ? 0.872 12.242 -14.008 1 96.19 730 VAL A N 1
ATOM 5526 C CA . VAL A 1 730 ? 0.423 12.555 -12.656 1 96.19 730 VAL A CA 1
ATOM 5527 C C . VAL A 1 730 ? 1.094 13.836 -12.172 1 96.19 730 VAL A C 1
ATOM 5529 O O . VAL A 1 730 ? 0.469 14.656 -11.492 1 96.19 730 VAL A O 1
ATOM 5532 N N . TRP A 1 731 ? 2.4 14.016 -12.5 1 96.81 731 TRP A N 1
ATOM 5533 C CA . TRP A 1 731 ? 3.086 15.25 -12.156 1 96.81 731 TRP A CA 1
ATOM 5534 C C . TRP A 1 731 ? 2.387 16.453 -12.773 1 96.81 731 TRP A C 1
ATOM 5536 O O . TRP A 1 731 ? 2.256 17.5 -12.141 1 96.81 731 TRP A O 1
ATOM 5546 N N . GLY A 1 732 ? 1.938 16.297 -14.055 1 95.88 732 GLY A N 1
ATOM 5547 C CA . GLY A 1 732 ? 1.156 17.359 -14.68 1 95.88 732 GLY A CA 1
ATOM 5548 C C . GLY A 1 732 ? -0.095 17.703 -13.906 1 95.88 732 GLY A C 1
ATOM 5549 O O . GLY A 1 732 ? -0.418 18.891 -13.75 1 95.88 732 GLY A O 1
ATOM 5550 N N . ARG A 1 733 ? -0.772 16.734 -13.398 1 96.62 733 ARG A N 1
ATOM 5551 C CA . ARG A 1 733 ? -1.973 16.938 -12.594 1 96.62 733 ARG A CA 1
ATOM 5552 C C . ARG A 1 733 ? -1.636 17.625 -11.273 1 96.62 733 ARG A C 1
ATOM 5554 O O . ARG A 1 733 ? -2.379 18.5 -10.812 1 96.62 733 ARG A O 1
ATOM 5561 N N . VAL A 1 734 ? -0.476 17.25 -10.617 1 98.19 734 VAL A N 1
ATOM 5562 C CA . VAL A 1 734 ? -0.03 17.906 -9.391 1 98.19 734 VAL A CA 1
ATOM 5563 C C . VAL A 1 734 ? 0.239 19.375 -9.648 1 98.19 734 VAL A C 1
ATOM 5565 O O . VAL A 1 734 ? -0.152 20.234 -8.859 1 98.19 734 VAL A O 1
ATOM 5568 N N . ARG A 1 735 ? 0.865 19.656 -10.773 1 97.56 735 ARG A N 1
ATOM 5569 C CA . ARG A 1 735 ? 1.188 21.047 -11.133 1 97.56 735 ARG A CA 1
ATOM 5570 C C . ARG A 1 735 ? -0.08 21.859 -11.359 1 97.56 735 ARG A C 1
ATOM 5572 O O . ARG A 1 735 ? -0.155 23.016 -10.953 1 97.56 735 ARG A O 1
ATOM 5579 N N . VAL A 1 736 ? -1.093 21.281 -12.016 1 97.56 736 VAL A N 1
ATOM 5580 C CA . VAL A 1 736 ? -2.379 21.938 -12.188 1 97.56 736 VAL A CA 1
ATOM 5581 C C . VAL A 1 736 ? -3.004 22.219 -10.82 1 97.56 736 VAL A C 1
ATOM 5583 O O . VAL A 1 736 ? -3.549 23.297 -10.586 1 97.56 736 VAL A O 1
ATOM 5586 N N . GLY A 1 737 ? -2.955 21.25 -9.938 1 98.44 737 GLY A N 1
ATOM 5587 C CA . GLY A 1 737 ? -3.449 21.422 -8.586 1 98.44 737 GLY A CA 1
ATOM 5588 C C . GLY A 1 737 ? -2.76 22.562 -7.844 1 98.44 737 GLY A C 1
ATOM 5589 O O . GLY A 1 737 ? -3.41 23.344 -7.148 1 98.44 737 GLY A O 1
ATOM 5590 N N . TYR A 1 738 ? -1.441 22.609 -7.977 1 97.94 738 TYR A N 1
ATOM 5591 C CA . TYR A 1 738 ? -0.677 23.688 -7.355 1 97.94 738 TYR A CA 1
ATOM 5592 C C . TYR A 1 738 ? -1.158 25.047 -7.844 1 97.94 738 TYR A C 1
ATOM 5594 O O . TYR A 1 738 ? -1.381 25.969 -7.039 1 97.94 738 TYR A O 1
ATOM 5602 N N . ARG A 1 739 ? -1.435 25.203 -9.086 1 96.88 739 ARG A N 1
ATOM 5603 C CA . ARG A 1 739 ? -1.858 26.453 -9.703 1 96.88 739 ARG A CA 1
ATOM 5604 C C . ARG A 1 739 ? -3.307 26.766 -9.359 1 96.88 739 ARG A C 1
ATOM 5606 O O . ARG A 1 739 ? -3.752 27.906 -9.516 1 96.88 739 ARG A O 1
ATOM 5613 N N . SER A 1 740 ? -4.043 25.75 -8.875 1 97.75 740 SER A N 1
ATOM 5614 C CA . SER A 1 740 ? -5.469 25.906 -8.625 1 97.75 740 SER A CA 1
ATOM 5615 C C . SER A 1 740 ? -5.723 26.812 -7.418 1 97.75 740 SER A C 1
ATOM 5617 O O . SER A 1 740 ? -6.84 27.281 -7.215 1 97.75 740 SER A O 1
ATOM 5619 N N . LEU A 1 741 ? -4.699 26.984 -6.598 1 97.19 741 LEU A N 1
ATOM 5620 C CA . LEU A 1 741 ? -4.855 27.938 -5.504 1 97.19 741 LEU A CA 1
ATOM 5621 C C . LEU A 1 741 ? -5.07 29.344 -6.043 1 97.19 741 LEU A C 1
ATOM 5623 O O . LEU A 1 741 ? -5.816 30.125 -5.457 1 97.19 741 LEU A O 1
ATOM 5627 N N . ASN A 1 742 ? -4.406 29.719 -7.176 1 94.12 742 ASN A N 1
ATOM 5628 C CA . ASN A 1 742 ? -4.535 31 -7.867 1 94.12 742 ASN A CA 1
ATOM 5629 C C . ASN A 1 742 ? -4.664 30.812 -9.375 1 94.12 742 ASN A C 1
ATOM 5631 O O . ASN A 1 742 ? -3.732 31.125 -10.125 1 94.12 742 ASN A O 1
ATOM 5635 N N . PRO A 1 743 ? -5.848 30.438 -9.812 1 94.31 743 PRO A N 1
ATOM 5636 C CA . PRO A 1 743 ? -6.008 30.172 -11.25 1 94.31 743 PRO A CA 1
ATOM 5637 C C . PRO A 1 743 ? -5.91 31.438 -12.094 1 94.31 743 PRO A C 1
ATOM 5639 O O . PRO A 1 743 ? -6.18 32.531 -11.602 1 94.31 743 PRO A O 1
ATOM 5642 N N . PRO A 1 744 ? -5.582 31.25 -13.359 1 92.44 744 PRO A N 1
ATOM 5643 C CA . PRO A 1 744 ? -5.5 32.406 -14.234 1 92.44 744 PRO A CA 1
ATOM 5644 C C . PRO A 1 744 ? -6.844 33.125 -14.398 1 92.44 744 PRO A C 1
ATOM 5646 O O . PRO A 1 744 ? -7.891 32.469 -14.391 1 92.44 744 PRO A O 1
ATOM 5649 N N . ARG A 1 745 ? -6.801 34.406 -14.617 1 90.62 745 ARG A N 1
ATOM 5650 C CA . ARG A 1 745 ? -8.008 35.219 -14.688 1 90.62 745 ARG A CA 1
ATOM 5651 C C . ARG A 1 745 ? -8.297 35.656 -16.125 1 90.62 745 ARG A C 1
ATOM 5653 O O . ARG A 1 745 ? -9.297 36.344 -16.375 1 90.62 745 ARG A O 1
ATOM 5660 N N . SER A 1 746 ? -7.582 35.25 -17.062 1 89.44 746 SER A N 1
ATOM 5661 C CA . SER A 1 746 ? -7.773 35.656 -18.453 1 89.44 746 SER A CA 1
ATOM 5662 C C . SER A 1 746 ? -9.102 35.125 -19 1 89.44 746 SER A C 1
ATOM 5664 O O . SER A 1 746 ? -9.68 34.188 -18.453 1 89.44 746 SER A O 1
ATOM 5666 N N . VAL A 1 747 ? -9.516 35.688 -19.984 1 88.56 747 VAL A N 1
ATOM 5667 C CA . VAL A 1 747 ? -10.766 35.312 -20.625 1 88.56 747 VAL A CA 1
ATOM 5668 C C . VAL A 1 747 ? -10.641 33.906 -21.188 1 88.56 747 VAL A C 1
ATOM 5670 O O . VAL A 1 747 ? -11.578 33.094 -21.078 1 88.56 747 VAL A O 1
ATOM 5673 N N . GLY A 1 748 ? -9.523 33.625 -21.734 1 85.69 748 GLY A N 1
ATOM 5674 C CA . GLY A 1 748 ? -9.281 32.281 -22.25 1 85.69 748 GLY A CA 1
ATOM 5675 C C . GLY A 1 748 ? -9.383 31.219 -21.188 1 85.69 748 GLY A C 1
ATOM 5676 O O . GLY A 1 748 ? -9.938 30.141 -21.438 1 85.69 748 GLY A O 1
ATOM 5677 N N . ALA A 1 749 ? -8.836 31.484 -20.109 1 87 749 ALA A N 1
ATOM 5678 C CA . ALA A 1 749 ? -8.883 30.516 -19 1 87 749 ALA A CA 1
ATOM 5679 C C . ALA A 1 749 ? -10.312 30.312 -18.516 1 87 749 ALA A C 1
ATOM 5681 O O . ALA A 1 749 ? -10.711 29.188 -18.219 1 87 749 ALA A O 1
ATOM 5682 N N . ARG A 1 750 ? -11.055 31.344 -18.438 1 89.88 750 ARG A N 1
ATOM 5683 C CA . ARG A 1 750 ? -12.445 31.25 -18 1 89.88 750 ARG A CA 1
ATOM 5684 C C . ARG A 1 750 ? -13.289 30.5 -19.016 1 89.88 750 ARG A C 1
ATOM 5686 O O . ARG A 1 750 ? -14.219 29.781 -18.656 1 89.88 750 ARG A O 1
ATOM 5693 N N . LEU A 1 751 ? -12.992 30.656 -20.266 1 86.12 751 LEU A N 1
ATOM 5694 C CA . LEU A 1 751 ? -13.688 29.922 -21.328 1 86.12 751 LEU A CA 1
ATOM 5695 C C . LEU A 1 751 ? -13.367 28.422 -21.25 1 86.12 751 LEU A C 1
ATOM 5697 O O . LEU A 1 751 ? -14.234 27.594 -21.516 1 86.12 751 LEU A O 1
ATOM 5701 N N . ALA A 1 752 ? -12.156 28.188 -20.953 1 84.38 752 ALA A N 1
ATOM 5702 C CA . ALA A 1 752 ? -11.773 26.797 -20.781 1 84.38 752 ALA A CA 1
ATOM 5703 C C . ALA A 1 752 ? -12.586 26.141 -19.672 1 84.38 752 ALA A C 1
ATOM 5705 O O . ALA A 1 752 ? -13.008 24.984 -19.797 1 84.38 752 ALA A O 1
ATOM 5706 N N . ALA A 1 753 ? -12.766 26.812 -18.625 1 88.25 753 ALA A N 1
ATOM 5707 C CA . ALA A 1 753 ? -13.57 26.328 -17.516 1 88.25 753 ALA A CA 1
ATOM 5708 C C . ALA A 1 753 ? -15.008 26.062 -17.953 1 88.25 753 ALA A C 1
ATOM 5710 O O . ALA A 1 753 ? -15.586 25.031 -17.625 1 88.25 753 ALA A O 1
ATOM 5711 N N . ARG A 1 754 ? -15.57 26.953 -18.703 1 85.69 754 ARG A N 1
ATOM 5712 C CA . ARG A 1 754 ? -16.953 26.844 -19.156 1 85.69 754 ARG A CA 1
ATOM 5713 C C . ARG A 1 754 ? -17.125 25.672 -20.109 1 85.69 754 ARG A C 1
ATOM 5715 O O . ARG A 1 754 ? -18.109 24.953 -20.047 1 85.69 754 ARG A O 1
ATOM 5722 N N . ARG A 1 755 ? -16.219 25.469 -20.969 1 82.25 755 ARG A N 1
ATOM 5723 C CA . ARG A 1 755 ? -16.266 24.375 -21.938 1 82.25 755 ARG A CA 1
ATOM 5724 C C . ARG A 1 755 ? -16.234 23.016 -21.25 1 82.25 755 ARG A C 1
ATOM 5726 O O . ARG A 1 755 ? -16.969 22.109 -21.625 1 82.25 755 ARG A O 1
ATOM 5733 N N . THR A 1 756 ? -15.383 22.969 -20.281 1 81.56 756 THR A N 1
ATOM 5734 C CA . THR A 1 756 ? -15.25 21.703 -19.562 1 81.56 756 THR A CA 1
ATOM 5735 C C . THR A 1 756 ? -16.516 21.406 -18.766 1 81.56 756 THR A C 1
ATOM 5737 O O . THR A 1 756 ? -16.953 20.25 -18.703 1 81.56 756 THR A O 1
ATOM 5740 N N . ARG A 1 757 ? -17.094 22.359 -18.188 1 80.81 757 ARG A N 1
ATOM 5741 C CA . ARG A 1 757 ? -18.328 22.172 -17.422 1 80.81 757 ARG A CA 1
ATOM 5742 C C . ARG A 1 757 ? -19.469 21.75 -18.328 1 80.81 757 ARG A C 1
ATOM 5744 O O . ARG A 1 757 ? -20.312 20.922 -17.938 1 80.81 757 ARG A O 1
ATOM 5751 N N . PHE A 1 758 ? -19.344 22.266 -19.531 1 72 758 PHE A N 1
ATOM 5752 C CA . PHE A 1 758 ? -20.391 21.938 -20.484 1 72 758 PHE A CA 1
ATOM 5753 C C . PHE A 1 758 ? -20.234 20.516 -21 1 72 758 PHE A C 1
ATOM 5755 O O . PHE A 1 758 ? -21.219 19.797 -21.172 1 72 758 PHE A O 1
ATOM 5762 N N . THR A 1 759 ? -19.047 20.062 -21.25 1 68.81 759 THR A N 1
ATOM 5763 C CA . THR A 1 759 ? -18.781 18.719 -21.75 1 68.81 759 THR A CA 1
ATOM 5764 C C . THR A 1 759 ? -19.062 17.672 -20.672 1 68.81 759 THR A C 1
ATOM 5766 O O . THR A 1 759 ? -19.484 16.547 -20.969 1 68.81 759 THR A O 1
ATOM 5769 N N . GLY A 1 760 ? -18.828 18 -19.531 1 61.88 760 GLY A N 1
ATOM 5770 C CA . GLY A 1 760 ? -19.141 17.094 -18.438 1 61.88 760 GLY A CA 1
ATOM 5771 C C . GLY A 1 760 ? -20.625 16.844 -18.281 1 61.88 760 GLY A C 1
ATOM 5772 O O . GLY A 1 760 ? -21.047 15.734 -17.938 1 61.88 760 GLY A O 1
ATOM 5773 N N . ARG A 1 761 ? -21.453 17.812 -18.562 1 53.56 761 ARG A N 1
ATOM 5774 C CA . ARG A 1 761 ? -22.906 17.688 -18.469 1 53.56 761 ARG A CA 1
ATOM 5775 C C . ARG A 1 761 ? -23.453 16.797 -19.562 1 53.56 761 ARG A C 1
ATOM 5777 O O . ARG A 1 761 ? -24.484 16.125 -19.391 1 53.56 761 ARG A O 1
ATOM 5784 N N . ARG A 1 762 ? -22.719 16.641 -20.656 1 41.41 762 ARG A N 1
ATOM 5785 C CA . ARG A 1 762 ? -23.156 15.828 -21.781 1 41.41 762 ARG A CA 1
ATOM 5786 C C . ARG A 1 762 ? -22.734 14.375 -21.609 1 41.41 762 ARG A C 1
ATOM 5788 O O . ARG A 1 762 ? -23.344 13.477 -22.172 1 41.41 762 ARG A O 1
ATOM 5795 N N . ARG A 1 763 ? -21.781 14.117 -20.766 1 46.28 763 ARG A N 1
ATOM 5796 C CA . ARG A 1 763 ? -21.297 12.758 -20.578 1 46.28 763 ARG A CA 1
ATOM 5797 C C . ARG A 1 763 ? -21.969 12.094 -19.391 1 46.28 763 ARG A C 1
ATOM 5799 O O . ARG A 1 763 ? -22.125 12.711 -18.328 1 46.28 763 ARG A O 1
ATOM 5806 N N . MET B 1 1 ? 11.922 55.406 -35.125 1 21.58 1 MET B N 1
ATOM 5807 C CA . MET B 1 1 ? 12.93 54.75 -35.969 1 21.58 1 MET B CA 1
ATOM 5808 C C . MET B 1 1 ? 13.141 53.281 -35.531 1 21.58 1 MET B C 1
ATOM 5810 O O . MET B 1 1 ? 13.664 53.031 -34.438 1 21.58 1 MET B O 1
ATOM 5814 N N . HIS B 1 2 ? 12.117 52.469 -35.75 1 20.89 2 HIS B N 1
ATOM 5815 C CA . HIS B 1 2 ? 11.43 51.25 -35.406 1 20.89 2 HIS B CA 1
ATOM 5816 C C . HIS B 1 2 ? 12.203 50.031 -35.906 1 20.89 2 HIS B C 1
ATOM 5818 O O . HIS B 1 2 ? 11.992 49.562 -37.031 1 20.89 2 HIS B O 1
ATOM 5824 N N . SER B 1 3 ? 13.609 50.281 -35.656 1 22.16 3 SER B N 1
ATOM 5825 C CA . SER B 1 3 ? 14.508 49.281 -36.25 1 22.16 3 SER B CA 1
ATOM 5826 C C . SER B 1 3 ? 14.133 47.875 -35.812 1 22.16 3 SER B C 1
ATOM 5828 O O . SER B 1 3 ? 13.672 47.656 -34.688 1 22.16 3 SER B O 1
ATOM 5830 N N . GLN B 1 4 ? 13.781 47.031 -36.75 1 21.88 4 GLN B N 1
ATOM 5831 C CA . GLN B 1 4 ? 13.266 45.719 -37.031 1 21.88 4 GLN B CA 1
ATOM 5832 C C . GLN B 1 4 ? 14.234 44.625 -36.531 1 21.88 4 GLN B C 1
ATOM 5834 O O . GLN B 1 4 ? 15.008 44.094 -37.344 1 21.88 4 GLN B O 1
ATOM 5839 N N . GLN B 1 5 ? 14.953 44.938 -35.406 1 21.09 5 GLN B N 1
ATOM 5840 C CA . GLN B 1 5 ? 16.031 43.938 -35.312 1 21.09 5 GLN B CA 1
ATOM 5841 C C . GLN B 1 5 ? 15.461 42.531 -35.219 1 21.09 5 GLN B C 1
ATOM 5843 O O . GLN B 1 5 ? 14.477 42.281 -34.531 1 21.09 5 GLN B O 1
ATOM 5848 N N . ALA B 1 6 ? 15.781 41.688 -36.281 1 22.48 6 ALA B N 1
ATOM 5849 C CA . ALA B 1 6 ? 15.523 40.312 -36.688 1 22.48 6 ALA B CA 1
ATOM 5850 C C . ALA B 1 6 ? 15.953 39.312 -35.625 1 22.48 6 ALA B C 1
ATOM 5852 O O . ALA B 1 6 ? 17.141 39.219 -35.312 1 22.48 6 ALA B O 1
ATOM 5853 N N . ALA B 1 7 ? 15.18 39.188 -34.594 1 22.39 7 ALA B N 1
ATOM 5854 C CA . ALA B 1 7 ? 15.484 38.25 -33.531 1 22.39 7 ALA B CA 1
ATOM 5855 C C . ALA B 1 7 ? 15.734 36.844 -34.125 1 22.39 7 ALA B C 1
ATOM 5857 O O . ALA B 1 7 ? 14.852 36.25 -34.75 1 22.39 7 ALA B O 1
ATOM 5858 N N . ALA B 1 8 ? 16.922 36.594 -34.594 1 21.44 8 ALA B N 1
ATOM 5859 C CA . ALA B 1 8 ? 17.406 35.312 -35.094 1 21.44 8 ALA B CA 1
ATOM 5860 C C . ALA B 1 8 ? 16.953 34.156 -34.188 1 21.44 8 ALA B C 1
ATOM 5862 O O . ALA B 1 8 ? 17.109 34.219 -32.969 1 21.44 8 ALA B O 1
ATOM 5863 N N . THR B 1 9 ? 16.062 33.375 -34.656 1 22.11 9 THR B N 1
ATOM 5864 C CA . THR B 1 9 ? 15.406 32.156 -34.188 1 22.11 9 THR B CA 1
ATOM 5865 C C . THR B 1 9 ? 16.438 31.078 -33.875 1 22.11 9 THR B C 1
ATOM 5867 O O . THR B 1 9 ? 17.062 30.516 -34.781 1 22.11 9 THR B O 1
ATOM 5870 N N . ALA B 1 10 ? 17.453 31.375 -33.062 1 21.86 10 ALA B N 1
ATOM 5871 C CA . ALA B 1 10 ? 18.375 30.281 -32.781 1 21.86 10 ALA B CA 1
ATOM 5872 C C . ALA B 1 10 ? 17.625 29 -32.469 1 21.86 10 ALA B C 1
ATOM 5874 O O . ALA B 1 10 ? 16.781 28.953 -31.547 1 21.86 10 ALA B O 1
ATOM 5875 N N . THR B 1 11 ? 17.438 28.203 -33.469 1 23.52 11 THR B N 1
ATOM 5876 C CA . THR B 1 11 ? 16.984 26.812 -33.5 1 23.52 11 THR B CA 1
ATOM 5877 C C . THR B 1 11 ? 17.75 25.969 -32.5 1 23.52 11 THR B C 1
ATOM 5879 O O . THR B 1 11 ? 18.938 25.703 -32.688 1 23.52 11 THR B O 1
ATOM 5882 N N . LEU B 1 12 ? 17.703 26.359 -31.25 1 24.64 12 LEU B N 1
ATOM 5883 C CA . LEU B 1 12 ? 18.344 25.422 -30.328 1 24.64 12 LEU B CA 1
ATOM 5884 C C . LEU B 1 12 ? 17.875 23.984 -30.609 1 24.64 12 LEU B C 1
ATOM 5886 O O . LEU B 1 12 ? 16.672 23.703 -30.594 1 24.64 12 LEU B O 1
ATOM 5890 N N . SER B 1 13 ? 18.562 23.375 -31.547 1 21.8 13 SER B N 1
ATOM 5891 C CA . SER B 1 13 ? 18.406 21.953 -31.797 1 21.8 13 SER B CA 1
ATOM 5892 C C . SER B 1 13 ? 18.375 21.156 -30.5 1 21.8 13 SER B C 1
ATOM 5894 O O . SER B 1 13 ? 19.328 21.203 -29.719 1 21.8 13 SER B O 1
ATOM 5896 N N . ALA B 1 14 ? 17.281 21.141 -29.828 1 26.42 14 ALA B N 1
ATOM 5897 C CA . ALA B 1 14 ? 17.031 20.156 -28.781 1 26.42 14 ALA B CA 1
ATOM 5898 C C . ALA B 1 14 ? 17.562 18.781 -29.188 1 26.42 14 ALA B C 1
ATOM 5900 O O . ALA B 1 14 ? 16.938 18.078 -29.984 1 26.42 14 ALA B O 1
ATOM 5901 N N . GLU B 1 15 ? 18.828 18.688 -29.469 1 25.25 15 GLU B N 1
ATOM 5902 C CA . GLU B 1 15 ? 19.359 17.344 -29.578 1 25.25 15 GLU B CA 1
ATOM 5903 C C . GLU B 1 15 ? 18.828 16.453 -28.469 1 25.25 15 GLU B C 1
ATOM 5905 O O . GLU B 1 15 ? 18.984 16.766 -27.281 1 25.25 15 GLU B O 1
ATOM 5910 N N . HIS B 1 16 ? 17.75 15.789 -28.672 1 29.7 16 HIS B N 1
ATOM 5911 C CA . HIS B 1 16 ? 17.234 14.664 -27.891 1 29.7 16 HIS B CA 1
ATOM 5912 C C . HIS B 1 16 ? 18.375 13.766 -27.406 1 29.7 16 HIS B C 1
ATOM 5914 O O . HIS B 1 16 ? 19.016 13.07 -28.219 1 29.7 16 HIS B O 1
ATOM 5920 N N . GLN B 1 17 ? 19.203 14.234 -26.672 1 29.28 17 GLN B N 1
ATOM 5921 C CA . GLN B 1 17 ? 20.172 13.289 -26.125 1 29.28 17 GLN B CA 1
ATOM 5922 C C . GLN B 1 17 ? 19.484 12.008 -25.656 1 29.28 17 GLN B C 1
ATOM 5924 O O . GLN B 1 17 ? 18.891 11.977 -24.578 1 29.28 17 GLN B O 1
ATOM 5929 N N . ALA B 1 18 ? 19.109 11.156 -26.5 1 36.81 18 ALA B N 1
ATOM 5930 C CA . ALA B 1 18 ? 18.422 9.867 -26.562 1 36.81 18 ALA B CA 1
ATOM 5931 C C . ALA B 1 18 ? 18.984 8.898 -25.531 1 36.81 18 ALA B C 1
ATOM 5933 O O . ALA B 1 18 ? 18.453 7.805 -25.344 1 36.81 18 ALA B O 1
ATOM 5934 N N . GLY B 1 19 ? 20.062 9.125 -24.781 1 40.19 19 GLY B N 1
ATOM 5935 C CA . GLY B 1 19 ? 20.672 8.055 -24.016 1 40.19 19 GLY B CA 1
ATOM 5936 C C . GLY B 1 19 ? 20.578 8.273 -22.516 1 40.19 19 GLY B C 1
ATOM 5937 O O . GLY B 1 19 ? 21.156 7.516 -21.734 1 40.19 19 GLY B O 1
ATOM 5938 N N . ARG B 1 20 ? 20.141 9.336 -22.109 1 46.22 20 ARG B N 1
ATOM 5939 C CA . ARG B 1 20 ? 20.156 9.555 -20.656 1 46.22 20 ARG B CA 1
ATOM 5940 C C . ARG B 1 20 ? 18.953 8.891 -19.984 1 46.22 20 ARG B C 1
ATOM 5942 O O . ARG B 1 20 ? 17.812 9.055 -20.438 1 46.22 20 ARG B O 1
ATOM 5949 N N . PRO B 1 21 ? 19.344 7.977 -19.016 1 44.38 21 PRO B N 1
ATOM 5950 C CA . PRO B 1 21 ? 18.203 7.367 -18.328 1 44.38 21 PRO B CA 1
ATOM 5951 C C . PRO B 1 21 ? 17.219 8.398 -17.781 1 44.38 21 PRO B C 1
ATOM 5953 O O . PRO B 1 21 ? 17.641 9.43 -17.25 1 44.38 21 PRO B O 1
ATOM 5956 N N . HIS B 1 22 ? 16 8.32 -18.125 1 47.75 22 HIS B N 1
ATOM 5957 C CA . HIS B 1 22 ? 14.945 9.18 -17.609 1 47.75 22 HIS B CA 1
ATOM 5958 C C . HIS B 1 22 ? 14.828 9.055 -16.094 1 47.75 22 HIS B C 1
ATOM 5960 O O . HIS B 1 22 ? 15.023 7.973 -15.539 1 47.75 22 HIS B O 1
ATOM 5966 N N . GLY B 1 23 ? 14.766 10.148 -15.32 1 45.44 23 GLY B N 1
ATOM 5967 C CA . GLY B 1 23 ? 14.438 10.148 -13.906 1 45.44 23 GLY B CA 1
ATOM 5968 C C . GLY B 1 23 ? 15.633 10.414 -13.008 1 45.44 23 GLY B C 1
ATOM 5969 O O . GLY B 1 23 ? 15.531 10.328 -11.789 1 45.44 23 GLY B O 1
ATOM 5970 N N . LEU B 1 24 ? 16.875 10.422 -13.555 1 46.78 24 LEU B N 1
ATOM 5971 C CA . LEU B 1 24 ? 18 10.609 -12.633 1 46.78 24 LEU B CA 1
ATOM 5972 C C . LEU B 1 24 ? 18.047 12.055 -12.148 1 46.78 24 LEU B C 1
ATOM 5974 O O . LEU B 1 24 ? 17.781 12.984 -12.914 1 46.78 24 LEU B O 1
ATOM 5978 N N . PRO B 1 25 ? 18.172 12.172 -10.688 1 48.19 25 PRO B N 1
ATOM 5979 C CA . PRO B 1 25 ? 18.266 13.492 -10.062 1 48.19 25 PRO B CA 1
ATOM 5980 C C . PRO B 1 25 ? 19.406 14.328 -10.625 1 48.19 25 PRO B C 1
ATOM 5982 O O . PRO B 1 25 ? 20.391 13.773 -11.133 1 48.19 25 PRO B O 1
ATOM 5985 N N . GLY B 1 26 ? 19.172 15.578 -10.68 1 44.22 26 GLY B N 1
ATOM 5986 C CA . GLY B 1 26 ? 20.266 16.531 -10.82 1 44.22 26 GLY B CA 1
ATOM 5987 C C . GLY B 1 26 ? 21.344 16.359 -9.758 1 44.22 26 GLY B C 1
ATOM 5988 O O . GLY B 1 26 ? 21.266 15.461 -8.922 1 44.22 26 GLY B O 1
ATOM 5989 N N . ASP B 1 27 ? 22.578 17.078 -9.672 1 45.09 27 ASP B N 1
ATOM 5990 C CA . ASP B 1 27 ? 23.812 17.031 -8.898 1 45.09 27 ASP B CA 1
ATOM 5991 C C . ASP B 1 27 ? 23.547 17.25 -7.414 1 45.09 27 ASP B C 1
ATOM 5993 O O . ASP B 1 27 ? 24.484 17.281 -6.605 1 45.09 27 ASP B O 1
ATOM 5997 N N . GLY B 1 28 ? 22.438 17.438 -6.934 1 46.25 28 GLY B N 1
ATOM 5998 C CA . GLY B 1 28 ? 22.328 17.938 -5.57 1 46.25 28 GLY B CA 1
ATOM 5999 C C . GLY B 1 28 ? 22.359 16.828 -4.531 1 46.25 28 GLY B C 1
ATOM 6000 O O . GLY B 1 28 ? 22.516 17.094 -3.338 1 46.25 28 GLY B O 1
ATOM 6001 N N . GLY B 1 29 ? 22 15.555 -4.828 1 58.41 29 GLY B N 1
ATOM 6002 C CA . GLY B 1 29 ? 22 14.562 -3.77 1 58.41 29 GLY B CA 1
ATOM 6003 C C . GLY B 1 29 ? 23.25 13.688 -3.793 1 58.41 29 GLY B C 1
ATOM 6004 O O . GLY B 1 29 ? 24.016 13.719 -4.75 1 58.41 29 GLY B O 1
ATOM 6005 N N . GLY B 1 30 ? 23.688 13.094 -2.588 1 82.56 30 GLY B N 1
ATOM 6006 C CA . GLY B 1 30 ? 24.797 12.148 -2.52 1 82.56 30 GLY B CA 1
ATOM 6007 C C . GLY B 1 30 ? 24.703 11.047 -3.561 1 82.56 30 GLY B C 1
ATOM 6008 O O . GLY B 1 30 ? 23.609 10.648 -3.951 1 82.56 30 GLY B O 1
ATOM 6009 N N . SER B 1 31 ? 25.75 10.695 -4.246 1 90.88 31 SER B N 1
ATOM 6010 C CA . SER B 1 31 ? 25.828 9.703 -5.312 1 90.88 31 SER B CA 1
ATOM 6011 C C . SER B 1 31 ? 25.172 8.391 -4.898 1 90.88 31 SER B C 1
ATOM 6013 O O . SER B 1 31 ? 24.438 7.785 -5.688 1 90.88 31 SER B O 1
ATOM 6015 N N . ALA B 1 32 ? 25.344 7.988 -3.645 1 95.56 32 ALA B N 1
ATOM 6016 C CA . ALA B 1 32 ? 24.781 6.727 -3.168 1 95.56 32 ALA B CA 1
ATOM 6017 C C . ALA B 1 32 ? 23.266 6.773 -3.152 1 95.56 32 ALA B C 1
ATOM 6019 O O . ALA B 1 32 ? 22.594 5.812 -3.547 1 95.56 32 ALA B O 1
ATOM 6020 N N . ARG B 1 33 ? 22.688 7.918 -2.768 1 95.38 33 ARG B N 1
ATOM 6021 C CA . ARG B 1 33 ? 21.234 8.102 -2.734 1 95.38 33 ARG B CA 1
ATOM 6022 C C . ARG B 1 33 ? 20.641 8.07 -4.141 1 95.38 33 ARG B C 1
ATOM 6024 O O . ARG B 1 33 ? 19.578 7.488 -4.363 1 95.38 33 ARG B O 1
ATOM 6031 N N . THR B 1 34 ? 21.359 8.656 -5.062 1 94.12 34 THR B N 1
ATOM 6032 C CA . THR B 1 34 ? 20.906 8.711 -6.445 1 94.12 34 THR B CA 1
ATOM 6033 C C . THR B 1 34 ? 20.859 7.309 -7.051 1 94.12 34 THR B C 1
ATOM 6035 O O . THR B 1 34 ? 19.859 6.934 -7.676 1 94.12 34 THR B O 1
ATOM 6038 N N . VAL B 1 35 ? 21.906 6.559 -6.824 1 96.88 35 VAL B N 1
ATOM 6039 C CA . VAL B 1 35 ? 21.984 5.203 -7.363 1 96.88 35 VAL B CA 1
ATOM 6040 C C . VAL B 1 35 ? 20.922 4.328 -6.699 1 96.88 35 VAL B C 1
ATOM 6042 O O . VAL B 1 35 ? 20.25 3.541 -7.367 1 96.88 35 VAL B O 1
ATOM 6045 N N . TYR B 1 36 ? 20.781 4.492 -5.363 1 97.06 36 TYR B N 1
ATOM 6046 C CA . TYR B 1 36 ? 19.797 3.723 -4.605 1 97.06 36 TYR B CA 1
ATOM 6047 C C . TYR B 1 36 ? 18.391 3.973 -5.129 1 97.06 36 TYR B C 1
ATOM 6049 O O . TYR B 1 36 ? 17.656 3.027 -5.422 1 97.06 36 TYR B O 1
ATOM 6057 N N . ALA B 1 37 ? 18 5.242 -5.344 1 95.69 37 ALA B N 1
ATOM 6058 C CA . ALA B 1 37 ? 16.672 5.621 -5.789 1 95.69 37 ALA B CA 1
ATOM 6059 C C . ALA B 1 37 ? 16.391 5.094 -7.191 1 95.69 37 ALA B C 1
ATOM 6061 O O . ALA B 1 37 ? 15.305 4.566 -7.461 1 95.69 37 ALA B O 1
ATOM 6062 N N . TYR B 1 38 ? 17.344 5.156 -8.039 1 94.69 38 TYR B N 1
ATOM 6063 C CA . TYR B 1 38 ? 17.156 4.711 -9.414 1 94.69 38 TYR B CA 1
ATOM 6064 C C . TYR B 1 38 ? 17.062 3.193 -9.492 1 94.69 38 TYR B C 1
ATOM 6066 O O . TYR B 1 38 ? 16.203 2.658 -10.195 1 94.69 38 TYR B O 1
ATOM 6074 N N . ALA B 1 39 ? 17.891 2.557 -8.688 1 96.62 39 ALA B N 1
ATOM 6075 C CA . ALA B 1 39 ? 18 1.104 -8.797 1 96.62 39 ALA B CA 1
ATOM 6076 C C . ALA B 1 39 ? 16.812 0.416 -8.133 1 96.62 39 ALA B C 1
ATOM 6078 O O . ALA B 1 39 ? 16.578 -0.773 -8.352 1 96.62 39 ALA B O 1
ATOM 6079 N N . THR B 1 40 ? 16.031 1.12 -7.332 1 96.12 40 THR B N 1
ATOM 6080 C CA . THR B 1 40 ? 14.859 0.53 -6.699 1 96.12 40 THR B CA 1
ATOM 6081 C C . THR B 1 40 ? 13.68 0.517 -7.664 1 96.12 40 THR B C 1
ATOM 6083 O O . THR B 1 40 ? 12.68 -0.159 -7.414 1 96.12 40 THR B O 1
ATOM 6086 N N . ASP B 1 41 ? 13.797 1.236 -8.805 1 94.31 41 ASP B N 1
ATOM 6087 C CA . ASP B 1 41 ? 12.742 1.248 -9.812 1 94.31 41 ASP B CA 1
ATOM 6088 C C . ASP B 1 41 ? 12.633 -0.107 -10.508 1 94.31 41 ASP B C 1
ATOM 6090 O O . ASP B 1 41 ? 13.594 -0.582 -11.109 1 94.31 41 ASP B O 1
ATOM 6094 N N . PRO B 1 42 ? 11.414 -0.704 -10.5 1 95.19 42 PRO B N 1
ATOM 6095 C CA . PRO B 1 42 ? 11.266 -2.035 -11.094 1 95.19 42 PRO B CA 1
ATOM 6096 C C . PRO B 1 42 ? 11.531 -2.049 -12.602 1 95.19 42 PRO B C 1
ATOM 6098 O O . PRO B 1 42 ? 11.742 -3.115 -13.18 1 95.19 42 PRO B O 1
ATOM 6101 N N . GLU B 1 43 ? 11.508 -0.904 -13.273 1 95 43 GLU B N 1
ATOM 6102 C CA . GLU B 1 43 ? 11.695 -0.833 -14.719 1 95 43 GLU B CA 1
ATOM 6103 C C . GLU B 1 43 ? 12.961 -0.051 -15.078 1 95 43 GLU B C 1
ATOM 6105 O O . GLU B 1 43 ? 13.094 0.445 -16.203 1 95 43 GLU B O 1
ATOM 6110 N N . ALA B 1 44 ? 13.914 0.004 -14.109 1 92.19 44 ALA B N 1
ATOM 6111 C CA . ALA B 1 44 ? 15.172 0.701 -14.352 1 92.19 44 ALA B CA 1
ATOM 6112 C C . ALA B 1 44 ? 16.016 -0.035 -15.383 1 92.19 44 ALA B C 1
ATOM 6114 O O . ALA B 1 44 ? 16.031 -1.268 -15.43 1 92.19 44 ALA B O 1
ATOM 6115 N N . SER B 1 45 ? 16.625 0.712 -16.219 1 91.94 45 SER B N 1
ATOM 6116 C CA . SER B 1 45 ? 17.578 0.193 -17.188 1 91.94 45 SER B CA 1
ATOM 6117 C C . SER B 1 45 ? 18.969 0.809 -16.984 1 91.94 45 SER B C 1
ATOM 6119 O O . SER B 1 45 ? 19.156 2.002 -17.234 1 91.94 45 SER B O 1
ATOM 6121 N N . LEU B 1 46 ? 19.891 0.029 -16.547 1 95.19 46 LEU B N 1
ATOM 6122 C CA . LEU B 1 46 ? 21.25 0.518 -16.312 1 95.19 46 LEU B CA 1
ATOM 6123 C C . LEU B 1 46 ? 22.141 0.233 -17.5 1 95.19 46 LEU B C 1
ATOM 6125 O O . LEU B 1 46 ? 22.062 -0.838 -18.109 1 95.19 46 LEU B O 1
ATOM 6129 N N . PRO B 1 47 ? 22.984 1.123 -17.844 1 94.69 47 PRO B N 1
ATOM 6130 C CA . PRO B 1 47 ? 23.766 1.009 -19.078 1 94.69 47 PRO B CA 1
ATOM 6131 C C . PRO B 1 47 ? 24.938 0.046 -18.953 1 94.69 47 PRO B C 1
ATOM 6133 O O . PRO B 1 47 ? 25.391 -0.24 -17.844 1 94.69 47 PRO B O 1
ATOM 6136 N N . GLU B 1 48 ? 25.391 -0.433 -20.125 1 93.19 48 GLU B N 1
ATOM 6137 C CA . GLU B 1 48 ? 26.625 -1.199 -20.188 1 93.19 48 GLU B CA 1
ATOM 6138 C C . GLU B 1 48 ? 27.844 -0.281 -20.344 1 93.19 48 GLU B C 1
ATOM 6140 O O . GLU B 1 48 ? 27.719 0.937 -20.188 1 93.19 48 GLU B O 1
ATOM 6145 N N . GLY B 1 49 ? 28.969 -0.833 -20.516 1 93.31 49 GLY B N 1
ATOM 6146 C CA . GLY B 1 49 ? 30.156 -0.063 -20.797 1 93.31 49 GLY B CA 1
ATOM 6147 C C . GLY B 1 49 ? 30.766 0.571 -19.562 1 93.31 49 GLY B C 1
ATOM 6148 O O . GLY B 1 49 ? 31.125 -0.129 -18.609 1 93.31 49 GLY B O 1
ATOM 6149 N N . ARG B 1 50 ? 30.734 1.871 -19.609 1 94.44 50 ARG B N 1
ATOM 6150 C CA . ARG B 1 50 ? 31.438 2.627 -18.578 1 94.44 50 ARG B CA 1
ATOM 6151 C C . ARG B 1 50 ? 30.859 2.348 -17.188 1 94.44 50 ARG B C 1
ATOM 6153 O O . ARG B 1 50 ? 31.594 2.283 -16.203 1 94.44 50 ARG B O 1
ATOM 6160 N N . PHE B 1 51 ? 29.625 2.23 -17.062 1 95.62 51 PHE B N 1
ATOM 6161 C CA . PHE B 1 51 ? 28.969 1.971 -15.797 1 95.62 51 PHE B CA 1
ATOM 6162 C C . PHE B 1 51 ? 29.484 0.68 -15.172 1 95.62 51 PHE B C 1
ATOM 6164 O O . PHE B 1 51 ? 29.844 0.654 -13.992 1 95.62 51 PHE B O 1
ATOM 6171 N N . VAL B 1 52 ? 29.531 -0.384 -15.961 1 96.88 52 VAL B N 1
ATOM 6172 C CA . VAL B 1 52 ? 29.984 -1.686 -15.484 1 96.88 52 VAL B CA 1
ATOM 6173 C C . VAL B 1 52 ? 31.438 -1.582 -15.023 1 96.88 52 VAL B C 1
ATOM 6175 O O . VAL B 1 52 ? 31.812 -2.139 -13.992 1 96.88 52 VAL B O 1
ATOM 6178 N N . GLU B 1 53 ? 32.188 -0.792 -15.75 1 96.12 53 GLU B N 1
ATOM 6179 C CA . GLU B 1 53 ? 33.594 -0.62 -15.414 1 96.12 53 GLU B CA 1
ATOM 6180 C C . GLU B 1 53 ? 33.781 0.113 -14.094 1 96.12 53 GLU B C 1
ATOM 6182 O O . GLU B 1 53 ? 34.625 -0.254 -13.281 1 96.12 53 GLU B O 1
ATOM 6187 N N . GLU B 1 54 ? 32.969 1.117 -13.93 1 96.38 54 GLU B N 1
ATOM 6188 C CA . GLU B 1 54 ? 33.062 1.889 -12.695 1 96.38 54 GLU B CA 1
ATOM 6189 C C . GLU B 1 54 ? 32.625 1.053 -11.492 1 96.38 54 GLU B C 1
ATOM 6191 O O . GLU B 1 54 ? 33.188 1.177 -10.406 1 96.38 54 GLU B O 1
ATOM 6196 N N . VAL B 1 55 ? 31.625 0.234 -11.625 1 97.06 55 VAL B N 1
ATOM 6197 C CA . VAL B 1 55 ? 31.188 -0.649 -10.555 1 97.06 55 VAL B CA 1
ATOM 6198 C C . VAL B 1 55 ? 32.312 -1.621 -10.195 1 97.06 55 VAL B C 1
ATOM 6200 O O . VAL B 1 55 ? 32.625 -1.816 -9.016 1 97.06 55 VAL B O 1
ATOM 6203 N N . ARG B 1 56 ? 32.938 -2.229 -11.188 1 95.88 56 ARG B N 1
ATOM 6204 C CA . ARG B 1 56 ? 34.031 -3.176 -10.945 1 95.88 56 ARG B CA 1
ATOM 6205 C C . ARG B 1 56 ? 35.219 -2.492 -10.281 1 95.88 56 ARG B C 1
ATOM 6207 O O . ARG B 1 56 ? 35.906 -3.098 -9.461 1 95.88 56 ARG B O 1
ATOM 6214 N N . THR B 1 57 ? 35.406 -1.25 -10.648 1 95.25 57 THR B N 1
ATOM 6215 C CA . THR B 1 57 ? 36.469 -0.485 -10 1 95.25 57 THR B CA 1
ATOM 6216 C C . THR B 1 57 ? 36.219 -0.36 -8.5 1 95.25 57 THR B C 1
ATOM 6218 O O . THR B 1 57 ? 37.156 -0.504 -7.699 1 95.25 57 THR B O 1
ATOM 6221 N N . VAL B 1 58 ? 35 -0.11 -8.133 1 95.5 58 VAL B N 1
ATOM 6222 C CA . VAL B 1 58 ? 34.625 0 -6.719 1 95.5 58 VAL B CA 1
ATOM 6223 C C . VAL B 1 58 ? 34.812 -1.348 -6.027 1 95.5 58 VAL B C 1
ATOM 6225 O O . VAL B 1 58 ? 35.344 -1.409 -4.906 1 95.5 58 VAL B O 1
ATOM 6228 N N . LEU B 1 59 ? 34.5 -2.445 -6.668 1 95.19 59 LEU B N 1
ATOM 6229 C CA . LEU B 1 59 ? 34.625 -3.785 -6.098 1 95.19 59 LEU B CA 1
ATOM 6230 C C . LEU B 1 59 ? 36.094 -4.16 -5.895 1 95.19 59 LEU B C 1
ATOM 6232 O O . LEU B 1 59 ? 36.438 -4.797 -4.895 1 95.19 59 LEU B O 1
ATOM 6236 N N . ARG B 1 60 ? 36.938 -3.691 -6.719 1 90.62 60 ARG B N 1
ATOM 6237 C CA . ARG B 1 60 ? 38.344 -4.074 -6.699 1 90.62 60 ARG B CA 1
ATOM 6238 C C . ARG B 1 60 ? 39.125 -3.299 -5.633 1 90.62 60 ARG B C 1
ATOM 6240 O O . ARG B 1 60 ? 40.188 -3.74 -5.172 1 90.62 60 ARG B O 1
ATOM 6247 N N . ARG B 1 61 ? 38.594 -2.154 -5.289 1 85.75 61 ARG B N 1
ATOM 6248 C CA . ARG B 1 61 ? 39.281 -1.35 -4.281 1 85.75 61 ARG B CA 1
ATOM 6249 C C . ARG B 1 61 ? 39.438 -2.127 -2.979 1 85.75 61 ARG B C 1
ATOM 6251 O O . ARG B 1 61 ? 40.375 -1.871 -2.213 1 85.75 61 ARG B O 1
ATOM 6258 N N . HIS B 1 62 ? 38.625 -2.951 -2.686 1 71.69 62 HIS B N 1
ATOM 6259 C CA . HIS B 1 62 ? 38.656 -3.689 -1.428 1 71.69 62 HIS B CA 1
ATOM 6260 C C . HIS B 1 62 ? 39.219 -5.094 -1.626 1 71.69 62 HIS B C 1
ATOM 6262 O O . HIS B 1 62 ? 39.188 -5.91 -0.7 1 71.69 62 HIS B O 1
ATOM 6268 N N . ALA B 1 63 ? 39.438 -5.418 -2.826 1 61.81 63 ALA B N 1
ATOM 6269 C CA . ALA B 1 63 ? 39.938 -6.758 -3.133 1 61.81 63 ALA B CA 1
ATOM 6270 C C . ALA B 1 63 ? 41.438 -6.887 -2.801 1 61.81 63 ALA B C 1
ATOM 6272 O O . ALA B 1 63 ? 42.25 -6.172 -3.361 1 61.81 63 ALA B O 1
ATOM 6273 N N . THR B 1 64 ? 41.75 -6.969 -1.459 1 58.78 64 THR B N 1
ATOM 6274 C CA . THR B 1 64 ? 43.156 -7.184 -1.186 1 58.78 64 THR B CA 1
ATOM 6275 C C . THR B 1 64 ? 43.75 -8.148 -2.201 1 58.78 64 THR B C 1
ATOM 6277 O O . THR B 1 64 ? 43.031 -8.75 -3 1 58.78 64 THR B O 1
ATOM 6280 N N . ALA B 1 65 ? 45.062 -8.75 -1.805 1 51.09 65 ALA B N 1
ATOM 6281 C CA . ALA B 1 65 ? 46 -9.594 -2.529 1 51.09 65 ALA B CA 1
ATOM 6282 C C . ALA B 1 65 ? 45.344 -10.891 -2.986 1 51.09 65 ALA B C 1
ATOM 6284 O O . ALA B 1 65 ? 44.531 -11.469 -2.262 1 51.09 65 ALA B O 1
ATOM 6285 N N . PRO B 1 66 ? 45.281 -11.102 -4.273 1 49.5 66 PRO B N 1
ATOM 6286 C CA . PRO B 1 66 ? 44.781 -12.344 -4.859 1 49.5 66 PRO B CA 1
ATOM 6287 C C . PRO B 1 66 ? 45.125 -13.57 -4.016 1 49.5 66 PRO B C 1
ATOM 6289 O O . PRO B 1 66 ? 46.281 -13.812 -3.703 1 49.5 66 PRO B O 1
ATOM 6292 N N . GLY B 1 67 ? 44.5 -13.766 -3.006 1 47.06 67 GLY B N 1
ATOM 6293 C CA . GLY B 1 67 ? 44.812 -14.984 -2.287 1 47.06 67 GLY B CA 1
ATOM 6294 C C . GLY B 1 67 ? 44.562 -16.25 -3.104 1 47.06 67 GLY B C 1
ATOM 6295 O O . GLY B 1 67 ? 44.031 -16.172 -4.215 1 47.06 67 GLY B O 1
ATOM 6296 N N . ASP B 1 68 ? 45 -17.422 -2.656 1 49.12 68 ASP B N 1
ATOM 6297 C CA . ASP B 1 68 ? 45 -18.75 -3.264 1 49.12 68 ASP B CA 1
ATOM 6298 C C . ASP B 1 68 ? 43.594 -19.219 -3.58 1 49.12 68 ASP B C 1
ATOM 6300 O O . ASP B 1 68 ? 42.656 -18.984 -2.793 1 49.12 68 ASP B O 1
ATOM 6304 N N . GLY B 1 69 ? 43.062 -19.172 -4.762 1 51.22 69 GLY B N 1
ATOM 6305 C CA . GLY B 1 69 ? 41.844 -19.641 -5.422 1 51.22 69 GLY B CA 1
ATOM 6306 C C . GLY B 1 69 ? 41.312 -20.938 -4.836 1 51.22 69 GLY B C 1
ATOM 6307 O O . GLY B 1 69 ? 40.438 -21.594 -5.438 1 51.22 69 GLY B O 1
ATOM 6308 N N . SER B 1 70 ? 41.781 -21.422 -3.678 1 56.94 70 SER B N 1
ATOM 6309 C CA . SER B 1 70 ? 41.375 -22.719 -3.158 1 56.94 70 SER B CA 1
ATOM 6310 C C . SER B 1 70 ? 40.031 -22.625 -2.41 1 56.94 70 SER B C 1
ATOM 6312 O O . SER B 1 70 ? 39.719 -21.578 -1.849 1 56.94 70 SER B O 1
ATOM 6314 N N . PRO B 1 71 ? 39.156 -23.578 -2.66 1 59.94 71 PRO B N 1
ATOM 6315 C CA . PRO B 1 71 ? 37.906 -23.703 -1.869 1 59.94 71 PRO B CA 1
ATOM 6316 C C . PRO B 1 71 ? 38.156 -23.406 -0.388 1 59.94 71 PRO B C 1
ATOM 6318 O O . PRO B 1 71 ? 37.25 -22.859 0.275 1 59.94 71 PRO B O 1
ATOM 6321 N N . GLY B 1 72 ? 39.156 -23.719 0.004 1 73 72 GLY B N 1
ATOM 6322 C CA . GLY B 1 72 ? 39.469 -23.438 1.392 1 73 72 GLY B CA 1
ATOM 6323 C C . GLY B 1 72 ? 39.562 -21.953 1.704 1 73 72 GLY B C 1
ATOM 6324 O O . GLY B 1 72 ? 39.281 -21.531 2.836 1 73 72 GLY B O 1
ATOM 6325 N N . ALA B 1 73 ? 39.688 -21.281 0.62 1 84.69 73 ALA B N 1
ATOM 6326 C CA . ALA B 1 73 ? 39.781 -19.828 0.796 1 84.69 73 ALA B CA 1
ATOM 6327 C C . ALA B 1 73 ? 38.406 -19.203 1.029 1 84.69 73 ALA B C 1
ATOM 6329 O O . ALA B 1 73 ? 38.25 -18.312 1.864 1 84.69 73 ALA B O 1
ATOM 6330 N N . LEU B 1 74 ? 37.375 -19.797 0.291 1 93.12 74 LEU B N 1
ATOM 6331 C CA . LEU B 1 74 ? 36.031 -19.266 0.465 1 93.12 74 LEU B CA 1
ATOM 6332 C C . LEU B 1 74 ? 35.5 -19.641 1.837 1 93.12 74 LEU B C 1
ATOM 6334 O O . LEU B 1 74 ? 34.812 -18.828 2.477 1 93.12 74 LEU B O 1
ATOM 6338 N N . ASP B 1 75 ? 35.719 -20.875 2.297 1 94.88 75 ASP B N 1
ATOM 6339 C CA . ASP B 1 75 ? 35.312 -21.297 3.625 1 94.88 75 ASP B CA 1
ATOM 6340 C C . ASP B 1 75 ? 35.906 -20.438 4.711 1 94.88 75 ASP B C 1
ATOM 6342 O O . ASP B 1 75 ? 35.281 -20.109 5.711 1 94.88 75 ASP B O 1
ATOM 6346 N N . ALA B 1 76 ? 37.156 -20.141 4.488 1 95.31 76 ALA B N 1
ATOM 6347 C CA . ALA B 1 76 ? 37.812 -19.266 5.438 1 95.31 76 ALA B CA 1
ATOM 6348 C C . ALA B 1 76 ? 37.188 -17.891 5.477 1 95.31 76 ALA B C 1
ATOM 6350 O O . ALA B 1 76 ? 37.031 -17.281 6.543 1 95.31 76 ALA B O 1
ATOM 6351 N N . LEU B 1 77 ? 36.812 -17.391 4.297 1 96.06 77 LEU B N 1
ATOM 6352 C CA . LEU B 1 77 ? 36.156 -16.109 4.223 1 96.06 77 LEU B CA 1
ATOM 6353 C C . LEU B 1 77 ? 34.812 -16.156 4.945 1 96.06 77 LEU B C 1
ATOM 6355 O O . LEU B 1 77 ? 34.438 -15.219 5.664 1 96.06 77 LEU B O 1
ATOM 6359 N N . VAL B 1 78 ? 34.062 -17.203 4.742 1 98 78 VAL B N 1
ATOM 6360 C CA . VAL B 1 78 ? 32.75 -17.375 5.375 1 98 78 VAL B CA 1
ATOM 6361 C C . VAL B 1 78 ? 32.906 -17.391 6.895 1 98 78 VAL B C 1
ATOM 6363 O O . VAL B 1 78 ? 32.156 -16.75 7.613 1 98 78 VAL B O 1
ATOM 6366 N N . ARG B 1 79 ? 33.875 -18.141 7.414 1 97.5 79 ARG B N 1
ATOM 6367 C CA . ARG B 1 79 ? 34.156 -18.172 8.844 1 97.5 79 ARG B CA 1
ATOM 6368 C C . ARG B 1 79 ? 34.562 -16.812 9.367 1 97.5 79 ARG B C 1
ATOM 6370 O O . ARG B 1 79 ? 34.156 -16.391 10.453 1 97.5 79 ARG B O 1
ATOM 6377 N N . GLN B 1 80 ? 35.375 -16.156 8.578 1 97.31 80 GLN B N 1
ATOM 6378 C CA . GLN B 1 80 ? 35.812 -14.812 8.953 1 97.31 80 GLN B CA 1
ATOM 6379 C C . GLN B 1 80 ? 34.625 -13.867 9.102 1 97.31 80 GLN B C 1
ATOM 6381 O O . GLN B 1 80 ? 34.562 -13.094 10.062 1 97.31 80 GLN B O 1
ATOM 6386 N N . ALA B 1 81 ? 33.75 -13.898 8.133 1 98.31 81 ALA B N 1
ATOM 6387 C CA . ALA B 1 81 ? 32.562 -13.039 8.164 1 98.31 81 ALA B CA 1
ATOM 6388 C C . ALA B 1 81 ? 31.672 -13.375 9.359 1 98.31 81 ALA B C 1
ATOM 6390 O O . ALA B 1 81 ? 31.172 -12.477 10.039 1 98.31 81 ALA B O 1
ATOM 6391 N N . ALA B 1 82 ? 31.438 -14.648 9.609 1 98.31 82 ALA B N 1
ATOM 6392 C CA . ALA B 1 82 ? 30.625 -15.094 10.734 1 98.31 82 ALA B CA 1
ATOM 6393 C C . ALA B 1 82 ? 31.234 -14.656 12.062 1 98.31 82 ALA B C 1
ATOM 6395 O O . ALA B 1 82 ? 30.516 -14.172 12.953 1 98.31 82 ALA B O 1
ATOM 6396 N N . ASP B 1 83 ? 32.562 -14.867 12.188 1 98.12 83 ASP B N 1
ATOM 6397 C CA . ASP B 1 83 ? 33.281 -14.484 13.406 1 98.12 83 ASP B CA 1
ATOM 6398 C C . ASP B 1 83 ? 33.219 -12.969 13.617 1 98.12 83 ASP B C 1
ATOM 6400 O O . ASP B 1 83 ? 33 -12.508 14.734 1 98.12 83 ASP B O 1
ATOM 6404 N N . TRP B 1 84 ? 33.469 -12.297 12.523 1 98.38 84 TRP B N 1
ATOM 6405 C CA . TRP B 1 84 ? 33.375 -10.844 12.633 1 98.38 84 TRP B CA 1
ATOM 6406 C C . TRP B 1 84 ? 31.969 -10.414 13.07 1 98.38 84 TRP B C 1
ATOM 6408 O O . TRP B 1 84 ? 31.828 -9.57 13.961 1 98.38 84 TRP B O 1
ATOM 6418 N N . GLY B 1 85 ? 30.953 -10.938 12.422 1 98.38 85 GLY B N 1
ATOM 6419 C CA . GLY B 1 85 ? 29.594 -10.609 12.781 1 98.38 85 GLY B CA 1
ATOM 6420 C C . GLY B 1 85 ? 29.281 -10.852 14.25 1 98.38 85 GLY B C 1
ATOM 6421 O O . GLY B 1 85 ? 28.672 -10.016 14.906 1 98.38 85 GLY B O 1
ATOM 6422 N N . ALA B 1 86 ? 29.719 -11.961 14.789 1 97.88 86 ALA B N 1
ATOM 6423 C CA . ALA B 1 86 ? 29.516 -12.305 16.188 1 97.88 86 ALA B CA 1
ATOM 6424 C C . ALA B 1 86 ? 30.203 -11.305 17.109 1 97.88 86 ALA B C 1
ATOM 6426 O O . ALA B 1 86 ? 29.625 -10.844 18.094 1 97.88 86 ALA B O 1
ATOM 6427 N N . GLY B 1 87 ? 31.438 -11.031 16.781 1 98.12 87 GLY B N 1
ATOM 6428 C CA . GLY B 1 87 ? 32.188 -10.055 17.562 1 98.12 87 GLY B CA 1
ATOM 6429 C C . GLY B 1 87 ? 31.562 -8.664 17.516 1 98.12 87 GLY B C 1
ATOM 6430 O O . GLY B 1 87 ? 31.5 -7.973 18.531 1 98.12 87 GLY B O 1
ATOM 6431 N N . GLU B 1 88 ? 31.219 -8.266 16.328 1 97.94 88 GLU B N 1
ATOM 6432 C CA . GLU B 1 88 ? 30.656 -6.934 16.141 1 97.94 88 GLU B CA 1
ATOM 6433 C C . GLU B 1 88 ? 29.312 -6.793 16.859 1 97.94 88 GLU B C 1
ATOM 6435 O O . GLU B 1 88 ? 29 -5.723 17.391 1 97.94 88 GLU B O 1
ATOM 6440 N N . ARG B 1 89 ? 28.453 -7.836 16.891 1 97.62 89 ARG B N 1
ATOM 6441 C CA . ARG B 1 89 ? 27.203 -7.82 17.641 1 97.62 89 ARG B CA 1
ATOM 6442 C C . ARG B 1 89 ? 27.453 -7.598 19.125 1 97.62 89 ARG B C 1
ATOM 6444 O O . ARG B 1 89 ? 26.719 -6.855 19.781 1 97.62 89 ARG B O 1
ATOM 6451 N N . GLU B 1 90 ? 28.5 -8.18 19.656 1 96.88 90 GLU B N 1
ATOM 6452 C CA . GLU B 1 90 ? 28.875 -7.965 21.047 1 96.88 90 GLU B CA 1
ATOM 6453 C C . GLU B 1 90 ? 29.281 -6.516 21.281 1 96.88 90 GLU B C 1
ATOM 6455 O O . GLU B 1 90 ? 28.969 -5.945 22.344 1 96.88 90 GLU B O 1
ATOM 6460 N N . ARG B 1 91 ? 30.031 -6.031 20.312 1 96.94 91 ARG B N 1
ATOM 6461 C CA . ARG B 1 91 ? 30.438 -4.633 20.406 1 96.94 91 ARG B CA 1
ATOM 6462 C C . ARG B 1 91 ? 29.234 -3.713 20.516 1 96.94 91 ARG B C 1
ATOM 6464 O O . ARG B 1 91 ? 29.219 -2.805 21.344 1 96.94 91 ARG B O 1
ATOM 6471 N N . TYR B 1 92 ? 28.188 -3.898 19.734 1 97.38 92 TYR B N 1
ATOM 6472 C CA . TYR B 1 92 ? 26.969 -3.082 19.766 1 97.38 92 TYR B CA 1
ATOM 6473 C C . TYR B 1 92 ? 26.172 -3.328 21.031 1 97.38 92 TYR B C 1
ATOM 6475 O O . TYR B 1 92 ? 25.562 -2.408 21.578 1 97.38 92 TYR B O 1
ATOM 6483 N N . LEU B 1 93 ? 26.141 -4.594 21.516 1 95.62 93 LEU B N 1
ATOM 6484 C CA . LEU B 1 93 ? 25.469 -4.902 22.766 1 95.62 93 LEU B CA 1
ATOM 6485 C C . LEU B 1 93 ? 26.078 -4.125 23.922 1 95.62 93 LEU B C 1
ATOM 6487 O O . LEU B 1 93 ? 25.375 -3.77 24.875 1 95.62 93 LEU B O 1
ATOM 6491 N N . GLY B 1 94 ? 27.328 -3.861 23.828 1 93.62 94 GLY B N 1
ATOM 6492 C CA . GLY B 1 94 ? 28.016 -3.082 24.844 1 93.62 94 GLY B CA 1
ATOM 6493 C C . GLY B 1 94 ? 27.484 -1.67 24.984 1 93.62 94 GLY B C 1
ATOM 6494 O O . GLY B 1 94 ? 27.594 -1.062 26.047 1 93.62 94 GLY B O 1
ATOM 6495 N N . LEU B 1 95 ? 26.922 -1.129 23.875 1 91.88 95 LEU B N 1
ATOM 6496 C CA . LEU B 1 95 ? 26.344 0.206 23.922 1 91.88 95 LEU B CA 1
ATOM 6497 C C . LEU B 1 95 ? 25.078 0.21 24.766 1 91.88 95 LEU B C 1
ATOM 6499 O O . LEU B 1 95 ? 24.656 1.258 25.266 1 91.88 95 LEU B O 1
ATOM 6503 N N . ALA B 1 96 ? 24.391 -0.992 24.75 1 83.06 96 ALA B N 1
ATOM 6504 C CA . ALA B 1 96 ? 23.141 -1.102 25.5 1 83.06 96 ALA B CA 1
ATOM 6505 C C . ALA B 1 96 ? 23.422 -1.283 26.984 1 83.06 96 ALA B C 1
ATOM 6507 O O . ALA B 1 96 ? 22.672 -0.804 27.828 1 83.06 96 ALA B O 1
ATOM 6508 N N . VAL B 1 97 ? 24.516 -2.334 27.359 1 71.06 97 VAL B N 1
ATOM 6509 C CA . VAL B 1 97 ? 24.828 -2.725 28.719 1 71.06 97 VAL B CA 1
ATOM 6510 C C . VAL B 1 97 ? 25.656 -1.637 29.391 1 71.06 97 VAL B C 1
ATOM 6512 O O . VAL B 1 97 ? 25.844 -1.65 30.609 1 71.06 97 VAL B O 1
ATOM 6515 N N . GLY B 1 98 ? 26.469 -1.079 28.578 1 52.62 98 GLY B N 1
ATOM 6516 C CA . GLY B 1 98 ? 27.562 -0.285 29.109 1 52.62 98 GLY B CA 1
ATOM 6517 C C . GLY B 1 98 ? 27.312 0.215 30.516 1 52.62 98 GLY B C 1
ATOM 6518 O O . GLY B 1 98 ? 26.203 0.067 31.047 1 52.62 98 GLY B O 1
ATOM 6519 N N . GLY B 1 99 ? 28.031 1.49 30.969 1 42.81 99 GLY B N 1
ATOM 6520 C CA . GLY B 1 99 ? 28.938 1.644 32.094 1 42.81 99 GLY B CA 1
ATOM 6521 C C . GLY B 1 99 ? 28.297 1.354 33.438 1 42.81 99 GLY B C 1
ATOM 6522 O O . GLY B 1 99 ? 27.062 1.359 33.562 1 42.81 99 GLY B O 1
ATOM 6523 N N . GLU B 1 100 ? 29 0.729 34.375 1 40.94 100 GLU B N 1
ATOM 6524 C CA . GLU B 1 100 ? 28.812 0.423 35.781 1 40.94 100 GLU B CA 1
ATOM 6525 C C . GLU B 1 100 ? 27.734 1.322 36.406 1 40.94 100 GLU B C 1
ATOM 6527 O O . GLU B 1 100 ? 27.141 0.978 37.438 1 40.94 100 GLU B O 1
ATOM 6532 N N . GLY B 1 101 ? 28.016 2.719 36.438 1 37.47 101 GLY B N 1
ATOM 6533 C CA . GLY B 1 101 ? 27.094 3.512 37.219 1 37.47 101 GLY B CA 1
ATOM 6534 C C . GLY B 1 101 ? 25.688 3.543 36.656 1 37.47 101 GLY B C 1
ATOM 6535 O O . GLY B 1 101 ? 25.344 4.445 35.906 1 37.47 101 GLY B O 1
ATOM 6536 N N . ASP B 1 102 ? 25.125 2.52 36.281 1 41.81 102 ASP B N 1
ATOM 6537 C CA . ASP B 1 102 ? 23.828 2.117 35.75 1 41.81 102 ASP B CA 1
ATOM 6538 C C . ASP B 1 102 ? 22.719 3.072 36.219 1 41.81 102 ASP B C 1
ATOM 6540 O O . ASP B 1 102 ? 21.562 2.898 35.844 1 41.81 102 ASP B O 1
ATOM 6544 N N . GLY B 1 103 ? 22.891 3.541 37.406 1 41.78 103 GLY B N 1
ATOM 6545 C CA . GLY B 1 103 ? 21.844 4.34 38.031 1 41.78 103 GLY B CA 1
ATOM 6546 C C . GLY B 1 103 ? 21.328 5.461 37.156 1 41.78 103 GLY B C 1
ATOM 6547 O O . GLY B 1 103 ? 20.141 5.77 37.156 1 41.78 103 GLY B O 1
ATOM 6548 N N . ASP B 1 104 ? 22.234 6.488 36.719 1 44.47 104 ASP B N 1
ATOM 6549 C CA . ASP B 1 104 ? 21.797 7.84 36.375 1 44.47 104 ASP B CA 1
ATOM 6550 C C . ASP B 1 104 ? 21.641 8 34.875 1 44.47 104 ASP B C 1
ATOM 6552 O O . ASP B 1 104 ? 21.953 9.055 34.312 1 44.47 104 ASP B O 1
ATOM 6556 N N . ARG B 1 105 ? 21.453 6.957 34.062 1 55.03 105 ARG B N 1
ATOM 6557 C CA . ARG B 1 105 ? 21.297 7.406 32.688 1 55.03 105 ARG B CA 1
ATOM 6558 C C . ARG B 1 105 ? 20.016 8.211 32.5 1 55.03 105 ARG B C 1
ATOM 6560 O O . ARG B 1 105 ? 18.984 7.863 33.062 1 55.03 105 ARG B O 1
ATOM 6567 N N . PRO B 1 106 ? 20.266 9.359 31.766 1 57.5 106 PRO B N 1
ATOM 6568 C CA . PRO B 1 106 ? 19.078 10.195 31.562 1 57.5 106 PRO B CA 1
ATOM 6569 C C . PRO B 1 106 ? 17.969 9.461 30.812 1 57.5 106 PRO B C 1
ATOM 6571 O O . PRO B 1 106 ? 18.25 8.555 30.016 1 57.5 106 PRO B O 1
ATOM 6574 N N . ASP B 1 107 ? 16.828 9.531 31.141 1 63.97 107 ASP B N 1
ATOM 6575 C CA . ASP B 1 107 ? 15.602 9.078 30.5 1 63.97 107 ASP B CA 1
ATOM 6576 C C . ASP B 1 107 ? 15.656 9.289 29 1 63.97 107 ASP B C 1
ATOM 6578 O O . ASP B 1 107 ? 16.062 10.359 28.531 1 63.97 107 ASP B O 1
ATOM 6582 N N . GLY B 1 108 ? 15.742 8.219 28.109 1 77.12 108 GLY B N 1
ATOM 6583 C CA . GLY B 1 108 ? 15.633 8.375 26.672 1 77.12 108 GLY B CA 1
ATOM 6584 C C . GLY B 1 108 ? 16.875 7.914 25.938 1 77.12 108 GLY B C 1
ATOM 6585 O O . GLY B 1 108 ? 16.891 7.883 24.703 1 77.12 108 GLY B O 1
ATOM 6586 N N . HIS B 1 109 ? 17.953 7.562 26.672 1 80.19 109 HIS B N 1
ATOM 6587 C CA . HIS B 1 109 ? 19.203 7.16 26.031 1 80.19 109 HIS B CA 1
ATOM 6588 C C . HIS B 1 109 ? 18.984 5.969 25.109 1 80.19 109 HIS B C 1
ATOM 6590 O O . HIS B 1 109 ? 19.391 6.004 23.938 1 80.19 109 HIS B O 1
ATOM 6596 N N . HIS B 1 110 ? 18.359 4.961 25.562 1 86.25 110 HIS B N 1
ATOM 6597 C CA . HIS B 1 110 ? 18.109 3.775 24.766 1 86.25 110 HIS B CA 1
ATOM 6598 C C . HIS B 1 110 ? 17.234 4.113 23.547 1 86.25 110 HIS B C 1
ATOM 6600 O O . HIS B 1 110 ? 17.438 3.553 22.469 1 86.25 110 HIS B O 1
ATOM 6606 N N . GLN B 1 111 ? 16.359 5.023 23.797 1 87.44 111 GLN B N 1
ATOM 6607 C CA . GLN B 1 111 ? 15.461 5.387 22.703 1 87.44 111 GLN B CA 1
ATOM 6608 C C . GLN B 1 111 ? 16.219 6.031 21.547 1 87.44 111 GLN B C 1
ATOM 6610 O O . GLN B 1 111 ? 15.945 5.738 20.391 1 87.44 111 GLN B O 1
ATOM 6615 N N . VAL B 1 112 ? 17.156 6.859 21.891 1 88.19 112 VAL B N 1
ATOM 6616 C CA . VAL B 1 112 ? 17.938 7.555 20.875 1 88.19 112 VAL B CA 1
ATOM 6617 C C . VAL B 1 112 ? 18.781 6.547 20.109 1 88.19 112 VAL B C 1
ATOM 6619 O O . VAL B 1 112 ? 18.859 6.594 18.875 1 88.19 112 VAL B O 1
ATOM 6622 N N . LEU B 1 113 ? 19.422 5.617 20.812 1 92.12 113 LEU B N 1
ATOM 6623 C CA . LEU B 1 113 ? 20.297 4.633 20.188 1 92.12 113 LEU B CA 1
ATOM 6624 C C . LEU B 1 113 ? 19.5 3.705 19.281 1 92.12 113 LEU B C 1
ATOM 6626 O O . LEU B 1 113 ? 19.906 3.43 18.141 1 92.12 113 LEU B O 1
ATOM 6630 N N . VAL B 1 114 ? 18.359 3.26 19.797 1 95.19 114 VAL B N 1
ATOM 6631 C CA . VAL B 1 114 ? 17.5 2.35 19.047 1 95.19 114 VAL B CA 1
ATOM 6632 C C . VAL B 1 114 ? 17.047 3.021 17.75 1 95.19 114 VAL B C 1
ATOM 6634 O O . VAL B 1 114 ? 17.141 2.439 16.672 1 95.19 114 VAL B O 1
ATOM 6637 N N . ARG B 1 115 ? 16.578 4.219 17.828 1 94.38 115 ARG B N 1
ATOM 6638 C CA . ARG B 1 115 ? 16.047 4.934 16.672 1 94.38 115 ARG B CA 1
ATOM 6639 C C . ARG B 1 115 ? 17.141 5.168 15.633 1 94.38 115 ARG B C 1
ATOM 6641 O O . ARG B 1 115 ? 16.922 4.953 14.438 1 94.38 115 ARG B O 1
ATOM 6648 N N . ARG B 1 116 ? 18.328 5.531 16.078 1 94.56 116 ARG B N 1
ATOM 6649 C CA . ARG B 1 116 ? 19.422 5.797 15.148 1 94.56 116 ARG B CA 1
ATOM 6650 C C . ARG B 1 116 ? 19.922 4.504 14.508 1 94.56 116 ARG B C 1
ATOM 6652 O O . ARG B 1 116 ? 20.234 4.477 13.32 1 94.56 116 ARG B O 1
ATOM 6659 N N . ALA B 1 117 ? 19.984 3.451 15.312 1 97.75 117 ALA B N 1
ATOM 6660 C CA . ALA B 1 117 ? 20.422 2.162 14.781 1 97.75 117 ALA B CA 1
ATOM 6661 C C . ALA B 1 117 ? 19.453 1.658 13.711 1 97.75 117 ALA B C 1
ATOM 6663 O O . ALA B 1 117 ? 19.891 1.216 12.641 1 97.75 117 ALA B O 1
ATOM 6664 N N . VAL B 1 118 ? 18.188 1.764 14.023 1 98.31 118 VAL B N 1
ATOM 6665 C CA . VAL B 1 118 ? 17.156 1.267 13.117 1 98.31 118 VAL B CA 1
ATOM 6666 C C . VAL B 1 118 ? 17.172 2.074 11.828 1 98.31 118 VAL B C 1
ATOM 6668 O O . VAL B 1 118 ? 17.078 1.509 10.734 1 98.31 118 VAL B O 1
ATOM 6671 N N . LEU B 1 119 ? 17.328 3.393 11.898 1 97.62 119 LEU B N 1
ATOM 6672 C CA . LEU B 1 119 ? 17.375 4.242 10.711 1 97.62 119 LEU B CA 1
ATOM 6673 C C . LEU B 1 119 ? 18.641 3.994 9.906 1 97.62 119 LEU B C 1
ATOM 6675 O O . LEU B 1 119 ? 18.609 3.938 8.68 1 97.62 119 LEU B O 1
ATOM 6679 N N . GLY B 1 120 ? 19.75 3.758 10.586 1 97.81 120 GLY B N 1
ATOM 6680 C CA . GLY B 1 120 ? 21 3.5 9.906 1 97.81 120 GLY B CA 1
ATOM 6681 C C . GLY B 1 120 ? 21.016 2.193 9.141 1 97.81 120 GLY B C 1
ATOM 6682 O O . GLY B 1 120 ? 21.719 2.062 8.141 1 97.81 120 GLY B O 1
ATOM 6683 N N . CYS B 1 121 ? 20.188 1.267 9.57 1 98.62 121 CYS B N 1
ATOM 6684 C CA . CYS B 1 121 ? 20.141 -0.05 8.945 1 98.62 121 CYS B CA 1
ATOM 6685 C C . CYS B 1 121 ? 19.094 -0.086 7.844 1 98.62 121 CYS B C 1
ATOM 6687 O O . CYS B 1 121 ? 19.078 -0.996 7.012 1 98.62 121 CYS B O 1
ATOM 6689 N N . ALA B 1 122 ? 18.234 0.881 7.734 1 98.69 122 ALA B N 1
ATOM 6690 C CA . ALA B 1 122 ? 17.016 0.824 6.953 1 98.69 122 ALA B CA 1
ATOM 6691 C C . ALA B 1 122 ? 17.312 0.634 5.469 1 98.69 122 ALA B C 1
ATOM 6693 O O . ALA B 1 122 ? 16.703 -0.21 4.805 1 98.69 122 ALA B O 1
ATOM 6694 N N . PRO B 1 123 ? 18.328 1.356 4.84 1 98.44 123 PRO B N 1
ATOM 6695 C CA . PRO B 1 123 ? 18.547 1.215 3.398 1 98.44 123 PRO B CA 1
ATOM 6696 C C . PRO B 1 123 ? 18.875 -0.216 2.99 1 98.44 123 PRO B C 1
ATOM 6698 O O . PRO B 1 123 ? 18.453 -0.68 1.933 1 98.44 123 PRO B O 1
ATOM 6701 N N . LEU B 1 124 ? 19.594 -0.911 3.834 1 98.62 124 LEU B N 1
ATOM 6702 C CA . LEU B 1 124 ? 19.984 -2.277 3.51 1 98.62 124 LEU B CA 1
ATOM 6703 C C . LEU B 1 124 ? 18.922 -3.273 3.963 1 98.62 124 LEU B C 1
ATOM 6705 O O . LEU B 1 124 ? 18.547 -4.172 3.207 1 98.62 124 LEU B O 1
ATOM 6709 N N . ALA B 1 125 ? 18.406 -3.084 5.168 1 98.5 125 ALA B N 1
ATOM 6710 C CA . ALA B 1 125 ? 17.516 -4.062 5.785 1 98.5 125 ALA B CA 1
ATOM 6711 C C . ALA B 1 125 ? 16.156 -4.082 5.086 1 98.5 125 ALA B C 1
ATOM 6713 O O . ALA B 1 125 ? 15.531 -5.137 4.969 1 98.5 125 ALA B O 1
ATOM 6714 N N . LEU B 1 126 ? 15.656 -2.99 4.562 1 98.31 126 LEU B N 1
ATOM 6715 C CA . LEU B 1 126 ? 14.375 -2.918 3.867 1 98.31 126 LEU B CA 1
ATOM 6716 C C . LEU B 1 126 ? 14.43 -3.672 2.545 1 98.31 126 LEU B C 1
ATOM 6718 O O . LEU B 1 126 ? 13.391 -4.066 2.006 1 98.31 126 LEU B O 1
ATOM 6722 N N . MET B 1 127 ? 15.672 -3.848 2.043 1 98.25 127 MET B N 1
ATOM 6723 C CA . MET B 1 127 ? 15.852 -4.484 0.741 1 98.25 127 MET B CA 1
ATOM 6724 C C . MET B 1 127 ? 16.609 -5.797 0.879 1 98.25 127 MET B C 1
ATOM 6726 O O . MET B 1 127 ? 17.297 -6.23 -0.056 1 98.25 127 MET B O 1
ATOM 6730 N N . SER B 1 128 ? 16.5 -6.434 2.033 1 98.31 128 SER B N 1
ATOM 6731 C CA . SER B 1 128 ? 17.25 -7.656 2.309 1 98.31 128 SER B CA 1
ATOM 6732 C C . SER B 1 128 ? 16.844 -8.781 1.36 1 98.31 128 SER B C 1
ATOM 6734 O O . SER B 1 128 ? 15.703 -9.234 1.384 1 98.31 128 SER B O 1
ATOM 6736 N N . GLY B 1 129 ? 17.766 -9.172 0.473 1 98.19 129 GLY B N 1
ATOM 6737 C CA . GLY B 1 129 ? 17.547 -10.227 -0.508 1 98.19 129 GLY B CA 1
ATOM 6738 C C . GLY B 1 129 ? 17.25 -9.695 -1.897 1 98.19 129 GLY B C 1
ATOM 6739 O O . GLY B 1 129 ? 17.297 -10.438 -2.877 1 98.19 129 GLY B O 1
ATOM 6740 N N . ALA B 1 130 ? 17.062 -8.398 -2.082 1 98.62 130 ALA B N 1
ATOM 6741 C CA . ALA B 1 130 ? 16.609 -7.785 -3.332 1 98.62 130 ALA B CA 1
ATOM 6742 C C . ALA B 1 130 ? 17.688 -7.922 -4.418 1 98.62 130 ALA B C 1
ATOM 6744 O O . ALA B 1 130 ? 17.375 -7.844 -5.609 1 98.62 130 ALA B O 1
ATOM 6745 N N . TRP B 1 131 ? 18.938 -8.117 -4.051 1 98.62 131 TRP B N 1
ATOM 6746 C CA . TRP B 1 131 ? 20.031 -8.18 -5.016 1 98.62 131 TRP B CA 1
ATOM 6747 C C . TRP B 1 131 ? 19.969 -9.469 -5.832 1 98.62 131 TRP B C 1
ATOM 6749 O O . TRP B 1 131 ? 20.625 -9.594 -6.863 1 98.62 131 TRP B O 1
ATOM 6759 N N . LEU B 1 132 ? 19.062 -10.414 -5.492 1 98.69 132 LEU B N 1
ATOM 6760 C CA . LEU B 1 132 ? 18.891 -11.656 -6.238 1 98.69 132 LEU B CA 1
ATOM 6761 C C . LEU B 1 132 ? 17.734 -11.539 -7.23 1 98.69 132 LEU B C 1
ATOM 6763 O O . LEU B 1 132 ? 17.5 -12.453 -8.016 1 98.69 132 LEU B O 1
ATOM 6767 N N . GLN B 1 133 ? 17.016 -10.492 -7.375 1 98.12 133 GLN B N 1
ATOM 6768 C CA . GLN B 1 133 ? 15.688 -10.328 -7.93 1 98.12 133 GLN B CA 1
ATOM 6769 C C . GLN B 1 133 ? 15.68 -10.555 -9.438 1 98.12 133 GLN B C 1
ATOM 6771 O O . GLN B 1 133 ? 14.672 -10.961 -10.008 1 98.12 133 GLN B O 1
ATOM 6776 N N . TRP B 1 134 ? 16.812 -10.359 -10.172 1 97.25 134 TRP B N 1
ATOM 6777 C CA . TRP B 1 134 ? 16.812 -10.422 -11.633 1 97.25 134 TRP B CA 1
ATOM 6778 C C . TRP B 1 134 ? 17.703 -11.562 -12.133 1 97.25 134 TRP B C 1
ATOM 6780 O O . TRP B 1 134 ? 17.922 -11.695 -13.336 1 97.25 134 TRP B O 1
A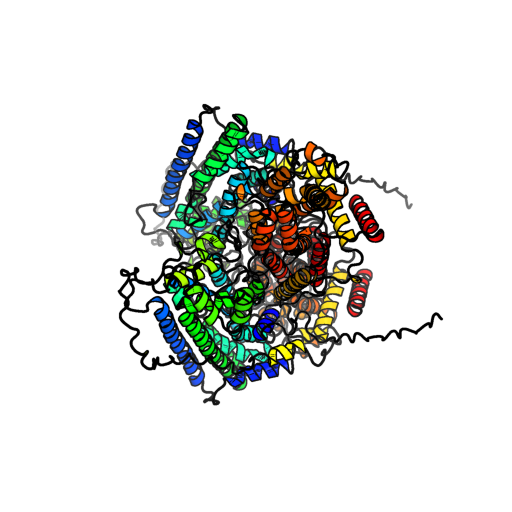TOM 6790 N N . LEU B 1 135 ? 18.109 -12.43 -11.211 1 98 135 LEU B N 1
ATOM 6791 C CA . LEU B 1 135 ? 19.031 -13.477 -11.641 1 98 135 LEU B CA 1
ATOM 6792 C C . LEU B 1 135 ? 18.297 -14.547 -12.445 1 98 135 LEU B C 1
ATOM 6794 O O . LEU B 1 135 ? 18.922 -15.32 -13.18 1 98 135 LEU B O 1
ATOM 6798 N N . SER B 1 136 ? 16.969 -14.617 -12.281 1 97.88 136 SER B N 1
ATOM 6799 C CA . SER B 1 136 ? 16.172 -15.461 -13.156 1 97.88 136 SER B CA 1
ATOM 6800 C C . SER B 1 136 ? 15.68 -14.68 -14.375 1 97.88 136 SER B C 1
ATOM 6802 O O . SER B 1 136 ? 15.266 -13.531 -14.258 1 97.88 136 SER B O 1
ATOM 6804 N N . ALA B 1 137 ? 15.797 -15.258 -15.562 1 97.62 137 ALA B N 1
ATOM 6805 C CA . ALA B 1 137 ? 15.375 -14.68 -16.844 1 97.62 137 ALA B CA 1
ATOM 6806 C C . ALA B 1 137 ? 14.75 -15.742 -17.734 1 97.62 137 ALA B C 1
ATOM 6808 O O . ALA B 1 137 ? 14.867 -16.938 -17.469 1 97.62 137 ALA B O 1
ATOM 6809 N N . PRO B 1 138 ? 14.109 -15.32 -18.828 1 97.5 138 PRO B N 1
ATOM 6810 C CA . PRO B 1 138 ? 13.508 -16.297 -19.734 1 97.5 138 PRO B CA 1
ATOM 6811 C C . PRO B 1 138 ? 14.531 -17.266 -20.328 1 97.5 138 PRO B C 1
ATOM 6813 O O . PRO B 1 138 ? 14.234 -18.438 -20.516 1 97.5 138 PRO B O 1
ATOM 6816 N N . GLY B 1 139 ? 15.734 -16.859 -20.5 1 97.31 139 GLY B N 1
ATOM 6817 C CA . GLY B 1 139 ? 16.734 -17.641 -21.203 1 97.31 139 GLY B CA 1
ATOM 6818 C C . GLY B 1 139 ? 17.484 -18.594 -20.312 1 97.31 139 GLY B C 1
ATOM 6819 O O . GLY B 1 139 ? 18.219 -19.469 -20.781 1 97.31 139 GLY B O 1
ATOM 6820 N N . ASN B 1 140 ? 17.25 -18.469 -18.984 1 96.75 140 ASN B N 1
ATOM 6821 C CA . ASN B 1 140 ? 18.016 -19.344 -18.094 1 96.75 140 ASN B CA 1
ATOM 6822 C C . ASN B 1 140 ? 17.109 -19.984 -17.047 1 96.75 140 ASN B C 1
ATOM 6824 O O . ASN B 1 140 ? 17.578 -20.469 -16.016 1 96.75 140 ASN B O 1
ATOM 6828 N N . ALA B 1 141 ? 15.82 -20 -17.281 1 94.12 141 ALA B N 1
ATOM 6829 C CA . ALA B 1 141 ? 14.805 -20.406 -16.312 1 94.12 141 ALA B CA 1
ATOM 6830 C C . ALA B 1 141 ? 14.891 -21.906 -16.031 1 94.12 141 ALA B C 1
ATOM 6832 O O . ALA B 1 141 ? 14.328 -22.391 -15.055 1 94.12 141 ALA B O 1
ATOM 6833 N N . ASP B 1 142 ? 15.586 -22.672 -16.891 1 95.69 142 ASP B N 1
ATOM 6834 C CA . ASP B 1 142 ? 15.719 -24.125 -16.719 1 95.69 142 ASP B CA 1
ATOM 6835 C C . ASP B 1 142 ? 17.109 -24.484 -16.203 1 95.69 142 ASP B C 1
ATOM 6837 O O . ASP B 1 142 ? 17.438 -25.672 -16.078 1 95.69 142 ASP B O 1
ATOM 6841 N N . ASP B 1 143 ? 17.906 -23.469 -15.891 1 96.06 143 ASP B N 1
ATOM 6842 C CA . ASP B 1 143 ? 19.266 -23.688 -15.406 1 96.06 143 ASP B CA 1
ATOM 6843 C C . ASP B 1 143 ? 19.266 -24.078 -13.922 1 96.06 143 ASP B C 1
ATOM 6845 O O . ASP B 1 143 ? 18.703 -23.359 -13.094 1 96.06 143 ASP B O 1
ATOM 6849 N N . PRO B 1 144 ? 19.938 -25.188 -13.578 1 95.62 144 PRO B N 1
ATOM 6850 C CA . PRO B 1 144 ? 19.969 -25.641 -12.18 1 95.62 144 PRO B CA 1
ATOM 6851 C C . PRO B 1 144 ? 20.5 -24.578 -11.227 1 95.62 144 PRO B C 1
ATOM 6853 O O . PRO B 1 144 ? 20.016 -24.438 -10.109 1 95.62 144 PRO B O 1
ATOM 6856 N N . LEU B 1 145 ? 21.547 -23.891 -11.609 1 96.88 145 LEU B N 1
ATOM 6857 C CA . LEU B 1 145 ? 22.078 -22.812 -10.797 1 96.88 145 LEU B CA 1
ATOM 6858 C C . LEU B 1 145 ? 21.016 -21.766 -10.516 1 96.88 145 LEU B C 1
ATOM 6860 O O . LEU B 1 145 ? 20.828 -21.344 -9.367 1 96.88 145 LEU B O 1
ATOM 6864 N N . VAL B 1 146 ? 20.312 -21.359 -11.555 1 97.44 146 VAL B N 1
ATOM 6865 C CA . VAL B 1 146 ? 19.297 -20.328 -11.445 1 97.44 146 VAL B CA 1
ATOM 6866 C C . VAL B 1 146 ? 18.141 -20.812 -10.594 1 97.44 146 VAL B C 1
ATOM 6868 O O . VAL B 1 146 ? 17.562 -20.047 -9.82 1 97.44 146 VAL B O 1
ATOM 6871 N N . LEU B 1 147 ? 17.797 -22.078 -10.68 1 97.88 147 LEU B N 1
ATOM 6872 C CA . LEU B 1 147 ? 16.734 -22.656 -9.859 1 97.88 147 LEU B CA 1
ATOM 6873 C C . LEU B 1 147 ? 17.094 -22.594 -8.375 1 97.88 147 LEU B C 1
ATOM 6875 O O . LEU B 1 147 ? 16.234 -22.312 -7.535 1 97.88 147 LEU B O 1
ATOM 6879 N N . ARG B 1 148 ? 18.359 -22.828 -8.039 1 97.44 148 ARG B N 1
ATOM 6880 C CA . ARG B 1 148 ? 18.828 -22.719 -6.664 1 97.44 148 ARG B CA 1
ATOM 6881 C C . ARG B 1 148 ? 18.719 -21.281 -6.16 1 97.44 148 ARG B C 1
ATOM 6883 O O . ARG B 1 148 ? 18.281 -21.047 -5.035 1 97.44 148 ARG B O 1
ATOM 6890 N N . ILE B 1 149 ? 19.156 -20.344 -6.992 1 98.31 149 ILE B N 1
ATOM 6891 C CA . ILE B 1 149 ? 19.109 -18.938 -6.629 1 98.31 149 ILE B CA 1
ATOM 6892 C C . ILE B 1 149 ? 17.672 -18.5 -6.414 1 98.31 149 ILE B C 1
ATOM 6894 O O . ILE B 1 149 ? 17.359 -17.797 -5.445 1 98.31 149 ILE B O 1
ATOM 6898 N N . LEU B 1 150 ? 16.812 -18.906 -7.34 1 98.31 150 LEU B N 1
ATOM 6899 C CA . LEU B 1 150 ? 15.406 -18.531 -7.258 1 98.31 150 LEU B CA 1
ATOM 6900 C C . LEU B 1 150 ? 14.758 -19.094 -6 1 98.31 150 LEU B C 1
ATOM 6902 O O . LEU B 1 150 ? 13.883 -18.469 -5.406 1 98.31 150 LEU B O 1
ATOM 6906 N N . ALA B 1 151 ? 15.148 -20.312 -5.602 1 97.44 151 ALA B N 1
ATOM 6907 C CA . ALA B 1 151 ? 14.625 -20.891 -4.367 1 97.44 151 ALA B CA 1
ATOM 6908 C C . ALA B 1 151 ? 15.016 -20.047 -3.154 1 97.44 151 ALA B C 1
ATOM 6910 O O . ALA B 1 151 ? 14.203 -19.828 -2.254 1 97.44 151 ALA B O 1
ATOM 6911 N N . LEU B 1 152 ? 16.219 -19.641 -3.137 1 97.88 152 LEU B N 1
ATOM 6912 C CA . LEU B 1 152 ? 16.703 -18.766 -2.074 1 97.88 152 LEU B CA 1
ATOM 6913 C C . LEU B 1 152 ? 15.93 -17.453 -2.072 1 97.88 152 LEU B C 1
ATOM 6915 O O . LEU B 1 152 ? 15.508 -16.969 -1.015 1 97.88 152 LEU B O 1
ATOM 6919 N N . TYR B 1 153 ? 15.75 -16.859 -3.211 1 98.25 153 TYR B N 1
ATOM 6920 C CA . TYR B 1 153 ? 15.031 -15.602 -3.352 1 98.25 153 TYR B CA 1
ATOM 6921 C C . TYR B 1 153 ? 13.578 -15.758 -2.938 1 98.25 153 TYR B C 1
ATOM 6923 O O . TYR B 1 153 ? 13.023 -14.891 -2.258 1 98.25 153 TYR B O 1
ATOM 6931 N N . ALA B 1 154 ? 12.938 -16.828 -3.383 1 98.19 154 ALA B N 1
ATOM 6932 C CA . ALA B 1 154 ? 11.555 -17.109 -3.006 1 98.19 154 ALA B CA 1
ATOM 6933 C C . ALA B 1 154 ? 11.398 -17.156 -1.488 1 98.19 154 ALA B C 1
ATOM 6935 O O . ALA B 1 154 ? 10.398 -16.672 -0.945 1 98.19 154 ALA B O 1
ATOM 6936 N N . SER B 1 155 ? 12.344 -17.719 -0.814 1 97.56 155 SER B N 1
ATOM 6937 C CA . SER B 1 155 ? 12.344 -17.734 0.645 1 97.56 155 SER B CA 1
ATOM 6938 C C . SER B 1 155 ? 12.445 -16.328 1.216 1 97.56 155 SER B C 1
ATOM 6940 O O . SER B 1 155 ? 11.719 -15.984 2.152 1 97.56 155 SER B O 1
ATOM 6942 N N . ASP B 1 156 ? 13.289 -15.477 0.653 1 98.19 156 ASP B N 1
ATOM 6943 C CA . ASP B 1 156 ? 13.516 -14.117 1.14 1 98.19 156 ASP B CA 1
ATOM 6944 C C . ASP B 1 156 ? 12.258 -13.273 1.004 1 98.19 156 ASP B C 1
ATOM 6946 O O . ASP B 1 156 ? 11.969 -12.43 1.862 1 98.19 156 ASP B O 1
ATOM 6950 N N . VAL B 1 157 ? 11.492 -13.453 -0.094 1 98 157 VAL B N 1
ATOM 6951 C CA . VAL B 1 157 ? 10.344 -12.586 -0.35 1 98 157 VAL B CA 1
ATOM 6952 C C . VAL B 1 157 ? 9.102 -13.172 0.306 1 98 157 VAL B C 1
ATOM 6954 O O . VAL B 1 157 ? 8.039 -12.539 0.325 1 98 157 VAL B O 1
ATOM 6957 N N . GLY B 1 158 ? 9.203 -14.375 0.902 1 96.69 158 GLY B N 1
ATOM 6958 C CA . GLY B 1 158 ? 8.016 -15.016 1.453 1 96.69 158 GLY B CA 1
ATOM 6959 C C . GLY B 1 158 ? 6.984 -15.367 0.4 1 96.69 158 GLY B C 1
ATOM 6960 O O . GLY B 1 158 ? 5.82 -14.969 0.51 1 96.69 158 GLY B O 1
ATOM 6961 N N . ALA B 1 159 ? 7.406 -16.172 -0.586 1 96.44 159 ALA B N 1
ATOM 6962 C CA . ALA B 1 159 ? 6.602 -16.484 -1.767 1 96.44 159 ALA B CA 1
ATOM 6963 C C . ALA B 1 159 ? 5.207 -16.969 -1.371 1 96.44 159 ALA B C 1
ATOM 6965 O O . ALA B 1 159 ? 5.062 -17.797 -0.478 1 96.44 159 ALA B O 1
ATOM 6966 N N . GLY B 1 160 ? 4.238 -16.438 -2.029 1 95.38 160 GLY B N 1
ATOM 6967 C CA . GLY B 1 160 ? 2.861 -16.875 -1.862 1 95.38 160 GLY B CA 1
ATOM 6968 C C . GLY B 1 160 ? 2.072 -16.016 -0.898 1 95.38 160 GLY B C 1
ATOM 6969 O O . GLY B 1 160 ? 0.852 -16.156 -0.787 1 95.38 160 GLY B O 1
ATOM 6970 N N . HIS B 1 161 ? 2.764 -15.078 -0.225 1 96.56 161 HIS B N 1
ATOM 6971 C CA . HIS B 1 161 ? 2.074 -14.273 0.778 1 96.56 161 HIS B CA 1
ATOM 6972 C C . HIS B 1 161 ? 2.445 -12.797 0.655 1 96.56 161 HIS B C 1
ATOM 6974 O O . HIS B 1 161 ? 3.609 -12.461 0.428 1 96.56 161 HIS B O 1
ATOM 6980 N N . PRO B 1 162 ? 1.443 -11.891 0.815 1 97.62 162 PRO B N 1
ATOM 6981 C CA . PRO B 1 162 ? 1.748 -10.461 0.76 1 97.62 162 PRO B CA 1
ATOM 6982 C C . PRO B 1 162 ? 2.465 -9.961 2.014 1 97.62 162 PRO B C 1
ATOM 6984 O O . PRO B 1 162 ? 2.188 -10.438 3.117 1 97.62 162 PRO B O 1
ATOM 6987 N N . ALA B 1 163 ? 3.418 -9.039 1.841 1 97.38 163 ALA B N 1
ATOM 6988 C CA . ALA B 1 163 ? 4.152 -8.391 2.922 1 97.38 163 ALA B CA 1
ATOM 6989 C C . ALA B 1 163 ? 4.852 -9.422 3.807 1 97.38 163 ALA B C 1
ATOM 6991 O O . ALA B 1 163 ? 4.777 -9.344 5.035 1 97.38 163 ALA B O 1
ATOM 6992 N N . ALA B 1 164 ? 5.477 -10.406 3.186 1 97.38 164 ALA B N 1
ATOM 6993 C CA . ALA B 1 164 ? 6.094 -11.484 3.949 1 97.38 164 ALA B CA 1
ATOM 6994 C C . ALA B 1 164 ? 7.605 -11.516 3.736 1 97.38 164 ALA B C 1
ATOM 6996 O O . ALA B 1 164 ? 8.289 -12.422 4.215 1 97.38 164 ALA B O 1
ATOM 6997 N N . SER B 1 165 ? 8.141 -10.539 3.029 1 98.06 165 SER B N 1
ATOM 6998 C CA . SER B 1 165 ? 9.578 -10.508 2.764 1 98.06 165 SER B CA 1
ATOM 6999 C C . SER B 1 165 ? 10.367 -10.172 4.023 1 98.06 165 SER B C 1
ATOM 7001 O O . SER B 1 165 ? 9.789 -9.742 5.027 1 98.06 165 SER B O 1
ATOM 7003 N N . ARG B 1 166 ? 11.68 -10.43 3.963 1 98.12 166 ARG B N 1
ATOM 7004 C CA . ARG B 1 166 ? 12.562 -9.984 5.039 1 98.12 166 ARG B CA 1
ATOM 7005 C C . ARG B 1 166 ? 12.469 -8.477 5.23 1 98.12 166 ARG B C 1
ATOM 7007 O O . ARG B 1 166 ? 12.477 -7.984 6.359 1 98.12 166 ARG B O 1
ATOM 7014 N N . GLY B 1 167 ? 12.391 -7.719 4.125 1 98.19 167 GLY B N 1
ATOM 7015 C CA . GLY B 1 167 ? 12.203 -6.277 4.184 1 98.19 167 GLY B CA 1
ATOM 7016 C C . GLY B 1 167 ? 10.898 -5.863 4.82 1 98.19 167 GLY B C 1
ATOM 7017 O O . GLY B 1 167 ? 10.828 -4.84 5.508 1 98.19 167 GLY B O 1
ATOM 7018 N N . SER B 1 168 ? 9.789 -6.664 4.617 1 97.62 168 SER B N 1
ATOM 7019 C CA . SER B 1 168 ? 8.5 -6.375 5.23 1 97.62 168 SER B CA 1
ATOM 7020 C C . SER B 1 168 ? 8.578 -6.48 6.75 1 97.62 168 SER B C 1
ATOM 7022 O O . SER B 1 168 ? 7.926 -5.711 7.465 1 97.62 168 SER B O 1
ATOM 7024 N N . ALA B 1 169 ? 9.32 -7.438 7.238 1 97.44 169 ALA B N 1
ATOM 7025 C CA . ALA B 1 169 ? 9.516 -7.543 8.68 1 97.44 169 ALA B CA 1
ATOM 7026 C C . ALA B 1 169 ? 10.211 -6.297 9.234 1 97.44 169 ALA B C 1
ATOM 7028 O O . ALA B 1 169 ? 9.867 -5.824 10.32 1 97.44 169 ALA B O 1
ATOM 7029 N N . TYR B 1 170 ? 11.18 -5.812 8.516 1 98.25 170 TYR B N 1
ATOM 7030 C CA . TYR B 1 170 ? 11.867 -4.602 8.945 1 98.25 170 TYR B CA 1
ATOM 7031 C C . TYR B 1 170 ? 10.93 -3.398 8.906 1 98.25 170 TYR B C 1
ATOM 7033 O O . TYR B 1 170 ? 10.977 -2.535 9.781 1 98.25 170 TYR B O 1
ATOM 7041 N N . LEU B 1 171 ? 10.156 -3.305 7.82 1 98.06 171 LEU B N 1
ATOM 7042 C CA . LEU B 1 171 ? 9.188 -2.219 7.719 1 98.06 171 LEU B CA 1
ATOM 7043 C C . LEU B 1 171 ? 8.242 -2.219 8.914 1 98.06 171 LEU B C 1
ATOM 7045 O O . LEU B 1 171 ? 7.859 -1.156 9.406 1 98.06 171 LEU B O 1
ATOM 7049 N N . GLU B 1 172 ? 7.828 -3.381 9.367 1 96.81 172 GLU B N 1
ATOM 7050 C CA . GLU B 1 172 ? 7.004 -3.488 10.57 1 96.81 172 GLU B CA 1
ATOM 7051 C C . GLU B 1 172 ? 7.707 -2.883 11.781 1 96.81 172 GLU B C 1
ATOM 7053 O O . GLU B 1 172 ? 7.082 -2.191 12.586 1 96.81 172 GLU B O 1
ATOM 7058 N N . LEU B 1 173 ? 8.945 -3.146 11.898 1 97.56 173 LEU B N 1
ATOM 7059 C CA . LEU B 1 173 ? 9.727 -2.564 12.984 1 97.56 173 LEU B CA 1
ATOM 7060 C C . LEU B 1 173 ? 9.727 -1.042 12.906 1 97.56 173 LEU B C 1
ATOM 7062 O O . LEU B 1 173 ? 9.508 -0.362 13.906 1 97.56 173 LEU B O 1
ATOM 7066 N N . LEU B 1 174 ? 9.953 -0.521 11.695 1 98 174 LEU B N 1
ATOM 7067 C CA . LEU B 1 174 ? 9.93 0.924 11.492 1 98 174 LEU B CA 1
ATOM 7068 C C . LEU B 1 174 ? 8.57 1.507 11.875 1 98 174 LEU B C 1
ATOM 7070 O O . LEU B 1 174 ? 8.5 2.559 12.516 1 98 174 LEU B O 1
ATOM 7074 N N . ARG B 1 175 ? 7.531 0.832 11.508 1 96.88 175 ARG B N 1
ATOM 7075 C CA . ARG B 1 175 ? 6.18 1.304 11.797 1 96.88 175 ARG B CA 1
ATOM 7076 C C . ARG B 1 175 ? 5.91 1.296 13.297 1 96.88 175 ARG B C 1
ATOM 7078 O O . ARG B 1 175 ? 5.367 2.26 13.844 1 96.88 175 ARG B O 1
ATOM 7085 N N . ARG B 1 176 ? 6.359 0.287 14.008 1 95 176 ARG B N 1
ATOM 7086 C CA . ARG B 1 176 ? 6.156 0.169 15.445 1 95 176 ARG B CA 1
ATOM 7087 C C . ARG B 1 176 ? 6.91 1.262 16.203 1 95 176 ARG B C 1
ATOM 7089 O O . ARG B 1 176 ? 6.465 1.722 17.25 1 95 176 ARG B O 1
ATOM 7096 N N . LEU B 1 177 ? 8.008 1.663 15.609 1 95.19 177 LEU B N 1
ATOM 7097 C CA . LEU B 1 177 ? 8.828 2.689 16.234 1 95.19 177 LEU B CA 1
ATOM 7098 C C . LEU B 1 177 ? 8.461 4.074 15.727 1 95.19 177 LEU B C 1
ATOM 7100 O O . LEU B 1 177 ? 9.102 5.066 16.078 1 95.19 177 LEU B O 1
ATOM 7104 N N . ARG B 1 178 ? 7.41 4.172 14.805 1 93.75 178 ARG B N 1
ATOM 7105 C CA . ARG B 1 178 ? 6.957 5.426 14.203 1 93.75 178 ARG B CA 1
ATOM 7106 C C . ARG B 1 178 ? 8.086 6.117 13.453 1 93.75 178 ARG B C 1
ATOM 7108 O O . ARG B 1 178 ? 8.312 7.316 13.633 1 93.75 178 ARG B O 1
ATOM 7115 N N . LEU B 1 179 ? 8.82 5.309 12.609 1 96.12 179 LEU B N 1
ATOM 7116 C CA . LEU B 1 179 ? 9.938 5.797 11.812 1 96.12 179 LEU B CA 1
ATOM 7117 C C . LEU B 1 179 ? 9.703 5.527 10.328 1 96.12 179 LEU B C 1
ATOM 7119 O O . LEU B 1 179 ? 10.633 5.602 9.523 1 96.12 179 LEU B O 1
ATOM 7123 N N . ALA B 1 180 ? 8.398 5.25 9.945 1 96.06 180 ALA B N 1
ATOM 7124 C CA . ALA B 1 180 ? 8.156 4.699 8.609 1 96.06 180 ALA B CA 1
ATOM 7125 C C . ALA B 1 180 ? 7.633 5.773 7.66 1 96.06 180 ALA B C 1
ATOM 7127 O O . ALA B 1 180 ? 7.191 5.469 6.551 1 96.06 180 ALA B O 1
ATOM 7128 N N . GLU B 1 181 ? 7.672 7.07 7.953 1 94.88 181 GLU B N 1
ATOM 7129 C CA . GLU B 1 181 ? 7.055 8.125 7.16 1 94.88 181 GLU B CA 1
ATOM 7130 C C . GLU B 1 181 ? 7.66 8.195 5.762 1 94.88 181 GLU B C 1
ATOM 7132 O O . GLU B 1 181 ? 6.992 8.594 4.809 1 94.88 181 GLU B O 1
ATOM 7137 N N . ASN B 1 182 ? 8.93 7.777 5.617 1 94.81 182 ASN B N 1
ATOM 7138 C CA . ASN B 1 182 ? 9.617 7.832 4.332 1 94.81 182 ASN B CA 1
ATOM 7139 C C . ASN B 1 182 ? 10.148 6.461 3.92 1 94.81 182 ASN B C 1
ATOM 7141 O O . ASN B 1 182 ? 11.148 6.363 3.211 1 94.81 182 ASN B O 1
ATOM 7145 N N . ALA B 1 183 ? 9.484 5.422 4.402 1 96.44 183 ALA B N 1
ATOM 7146 C CA . ALA B 1 183 ? 10.094 4.102 4.266 1 96.44 183 ALA B CA 1
ATOM 7147 C C . ALA B 1 183 ? 9.469 3.324 3.111 1 96.44 183 ALA B C 1
ATOM 7149 O O . ALA B 1 183 ? 10.031 2.33 2.646 1 96.44 183 ALA B O 1
ATOM 7150 N N . ALA B 1 184 ? 8.312 3.719 2.592 1 94.38 184 ALA B N 1
ATOM 7151 C CA . ALA B 1 184 ? 7.625 3 1.522 1 94.38 184 ALA B CA 1
ATOM 7152 C C . ALA B 1 184 ? 7.039 3.967 0.5 1 94.38 184 ALA B C 1
ATOM 7154 O O . ALA B 1 184 ? 6.309 4.895 0.86 1 94.38 184 ALA B O 1
ATOM 7155 N N . PRO B 1 185 ? 7.426 3.777 -0.83 1 95.44 185 PRO B N 1
ATOM 7156 C CA . PRO B 1 185 ? 8.367 2.777 -1.343 1 95.44 185 PRO B CA 1
ATOM 7157 C C . PRO B 1 185 ? 9.805 3.041 -0.906 1 95.44 185 PRO B C 1
ATOM 7159 O O . PRO B 1 185 ? 10.109 4.121 -0.392 1 95.44 185 PRO B O 1
ATOM 7162 N N . ALA B 1 186 ? 10.625 2.088 -1.057 1 96.38 186 ALA B N 1
ATOM 7163 C CA . ALA B 1 186 ? 12 2.143 -0.554 1 96.38 186 ALA B CA 1
ATOM 7164 C C . ALA B 1 186 ? 12.734 3.367 -1.097 1 96.38 186 ALA B C 1
ATOM 7166 O O . ALA B 1 186 ? 13.57 3.953 -0.406 1 96.38 186 ALA B O 1
ATOM 7167 N N . ALA B 1 187 ? 12.43 3.803 -2.33 1 95.88 187 ALA B N 1
ATOM 7168 C CA . ALA B 1 187 ? 13.094 4.949 -2.945 1 95.88 187 ALA B CA 1
ATOM 7169 C C . ALA B 1 187 ? 12.906 6.207 -2.1 1 95.88 187 ALA B C 1
ATOM 7171 O O . ALA B 1 187 ? 13.766 7.094 -2.102 1 95.88 187 ALA B O 1
ATOM 7172 N N . ARG B 1 188 ? 11.844 6.289 -1.315 1 96.06 188 ARG B N 1
ATOM 7173 C CA . ARG B 1 188 ? 11.523 7.457 -0.502 1 96.06 188 ARG B CA 1
ATOM 7174 C C . ARG B 1 188 ? 12.516 7.617 0.641 1 96.06 188 ARG B C 1
ATOM 7176 O O . ARG B 1 188 ? 12.688 8.719 1.175 1 96.06 188 ARG B O 1
ATOM 7183 N N . LEU B 1 189 ? 13.211 6.551 1.013 1 96.31 189 LEU B N 1
ATOM 7184 C CA . LEU B 1 189 ? 14.195 6.617 2.088 1 96.31 189 LEU B CA 1
ATOM 7185 C C . LEU B 1 189 ? 15.266 7.656 1.778 1 96.31 189 LEU B C 1
ATOM 7187 O O . LEU B 1 189 ? 15.852 8.242 2.691 1 96.31 189 LEU B O 1
ATOM 7191 N N . THR B 1 190 ? 15.523 7.844 0.493 1 95.56 190 THR B N 1
ATOM 7192 C CA . THR B 1 190 ? 16.594 8.742 0.089 1 95.56 190 THR B CA 1
ATOM 7193 C C . THR B 1 190 ? 16.281 10.18 0.472 1 95.56 190 THR B C 1
ATOM 7195 O O . THR B 1 190 ? 17.172 11.023 0.533 1 95.56 190 THR B O 1
ATOM 7198 N N . GLY B 1 191 ? 15.008 10.461 0.761 1 90.81 191 GLY B N 1
ATOM 7199 C CA . GLY B 1 191 ? 14.609 11.789 1.203 1 90.81 191 GLY B CA 1
ATOM 7200 C C . GLY B 1 191 ? 14.68 11.961 2.709 1 90.81 191 GLY B C 1
ATOM 7201 O O . GLY B 1 191 ? 14.523 13.078 3.221 1 90.81 191 GLY B O 1
ATOM 7202 N N . ASP B 1 192 ? 14.953 10.922 3.459 1 92.94 192 ASP B N 1
ATOM 7203 C CA . ASP B 1 192 ? 15.016 11 4.914 1 92.94 192 ASP B CA 1
ATOM 7204 C C . ASP B 1 192 ? 16.375 11.523 5.375 1 92.94 192 ASP B C 1
ATOM 7206 O O . ASP B 1 192 ? 17.359 10.789 5.367 1 92.94 192 ASP B O 1
ATOM 7210 N N . GLN B 1 193 ? 16.391 12.672 5.902 1 86.69 193 GLN B N 1
ATOM 7211 C CA . GLN B 1 193 ? 17.625 13.352 6.27 1 86.69 193 GLN B CA 1
ATOM 7212 C C . GLN B 1 193 ? 18.219 12.781 7.559 1 86.69 193 GLN B C 1
ATOM 7214 O O . GLN B 1 193 ? 19.375 13.047 7.895 1 86.69 193 GLN B O 1
ATOM 7219 N N . ARG B 1 194 ? 17.516 11.953 8.219 1 89.31 194 ARG B N 1
ATOM 7220 C CA . ARG B 1 194 ? 18 11.359 9.461 1 89.31 194 ARG B CA 1
ATOM 7221 C C . ARG B 1 194 ? 19 10.25 9.188 1 89.31 194 ARG B C 1
ATOM 7223 O O . ARG B 1 194 ? 19.766 9.852 10.078 1 89.31 194 ARG B O 1
ATOM 7230 N N . ILE B 1 195 ? 18.969 9.773 7.957 1 94.5 195 ILE B N 1
ATOM 7231 C CA . ILE B 1 195 ? 19.844 8.672 7.574 1 94.5 195 ILE B CA 1
ATOM 7232 C C . ILE B 1 195 ? 21.094 9.219 6.883 1 94.5 195 ILE B C 1
ATOM 7234 O O . ILE B 1 195 ? 20.984 9.953 5.898 1 94.5 195 ILE B O 1
ATOM 7238 N N . PRO B 1 196 ? 22.281 8.828 7.367 1 91.69 196 PRO B N 1
ATOM 7239 C CA . PRO B 1 196 ? 23.5 9.328 6.723 1 91.69 196 PRO B CA 1
ATOM 7240 C C . PRO B 1 196 ? 23.703 8.758 5.32 1 91.69 196 PRO B C 1
ATOM 7242 O O . PRO B 1 196 ? 23.266 7.641 5.035 1 91.69 196 PRO B O 1
ATOM 7245 N N . ASP B 1 197 ? 24.406 9.477 4.484 1 92.19 197 ASP B N 1
ATOM 7246 C CA . ASP B 1 197 ? 24.625 9.094 3.094 1 92.19 197 ASP B CA 1
ATOM 7247 C C . ASP B 1 197 ? 25.344 7.746 3.006 1 92.19 197 ASP B C 1
ATOM 7249 O O . ASP B 1 197 ? 25.078 6.949 2.104 1 92.19 197 ASP B O 1
ATOM 7253 N N . GLY B 1 198 ? 26.25 7.555 3.955 1 94.75 198 GLY B N 1
ATOM 7254 C CA . GLY B 1 198 ? 27.047 6.336 3.93 1 94.75 198 GLY B CA 1
ATOM 7255 C C . GLY B 1 198 ? 26.219 5.074 4.059 1 94.75 198 GLY B C 1
ATOM 7256 O O . GLY B 1 198 ? 26.609 4.008 3.586 1 94.75 198 GLY B O 1
ATOM 7257 N N . ALA B 1 199 ? 25.031 5.188 4.656 1 97.31 199 ALA B N 1
ATOM 7258 C CA . ALA B 1 199 ? 24.156 4.039 4.875 1 97.31 199 ALA B CA 1
ATOM 7259 C C . ALA B 1 199 ? 23.609 3.506 3.553 1 97.31 199 ALA B C 1
ATOM 7261 O O . ALA B 1 199 ? 23.172 2.357 3.471 1 97.31 199 ALA B O 1
ATOM 7262 N N . PHE B 1 200 ? 23.672 4.293 2.443 1 97.5 200 PHE B N 1
ATOM 7263 C CA . PHE B 1 200 ? 23.078 3.92 1.165 1 97.5 200 PHE B CA 1
ATOM 7264 C C . PHE B 1 200 ? 24.125 3.295 0.247 1 97.5 200 PHE B C 1
ATOM 7266 O O . PHE B 1 200 ? 23.781 2.699 -0.777 1 97.5 200 PHE B O 1
ATOM 7273 N N . ARG B 1 201 ? 25.406 3.338 0.564 1 96.88 201 ARG B N 1
ATOM 7274 C CA . ARG B 1 201 ? 26.484 2.979 -0.355 1 96.88 201 ARG B CA 1
ATOM 7275 C C . ARG B 1 201 ? 26.406 1.503 -0.736 1 96.88 201 ARG B C 1
ATOM 7277 O O . ARG B 1 201 ? 26.375 1.164 -1.921 1 96.88 201 ARG B O 1
ATOM 7284 N N . LEU B 1 202 ? 26.312 0.636 0.252 1 97.69 202 LEU B N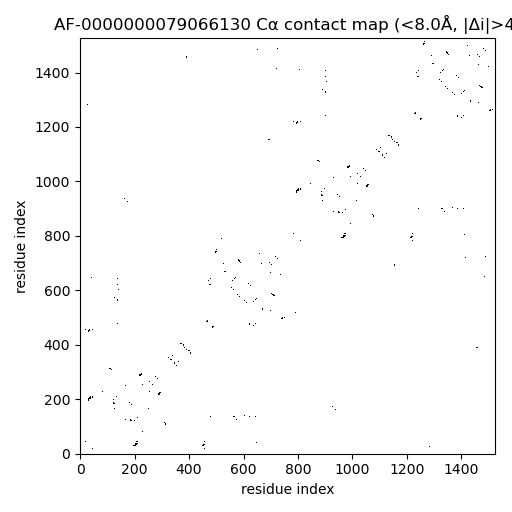 1
ATOM 7285 C CA . LEU B 1 202 ? 26.312 -0.799 -0.01 1 97.69 202 LEU B CA 1
ATOM 7286 C C . LEU B 1 202 ? 25.031 -1.229 -0.722 1 97.69 202 LEU B C 1
ATOM 7288 O O . LEU B 1 202 ? 25.094 -1.854 -1.782 1 97.69 202 LEU B O 1
ATOM 7292 N N . PRO B 1 203 ? 23.859 -0.84 -0.172 1 98.38 203 PRO B N 1
ATOM 7293 C CA . PRO B 1 203 ? 22.641 -1.3 -0.857 1 98.38 203 PRO B CA 1
ATOM 7294 C C . PRO B 1 203 ? 22.469 -0.675 -2.24 1 98.38 203 PRO B C 1
ATOM 7296 O O . PRO B 1 203 ? 21.922 -1.306 -3.143 1 98.38 203 PRO B O 1
ATOM 7299 N N . ALA B 1 204 ? 23 0.536 -2.469 1 98.12 204 ALA B N 1
ATOM 7300 C CA . ALA B 1 204 ? 22.922 1.155 -3.789 1 98.12 204 ALA B CA 1
ATOM 7301 C C . ALA B 1 204 ? 23.641 0.308 -4.832 1 98.12 204 ALA B C 1
ATOM 7303 O O . ALA B 1 204 ? 23.109 0.039 -5.906 1 98.12 204 ALA B O 1
ATOM 7304 N N . LEU B 1 205 ? 24.797 -0.116 -4.5 1 97.88 205 LEU B N 1
ATOM 7305 C CA . LEU B 1 205 ? 25.594 -0.885 -5.453 1 97.88 205 LEU B CA 1
ATOM 7306 C C . LEU B 1 205 ? 25.031 -2.291 -5.621 1 97.88 205 LEU B C 1
ATOM 7308 O O . LEU B 1 205 ? 25.016 -2.836 -6.727 1 97.88 205 LEU B O 1
ATOM 7312 N N . LEU B 1 206 ? 24.562 -2.914 -4.535 1 98.5 206 LEU B N 1
ATOM 7313 C CA . LEU B 1 206 ? 23.922 -4.223 -4.613 1 98.5 206 LEU B CA 1
ATOM 7314 C C . LEU B 1 206 ? 22.719 -4.18 -5.551 1 98.5 206 LEU B C 1
ATOM 7316 O O . LEU B 1 206 ? 22.562 -5.047 -6.414 1 98.5 206 LEU B O 1
ATOM 7320 N N . LEU B 1 207 ? 21.875 -3.172 -5.375 1 98.5 207 LEU B N 1
ATOM 7321 C CA . LEU B 1 207 ? 20.672 -3.041 -6.184 1 98.5 207 LEU B CA 1
ATOM 7322 C C . LEU B 1 207 ? 21.031 -2.738 -7.637 1 98.5 207 LEU B C 1
ATOM 7324 O O . LEU B 1 207 ? 20.391 -3.268 -8.555 1 98.5 207 LEU B O 1
ATOM 7328 N N . ALA B 1 208 ? 22.047 -1.905 -7.816 1 98.12 208 ALA B N 1
ATOM 7329 C CA . ALA B 1 208 ? 22.484 -1.601 -9.18 1 98.12 208 ALA B CA 1
ATOM 7330 C C . ALA B 1 208 ? 22.969 -2.857 -9.891 1 98.12 208 ALA B C 1
ATOM 7332 O O . ALA B 1 208 ? 22.641 -3.094 -11.055 1 98.12 208 ALA B O 1
ATOM 7333 N N . MET B 1 209 ? 23.75 -3.641 -9.203 1 98.31 209 MET B N 1
ATOM 7334 C CA . MET B 1 209 ? 24.25 -4.883 -9.781 1 98.31 209 MET B CA 1
ATOM 7335 C C . MET B 1 209 ? 23.109 -5.84 -10.094 1 98.31 209 MET B C 1
ATOM 7337 O O . MET B 1 209 ? 23.141 -6.547 -11.102 1 98.31 209 MET B O 1
ATOM 7341 N N . SER B 1 210 ? 22.094 -5.84 -9.25 1 98.06 210 SER B N 1
ATOM 7342 C CA . SER B 1 210 ? 20.953 -6.73 -9.445 1 98.06 210 SER B CA 1
ATOM 7343 C C . SER B 1 210 ? 20.25 -6.441 -10.758 1 98.06 210 SER B C 1
ATOM 7345 O O . SER B 1 210 ? 19.578 -7.312 -11.312 1 98.06 210 SER B O 1
ATOM 7347 N N . ARG B 1 211 ? 20.406 -5.184 -11.289 1 97.44 211 ARG B N 1
ATOM 7348 C CA . ARG B 1 211 ? 19.766 -4.777 -12.531 1 97.44 211 ARG B CA 1
ATOM 7349 C C . ARG B 1 211 ? 20.578 -5.211 -13.742 1 97.44 211 ARG B C 1
ATOM 7351 O O . ARG B 1 211 ? 20.125 -5.121 -14.875 1 97.44 211 ARG B O 1
ATOM 7358 N N . ARG B 1 212 ? 21.797 -5.684 -13.5 1 97.06 212 ARG B N 1
ATOM 7359 C CA . ARG B 1 212 ? 22.672 -6.238 -14.539 1 97.06 212 ARG B CA 1
ATOM 7360 C C . ARG B 1 212 ? 23.25 -7.578 -14.109 1 97.06 212 ARG B C 1
ATOM 7362 O O . ARG B 1 212 ? 24.469 -7.738 -14.039 1 97.06 212 ARG B O 1
ATOM 7369 N N . PRO B 1 213 ? 22.391 -8.508 -13.977 1 95.69 213 PRO B N 1
ATOM 7370 C CA . PRO B 1 213 ? 22.797 -9.773 -13.367 1 95.69 213 PRO B CA 1
ATOM 7371 C C . PRO B 1 213 ? 23.812 -10.539 -14.219 1 95.69 213 PRO B C 1
ATOM 7373 O O . PRO B 1 213 ? 24.656 -11.258 -13.68 1 95.69 213 PRO B O 1
ATOM 7376 N N . ASP B 1 214 ? 23.781 -10.414 -15.531 1 94.19 214 ASP B N 1
ATOM 7377 C CA . ASP B 1 214 ? 24.719 -11.133 -16.406 1 94.19 214 ASP B CA 1
ATOM 7378 C C . ASP B 1 214 ? 26.141 -10.625 -16.234 1 94.19 214 ASP B C 1
ATOM 7380 O O . ASP B 1 214 ? 27.094 -11.359 -16.469 1 94.19 214 ASP B O 1
ATOM 7384 N N . ASP B 1 215 ? 26.219 -9.43 -15.836 1 96.69 215 ASP B N 1
ATOM 7385 C CA . ASP B 1 215 ? 27.531 -8.82 -15.664 1 96.69 215 ASP B CA 1
ATOM 7386 C C . ASP B 1 215 ? 28.094 -9.109 -14.273 1 96.69 215 ASP B C 1
ATOM 7388 O O . ASP B 1 215 ? 29.312 -9.117 -14.078 1 96.69 215 ASP B O 1
ATOM 7392 N N . PHE B 1 216 ? 27.172 -9.359 -13.289 1 97.94 216 PHE B N 1
ATOM 7393 C CA . PHE B 1 216 ? 27.672 -9.32 -11.922 1 97.94 216 PHE B CA 1
ATOM 7394 C C . PHE B 1 216 ? 27.203 -10.539 -11.133 1 97.94 216 PHE B C 1
ATOM 7396 O O . PHE B 1 216 ? 27.141 -10.508 -9.906 1 97.94 216 PHE B O 1
ATOM 7403 N N . ARG B 1 217 ? 26.828 -11.617 -11.727 1 97.62 217 ARG B N 1
ATOM 7404 C CA . ARG B 1 217 ? 26.25 -12.789 -11.086 1 97.62 217 ARG B CA 1
ATOM 7405 C C . ARG B 1 217 ? 27.156 -13.305 -9.961 1 97.62 217 ARG B C 1
ATOM 7407 O O . ARG B 1 217 ? 26.688 -13.516 -8.836 1 97.62 217 ARG B O 1
ATOM 7414 N N . GLY B 1 218 ? 28.469 -13.523 -10.289 1 98.06 218 GLY B N 1
ATOM 7415 C CA . GLY B 1 218 ? 29.406 -14.016 -9.289 1 98.06 218 GLY B CA 1
ATOM 7416 C C . GLY B 1 218 ? 29.562 -13.07 -8.109 1 98.06 218 GLY B C 1
ATOM 7417 O O . GLY B 1 218 ? 29.547 -13.5 -6.953 1 98.06 218 GLY B O 1
ATOM 7418 N N . GLU B 1 219 ? 29.719 -11.75 -8.367 1 98.06 219 GLU B N 1
ATOM 7419 C CA . GLU B 1 219 ? 29.875 -10.742 -7.328 1 98.06 219 GLU B CA 1
ATOM 7420 C C . GLU B 1 219 ? 28.656 -10.664 -6.426 1 98.06 219 GLU B C 1
ATOM 7422 O O . GLU B 1 219 ? 28.781 -10.531 -5.207 1 98.06 219 GLU B O 1
ATOM 7427 N N . ILE B 1 220 ? 27.469 -10.773 -7.051 1 98.75 220 ILE B N 1
ATOM 7428 C CA . ILE B 1 220 ? 26.219 -10.742 -6.301 1 98.75 220 ILE B CA 1
ATOM 7429 C C . ILE B 1 220 ? 26.156 -11.93 -5.344 1 98.75 220 ILE B C 1
ATOM 7431 O O . ILE B 1 220 ? 25.859 -11.773 -4.16 1 98.75 220 ILE B O 1
ATOM 7435 N N . LEU B 1 221 ? 26.469 -13.109 -5.812 1 98.75 221 LEU B N 1
ATOM 7436 C CA . LEU B 1 221 ? 26.391 -14.312 -4.988 1 98.75 221 LEU B CA 1
ATOM 7437 C C . LEU B 1 221 ? 27.422 -14.273 -3.873 1 98.75 221 LEU B C 1
ATOM 7439 O O . LEU B 1 221 ? 27.172 -14.742 -2.762 1 98.75 221 LEU B O 1
ATOM 7443 N N . GLY B 1 222 ? 28.609 -13.75 -4.207 1 98.38 222 GLY B N 1
ATOM 7444 C CA . GLY B 1 222 ? 29.609 -13.562 -3.17 1 98.38 222 GLY B CA 1
ATOM 7445 C C . GLY B 1 222 ? 29.156 -12.633 -2.064 1 98.38 222 GLY B C 1
ATOM 7446 O O . GLY B 1 222 ? 29.312 -12.938 -0.88 1 98.38 222 GLY B O 1
ATOM 7447 N N . ALA B 1 223 ? 28.609 -11.492 -2.465 1 98.69 223 ALA B N 1
ATOM 7448 C CA . ALA B 1 223 ? 28.094 -10.531 -1.495 1 98.69 223 ALA B CA 1
ATOM 7449 C C . ALA B 1 223 ? 26.969 -11.141 -0.666 1 98.69 223 ALA B C 1
ATOM 7451 O O . ALA B 1 223 ? 26.891 -10.922 0.546 1 98.69 223 ALA B O 1
ATOM 7452 N N . ASP B 1 224 ? 26.078 -11.891 -1.34 1 98.81 224 ASP B N 1
ATOM 7453 C CA . ASP B 1 224 ? 24.969 -12.555 -0.648 1 98.81 224 ASP B CA 1
ATOM 7454 C C . ASP B 1 224 ? 25.484 -13.547 0.387 1 98.81 224 ASP B C 1
ATOM 7456 O O . ASP B 1 224 ? 25 -13.594 1.514 1 98.81 224 ASP B O 1
ATOM 7460 N N . LEU B 1 225 ? 26.453 -14.359 -0.013 1 98.75 225 LEU B N 1
ATOM 7461 C CA . LEU B 1 225 ? 27.047 -15.336 0.896 1 98.75 225 LEU B CA 1
ATOM 7462 C C . LEU B 1 225 ? 27.641 -14.648 2.123 1 98.75 225 LEU B C 1
ATOM 7464 O O . LEU B 1 225 ? 27.484 -15.141 3.244 1 98.75 225 LEU B O 1
ATOM 7468 N N . CYS B 1 226 ? 28.312 -13.547 1.894 1 98.62 226 CYS B N 1
ATOM 7469 C CA . CYS B 1 226 ? 28.859 -12.773 2.998 1 98.62 226 CYS B CA 1
ATOM 7470 C C . CYS B 1 226 ? 27.766 -12.32 3.955 1 98.62 226 CYS B C 1
ATOM 7472 O O . CYS B 1 226 ? 27.891 -12.484 5.172 1 98.62 226 CYS B O 1
ATOM 7474 N N . LEU B 1 227 ? 26.703 -11.773 3.398 1 98.75 227 LEU B N 1
ATOM 7475 C CA . LEU B 1 227 ? 25.609 -11.25 4.207 1 98.75 227 LEU B CA 1
ATOM 7476 C C . LEU B 1 227 ? 24.938 -12.367 5 1 98.75 227 LEU B C 1
ATOM 7478 O O . LEU B 1 227 ? 24.578 -12.18 6.164 1 98.75 227 LEU B O 1
ATOM 7482 N N . ARG B 1 228 ? 24.812 -13.516 4.414 1 98.62 228 ARG B N 1
ATOM 7483 C CA . ARG B 1 228 ? 24.203 -14.656 5.102 1 98.62 228 ARG B CA 1
ATOM 7484 C C . ARG B 1 228 ? 25.141 -15.195 6.188 1 98.62 228 ARG B C 1
ATOM 7486 O O . ARG B 1 228 ? 24.672 -15.672 7.223 1 98.62 228 ARG B O 1
ATOM 7493 N N . ALA B 1 229 ? 26.391 -15.133 5.93 1 98.56 229 ALA B N 1
ATOM 7494 C CA . ALA B 1 229 ? 27.359 -15.562 6.934 1 98.56 229 ALA B CA 1
ATOM 7495 C C . ALA B 1 229 ? 27.359 -14.633 8.141 1 98.56 229 ALA B C 1
ATOM 7497 O O . ALA B 1 229 ? 27.438 -15.094 9.289 1 98.56 229 ALA B O 1
ATOM 7498 N N . VAL B 1 230 ? 27.25 -13.367 7.855 1 98.5 230 VAL B N 1
ATOM 7499 C CA . VAL B 1 230 ? 27.203 -12.375 8.922 1 98.5 230 VAL B CA 1
ATOM 7500 C C . VAL B 1 230 ? 25.891 -12.508 9.695 1 98.5 230 VAL B C 1
ATOM 7502 O O . VAL B 1 230 ? 25.875 -12.43 10.922 1 98.5 230 VAL B O 1
ATOM 7505 N N . GLY B 1 231 ? 24.734 -12.695 9 1 97.94 231 GLY B N 1
ATOM 7506 C CA . GLY B 1 231 ? 23.422 -12.812 9.609 1 97.94 231 GLY B CA 1
ATOM 7507 C C . GLY B 1 231 ? 22.797 -11.469 9.953 1 97.94 231 GLY B C 1
ATOM 7508 O O . GLY B 1 231 ? 22.812 -10.555 9.125 1 97.94 231 GLY B O 1
ATOM 7509 N N . LEU B 1 232 ? 22.219 -11.414 11.086 1 97.69 232 LEU B N 1
ATOM 7510 C CA . LEU B 1 232 ? 21.594 -10.18 11.539 1 97.69 232 LEU B CA 1
ATOM 7511 C C . LEU B 1 232 ? 22.609 -9.039 11.578 1 97.69 232 LEU B C 1
ATOM 7513 O O . LEU B 1 232 ? 23.703 -9.203 12.117 1 97.69 232 LEU B O 1
ATOM 7517 N N . LEU B 1 233 ? 22.25 -7.902 10.961 1 98.25 233 LEU B N 1
ATOM 7518 C CA . LEU B 1 233 ? 23.156 -6.754 11.031 1 98.25 233 LEU B CA 1
ATOM 7519 C C . LEU B 1 233 ? 23.516 -6.449 12.484 1 98.25 233 LEU B C 1
ATOM 7521 O O . LEU B 1 233 ? 22.641 -6.359 13.344 1 98.25 233 LEU B O 1
ATOM 7525 N N . PRO B 1 234 ? 24.75 -6.266 12.789 1 98.06 234 PRO B N 1
ATOM 7526 C CA . PRO B 1 234 ? 25.219 -6.203 14.172 1 98.06 234 PRO B CA 1
ATOM 7527 C C . PRO B 1 234 ? 24.5 -5.137 14.992 1 98.06 234 PRO B C 1
ATOM 7529 O O . PRO B 1 234 ? 24.141 -5.375 16.156 1 98.06 234 PRO B O 1
ATOM 7532 N N . ALA B 1 235 ? 24.219 -3.99 14.414 1 98 235 ALA B N 1
ATOM 7533 C CA . ALA B 1 235 ? 23.578 -2.9 15.133 1 98 235 ALA B CA 1
ATOM 7534 C C . ALA B 1 235 ? 22.188 -3.312 15.609 1 98 235 ALA B C 1
ATOM 7536 O O . ALA B 1 235 ? 21.688 -2.807 16.625 1 98 235 ALA B O 1
ATOM 7537 N N . LEU B 1 236 ? 21.516 -4.215 14.945 1 98.19 236 LEU B N 1
ATOM 7538 C CA . LEU B 1 236 ? 20.156 -4.621 15.266 1 98.19 236 LEU B CA 1
ATOM 7539 C C . LEU B 1 236 ? 20.125 -5.547 16.469 1 98.19 236 LEU B C 1
ATOM 7541 O O . LEU B 1 236 ? 19.062 -5.797 17.047 1 98.19 236 LEU B O 1
ATOM 7545 N N . GLU B 1 237 ? 21.328 -6.086 16.828 1 97.19 237 GLU B N 1
ATOM 7546 C CA . GLU B 1 237 ? 21.375 -6.867 18.047 1 97.19 237 GLU B CA 1
ATOM 7547 C C . GLU B 1 237 ? 21.078 -6.004 19.266 1 97.19 237 GLU B C 1
ATOM 7549 O O . GLU B 1 237 ? 20.438 -6.465 20.219 1 97.19 237 GLU B O 1
ATOM 7554 N N . LEU B 1 238 ? 21.578 -4.785 19.25 1 96.69 238 LEU B N 1
ATOM 7555 C CA . LEU B 1 238 ? 21.234 -3.822 20.297 1 96.69 238 LEU B CA 1
ATOM 7556 C C . LEU B 1 238 ? 19.734 -3.576 20.344 1 96.69 238 LEU B C 1
ATOM 7558 O O . LEU B 1 238 ? 19.141 -3.564 21.422 1 96.69 238 LEU B O 1
ATOM 7562 N N . VAL B 1 239 ? 19.109 -3.387 19.234 1 97.75 239 VAL B N 1
ATOM 7563 C CA . VAL B 1 239 ? 17.672 -3.111 19.141 1 97.75 239 VAL B CA 1
ATOM 7564 C C . VAL B 1 239 ? 16.875 -4.312 19.641 1 97.75 239 VAL B C 1
ATOM 7566 O O . VAL B 1 239 ? 15.922 -4.156 20.391 1 97.75 239 VAL B O 1
ATOM 7569 N N . ARG B 1 240 ? 17.266 -5.531 19.203 1 97.06 240 ARG B N 1
ATOM 7570 C CA . ARG B 1 240 ? 16.594 -6.754 19.625 1 97.06 240 ARG B CA 1
ATOM 7571 C C . ARG B 1 240 ? 16.656 -6.938 21.141 1 97.06 240 ARG B C 1
ATOM 7573 O O . ARG B 1 240 ? 15.711 -7.422 21.75 1 97.06 240 ARG B O 1
ATOM 7580 N N . GLU B 1 241 ? 17.812 -6.555 21.703 1 95.5 241 GLU B N 1
ATOM 7581 C CA . GLU B 1 241 ? 17.984 -6.652 23.156 1 95.5 241 GLU B CA 1
ATOM 7582 C C . GLU B 1 241 ? 17 -5.742 23.891 1 95.5 241 GLU B C 1
ATOM 7584 O O . GLU B 1 241 ? 16.406 -6.145 24.891 1 95.5 241 GLU B O 1
ATOM 7589 N N . VAL B 1 242 ? 16.875 -4.547 23.344 1 94.75 242 VAL B N 1
ATOM 7590 C CA . VAL B 1 242 ? 16 -3.553 23.969 1 94.75 242 VAL B CA 1
ATOM 7591 C C . VAL B 1 242 ? 14.547 -3.871 23.641 1 94.75 242 VAL B C 1
ATOM 7593 O O . VAL B 1 242 ? 13.664 -3.664 24.484 1 94.75 242 VAL B O 1
ATOM 7596 N N . LEU B 1 243 ? 14.266 -4.398 22.438 1 95.56 243 LEU B N 1
ATOM 7597 C CA . LEU B 1 243 ? 12.922 -4.676 21.953 1 95.56 243 LEU B CA 1
ATOM 7598 C C . LEU B 1 243 ? 12.82 -6.094 21.406 1 95.56 243 LEU B C 1
ATOM 7600 O O . LEU B 1 243 ? 12.641 -6.285 20.188 1 95.56 243 LEU B O 1
ATOM 7604 N N . PRO B 1 244 ? 12.789 -7.098 22.188 1 94.75 244 PRO B N 1
ATOM 7605 C CA . PRO B 1 244 ? 12.906 -8.484 21.75 1 94.75 244 PRO B CA 1
ATOM 7606 C C . PRO B 1 244 ? 11.656 -8.984 21.016 1 94.75 244 PRO B C 1
ATOM 7608 O O . PRO B 1 244 ? 11.719 -9.961 20.266 1 94.75 244 PRO B O 1
ATOM 7611 N N . THR B 1 245 ? 10.461 -8.312 21.141 1 93.06 245 THR B N 1
ATOM 7612 C CA . THR B 1 245 ? 9.234 -8.852 20.578 1 93.06 245 THR B CA 1
ATOM 7613 C C . THR B 1 245 ? 8.633 -7.879 19.562 1 93.06 245 THR B C 1
ATOM 7615 O O . THR B 1 245 ? 7.473 -8.023 19.156 1 93.06 245 THR B O 1
ATOM 7618 N N . GLU B 1 246 ? 9.398 -6.895 19.172 1 92.81 246 GLU B N 1
ATOM 7619 C CA . GLU B 1 246 ? 8.828 -5.797 18.406 1 92.81 246 GLU B CA 1
ATOM 7620 C C . GLU B 1 246 ? 8.625 -6.199 16.938 1 92.81 246 GLU B C 1
ATOM 7622 O O . GLU B 1 246 ? 7.887 -5.539 16.203 1 92.81 246 GLU B O 1
ATOM 7627 N N . THR B 1 247 ? 9.289 -7.25 16.484 1 93.88 247 THR B N 1
ATOM 7628 C CA . THR B 1 247 ? 9.164 -7.75 15.117 1 93.88 247 THR B CA 1
ATOM 7629 C C . THR B 1 247 ? 9.562 -9.219 15.047 1 93.88 247 THR B C 1
ATOM 7631 O O . THR B 1 247 ? 9.969 -9.812 16.047 1 93.88 247 THR B O 1
ATOM 7634 N N . ASP B 1 248 ? 9.312 -9.82 13.906 1 93.88 248 ASP B N 1
ATOM 7635 C CA . ASP B 1 248 ? 9.797 -11.172 13.641 1 93.88 248 ASP B CA 1
ATOM 7636 C C . ASP B 1 248 ? 11.297 -11.172 13.336 1 93.88 248 ASP B C 1
ATOM 7638 O O . ASP B 1 248 ? 11.695 -11.148 12.172 1 93.88 248 ASP B O 1
ATOM 7642 N N . TRP B 1 249 ? 12.109 -11.273 14.383 1 95.75 249 TRP B N 1
ATOM 7643 C CA . TRP B 1 249 ? 13.562 -11.156 14.273 1 95.75 249 TRP B CA 1
ATOM 7644 C C . TRP B 1 249 ? 14.133 -12.281 13.414 1 95.75 249 TRP B C 1
ATOM 7646 O O . TRP B 1 249 ? 15.141 -12.086 12.727 1 95.75 249 TRP B O 1
ATOM 7656 N N . ALA B 1 250 ? 13.492 -13.406 13.406 1 94.19 250 ALA B N 1
ATOM 7657 C CA . ALA B 1 250 ? 13.953 -14.516 12.57 1 94.19 250 ALA B CA 1
ATOM 7658 C C . ALA B 1 250 ? 13.766 -14.19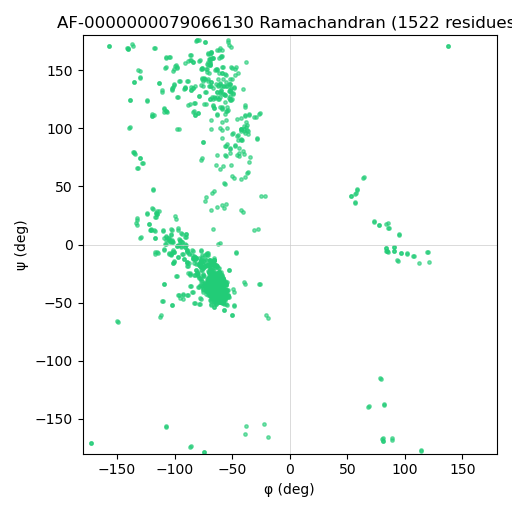5 11.094 1 94.19 250 ALA B C 1
ATOM 7660 O O . ALA B 1 250 ? 14.609 -14.539 10.266 1 94.19 250 ALA B O 1
ATOM 7661 N N . ALA B 1 251 ? 12.68 -13.547 10.781 1 94.12 251 ALA B N 1
ATOM 7662 C CA . ALA B 1 251 ? 12.422 -13.156 9.398 1 94.12 251 ALA B CA 1
ATOM 7663 C C . ALA B 1 251 ? 13.414 -12.102 8.93 1 94.12 251 ALA B C 1
ATOM 7665 O O . ALA B 1 251 ? 13.773 -12.062 7.75 1 94.12 251 ALA B O 1
ATOM 7666 N N . LEU B 1 252 ? 13.938 -11.281 9.828 1 95.31 252 LEU B N 1
ATOM 7667 C CA . LEU B 1 252 ? 14.852 -10.195 9.492 1 95.31 252 LEU B CA 1
ATOM 7668 C C . LEU B 1 252 ? 16.25 -10.734 9.211 1 95.31 252 LEU B C 1
ATOM 7670 O O . LEU B 1 252 ? 17.016 -10.133 8.453 1 95.31 252 LEU B O 1
ATOM 7674 N N . ASP B 1 253 ? 16.609 -11.797 9.852 1 97.12 253 ASP B N 1
ATOM 7675 C CA . ASP B 1 253 ? 17.953 -12.375 9.781 1 97.12 253 ASP B CA 1
ATOM 7676 C C . ASP B 1 253 ? 18.125 -13.203 8.508 1 97.12 253 ASP B C 1
ATOM 7678 O O . ASP B 1 253 ? 17.516 -14.258 8.359 1 97.12 253 ASP B O 1
ATOM 7682 N N . PRO B 1 254 ? 18.984 -12.734 7.609 1 97.31 254 PRO B N 1
ATOM 7683 C CA . PRO B 1 254 ? 19.172 -13.484 6.363 1 97.31 254 PRO B CA 1
ATOM 7684 C C . PRO B 1 254 ? 19.812 -14.852 6.586 1 97.31 254 PRO B C 1
ATOM 7686 O O . PRO B 1 254 ? 19.828 -15.688 5.68 1 97.31 254 PRO B O 1
ATOM 7689 N N . ALA B 1 255 ? 20.359 -15.086 7.789 1 97.25 255 ALA B N 1
ATOM 7690 C CA . ALA B 1 255 ? 20.984 -16.375 8.109 1 97.25 255 ALA B CA 1
ATOM 7691 C C . ALA B 1 255 ? 19.953 -17.359 8.648 1 97.25 255 ALA B C 1
ATOM 7693 O O . ALA B 1 255 ? 20.219 -18.562 8.711 1 97.25 255 ALA B O 1
ATOM 7694 N N . ALA B 1 256 ? 18.797 -16.844 9.039 1 95.94 256 ALA B N 1
ATOM 7695 C CA . ALA B 1 256 ? 17.797 -17.688 9.664 1 95.94 256 ALA B CA 1
ATOM 7696 C C . ALA B 1 256 ? 16.875 -18.328 8.625 1 95.94 256 ALA B C 1
ATOM 7698 O O . ALA B 1 256 ? 16.5 -17.672 7.648 1 95.94 256 ALA B O 1
ATOM 7699 N N . ARG B 1 257 ? 16.547 -19.562 8.875 1 93.25 257 ARG B N 1
ATOM 7700 C CA . ARG B 1 257 ? 15.625 -20.281 8 1 93.25 257 ARG B CA 1
ATOM 7701 C C . ARG B 1 257 ? 14.203 -19.75 8.148 1 93.25 257 ARG B C 1
ATOM 7703 O O . ARG B 1 257 ? 13.766 -19.453 9.266 1 93.25 257 ARG B O 1
ATOM 7710 N N . ARG B 1 258 ? 13.531 -19.672 7.062 1 92.06 258 ARG B N 1
ATOM 7711 C CA . ARG B 1 258 ? 12.141 -19.234 7.066 1 92.06 258 ARG B CA 1
ATOM 7712 C C . ARG B 1 258 ? 11.188 -20.422 7.039 1 92.06 258 ARG B C 1
ATOM 7714 O O . ARG B 1 258 ? 10.055 -20.328 7.531 1 92.06 258 ARG B O 1
ATOM 7721 N N . GLU B 1 259 ? 11.656 -21.5 6.48 1 87.88 259 GLU B N 1
ATOM 7722 C CA . GLU B 1 259 ? 10.883 -22.734 6.434 1 87.88 259 GLU B CA 1
ATOM 7723 C C . GLU B 1 259 ? 11.07 -23.562 7.707 1 87.88 259 GLU B C 1
ATOM 7725 O O . GLU B 1 259 ? 12.047 -23.359 8.438 1 87.88 259 GLU B O 1
ATOM 7730 N N . ALA B 1 260 ? 10.242 -24.5 8 1 83.62 260 ALA B N 1
ATOM 7731 C CA . ALA B 1 260 ? 10.297 -25.328 9.203 1 83.62 260 ALA B CA 1
ATOM 7732 C C . ALA B 1 260 ? 11.5 -26.266 9.18 1 83.62 260 ALA B C 1
ATOM 7734 O O . ALA B 1 260 ? 12.117 -26.516 10.211 1 83.62 260 ALA B O 1
ATOM 7735 N N . GLU B 1 261 ? 11.867 -26.719 7.945 1 88.69 261 GLU B N 1
ATOM 7736 C CA . GLU B 1 261 ? 12.977 -27.641 7.781 1 88.69 261 GLU B CA 1
ATOM 7737 C C . GLU B 1 261 ? 13.805 -27.312 6.539 1 88.69 261 GLU B C 1
ATOM 7739 O O . GLU B 1 261 ? 13.453 -26.406 5.785 1 88.69 261 GLU B O 1
ATOM 7744 N N . GLY B 1 262 ? 14.93 -27.953 6.461 1 90.06 262 GLY B N 1
ATOM 7745 C CA . GLY B 1 262 ? 15.789 -27.766 5.309 1 90.06 262 GLY B CA 1
ATOM 7746 C C . GLY B 1 262 ? 17.109 -27.094 5.652 1 90.06 262 GLY B C 1
ATOM 7747 O O . GLY B 1 262 ? 17.391 -26.812 6.824 1 90.06 262 GLY B O 1
ATOM 7748 N N . PRO B 1 263 ? 17.875 -26.859 4.629 1 94.12 263 PRO B N 1
ATOM 7749 C CA . PRO B 1 263 ? 19.188 -26.234 4.859 1 94.12 263 PRO B CA 1
ATOM 7750 C C . PRO B 1 263 ? 19.062 -24.766 5.246 1 94.12 263 PRO B C 1
ATOM 7752 O O . PRO B 1 263 ? 18.078 -24.109 4.922 1 94.12 263 PRO B O 1
ATOM 7755 N N . LEU B 1 264 ? 20.078 -24.328 5.934 1 96.19 264 LEU B N 1
ATOM 7756 C CA . LEU B 1 264 ? 20.172 -22.906 6.266 1 96.19 264 LEU B CA 1
ATOM 7757 C C . LEU B 1 264 ? 20.438 -22.078 5.016 1 96.19 264 LEU B C 1
ATOM 7759 O O . LEU B 1 264 ? 20.984 -22.578 4.031 1 96.19 264 LEU B O 1
ATOM 7763 N N . PRO B 1 265 ? 20.062 -20.812 5.062 1 97.56 265 PRO B N 1
ATOM 7764 C CA . PRO B 1 265 ? 20.266 -19.938 3.898 1 97.56 265 PRO B CA 1
ATOM 7765 C C . PRO B 1 265 ? 21.734 -19.875 3.459 1 97.56 265 PRO B C 1
ATOM 7767 O O . PRO B 1 265 ? 22.016 -19.812 2.262 1 97.56 265 PRO B O 1
ATOM 7770 N N . VAL B 1 266 ? 22.672 -19.844 4.422 1 97.88 266 VAL B N 1
ATOM 7771 C CA . VAL B 1 266 ? 24.094 -19.781 4.086 1 97.88 266 VAL B CA 1
ATOM 7772 C C . VAL B 1 266 ? 24.5 -21.031 3.303 1 97.88 266 VAL B C 1
ATOM 7774 O O . VAL B 1 266 ? 25.312 -20.953 2.375 1 97.88 266 VAL B O 1
ATOM 7777 N N . GLU B 1 267 ? 23.922 -22.188 3.658 1 97.44 267 GLU B N 1
ATOM 7778 C CA . GLU B 1 267 ? 24.188 -23.422 2.951 1 97.44 267 GLU B CA 1
ATOM 7779 C C . GLU B 1 267 ? 23.594 -23.406 1.549 1 97.44 267 GLU B C 1
ATOM 7781 O O . GLU B 1 267 ? 24.203 -23.891 0.596 1 97.44 267 GLU B O 1
ATOM 7786 N N . ARG B 1 268 ? 22.391 -22.891 1.48 1 97.25 268 ARG B N 1
ATOM 7787 C CA . ARG B 1 268 ? 21.734 -22.781 0.181 1 97.25 268 ARG B CA 1
ATOM 7788 C C . ARG B 1 268 ? 22.547 -21.875 -0.756 1 97.25 268 ARG B C 1
ATOM 7790 O O . ARG B 1 268 ? 22.734 -22.203 -1.93 1 97.25 268 ARG B O 1
ATOM 7797 N N . CYS B 1 269 ? 23 -20.75 -0.238 1 98.38 269 CYS B N 1
ATOM 7798 C CA . CYS B 1 269 ? 23.797 -19.844 -1.054 1 98.38 269 CYS B CA 1
ATOM 7799 C C . CYS B 1 269 ? 25.125 -20.484 -1.453 1 98.38 269 CYS B C 1
ATOM 7801 O O . CYS B 1 269 ? 25.578 -20.328 -2.59 1 98.38 269 CYS B O 1
ATOM 7803 N N . ARG B 1 270 ? 25.734 -21.219 -0.496 1 97.44 270 ARG B N 1
ATOM 7804 C CA . ARG B 1 270 ? 26.969 -21.922 -0.8 1 97.44 270 ARG B CA 1
ATOM 7805 C C . ARG B 1 270 ? 26.766 -22.922 -1.922 1 97.44 270 ARG B C 1
ATOM 7807 O O . ARG B 1 270 ? 27.625 -23.078 -2.795 1 97.44 270 ARG B O 1
ATOM 7814 N N . GLY B 1 271 ? 25.609 -23.625 -1.847 1 97 271 GLY B N 1
ATOM 7815 C CA . GLY B 1 271 ? 25.281 -24.531 -2.932 1 97 271 GLY B CA 1
ATOM 7816 C C . GLY B 1 271 ? 25.203 -23.844 -4.281 1 97 271 GLY B C 1
ATOM 7817 O O . GLY B 1 271 ? 25.672 -24.391 -5.285 1 97 271 GLY B O 1
ATOM 7818 N N . ALA B 1 272 ? 24.641 -22.672 -4.391 1 98.06 272 ALA B N 1
ATOM 7819 C CA . ALA B 1 272 ? 24.562 -21.891 -5.625 1 98.06 272 ALA B CA 1
ATOM 7820 C C . ALA B 1 272 ? 25.938 -21.453 -6.082 1 98.06 272 ALA B C 1
ATOM 7822 O O . ALA B 1 272 ? 26.25 -21.484 -7.277 1 98.06 272 ALA B O 1
ATOM 7823 N N . VAL B 1 273 ? 26.797 -21.031 -5.156 1 98 273 VAL B N 1
ATOM 7824 C CA . VAL B 1 273 ? 28.156 -20.594 -5.449 1 98 273 VAL B CA 1
ATOM 7825 C C . VAL B 1 273 ? 28.953 -21.75 -6.039 1 98 273 VAL B C 1
ATOM 7827 O O . VAL B 1 273 ? 29.688 -21.562 -7.012 1 98 273 VAL B O 1
ATOM 7830 N N . ASP B 1 274 ? 28.766 -22.906 -5.434 1 96.69 274 ASP B N 1
ATOM 7831 C CA . ASP B 1 274 ? 29.469 -24.078 -5.938 1 96.69 274 ASP B CA 1
ATOM 7832 C C . ASP B 1 274 ? 29 -24.422 -7.352 1 96.69 274 ASP B C 1
ATOM 7834 O O . ASP B 1 274 ? 29.828 -24.781 -8.203 1 96.69 274 ASP B O 1
ATOM 7838 N N . ALA B 1 275 ? 27.734 -24.297 -7.551 1 96.69 275 ALA B N 1
ATOM 7839 C CA . ALA B 1 275 ? 27.203 -24.547 -8.891 1 96.69 275 ALA B CA 1
ATOM 7840 C C . ALA B 1 275 ? 27.766 -23.547 -9.898 1 96.69 275 ALA B C 1
ATOM 7842 O O . ALA B 1 275 ? 28.094 -23.922 -11.031 1 96.69 275 ALA B O 1
ATOM 7843 N N . LEU B 1 276 ? 27.922 -22.297 -9.523 1 97.25 276 LEU B N 1
ATOM 7844 C CA . LEU B 1 276 ? 28.484 -21.266 -10.398 1 97.25 276 LEU B CA 1
ATOM 7845 C C . LEU B 1 276 ? 29.938 -21.562 -10.727 1 97.25 276 LEU B C 1
ATOM 7847 O O . LEU B 1 276 ? 30.359 -21.438 -11.883 1 97.25 276 LEU B O 1
ATOM 7851 N N . ALA B 1 277 ? 30.719 -21.922 -9.727 1 94.75 277 ALA B N 1
ATOM 7852 C CA . ALA B 1 277 ? 32.125 -22.266 -9.93 1 94.75 277 ALA B CA 1
ATOM 7853 C C . ALA B 1 277 ? 32.281 -23.453 -10.875 1 94.75 277 ALA B C 1
ATOM 7855 O O . ALA B 1 277 ? 33.219 -23.516 -11.648 1 94.75 277 ALA B O 1
ATOM 7856 N N . GLY B 1 278 ? 31.359 -24.359 -10.711 1 94.69 278 GLY B N 1
ATOM 7857 C CA . GLY B 1 278 ? 31.359 -25.484 -11.633 1 94.69 278 GLY B CA 1
ATOM 7858 C C . GLY B 1 278 ? 31.094 -25.078 -13.07 1 94.69 278 GLY B C 1
ATOM 7859 O O . GLY B 1 278 ? 31.719 -25.625 -13.992 1 94.69 278 GLY B O 1
ATOM 7860 N N . GLU B 1 279 ? 30.281 -24.156 -13.281 1 94.12 279 GLU B N 1
ATOM 7861 C CA . GLU B 1 279 ? 29.859 -23.734 -14.617 1 94.12 279 GLU B CA 1
ATOM 7862 C C . GLU B 1 279 ? 30.859 -22.75 -15.227 1 94.12 279 GLU B C 1
ATOM 7864 O O . GLU B 1 279 ? 31.172 -22.844 -16.422 1 94.12 279 GLU B O 1
ATOM 7869 N N . GLU B 1 280 ? 31.359 -21.828 -14.375 1 94.44 280 GLU B N 1
ATOM 7870 C CA . GLU B 1 280 ? 32.156 -20.719 -14.914 1 94.44 280 GLU B CA 1
ATOM 7871 C C . GLU B 1 280 ? 33.625 -20.875 -14.539 1 94.44 280 GLU B C 1
ATOM 7873 O O . GLU B 1 280 ? 34.469 -20.047 -14.914 1 94.44 280 GLU B O 1
ATOM 7878 N N . GLY B 1 281 ? 34 -21.844 -13.766 1 93.75 281 GLY B N 1
ATOM 7879 C CA . GLY B 1 281 ? 35.406 -22.141 -13.422 1 93.75 281 GLY B CA 1
ATOM 7880 C C . GLY B 1 281 ? 36.031 -21.062 -12.555 1 93.75 281 GLY B C 1
ATOM 7881 O O . GLY B 1 281 ? 35.406 -20.562 -11.625 1 93.75 281 GLY B O 1
ATOM 7882 N N . ALA B 1 282 ? 37.219 -20.781 -12.859 1 93.06 282 ALA B N 1
ATOM 7883 C CA . ALA B 1 282 ? 38.031 -19.875 -12.039 1 93.06 282 ALA B CA 1
ATOM 7884 C C . ALA B 1 282 ? 37.5 -18.453 -12.117 1 93.06 282 ALA B C 1
ATOM 7886 O O . ALA B 1 282 ? 37.531 -17.703 -11.141 1 93.06 282 ALA B O 1
ATOM 7887 N N . ARG B 1 283 ? 36.969 -18.156 -13.219 1 93.56 283 ARG B N 1
ATOM 7888 C CA . ARG B 1 283 ? 36.438 -16.812 -13.398 1 93.56 283 ARG B CA 1
ATOM 7889 C C . ARG B 1 283 ? 35.25 -16.578 -12.453 1 93.56 283 ARG B C 1
ATOM 7891 O O . ARG B 1 283 ? 35.156 -15.523 -11.82 1 93.56 283 ARG B O 1
ATOM 7898 N N . GLY B 1 284 ? 34.344 -17.578 -12.398 1 95.06 284 GLY B N 1
ATOM 7899 C CA . GLY B 1 284 ? 33.219 -17.484 -11.492 1 95.06 284 GLY B CA 1
ATOM 7900 C C . GLY B 1 284 ? 33.625 -17.453 -10.031 1 95.06 284 GLY B C 1
ATOM 7901 O O . GLY B 1 284 ? 33.094 -16.656 -9.25 1 95.06 284 GLY B O 1
ATOM 7902 N N . ALA B 1 285 ? 34.562 -18.234 -9.695 1 95.31 285 ALA B N 1
ATOM 7903 C CA . ALA B 1 285 ? 35.062 -18.281 -8.32 1 95.31 285 ALA B CA 1
ATOM 7904 C C . ALA B 1 285 ? 35.688 -16.969 -7.906 1 95.31 285 ALA B C 1
ATOM 7906 O O . ALA B 1 285 ? 35.531 -16.516 -6.777 1 95.31 285 ALA B O 1
ATOM 7907 N N . ASP B 1 286 ? 36.438 -16.391 -8.828 1 93.88 286 ASP B N 1
ATOM 7908 C CA . ASP B 1 286 ? 37.094 -15.117 -8.555 1 93.88 286 ASP B CA 1
ATOM 7909 C C . ASP B 1 286 ? 36.094 -14 -8.352 1 93.88 286 ASP B C 1
ATOM 7911 O O . ASP B 1 286 ? 36.25 -13.141 -7.488 1 93.88 286 ASP B O 1
ATOM 7915 N N . ALA B 1 287 ? 35.062 -13.992 -9.195 1 96.12 287 ALA B N 1
ATOM 7916 C CA . ALA B 1 287 ? 34.031 -12.992 -9.062 1 96.12 287 ALA B CA 1
ATOM 7917 C C . ALA B 1 287 ? 33.312 -13.109 -7.707 1 96.12 287 ALA B C 1
ATOM 7919 O O . ALA B 1 287 ? 33.031 -12.094 -7.062 1 96.12 287 ALA B O 1
ATOM 7920 N N . VAL B 1 288 ? 33.062 -14.352 -7.262 1 97.44 288 VAL B N 1
ATOM 7921 C CA . VAL B 1 288 ? 32.438 -14.609 -5.977 1 97.44 288 VAL B CA 1
ATOM 7922 C C . VAL B 1 288 ? 33.312 -14.055 -4.848 1 97.44 288 VAL B C 1
ATOM 7924 O O . VAL B 1 288 ? 32.812 -13.359 -3.959 1 97.44 288 VAL B O 1
ATOM 7927 N N . ARG B 1 289 ? 34.562 -14.344 -4.895 1 95.5 289 ARG B N 1
ATOM 7928 C CA . ARG B 1 289 ? 35.469 -13.867 -3.861 1 95.5 289 ARG B CA 1
ATOM 7929 C C . ARG B 1 289 ? 35.531 -12.344 -3.85 1 95.5 289 ARG B C 1
ATOM 7931 O O . ARG B 1 289 ? 35.562 -11.727 -2.781 1 95.5 289 ARG B O 1
ATOM 7938 N N . SER B 1 290 ? 35.562 -11.766 -5.039 1 95.44 290 SER B N 1
ATOM 7939 C CA . SER B 1 290 ? 35.562 -10.312 -5.148 1 95.44 290 SER B CA 1
ATOM 7940 C C . SER B 1 290 ? 34.344 -9.688 -4.5 1 95.44 290 SER B C 1
ATOM 7942 O O . SER B 1 290 ? 34.469 -8.742 -3.717 1 95.44 290 SER B O 1
ATOM 7944 N N . GLY B 1 291 ? 33.188 -10.242 -4.82 1 97.56 291 GLY B N 1
ATOM 7945 C CA . GLY B 1 291 ? 31.953 -9.75 -4.211 1 97.56 291 GLY B CA 1
ATOM 7946 C C . GLY B 1 291 ? 31.922 -9.93 -2.707 1 97.56 291 GLY B C 1
ATOM 7947 O O . GLY B 1 291 ? 31.484 -9.047 -1.977 1 97.56 291 GLY B O 1
ATOM 7948 N N . PHE B 1 292 ? 32.406 -11.078 -2.256 1 97.69 292 PHE B N 1
ATOM 7949 C CA . PHE B 1 292 ? 32.438 -11.391 -0.832 1 97.69 292 PHE B CA 1
ATOM 7950 C C . PHE B 1 292 ? 33.344 -10.406 -0.082 1 97.69 292 PHE B C 1
ATOM 7952 O O . PHE B 1 292 ? 32.938 -9.844 0.938 1 97.69 292 PHE B O 1
ATOM 7959 N N . ARG B 1 293 ? 34.5 -10.195 -0.592 1 96.38 293 ARG B N 1
ATOM 7960 C CA . ARG B 1 293 ? 35.469 -9.32 0.057 1 96.38 293 ARG B CA 1
ATOM 7961 C C . ARG B 1 293 ? 35 -7.875 0.08 1 96.38 293 ARG B C 1
ATOM 7963 O O . ARG B 1 293 ? 35.156 -7.176 1.083 1 96.38 293 ARG B O 1
ATOM 7970 N N . TRP B 1 294 ? 34.469 -7.461 -1.04 1 97 294 TRP B N 1
ATOM 7971 C CA . TRP B 1 294 ? 33.906 -6.117 -1.105 1 97 294 TRP B CA 1
ATOM 7972 C C . TRP B 1 294 ? 32.812 -5.926 -0.049 1 97 294 TRP B C 1
ATOM 7974 O O . TRP B 1 294 ? 32.812 -4.922 0.666 1 97 294 TRP B O 1
ATOM 7984 N N . MET B 1 295 ? 31.922 -6.887 0.046 1 97.88 295 MET B N 1
ATOM 7985 C CA . MET B 1 295 ? 30.812 -6.785 0.982 1 97.88 295 MET B CA 1
ATOM 7986 C C . MET B 1 295 ? 31.312 -6.781 2.424 1 97.88 295 MET B C 1
ATOM 7988 O O . MET B 1 295 ? 30.844 -5.98 3.24 1 97.88 295 MET B O 1
ATOM 7992 N N . LEU B 1 296 ? 32.219 -7.648 2.754 1 97.69 296 LEU B N 1
ATOM 7993 C CA . LEU B 1 296 ? 32.719 -7.73 4.117 1 97.69 296 LEU B CA 1
ATOM 7994 C C . LEU B 1 296 ? 33.438 -6.441 4.512 1 97.69 296 LEU B C 1
ATOM 7996 O O . LEU B 1 296 ? 33.219 -5.914 5.602 1 97.69 296 LEU B O 1
ATOM 8000 N N . ALA B 1 297 ? 34.281 -5.945 3.604 1 96.62 297 ALA B N 1
ATOM 8001 C CA . ALA B 1 297 ? 34.969 -4.688 3.863 1 96.62 297 ALA B CA 1
ATOM 8002 C C . ALA B 1 297 ? 33.969 -3.539 4.02 1 96.62 297 ALA B C 1
ATOM 8004 O O . ALA B 1 297 ? 34.125 -2.697 4.906 1 96.62 297 ALA B O 1
ATOM 8005 N N . GLY B 1 298 ? 33 -3.521 3.1 1 96.81 298 GLY B N 1
ATOM 8006 C CA . GLY B 1 298 ? 31.984 -2.496 3.17 1 96.81 298 GLY B CA 1
ATOM 8007 C C . GLY B 1 298 ? 31.188 -2.545 4.457 1 96.81 298 GLY B C 1
ATOM 8008 O O . GLY B 1 298 ? 30.859 -1.504 5.035 1 96.81 298 GLY B O 1
ATOM 8009 N N . LEU B 1 299 ? 30.859 -3.754 4.934 1 98.06 299 LEU B N 1
ATOM 8010 C CA . LEU B 1 299 ? 30.109 -3.918 6.176 1 98.06 299 LEU B CA 1
ATOM 8011 C C . LEU B 1 299 ? 30.922 -3.43 7.371 1 98.06 299 LEU B C 1
ATOM 8013 O O . LEU B 1 299 ? 30.375 -2.822 8.297 1 98.06 299 LEU B O 1
ATOM 8017 N N . ARG B 1 300 ? 32.188 -3.736 7.355 1 97.31 300 ARG B N 1
ATOM 8018 C CA . ARG B 1 300 ? 33.031 -3.289 8.438 1 97.31 300 ARG B CA 1
ATOM 8019 C C . ARG B 1 300 ? 33.094 -1.767 8.516 1 97.31 300 ARG B C 1
ATOM 8021 O O . ARG B 1 300 ? 32.906 -1.188 9.594 1 97.31 300 ARG B O 1
ATOM 8028 N N . ASP B 1 301 ? 33.25 -1.135 7.336 1 95.62 301 ASP B N 1
ATOM 8029 C CA . ASP B 1 301 ? 33.281 0.323 7.281 1 95.62 301 ASP B CA 1
ATOM 8030 C C . ASP B 1 301 ? 31.953 0.909 7.746 1 95.62 301 ASP B C 1
ATOM 8032 O O . ASP B 1 301 ? 31.922 1.863 8.523 1 95.62 301 ASP B O 1
ATOM 8036 N N . TRP B 1 302 ? 30.953 0.372 7.215 1 96.81 302 TRP B N 1
ATOM 8037 C CA . TRP B 1 302 ? 29.609 0.823 7.551 1 96.81 302 TRP B CA 1
ATOM 8038 C C . TRP B 1 302 ? 29.328 0.664 9.047 1 96.81 302 TRP B C 1
ATOM 8040 O O . TRP B 1 302 ? 28.812 1.579 9.688 1 96.81 302 TRP B O 1
ATOM 8050 N N . SER B 1 303 ? 29.594 -0.488 9.586 1 98 303 SER B N 1
ATOM 8051 C CA . SER B 1 303 ? 29.359 -0.778 11 1 98 303 SER B CA 1
ATOM 8052 C C . SER B 1 303 ? 30.172 0.144 11.898 1 98 303 SER B C 1
ATOM 8054 O O . SER B 1 303 ? 29.672 0.643 12.906 1 98 303 SER B O 1
ATOM 8056 N N . ASP B 1 304 ? 31.438 0.35 11.531 1 97.25 304 ASP B N 1
ATOM 8057 C CA . ASP B 1 304 ? 32.281 1.247 12.297 1 97.25 304 ASP B CA 1
ATOM 8058 C C . ASP B 1 304 ? 31.719 2.664 12.328 1 97.25 304 ASP B C 1
ATOM 8060 O O . ASP B 1 304 ? 31.703 3.309 13.375 1 97.25 304 ASP B O 1
ATOM 8064 N N . ALA B 1 305 ? 31.281 3.094 11.188 1 96.81 305 ALA B N 1
ATOM 8065 C CA . ALA B 1 305 ? 30.734 4.441 11.094 1 96.81 305 ALA B CA 1
ATOM 8066 C C . ALA B 1 305 ? 29.453 4.57 11.922 1 96.81 305 ALA B C 1
ATOM 8068 O O . ALA B 1 305 ? 29.25 5.566 12.625 1 96.81 305 ALA B O 1
ATOM 8069 N N . LEU B 1 306 ? 28.578 3.582 11.828 1 97.44 306 LEU B N 1
ATOM 8070 C CA . LEU B 1 306 ? 27.328 3.611 12.586 1 97.44 306 LEU B CA 1
ATOM 8071 C C . LEU B 1 306 ? 27.609 3.525 14.078 1 97.44 306 LEU B C 1
ATOM 8073 O O . LEU B 1 306 ? 26.984 4.23 14.875 1 97.44 306 LEU B O 1
ATOM 8077 N N . HIS B 1 307 ? 28.516 2.611 14.477 1 97.5 307 HIS B N 1
ATOM 8078 C CA . HIS B 1 307 ? 28.875 2.482 15.883 1 97.5 307 HIS B CA 1
ATOM 8079 C C . HIS B 1 307 ? 29.406 3.799 16.438 1 97.5 307 HIS B C 1
ATOM 8081 O O . HIS B 1 307 ? 29.031 4.215 17.531 1 97.5 307 HIS B O 1
ATOM 8087 N N . ALA B 1 308 ? 30.297 4.449 15.664 1 96.06 308 ALA B N 1
ATOM 8088 C CA . ALA B 1 308 ? 30.844 5.738 16.062 1 96.06 308 ALA B CA 1
ATOM 8089 C C . ALA B 1 308 ? 29.75 6.781 16.234 1 96.06 308 ALA B C 1
ATOM 8091 O O . ALA B 1 308 ? 29.781 7.586 17.156 1 96.06 308 ALA B O 1
ATOM 8092 N N . GLU B 1 309 ? 28.844 6.762 15.352 1 93.88 309 GLU B N 1
ATOM 8093 C CA . GLU B 1 309 ? 27.703 7.68 15.438 1 93.88 309 GLU B CA 1
ATOM 8094 C C . GLU B 1 309 ? 26.875 7.418 16.688 1 93.88 309 GLU B C 1
ATOM 8096 O O . GLU B 1 309 ? 26.422 8.359 17.359 1 93.88 309 GLU B O 1
ATOM 8101 N N . LEU B 1 310 ? 26.609 6.156 17 1 94.25 310 LEU B N 1
ATOM 8102 C CA . LEU B 1 310 ? 25.828 5.801 18.172 1 94.25 310 LEU B CA 1
ATOM 8103 C C . LEU B 1 310 ? 26.547 6.199 19.469 1 94.25 310 LEU B C 1
ATOM 8105 O O . LEU B 1 310 ? 25.922 6.684 20.406 1 94.25 310 LEU B O 1
ATOM 8109 N N . VAL B 1 311 ? 27.844 6.008 19.438 1 93.81 311 VAL B N 1
ATOM 8110 C CA . VAL B 1 311 ? 28.641 6.434 20.594 1 93.81 311 VAL B CA 1
ATOM 8111 C C . VAL B 1 311 ? 28.547 7.949 20.75 1 93.81 311 VAL B C 1
ATOM 8113 O O . VAL B 1 311 ? 28.312 8.445 21.859 1 93.81 311 VAL B O 1
ATOM 8116 N N . ALA B 1 312 ? 28.688 8.648 19.656 1 91.56 312 ALA B N 1
ATOM 8117 C CA . ALA B 1 312 ? 28.594 10.102 19.688 1 91.56 312 ALA B CA 1
ATOM 8118 C C . ALA B 1 312 ? 27.203 10.555 20.141 1 91.56 312 ALA B C 1
ATOM 8120 O O . ALA B 1 312 ? 27.078 11.5 20.922 1 91.56 312 ALA B O 1
ATOM 8121 N N . ALA B 1 313 ? 26.234 9.891 19.688 1 88.88 313 ALA B N 1
ATOM 8122 C CA . ALA B 1 313 ? 24.844 10.258 19.984 1 88.88 313 ALA B CA 1
ATOM 8123 C C . ALA B 1 313 ? 24.531 10.008 21.453 1 88.88 313 ALA B C 1
ATOM 8125 O O . ALA B 1 313 ? 23.562 10.547 22 1 88.88 313 ALA B O 1
ATOM 8126 N N . GLY B 1 314 ? 25.297 9.141 22.062 1 86.69 314 GLY B N 1
ATOM 8127 C CA . GLY B 1 314 ? 25.156 8.953 23.484 1 86.69 314 GLY B CA 1
ATOM 8128 C C . GLY B 1 314 ? 25.406 10.219 24.281 1 86.69 314 GLY B C 1
ATOM 8129 O O . GLY B 1 314 ? 24.891 10.383 25.391 1 86.69 314 GLY B O 1
ATOM 8130 N N . ASP B 1 315 ? 26.188 11.109 23.703 1 88.94 315 ASP B N 1
ATOM 8131 C CA . ASP B 1 315 ? 26.422 12.422 24.297 1 88.94 315 ASP B CA 1
ATOM 8132 C C . ASP B 1 315 ? 25.297 13.391 23.938 1 88.94 315 ASP B C 1
ATOM 8134 O O . ASP B 1 315 ? 25.141 13.773 22.781 1 88.94 315 ASP B O 1
ATOM 8138 N N . PRO B 1 316 ? 24.562 13.797 24.969 1 91.5 316 PRO B N 1
ATOM 8139 C CA . PRO B 1 316 ? 23.438 14.703 24.703 1 91.5 316 PRO B CA 1
ATOM 8140 C C . PRO B 1 316 ? 23.875 15.969 23.969 1 91.5 316 PRO B C 1
ATOM 8142 O O . PRO B 1 316 ? 23.094 16.516 23.172 1 91.5 316 PRO B O 1
ATOM 8145 N N . ALA B 1 317 ? 25.078 16.422 24.203 1 93.38 317 ALA B N 1
ATOM 8146 C CA . ALA B 1 317 ? 25.578 17.625 23.531 1 93.38 317 ALA B CA 1
ATOM 8147 C C . ALA B 1 317 ? 25.75 17.391 22.031 1 93.38 317 ALA B C 1
ATOM 8149 O O . ALA B 1 317 ? 25.484 18.281 21.234 1 93.38 317 ALA B O 1
ATOM 8150 N N . PHE B 1 318 ? 26.172 16.281 21.734 1 92.56 318 PHE B N 1
ATOM 8151 C CA . PHE B 1 318 ? 26.328 15.945 20.328 1 92.56 318 PHE B CA 1
ATOM 8152 C C . PHE B 1 318 ? 24.984 15.961 19.625 1 92.56 318 PHE B C 1
ATOM 8154 O O . PHE B 1 318 ? 24.859 16.531 18.531 1 92.56 318 PHE B O 1
ATOM 8161 N N . ASP B 1 319 ? 24.031 15.312 20.219 1 91.31 319 ASP B N 1
ATOM 8162 C CA . ASP B 1 319 ? 22.703 15.234 19.625 1 91.31 319 ASP B CA 1
ATOM 8163 C C . ASP B 1 319 ? 22.109 16.625 19.438 1 91.31 319 ASP B C 1
ATOM 8165 O O . ASP B 1 319 ? 21.469 16.906 18.422 1 91.31 319 ASP B O 1
ATOM 8169 N N . MET B 1 320 ? 22.266 17.406 20.422 1 94.31 320 MET B N 1
ATOM 8170 C CA . MET B 1 320 ? 21.75 18.781 20.359 1 94.31 320 MET B CA 1
ATOM 8171 C C . MET B 1 320 ? 22.453 19.578 19.266 1 94.31 320 MET B C 1
ATOM 8173 O O . MET B 1 320 ? 21.828 20.344 18.531 1 94.31 320 MET B O 1
ATOM 8177 N N . ALA B 1 321 ? 23.734 19.406 19.141 1 94.5 321 ALA B N 1
ATOM 8178 C CA . ALA B 1 321 ? 24.5 20.078 18.109 1 94.5 321 ALA B CA 1
ATOM 8179 C C . ALA B 1 321 ? 24.016 19.688 16.719 1 94.5 321 ALA B C 1
ATOM 8181 O O . ALA B 1 321 ? 23.859 20.547 15.836 1 94.5 321 ALA B O 1
ATOM 8182 N N . GLU B 1 322 ? 23.797 18.422 16.562 1 91.38 322 GLU B N 1
ATOM 8183 C CA . GLU B 1 322 ? 23.312 17.953 15.273 1 91.38 322 GLU B CA 1
ATOM 8184 C C . GLU B 1 322 ? 21.922 18.516 14.961 1 91.38 322 GLU B C 1
ATOM 8186 O O . GLU B 1 322 ? 21.641 18.875 13.82 1 91.38 322 GLU B O 1
ATOM 8191 N N . LEU B 1 323 ? 21.047 18.5 15.945 1 92.12 323 LEU B N 1
ATOM 8192 C CA . LEU B 1 323 ? 19.703 19.047 15.766 1 92.12 323 LEU B CA 1
ATOM 8193 C C . LEU B 1 323 ? 19.766 20.516 15.352 1 92.12 323 LEU B C 1
ATOM 8195 O O . LEU B 1 323 ? 19.094 20.922 14.414 1 92.12 323 LEU B O 1
ATOM 8199 N N . MET B 1 324 ? 20.625 21.328 16.016 1 94.25 324 MET B N 1
ATOM 8200 C CA . MET B 1 324 ? 20.75 22.75 15.719 1 94.25 324 MET B CA 1
ATOM 8201 C C . MET B 1 324 ? 21.328 22.953 14.32 1 94.25 324 MET B C 1
ATOM 8203 O O . MET B 1 324 ? 20.922 23.891 13.617 1 94.25 324 MET B O 1
ATOM 8207 N N . ARG B 1 325 ? 22.25 22.109 13.961 1 91.75 325 ARG B N 1
ATOM 8208 C CA . ARG B 1 325 ? 22.812 22.203 12.617 1 91.75 325 ARG B CA 1
ATOM 8209 C C . ARG B 1 325 ? 21.75 22 11.555 1 91.75 325 ARG B C 1
ATOM 8211 O O . ARG B 1 325 ? 21.672 22.766 10.586 1 91.75 325 ARG B O 1
ATOM 8218 N N . VAL B 1 326 ? 20.906 21.016 11.758 1 89.12 326 VAL B N 1
ATOM 8219 C CA . VAL B 1 326 ? 19.891 20.641 10.773 1 89.12 326 VAL B CA 1
ATOM 8220 C C . VAL B 1 326 ? 18.828 21.719 10.68 1 89.12 326 VAL B C 1
ATOM 8222 O O . VAL B 1 326 ? 18.281 21.984 9.609 1 89.12 326 VAL B O 1
ATOM 8225 N N . ARG B 1 327 ? 18.562 22.453 11.773 1 92.31 327 ARG B N 1
ATOM 8226 C CA . ARG B 1 327 ? 17.484 23.438 11.828 1 92.31 327 ARG B CA 1
ATOM 8227 C C . ARG B 1 327 ? 18 24.844 11.578 1 92.31 327 ARG B C 1
ATOM 8229 O O . ARG B 1 327 ? 17.234 25.797 11.523 1 92.31 327 ARG B O 1
ATOM 8236 N N . SER B 1 328 ? 19.312 25 11.375 1 93.62 328 SER B N 1
ATOM 8237 C CA . SER B 1 328 ? 19.969 26.297 11.383 1 93.62 328 SER B CA 1
ATOM 8238 C C . SER B 1 328 ? 19.578 27.125 10.164 1 93.62 328 SER B C 1
ATOM 8240 O O . SER B 1 328 ? 19.328 28.328 10.273 1 93.62 328 SER B O 1
ATOM 8242 N N . ARG B 1 329 ? 19.484 26.453 9 1 90.94 329 ARG B N 1
ATOM 8243 C CA . ARG B 1 329 ? 19.219 27.172 7.758 1 90.94 329 ARG B CA 1
ATOM 8244 C C . ARG B 1 329 ? 17.859 27.875 7.805 1 90.94 329 ARG B C 1
ATOM 8246 O O . ARG B 1 329 ? 17.766 29.078 7.551 1 90.94 329 ARG B O 1
ATOM 8253 N N . GLU B 1 330 ? 16.859 27.219 8.195 1 91.31 330 GLU B N 1
ATOM 8254 C CA . GLU B 1 330 ? 15.508 27.781 8.266 1 91.31 330 GLU B CA 1
ATOM 8255 C C . GLU B 1 330 ? 15.391 28.766 9.422 1 91.31 330 GLU B C 1
ATOM 8257 O O . GLU B 1 330 ? 14.766 29.828 9.281 1 91.31 330 GLU B O 1
ATOM 8262 N N . GLY B 1 331 ? 16.016 28.391 10.547 1 92.06 331 GLY B N 1
ATOM 8263 C CA . GLY B 1 331 ? 15.945 29.25 11.711 1 92.06 331 GLY B CA 1
ATOM 8264 C C . GLY B 1 331 ? 16.578 30.609 11.477 1 92.06 331 GLY B C 1
ATOM 8265 O O . GLY B 1 331 ? 16.125 31.609 12.047 1 92.06 331 GLY B O 1
ATOM 8266 N N . ALA B 1 332 ? 17.562 30.672 10.656 1 92.38 332 ALA B N 1
ATOM 8267 C CA . ALA B 1 332 ? 18.312 31.906 10.422 1 92.38 332 ALA B CA 1
ATOM 8268 C C . ALA B 1 332 ? 17.453 32.938 9.703 1 92.38 332 ALA B C 1
ATOM 8270 O O . ALA B 1 332 ? 17.75 34.156 9.742 1 92.38 332 ALA B O 1
ATOM 8271 N N . VAL B 1 333 ? 16.391 32.562 9.164 1 89.06 333 VAL B N 1
ATOM 8272 C CA . VAL B 1 333 ? 15.523 33.438 8.383 1 89.06 333 VAL B CA 1
ATOM 8273 C C . VAL B 1 333 ? 14.633 34.25 9.32 1 89.06 333 VAL B C 1
ATOM 8275 O O . VAL B 1 333 ? 14.25 35.375 8.992 1 89.06 333 VAL B O 1
ATOM 8278 N N . TYR B 1 334 ? 14.367 33.844 10.578 1 90.31 334 TYR B N 1
ATOM 8279 C CA . TYR B 1 334 ? 13.289 34.406 11.383 1 90.31 334 TYR B CA 1
ATOM 8280 C C . TYR B 1 334 ? 13.844 35.094 12.617 1 90.31 334 TYR B C 1
ATOM 8282 O O . TYR B 1 334 ? 13.117 35.844 13.289 1 90.31 334 TYR B O 1
ATOM 8290 N N . HIS B 1 335 ? 15.156 35.031 12.945 1 91.94 335 HIS B N 1
ATOM 8291 C CA . HIS B 1 335 ? 15.625 35.438 14.266 1 91.94 335 HIS B CA 1
ATOM 8292 C C . HIS B 1 335 ? 16.609 36.594 14.164 1 91.94 335 HIS B C 1
ATOM 8294 O O . HIS B 1 335 ? 17.656 36.594 14.828 1 91.94 335 HIS B O 1
ATOM 8300 N N . HIS B 1 336 ? 16.266 37.594 13.414 1 89.44 336 HIS B N 1
ATOM 8301 C CA . HIS B 1 336 ? 17.141 38.719 13.211 1 89.44 336 HIS B CA 1
ATOM 8302 C C . HIS B 1 336 ? 17.062 39.688 14.383 1 89.44 336 HIS B C 1
ATOM 8304 O O . HIS B 1 336 ? 18.016 40.406 14.688 1 89.44 336 HIS B O 1
ATOM 8310 N N . GLN B 1 337 ? 15.953 39.688 15.109 1 88.94 337 GLN B N 1
ATOM 8311 C CA . GLN B 1 337 ? 15.727 40.719 16.125 1 88.94 337 GLN B CA 1
ATOM 8312 C C . GLN B 1 337 ? 16.047 40.188 17.531 1 88.94 337 GLN B C 1
ATOM 8314 O O . GLN B 1 337 ? 16.125 40.938 18.484 1 88.94 337 GLN B O 1
ATOM 8319 N N . PHE B 1 338 ? 16.172 38.938 17.641 1 92.31 338 PHE B N 1
ATOM 8320 C CA . PHE B 1 338 ? 16.484 38.344 18.938 1 92.31 338 PHE B CA 1
ATOM 8321 C C . PHE B 1 338 ? 18 38.281 19.141 1 92.31 338 PHE B C 1
ATOM 8323 O O . PHE B 1 338 ? 18.703 37.625 18.406 1 92.31 338 PHE B O 1
ATOM 8330 N N . LEU B 1 339 ? 18.391 38.938 20.172 1 94.75 339 LEU B N 1
ATOM 8331 C CA . LEU B 1 339 ? 19.828 39.031 20.406 1 94.75 339 LEU B CA 1
ATOM 8332 C C . LEU B 1 339 ? 20.266 38.062 21.516 1 94.75 339 LEU B C 1
ATOM 8334 O O . LEU B 1 339 ? 19.578 37.938 22.531 1 94.75 339 LEU B O 1
ATOM 8338 N N . LEU B 1 340 ? 21.281 37.344 21.297 1 94.25 340 LEU B N 1
ATOM 8339 C CA . LEU B 1 340 ? 22 36.531 22.266 1 94.25 340 LEU B CA 1
ATOM 8340 C C . LEU B 1 340 ? 23.438 37 22.422 1 94.25 340 LEU B C 1
ATOM 8342 O O . LEU B 1 340 ? 24.25 36.812 21.5 1 94.25 340 LEU B O 1
ATOM 8346 N N . GLU B 1 341 ? 23.703 37.531 23.547 1 95.56 341 GLU B N 1
ATOM 8347 C CA . GLU B 1 341 ? 25 38.125 23.844 1 95.56 341 GLU B CA 1
ATOM 8348 C C . GLU B 1 341 ? 25.391 39.156 22.797 1 95.56 341 GLU B C 1
ATOM 8350 O O . GLU B 1 341 ? 26.5 39.125 22.266 1 95.56 341 GLU B O 1
ATOM 8355 N N . GLY B 1 342 ? 24.484 39.938 22.391 1 94.12 342 GLY B N 1
ATOM 8356 C CA . GLY B 1 342 ? 24.688 41.062 21.516 1 94.12 342 GLY B CA 1
ATOM 8357 C C . GLY B 1 342 ? 24.688 40.719 20.047 1 94.12 342 GLY B C 1
ATOM 8358 O O . GLY B 1 342 ? 24.75 41.594 19.188 1 94.12 342 GLY B O 1
ATOM 8359 N N . LYS B 1 343 ? 24.625 39.531 19.75 1 96.25 343 LYS B N 1
ATOM 8360 C CA . LYS B 1 343 ? 24.594 39.031 18.375 1 96.25 343 LYS B CA 1
ATOM 8361 C C . LYS B 1 343 ? 23.219 38.438 18.047 1 96.25 343 LYS B C 1
ATOM 8363 O O . LYS B 1 343 ? 22.641 37.719 18.844 1 96.25 343 LYS B O 1
ATOM 8368 N N . PRO B 1 344 ? 22.719 38.875 16.828 1 96.12 344 PRO B N 1
ATOM 8369 C CA . PRO B 1 344 ? 21.422 38.312 16.438 1 96.12 344 PRO B CA 1
ATOM 8370 C C . PRO B 1 344 ? 21.469 36.781 16.359 1 96.12 344 PRO B C 1
ATOM 8372 O O . PRO B 1 344 ? 22.422 36.219 15.852 1 96.12 344 PRO B O 1
ATOM 8375 N N . LEU B 1 345 ? 20.438 36.156 16.891 1 95.62 345 LEU B N 1
ATOM 8376 C CA . LEU B 1 345 ? 20.359 34.719 16.844 1 95.62 345 LEU B CA 1
ATOM 8377 C C . LEU B 1 345 ? 20.422 34.188 15.406 1 95.62 345 LEU B C 1
ATOM 8379 O O . LEU B 1 345 ? 20.969 33.125 15.156 1 95.62 345 LEU B O 1
ATOM 8383 N N . ALA B 1 346 ? 19.875 34.969 14.398 1 94.81 346 ALA B N 1
ATOM 8384 C CA . ALA B 1 346 ? 19.969 34.594 12.984 1 94.81 346 ALA B CA 1
ATOM 8385 C C . ALA B 1 346 ? 21.422 34.375 12.562 1 94.81 346 ALA B C 1
ATOM 8387 O O . ALA B 1 346 ? 21.703 33.438 11.789 1 94.81 346 ALA B O 1
ATOM 8388 N N . ARG B 1 347 ? 22.266 35.188 13.047 1 96.06 347 ARG B N 1
ATOM 8389 C CA . ARG B 1 347 ? 23.688 35.062 12.734 1 96.06 347 ARG B CA 1
ATOM 8390 C C . ARG B 1 347 ? 24.297 33.875 13.445 1 96.06 347 ARG B C 1
ATOM 8392 O O . ARG B 1 347 ? 25.125 33.156 12.867 1 96.06 347 ARG B O 1
ATOM 8399 N N . TRP B 1 348 ? 23.922 33.719 14.703 1 96.19 348 TRP B N 1
ATOM 8400 C CA . TRP B 1 348 ? 24.375 32.531 15.422 1 96.19 348 TRP B CA 1
ATOM 8401 C C . TRP B 1 348 ? 24 31.25 14.664 1 96.19 348 TRP B C 1
ATOM 8403 O O . TRP B 1 348 ? 24.812 30.344 14.523 1 96.19 348 TRP B O 1
ATOM 8413 N N . LEU B 1 349 ? 22.781 31.203 14.172 1 95.81 349 LEU B N 1
ATOM 8414 C CA . LEU B 1 349 ? 22.25 30.031 13.477 1 95.81 349 LEU B CA 1
ATOM 8415 C C . LEU B 1 349 ? 22.953 29.859 12.133 1 95.81 349 LEU B C 1
ATOM 8417 O O . LEU B 1 349 ? 23.219 28.719 11.711 1 95.81 349 LEU B O 1
ATOM 8421 N N . ALA B 1 350 ? 23.234 30.891 11.445 1 94.38 350 ALA B N 1
ATOM 8422 C CA . ALA B 1 350 ? 23.969 30.797 10.18 1 94.38 350 ALA B CA 1
ATOM 8423 C C . ALA B 1 350 ? 25.328 30.156 10.391 1 94.38 350 ALA B C 1
ATOM 8425 O O . ALA B 1 350 ? 25.766 29.328 9.578 1 94.38 350 ALA B O 1
ATOM 8426 N N . GLU B 1 351 ? 25.969 30.5 11.453 1 94.56 351 GLU B N 1
ATOM 8427 C CA . GLU B 1 351 ? 27.281 29.953 11.773 1 94.56 351 GLU B CA 1
ATOM 8428 C C . GLU B 1 351 ? 27.188 28.531 12.281 1 94.56 351 GLU B C 1
ATOM 8430 O O . GLU B 1 351 ? 28.109 27.734 12.117 1 94.56 351 GLU B O 1
ATOM 8435 N N . CYS B 1 352 ? 26.078 28.219 12.867 1 94 352 CYS B N 1
ATOM 8436 C CA . CYS B 1 352 ? 25.812 26.906 13.445 1 94 352 CYS B CA 1
ATOM 8437 C C . CYS B 1 352 ? 25.797 25.828 12.375 1 94 352 CYS B C 1
ATOM 8439 O O . CYS B 1 352 ? 26.031 24.656 12.664 1 94 352 CYS B O 1
ATOM 8441 N N . ARG B 1 353 ? 25.531 26.172 11.148 1 90.56 353 ARG B N 1
ATOM 8442 C CA . ARG B 1 353 ? 25.453 25.234 10.047 1 90.56 353 ARG B CA 1
ATOM 8443 C C . ARG B 1 353 ? 26.75 24.453 9.891 1 90.56 353 ARG B C 1
ATOM 8445 O O . ARG B 1 353 ? 26.75 23.281 9.531 1 90.56 353 ARG B O 1
ATOM 8452 N N . THR B 1 354 ? 27.812 25.125 10.227 1 90.81 354 THR B N 1
ATOM 8453 C CA . THR B 1 354 ? 29.125 24.484 10.055 1 90.81 354 THR B CA 1
ATOM 8454 C C . THR B 1 354 ? 29.734 24.141 11.414 1 90.81 354 THR B C 1
ATOM 8456 O O . THR B 1 354 ? 30.469 23.172 11.539 1 90.81 354 THR B O 1
ATOM 8459 N N . ASP B 1 355 ? 29.453 25 12.383 1 93.25 355 ASP B N 1
ATOM 8460 C CA . ASP B 1 355 ? 30.016 24.828 13.719 1 93.25 355 ASP B CA 1
ATOM 8461 C C . ASP B 1 355 ? 28.984 25.141 14.797 1 93.25 355 ASP B C 1
ATOM 8463 O O . ASP B 1 355 ? 28.875 26.281 15.242 1 93.25 355 ASP B O 1
ATOM 8467 N N . PRO B 1 356 ? 28.359 24.156 15.391 1 94.5 356 PRO B N 1
ATOM 8468 C CA . PRO B 1 356 ? 27.281 24.391 16.344 1 94.5 356 PRO B CA 1
ATOM 8469 C C . PRO B 1 356 ? 27.797 24.688 17.766 1 94.5 356 PRO B C 1
ATOM 8471 O O . PRO B 1 356 ? 27.031 25.172 18.609 1 94.5 356 PRO B O 1
ATOM 8474 N N . GLY B 1 357 ? 29.047 24.5 18.094 1 94.19 357 GLY B N 1
ATOM 8475 C CA . GLY B 1 357 ? 29.609 24.578 19.422 1 94.19 357 GLY B CA 1
ATOM 8476 C C . GLY B 1 357 ? 29.359 25.922 20.094 1 94.19 357 GLY B C 1
ATOM 8477 O O . GLY B 1 357 ? 28.766 25.969 21.172 1 94.19 357 GLY B O 1
ATOM 8478 N N . PRO B 1 358 ? 29.781 26.938 19.438 1 95.44 358 PRO B N 1
ATOM 8479 C CA . PRO B 1 358 ? 29.656 28.266 20.047 1 95.44 358 PRO B CA 1
ATOM 8480 C C . PRO B 1 358 ? 28.203 28.609 20.391 1 95.44 358 PRO B C 1
ATOM 8482 O O . PRO B 1 358 ? 27.938 29.188 21.453 1 95.44 358 PRO B O 1
ATOM 8485 N N . LEU B 1 359 ? 27.281 28.328 19.516 1 96.31 359 LEU B N 1
ATOM 8486 C CA . LEU B 1 359 ? 25.875 28.625 19.797 1 96.31 359 LEU B CA 1
ATOM 8487 C C . LEU B 1 359 ? 25.391 27.828 21.016 1 96.31 359 LEU B C 1
ATOM 8489 O O . LEU B 1 359 ? 24.656 28.359 21.844 1 96.31 359 LEU B O 1
ATOM 8493 N N . LEU B 1 360 ? 25.75 26.578 21.141 1 96.06 360 LEU B N 1
ATOM 8494 C CA . LEU B 1 360 ? 25.328 25.75 22.266 1 96.06 360 LEU B CA 1
ATOM 8495 C C . LEU B 1 360 ? 25.875 26.297 23.594 1 96.06 360 LEU B C 1
ATOM 8497 O O . LEU B 1 360 ? 25.188 26.297 24.609 1 96.06 360 LEU B O 1
ATOM 8501 N N . ASP B 1 361 ? 27.094 26.766 23.5 1 95.19 361 ASP B N 1
ATOM 8502 C CA . ASP B 1 361 ? 27.719 27.344 24.688 1 95.19 361 ASP B CA 1
ATOM 8503 C C . ASP B 1 361 ? 26.953 28.594 25.156 1 95.19 361 ASP B C 1
ATOM 8505 O O . ASP B 1 361 ? 26.688 28.734 26.344 1 95.19 361 ASP B O 1
ATOM 8509 N N . VAL B 1 362 ? 26.656 29.406 24.188 1 96 362 VAL B N 1
ATOM 8510 C CA . VAL B 1 362 ? 25.953 30.641 24.516 1 96 362 VAL B CA 1
ATOM 8511 C C . VAL B 1 362 ? 24.547 30.328 25.016 1 96 362 VAL B C 1
ATOM 8513 O O . VAL B 1 362 ? 24.047 30.953 25.953 1 96 362 VAL B O 1
ATOM 8516 N N . LEU B 1 363 ? 23.859 29.391 24.438 1 95.25 363 LEU B N 1
ATOM 8517 C CA . LEU B 1 363 ? 22.531 28.984 24.844 1 95.25 363 LEU B CA 1
ATOM 8518 C C . LEU B 1 363 ? 22.531 28.406 26.266 1 95.25 363 LEU B C 1
ATOM 8520 O O . LEU B 1 363 ? 21.641 28.688 27.062 1 95.25 363 LEU B O 1
ATOM 8524 N N . ALA B 1 364 ? 23.547 27.625 26.578 1 95.25 364 ALA B N 1
ATOM 8525 C CA . ALA B 1 364 ? 23.641 26.953 27.875 1 95.25 364 ALA B CA 1
ATOM 8526 C C . ALA B 1 364 ? 23.75 27.969 29.016 1 95.25 364 ALA B C 1
ATOM 8528 O O . ALA B 1 364 ? 23.281 27.719 30.125 1 95.25 364 ALA B O 1
ATOM 8529 N N . ARG B 1 365 ? 24.359 29.062 28.703 1 93.56 365 ARG B N 1
ATOM 8530 C CA . ARG B 1 365 ? 24.547 30.047 29.766 1 93.56 365 ARG B CA 1
ATOM 8531 C C . ARG B 1 365 ? 23.547 31.188 29.656 1 93.56 365 ARG B C 1
ATOM 8533 O O . ARG B 1 365 ? 23.594 32.156 30.406 1 93.56 365 ARG B O 1
ATOM 8540 N N . SER B 1 366 ? 22.672 31.078 28.719 1 94.75 366 SER B N 1
ATOM 8541 C CA . SER B 1 366 ? 21.656 32.125 28.531 1 94.75 366 SER B CA 1
ATOM 8542 C C . SER B 1 366 ? 20.5 31.938 29.516 1 94.75 366 SER B C 1
ATOM 8544 O O . SER B 1 366 ? 20.438 30.938 30.219 1 94.75 366 SER B O 1
ATOM 8546 N N . LYS B 1 367 ? 19.562 32.875 29.531 1 93 367 LYS B N 1
ATOM 8547 C CA . LYS B 1 367 ? 18.391 32.844 30.406 1 93 367 LYS B CA 1
ATOM 8548 C C . LYS B 1 367 ? 17.359 31.859 29.875 1 93 367 LYS B C 1
ATOM 8550 O O . LYS B 1 367 ? 16.438 31.484 30.609 1 93 367 LYS B O 1
ATOM 8555 N N . LEU B 1 368 ? 17.547 31.422 28.688 1 94.56 368 LEU B N 1
ATOM 8556 C CA . LEU B 1 368 ? 16.594 30.516 28.062 1 94.56 368 LEU B CA 1
ATOM 8557 C C . LEU B 1 368 ? 16.75 29.109 28.609 1 94.56 368 LEU B C 1
ATOM 8559 O O . LEU B 1 368 ? 15.844 28.281 28.469 1 94.56 368 LEU B O 1
ATOM 8563 N N . VAL B 1 369 ? 17.906 28.828 29.203 1 95.56 369 VAL B N 1
ATOM 8564 C CA . VAL B 1 369 ? 18.219 27.469 29.656 1 95.56 369 VAL B CA 1
ATOM 8565 C C . VAL B 1 369 ? 18.562 27.5 31.141 1 95.56 369 VAL B C 1
ATOM 8567 O O . VAL B 1 369 ? 19.391 28.297 31.578 1 95.56 369 VAL B O 1
ATOM 8570 N N . LYS B 1 370 ? 17.844 26.719 31.859 1 95.56 370 LYS B N 1
ATOM 8571 C CA . LYS B 1 370 ? 18.25 26.406 33.219 1 95.56 370 LYS B CA 1
ATOM 8572 C C . LYS B 1 370 ? 18.984 25.062 33.281 1 95.56 370 LYS B C 1
ATOM 8574 O O . LYS B 1 370 ? 18.344 24.016 33.344 1 95.56 370 LYS B O 1
ATOM 8579 N N . PRO B 1 371 ? 20.25 25.141 33.312 1 94.56 371 PRO B N 1
ATOM 8580 C CA . PRO B 1 371 ? 21.031 23.891 33.25 1 94.56 371 PRO B CA 1
ATOM 8581 C C . PRO B 1 371 ? 20.578 22.828 34.219 1 94.56 371 PRO B C 1
ATOM 8583 O O . PRO B 1 371 ? 20.359 23.141 35.406 1 94.56 371 PRO B O 1
ATOM 8586 N N . GLY B 1 372 ? 20.375 21.656 33.781 1 93.75 372 GLY B N 1
ATOM 8587 C CA . GLY B 1 372 ? 19.969 20.516 34.594 1 93.75 372 GLY B CA 1
ATOM 8588 C C . GLY B 1 372 ? 18.484 20.438 34.812 1 93.75 372 GLY B C 1
ATOM 8589 O O . GLY B 1 372 ? 17.984 19.484 35.438 1 93.75 372 GLY B O 1
ATOM 8590 N N . ARG B 1 373 ? 17.797 21.406 34.375 1 94.62 373 ARG B N 1
ATOM 8591 C CA . ARG B 1 373 ? 16.359 21.484 34.625 1 94.62 373 ARG B CA 1
ATOM 8592 C C . ARG B 1 373 ? 15.609 21.891 33.375 1 94.62 373 ARG B C 1
ATOM 8594 O O . ARG B 1 373 ? 15.094 23 33.281 1 94.62 373 ARG B O 1
ATOM 8601 N N . SER B 1 374 ? 15.414 20.969 32.531 1 93.31 374 SER B N 1
ATOM 8602 C CA . SER B 1 374 ? 14.758 21.25 31.266 1 93.31 374 SER B CA 1
ATOM 8603 C C . SER B 1 374 ? 13.328 21.734 31.484 1 93.31 374 SER B C 1
ATOM 8605 O O . SER B 1 374 ? 12.867 22.641 30.781 1 93.31 374 SER B O 1
ATOM 8607 N N . GLY B 1 375 ? 12.578 21.141 32.438 1 91.5 375 GLY B N 1
ATOM 8608 C CA . GLY B 1 375 ? 11.195 21.5 32.688 1 91.5 375 GLY B CA 1
ATOM 8609 C C . GLY B 1 375 ? 11.008 22.938 33.125 1 91.5 375 GLY B C 1
ATOM 8610 O O . GLY B 1 375 ? 9.914 23.5 33.031 1 91.5 375 GLY B O 1
ATOM 8611 N N . ALA B 1 376 ? 12.094 23.562 33.625 1 92.44 376 ALA B N 1
ATOM 8612 C CA . ALA B 1 376 ? 12.023 24.938 34.094 1 92.44 376 ALA B CA 1
ATOM 8613 C C . ALA B 1 376 ? 12.617 25.922 33.094 1 92.44 376 ALA B C 1
ATOM 8615 O O . ALA B 1 376 ? 12.539 27.141 33.281 1 92.44 376 ALA B O 1
ATOM 8616 N N . SER B 1 377 ? 13.18 25.422 32.094 1 93.69 377 SER B N 1
ATOM 8617 C CA . SER B 1 377 ? 13.828 26.266 31.109 1 93.69 377 SER B CA 1
ATOM 8618 C C . SER B 1 377 ? 12.797 26.922 30.203 1 93.69 377 SER B C 1
ATOM 8620 O O . SER B 1 377 ? 11.883 26.266 29.703 1 93.69 377 SER B O 1
ATOM 8622 N N . SER B 1 378 ? 12.953 28.141 29.922 1 92.81 378 SER B N 1
ATOM 8623 C CA . SER B 1 378 ? 12.008 28.891 29.109 1 92.81 378 SER B CA 1
ATOM 8624 C C . SER B 1 378 ? 12.031 28.406 27.656 1 92.81 378 SER B C 1
ATOM 8626 O O . SER B 1 378 ? 11.023 28.531 26.953 1 92.81 378 SER B O 1
ATOM 8628 N N . LEU B 1 379 ? 13.109 27.906 27.203 1 91.38 379 LEU B N 1
ATOM 8629 C CA . LEU B 1 379 ? 13.211 27.359 25.859 1 91.38 379 LEU B CA 1
ATOM 8630 C C . LEU B 1 379 ? 12.195 26.234 25.641 1 91.38 379 LEU B C 1
ATOM 8632 O O . LEU B 1 379 ? 11.562 26.156 24.594 1 91.38 379 LEU B O 1
ATOM 8636 N N . VAL B 1 380 ? 11.961 25.422 26.672 1 88.88 380 VAL B N 1
ATOM 8637 C CA . VAL B 1 380 ? 11.094 24.25 26.562 1 88.88 380 VAL B CA 1
ATOM 8638 C C . VAL B 1 380 ? 9.68 24.609 27.016 1 88.88 380 VAL B C 1
ATOM 8640 O O . VAL B 1 380 ? 8.703 24.297 26.328 1 88.88 380 VAL B O 1
ATOM 8643 N N . ARG B 1 381 ? 9.484 25.266 28.078 1 86.75 381 ARG B N 1
ATOM 8644 C CA . ARG B 1 381 ? 8.188 25.547 28.672 1 86.75 381 ARG B CA 1
ATOM 8645 C C . ARG B 1 381 ? 7.543 26.766 28 1 86.75 381 ARG B C 1
ATOM 8647 O O . ARG B 1 381 ? 6.316 26.875 27.953 1 86.75 381 ARG B O 1
ATOM 8654 N N . GLY B 1 382 ? 8.289 27.641 27.469 1 87.06 382 GLY B N 1
ATOM 8655 C CA . GLY B 1 382 ? 7.766 28.906 26.984 1 87.06 382 GLY B CA 1
ATOM 8656 C C . GLY B 1 382 ? 7.832 29.031 25.469 1 87.06 382 GLY B C 1
ATOM 8657 O O . GLY B 1 382 ? 6.816 28.906 24.781 1 87.06 382 GLY B O 1
ATOM 8658 N N . LEU B 1 383 ? 8.93 28.984 24.938 1 86.5 383 LEU B N 1
ATOM 8659 C CA . LEU B 1 383 ? 9.141 29.328 23.531 1 86.5 383 LEU B CA 1
ATOM 8660 C C . LEU B 1 383 ? 8.516 28.281 22.625 1 86.5 383 LEU B C 1
ATOM 8662 O O . LEU B 1 383 ? 7.988 28.609 21.562 1 86.5 383 LEU B O 1
ATOM 8666 N N . VAL B 1 384 ? 8.555 27.031 23.031 1 88.62 384 VAL B N 1
ATOM 8667 C CA . VAL B 1 384 ? 8.07 25.969 22.141 1 88.62 384 VAL B CA 1
ATOM 8668 C C . VAL B 1 384 ? 6.672 25.531 22.562 1 88.62 384 VAL B C 1
ATOM 8670 O O . VAL B 1 384 ? 6.074 24.656 21.953 1 88.62 384 VAL B O 1
ATOM 8673 N N . GLY B 1 385 ? 6.113 26.125 23.531 1 83.25 385 GLY B N 1
ATOM 8674 C CA . GLY B 1 385 ? 4.766 25.812 23.984 1 83.25 385 GLY B CA 1
ATOM 8675 C C . GLY B 1 385 ? 3.688 26.344 23.062 1 83.25 385 GLY B C 1
ATOM 8676 O O . GLY B 1 385 ? 3.986 26.969 22.047 1 83.25 385 GLY B O 1
ATOM 8677 N N . GLU B 1 386 ? 2.537 26.141 23.391 1 82.19 386 GLU B N 1
ATOM 8678 C CA . GLU B 1 386 ? 1.373 26.453 22.562 1 82.19 386 GLU B CA 1
ATOM 8679 C C . GLU B 1 386 ? 1.264 27.953 22.281 1 82.19 386 GLU B C 1
ATOM 8681 O O . GLU B 1 386 ? 0.828 28.359 21.203 1 82.19 386 GLU B O 1
ATOM 8686 N N . ARG B 1 387 ? 1.684 28.703 23.172 1 83.25 387 ARG B N 1
ATOM 8687 C CA . ARG B 1 387 ? 1.583 30.141 23.016 1 83.25 387 ARG B CA 1
ATOM 8688 C C . ARG B 1 387 ? 2.936 30.75 22.656 1 83.25 387 ARG B C 1
ATOM 8690 O O . ARG B 1 387 ? 3.061 31.969 22.531 1 83.25 387 ARG B O 1
ATOM 8697 N N . GLY B 1 388 ? 3.887 29.891 22.5 1 88.44 388 GLY B N 1
ATOM 8698 C CA . GLY B 1 388 ? 5.23 30.375 22.219 1 88.44 388 GLY B CA 1
ATOM 8699 C C . GLY B 1 388 ? 5.484 30.625 20.75 1 88.44 388 GLY B C 1
ATOM 8700 O O . GLY B 1 388 ? 4.805 30.062 19.891 1 88.44 388 GLY B O 1
ATOM 8701 N N . PRO B 1 389 ? 6.457 31.438 20.469 1 89.75 389 PRO B N 1
ATOM 8702 C CA . PRO B 1 389 ? 6.773 31.812 19.094 1 89.75 389 PRO B CA 1
ATOM 8703 C C . PRO B 1 389 ? 7.352 30.656 18.281 1 89.75 389 PRO B C 1
ATOM 8705 O O . PRO B 1 389 ? 7.441 30.734 17.047 1 89.75 389 PRO B O 1
ATOM 8708 N N . MET B 1 390 ? 7.738 29.641 18.891 1 92.69 390 MET B N 1
ATOM 8709 C CA . MET B 1 390 ? 8.305 28.484 18.203 1 92.69 390 MET B CA 1
ATOM 8710 C C . MET B 1 390 ? 7.398 27.266 18.344 1 92.69 390 MET B C 1
ATOM 8712 O O . MET B 1 390 ? 7.875 26.125 18.359 1 92.69 390 MET B O 1
ATOM 8716 N N . PHE B 1 391 ? 6.121 27.531 18.484 1 89.75 391 PHE B N 1
ATOM 8717 C CA . PHE B 1 391 ? 5.129 26.469 18.609 1 89.75 391 PHE B CA 1
ATOM 8718 C C . PHE B 1 391 ? 5.211 25.5 17.438 1 89.75 391 PHE B C 1
ATOM 8720 O O . PHE B 1 391 ? 5.059 25.922 16.281 1 89.75 391 PHE B O 1
ATOM 8727 N N . ARG B 1 392 ? 5.566 24.266 17.641 1 90.56 392 ARG B N 1
ATOM 8728 C CA . ARG B 1 392 ? 5.531 23.125 16.719 1 90.56 392 ARG B CA 1
ATOM 8729 C C . ARG B 1 392 ? 6.625 23.25 15.664 1 90.56 392 ARG B C 1
ATOM 8731 O O . ARG B 1 392 ? 6.535 22.641 14.594 1 90.56 392 ARG B O 1
ATOM 8738 N N . VAL B 1 393 ? 7.645 24.062 15.961 1 92.06 393 VAL B N 1
ATOM 8739 C CA . VAL B 1 393 ? 8.805 24.109 15.086 1 92.06 393 VAL B CA 1
ATOM 8740 C C . VAL B 1 393 ? 9.633 22.844 15.242 1 92.06 393 VAL B C 1
ATOM 8742 O O . VAL B 1 393 ? 10.188 22.312 14.273 1 92.06 393 VAL B O 1
ATOM 8745 N N . PHE B 1 394 ? 9.68 22.406 16.469 1 91.81 394 PHE B N 1
ATOM 8746 C CA . PHE B 1 394 ? 10.414 21.172 16.781 1 91.81 394 PHE B CA 1
ATOM 8747 C C . PHE B 1 394 ? 9.453 20 16.953 1 91.81 394 PHE B C 1
ATOM 8749 O O . PHE B 1 394 ? 8.414 20.141 17.609 1 91.81 394 PHE B O 1
ATOM 8756 N N . SER B 1 395 ? 9.812 18.906 16.375 1 88.5 395 SER B N 1
ATOM 8757 C CA . SER B 1 395 ? 9.039 17.672 16.562 1 88.5 395 SER B CA 1
ATOM 8758 C C . SER B 1 395 ? 9.18 17.156 17.984 1 88.5 395 SER B C 1
ATOM 8760 O O . SER B 1 395 ? 10.047 17.594 18.734 1 88.5 395 SER B O 1
ATOM 8762 N N . PRO B 1 396 ? 8.281 16.25 18.359 1 84.75 396 PRO B N 1
ATOM 8763 C CA . PRO B 1 396 ? 8.43 15.633 19.688 1 84.75 396 PRO B CA 1
ATOM 8764 C C . PRO B 1 396 ? 9.789 14.977 19.891 1 84.75 396 PRO B C 1
ATOM 8766 O O . PRO B 1 396 ? 10.344 15.023 20.984 1 84.75 396 PRO B O 1
ATOM 8769 N N . GLU B 1 397 ? 10.312 14.43 18.906 1 86.25 397 GLU B N 1
ATOM 8770 C CA . GLU B 1 397 ? 11.641 13.828 18.984 1 86.25 397 GLU B CA 1
ATOM 8771 C C . GLU B 1 397 ? 12.711 14.891 19.203 1 86.25 397 GLU B C 1
ATOM 8773 O O . GLU B 1 397 ? 13.656 14.68 19.969 1 86.25 397 GLU B O 1
ATOM 8778 N N . ASP B 1 398 ? 12.57 16 18.531 1 90.5 398 ASP B N 1
ATOM 8779 C CA . ASP B 1 398 ? 13.492 17.125 18.734 1 90.5 398 ASP B CA 1
ATOM 8780 C C . ASP B 1 398 ? 13.469 17.609 20.172 1 90.5 398 ASP B C 1
ATOM 8782 O O . ASP B 1 398 ? 14.516 17.906 20.75 1 90.5 398 ASP B O 1
ATOM 8786 N N . LEU B 1 399 ? 12.312 17.656 20.703 1 90.94 399 LEU B N 1
ATOM 8787 C CA . LEU B 1 399 ? 12.164 18.156 22.078 1 90.94 399 LEU B CA 1
ATOM 8788 C C . LEU B 1 399 ? 12.828 17.203 23.062 1 90.94 399 LEU B C 1
ATOM 8790 O O . LEU B 1 399 ? 13.375 17.641 24.078 1 90.94 399 LEU B O 1
ATOM 8794 N N . THR B 1 400 ? 12.719 15.945 22.75 1 88.81 400 THR B N 1
ATOM 8795 C CA . THR B 1 400 ? 13.414 14.977 23.594 1 88.81 400 THR B CA 1
ATOM 8796 C C . THR B 1 400 ? 14.922 15.227 23.578 1 88.81 400 THR B C 1
ATOM 8798 O O . THR B 1 400 ? 15.578 15.156 24.625 1 88.81 400 THR B O 1
ATOM 8801 N N . VAL B 1 401 ? 15.445 15.578 22.453 1 90.88 401 VAL B N 1
ATOM 8802 C CA . VAL B 1 401 ? 16.875 15.891 22.312 1 90.88 401 VAL B CA 1
ATOM 8803 C C . VAL B 1 401 ? 17.203 17.141 23.109 1 90.88 401 VAL B C 1
ATOM 8805 O O . VAL B 1 401 ? 18.188 17.172 23.844 1 90.88 401 VAL B O 1
ATOM 8808 N N . ILE B 1 402 ? 16.406 18.141 23.031 1 93.69 402 ILE B N 1
ATOM 8809 C CA . ILE B 1 402 ? 16.641 19.422 23.703 1 93.69 402 ILE B CA 1
ATOM 8810 C C . ILE B 1 402 ? 16.578 19.219 25.219 1 93.69 402 ILE B C 1
ATOM 8812 O O . ILE B 1 402 ? 17.469 19.672 25.938 1 93.69 402 ILE B O 1
ATOM 8816 N N . ARG B 1 403 ? 15.609 18.484 25.688 1 93.25 403 ARG B N 1
ATOM 8817 C CA . ARG B 1 403 ? 15.453 18.25 27.125 1 93.25 403 ARG B CA 1
ATOM 8818 C C . ARG B 1 403 ? 16.641 17.453 27.672 1 93.25 403 ARG B C 1
ATOM 8820 O O . ARG B 1 403 ? 17.172 17.781 28.734 1 93.25 403 ARG B O 1
ATOM 8827 N N . ARG B 1 404 ? 16.953 16.422 26.938 1 91.94 404 ARG B N 1
ATOM 8828 C CA . ARG B 1 404 ? 18.078 15.594 27.359 1 91.94 404 ARG B CA 1
ATOM 8829 C C . ARG B 1 404 ? 19.359 16.422 27.469 1 91.94 404 ARG B C 1
ATOM 8831 O O . ARG B 1 404 ? 20.141 16.25 28.406 1 91.94 404 ARG B O 1
ATOM 8838 N N . TRP B 1 405 ? 19.578 17.297 26.547 1 94.38 405 TRP B N 1
ATOM 8839 C CA . TRP B 1 405 ? 20.766 18.156 26.562 1 94.38 405 TRP B CA 1
ATOM 8840 C C . TRP B 1 405 ? 20.734 19.094 27.766 1 94.38 405 TRP B C 1
ATOM 8842 O O . TRP B 1 405 ? 21.703 19.188 28.5 1 94.38 405 TRP B O 1
ATOM 8852 N N . ILE B 1 406 ? 19.656 19.781 27.969 1 95.62 406 ILE B N 1
ATOM 8853 C CA . ILE B 1 406 ? 19.547 20.719 29.078 1 95.62 406 ILE B CA 1
ATOM 8854 C C . ILE B 1 406 ? 19.766 19.984 30.406 1 95.62 406 ILE B C 1
ATOM 8856 O O . ILE B 1 406 ? 20.484 20.484 31.281 1 95.62 406 ILE B O 1
ATOM 8860 N N . ASP B 1 407 ? 19.141 18.859 30.531 1 93.88 407 ASP B N 1
ATOM 8861 C CA . ASP B 1 407 ? 19.203 18.094 31.766 1 93.88 407 ASP B CA 1
ATOM 8862 C C . ASP B 1 407 ? 20.625 17.594 32.031 1 93.88 407 ASP B C 1
ATOM 8864 O O . ASP B 1 407 ? 21 17.297 33.156 1 93.88 407 ASP B O 1
ATOM 8868 N N . SER B 1 408 ? 21.375 17.453 31 1 92.75 408 SER B N 1
ATOM 8869 C CA . SER B 1 408 ? 22.75 16.953 31.125 1 92.75 408 SER B CA 1
ATOM 8870 C C . SER B 1 408 ? 23.703 18.062 31.547 1 92.75 408 SER B C 1
ATOM 8872 O O . SER B 1 408 ? 24.828 17.797 31.953 1 92.75 408 SER B O 1
ATOM 8874 N N . LEU B 1 409 ? 23.297 19.312 31.422 1 94.06 409 LEU B N 1
ATOM 8875 C CA . LEU B 1 409 ? 24.141 20.438 31.781 1 94.06 409 LEU B CA 1
ATOM 8876 C C . LEU B 1 409 ? 24.344 20.531 33.281 1 94.06 409 LEU B C 1
ATOM 8878 O O . LEU B 1 409 ? 23.406 20.266 34.062 1 94.06 409 LEU B O 1
ATOM 8882 N N . PRO B 1 410 ? 25.562 20.781 33.781 1 89.25 410 PRO B N 1
ATOM 8883 C CA . PRO B 1 410 ? 25.812 20.875 35.219 1 89.25 410 PRO B CA 1
ATOM 8884 C C . PRO B 1 410 ? 25.062 22.016 35.906 1 89.25 410 PRO B C 1
ATOM 8886 O O . PRO B 1 410 ? 25 23.125 35.344 1 89.25 410 PRO B O 1
ATOM 8889 N N . ALA B 1 411 ? 24.281 21.719 36.969 1 78.31 411 ALA B N 1
ATOM 8890 C CA . ALA B 1 411 ? 23.484 22.703 37.688 1 78.31 411 ALA B CA 1
ATOM 8891 C C . ALA B 1 411 ? 24.359 23.797 38.281 1 78.31 411 ALA B C 1
ATOM 8893 O O . ALA B 1 411 ? 25.5 23.547 38.688 1 78.31 411 ALA B O 1
ATOM 8894 N N . LYS B 1 412 ? 24.172 25.062 38.219 1 62.72 412 LYS B N 1
ATOM 8895 C CA . LYS B 1 412 ? 24.891 26.125 38.875 1 62.72 412 LYS B CA 1
ATOM 8896 C C . LYS B 1 412 ? 24.797 26.016 40.406 1 62.72 412 LYS B C 1
ATOM 8898 O O . LYS B 1 412 ? 23.719 25.766 40.938 1 62.72 412 LYS B O 1
ATOM 8903 N N . PRO B 1 413 ? 25.906 25.969 41.25 1 48.25 413 PRO B N 1
ATOM 8904 C CA . PRO B 1 413 ? 25.828 25.984 42.688 1 48.25 413 PRO B CA 1
ATOM 8905 C C . PRO B 1 413 ? 24.953 27.125 43.219 1 48.25 413 PRO B C 1
ATOM 8907 O O . PRO B 1 413 ? 24.859 28.172 42.594 1 48.25 413 PRO B O 1
ATOM 8910 N N . ALA B 1 414 ? 24.094 26.984 44.344 1 44.56 414 ALA B N 1
ATOM 8911 C CA . ALA B 1 414 ? 23.344 28.031 45.031 1 44.56 414 ALA B CA 1
ATOM 8912 C C . ALA B 1 414 ? 24.266 29.203 45.406 1 44.56 414 ALA B C 1
ATOM 8914 O O . ALA B 1 414 ? 25.422 29 45.781 1 44.56 414 ALA B O 1
ATOM 8915 N N . GLU B 1 415 ? 24 30.406 45.094 1 39.03 415 GLU B N 1
ATOM 8916 C CA . GLU B 1 415 ? 24.656 31.656 45.469 1 39.03 415 GLU B CA 1
ATOM 8917 C C . GLU B 1 415 ? 25.047 31.688 46.938 1 39.03 415 GLU B C 1
ATOM 8919 O O . GLU B 1 415 ? 24.203 31.516 47.812 1 39.03 415 GLU B O 1
ATOM 8924 N N . ALA B 1 416 ? 26.297 31.406 47.5 1 39.88 416 ALA B N 1
ATOM 8925 C CA . ALA B 1 416 ? 26.828 31.875 48.781 1 39.88 416 ALA B CA 1
ATOM 8926 C C . ALA B 1 416 ? 26.672 33.375 48.906 1 39.88 416 ALA B C 1
ATOM 8928 O O . ALA B 1 416 ? 26.641 34.125 47.906 1 39.88 416 ALA B O 1
ATOM 8929 N N . PRO B 1 417 ? 26.531 33.969 50.281 1 35.72 417 PRO B N 1
ATOM 8930 C CA . PRO B 1 417 ? 26.375 35.406 50.594 1 35.72 417 PRO B CA 1
ATOM 8931 C C . PRO B 1 417 ? 27.469 36.25 49.938 1 35.72 417 PRO B C 1
ATOM 8933 O O . PRO B 1 417 ? 28.516 35.75 49.562 1 35.72 417 PRO B O 1
ATOM 8936 N N . GLU B 1 418 ? 27.359 37.594 50 1 31.7 418 GLU B N 1
ATOM 8937 C CA . GLU B 1 418 ? 28.078 38.719 49.406 1 31.7 418 GLU B CA 1
ATOM 8938 C C . GLU B 1 418 ? 29.531 38.75 49.906 1 31.7 418 GLU B C 1
ATOM 8940 O O . GLU B 1 418 ? 29.797 38.938 51.094 1 31.7 418 GLU B O 1
ATOM 8945 N N . PRO B 1 419 ? 30.469 37.844 49.594 1 31.12 419 PRO B N 1
ATOM 8946 C CA . PRO B 1 419 ? 31.797 38.031 50.188 1 31.12 419 PRO B CA 1
ATOM 8947 C C . PRO B 1 419 ? 32.375 39.406 49.969 1 31.12 419 PRO B C 1
ATOM 8949 O O . PRO B 1 419 ? 32.031 40.094 48.969 1 31.12 419 PRO B O 1
ATOM 8952 N N . GLN B 1 420 ? 32.812 40.156 51.125 1 29.47 420 GLN B N 1
ATOM 8953 C CA . GLN B 1 420 ? 33.594 41.375 51.281 1 29.47 420 GLN B CA 1
ATOM 8954 C C . GLN B 1 420 ? 34.719 41.469 50.281 1 29.47 420 GLN B C 1
ATOM 8956 O O . GLN B 1 420 ? 35.188 40.438 49.781 1 29.47 420 GLN B O 1
ATOM 8961 N N . THR B 1 421 ? 35.188 42.688 50 1 28.94 421 THR B N 1
ATOM 8962 C CA . THR B 1 421 ? 35.938 43.375 48.969 1 28.94 421 THR B CA 1
ATOM 8963 C C . THR B 1 421 ? 37.375 42.875 48.906 1 28.94 421 THR B C 1
ATOM 8965 O O . THR B 1 421 ? 38.219 43.438 48.188 1 28.94 421 THR B O 1
ATOM 8968 N N . GLU B 1 422 ? 37.75 41.719 49.562 1 29.73 422 GLU B N 1
ATOM 8969 C CA . GLU B 1 422 ? 39.188 41.844 49.688 1 29.73 422 GLU B CA 1
ATOM 8970 C C . GLU B 1 422 ? 39.844 42 48.312 1 29.73 422 GLU B C 1
ATOM 8972 O O . GLU B 1 422 ? 39.312 41.5 47.312 1 29.73 422 GLU B O 1
ATOM 8977 N N . PRO B 1 423 ? 40.906 42.875 48.312 1 28.72 423 PRO B N 1
ATOM 8978 C CA . PRO B 1 423 ? 41.594 43.438 47.125 1 28.72 423 PRO B CA 1
ATOM 8979 C C . PRO B 1 423 ? 42.062 42.375 46.156 1 28.72 423 PRO B C 1
ATOM 8981 O O . PRO B 1 423 ? 42.281 41.219 46.562 1 28.72 423 PRO B O 1
ATOM 8984 N N . GLU B 1 424 ? 41.875 42.656 44.875 1 25.56 424 GLU B N 1
ATOM 8985 C CA . GLU B 1 424 ? 41.906 41.906 43.625 1 25.56 424 GLU B CA 1
ATOM 8986 C C . GLU B 1 424 ? 43.25 41.25 43.406 1 25.56 424 GLU B C 1
ATOM 8988 O O . GLU B 1 424 ? 44.281 41.938 43.281 1 25.56 424 GLU B O 1
ATOM 8993 N N . PRO B 1 425 ? 43.562 40.188 44.344 1 28.14 425 PRO B N 1
ATOM 8994 C CA . PRO B 1 425 ? 44.938 39.781 44.062 1 28.14 425 PRO B CA 1
ATOM 8995 C C . PRO B 1 425 ? 45.188 39.562 42.562 1 28.14 425 PRO B C 1
ATOM 8997 O O . PRO B 1 425 ? 44.219 39.344 41.812 1 28.14 425 PRO B O 1
ATOM 9000 N N . GLU B 1 426 ? 46.375 39.875 42.125 1 25.72 426 GLU B N 1
ATOM 9001 C CA . GLU B 1 426 ? 46.938 39.969 40.75 1 25.72 426 GLU B CA 1
ATOM 9002 C C . GLU B 1 426 ? 46.75 38.625 40.031 1 25.72 426 GLU B C 1
ATOM 9004 O O . GLU B 1 426 ? 46.969 37.562 40.594 1 25.72 426 GLU B O 1
ATOM 9009 N N . PRO B 1 427 ? 45.875 38.625 38.969 1 25 427 PRO B N 1
ATOM 9010 C CA . PRO B 1 427 ? 45.344 37.469 38.25 1 25 427 PRO B CA 1
ATOM 9011 C C . PRO B 1 427 ? 46.438 36.594 37.688 1 25 427 PRO B C 1
ATOM 9013 O O . PRO B 1 427 ? 47.375 37.062 37.031 1 25 427 PRO B O 1
ATOM 9016 N N . GLY B 1 428 ? 47.062 35.781 38.625 1 24.44 428 GLY B N 1
ATOM 9017 C CA . GLY B 1 428 ? 48.125 34.906 38.094 1 24.44 428 GLY B CA 1
ATOM 9018 C C . GLY B 1 428 ? 47.719 34.219 36.812 1 24.44 428 GLY B C 1
ATOM 9019 O O . GLY B 1 428 ? 46.531 34.156 36.469 1 24.44 428 GLY B O 1
ATOM 9020 N N . PRO B 1 429 ? 48.75 34 35.938 1 24.59 429 PRO B N 1
ATOM 9021 C CA . PRO B 1 429 ? 48.656 33.625 34.5 1 24.59 429 PRO B CA 1
ATOM 9022 C C . PRO B 1 429 ? 47.906 32.312 34.312 1 24.59 429 PRO B C 1
ATOM 9024 O O . PRO B 1 429 ? 48.062 31.391 35.094 1 24.59 429 PRO B O 1
ATOM 9027 N N . GLU B 1 430 ? 46.625 32.375 34.125 1 22.42 430 GLU B N 1
ATOM 9028 C CA . GLU B 1 430 ? 45.656 31.281 33.938 1 22.42 430 GLU B CA 1
ATOM 9029 C C . GLU B 1 430 ? 46.125 30.328 32.844 1 22.42 430 GLU B C 1
ATOM 9031 O O . GLU B 1 430 ? 46.25 30.703 31.688 1 22.42 430 GLU B O 1
ATOM 9036 N N . GLY B 1 431 ? 47.219 29.562 33.062 1 22.75 431 GLY B N 1
ATOM 9037 C CA . GLY B 1 431 ? 47.656 28.562 32.094 1 22.75 431 GLY B CA 1
ATOM 9038 C C . GLY B 1 431 ? 46.562 27.562 31.75 1 22.75 431 GLY B C 1
ATOM 9039 O O . GLY B 1 431 ? 46.5 26.484 32.344 1 22.75 431 GLY B O 1
ATOM 9040 N N . VAL B 1 432 ? 45.375 28.016 31.719 1 23.22 432 VAL B N 1
ATOM 9041 C CA . VAL B 1 432 ? 44.344 27.016 31.469 1 23.22 432 VAL B CA 1
ATOM 9042 C C . VAL B 1 432 ? 44.656 26.234 30.188 1 23.22 432 VAL B C 1
ATOM 9044 O O . VAL B 1 432 ? 44.938 26.828 29.156 1 23.22 432 VAL B O 1
ATOM 9047 N N . ARG B 1 433 ? 45.188 25.078 30.375 1 21.97 433 ARG B N 1
ATOM 9048 C CA . ARG B 1 433 ? 45.438 24.109 29.312 1 21.97 433 ARG B CA 1
ATOM 9049 C C . ARG B 1 433 ? 44.25 23.953 28.391 1 21.97 433 ARG B C 1
ATOM 9051 O O . ARG B 1 433 ? 43.156 23.656 28.844 1 21.97 433 ARG B O 1
ATOM 9058 N N . ALA B 1 434 ? 44.219 24.703 27.297 1 25.22 434 ALA B N 1
ATOM 9059 C CA . ALA B 1 434 ? 43.344 24.594 26.141 1 25.22 434 ALA B CA 1
ATOM 9060 C C . ALA B 1 434 ? 43.125 23.141 25.75 1 25.22 434 ALA B C 1
ATOM 9062 O O . ALA B 1 434 ? 44.094 22.406 25.484 1 25.22 434 ALA B O 1
ATOM 9063 N N . GLY B 1 435 ? 42.219 22.5 26.469 1 23.12 435 GLY B N 1
ATOM 9064 C CA . GLY B 1 435 ? 41.875 21.156 26.047 1 23.12 435 GLY B CA 1
ATOM 9065 C C . GLY B 1 435 ? 41.812 21 24.531 1 23.12 435 GLY B C 1
ATOM 9066 O O . GLY B 1 435 ? 41.5 21.953 23.828 1 23.12 435 GLY B O 1
ATOM 9067 N N . VAL B 1 436 ? 42.625 20.188 24.047 1 24.95 436 VAL B N 1
ATOM 9068 C CA . VAL B 1 436 ? 42.812 19.797 22.656 1 24.95 436 VAL B CA 1
ATOM 9069 C C . VAL B 1 436 ? 41.438 19.594 21.984 1 24.95 436 VAL B C 1
ATOM 9071 O O . VAL B 1 436 ? 40.625 18.812 22.469 1 24.95 436 VAL B O 1
ATOM 9074 N N . ALA B 1 437 ? 40.875 20.688 21.391 1 25.86 437 ALA B N 1
ATOM 9075 C CA . ALA B 1 437 ? 39.719 20.562 20.531 1 25.86 437 ALA B CA 1
ATOM 9076 C C . ALA B 1 437 ? 39.812 19.297 19.672 1 25.86 437 ALA B C 1
ATOM 9078 O O . ALA B 1 437 ? 40.844 19.016 19.078 1 25.86 437 ALA B O 1
ATOM 9079 N N . PRO B 1 438 ? 39.062 18.297 20 1 27.98 438 PRO B N 1
ATOM 9080 C CA . PRO B 1 438 ? 39.125 17.172 19.078 1 27.98 438 PRO B CA 1
ATOM 9081 C C . PRO B 1 438 ? 39.188 17.609 17.609 1 27.98 438 PRO B C 1
ATOM 9083 O O . PRO B 1 438 ? 38.625 18.656 17.25 1 27.98 438 PRO B O 1
ATOM 9086 N N . GLN B 1 439 ? 40.438 17.531 17.078 1 25.55 439 GLN B N 1
ATOM 9087 C CA . GLN B 1 439 ? 40.656 17.797 15.664 1 25.55 439 GLN B CA 1
ATOM 9088 C C . GLN B 1 439 ? 39.438 17.406 14.828 1 25.55 439 GLN B C 1
ATOM 9090 O O . GLN B 1 439 ? 38.844 16.359 15.047 1 25.55 439 GLN B O 1
ATOM 9095 N N . LYS B 1 440 ? 38.781 18.469 14.336 1 30.42 440 LYS B N 1
ATOM 9096 C CA . LYS B 1 440 ? 37.781 18.266 13.289 1 30.42 440 LYS B CA 1
ATOM 9097 C C . LYS B 1 440 ? 38.25 17.219 12.273 1 30.42 440 LYS B C 1
ATOM 9099 O O . LYS B 1 440 ? 39.375 17.297 11.773 1 30.42 440 LYS B O 1
ATOM 9104 N N . PRO B 1 441 ? 37.812 15.992 12.367 1 29.53 441 PRO B N 1
ATOM 9105 C CA . PRO B 1 441 ? 38.25 15.211 11.203 1 29.53 441 PRO B CA 1
ATOM 9106 C C . PRO B 1 441 ? 38.25 16.016 9.914 1 29.53 441 PRO B C 1
ATOM 9108 O O . PRO B 1 441 ? 37.406 16.906 9.742 1 29.53 441 PRO B O 1
ATOM 9111 N N . SER B 1 442 ? 39.438 16.516 9.531 1 27.72 442 SER B N 1
ATOM 9112 C CA . SER B 1 442 ? 39.594 17.141 8.219 1 27.72 442 SER B CA 1
ATOM 9113 C C . SER B 1 442 ? 38.594 16.594 7.223 1 27.72 442 SER B C 1
ATOM 9115 O O . SER B 1 442 ? 38.312 15.398 7.219 1 27.72 442 SER B O 1
ATOM 9117 N N . PRO B 1 443 ? 37.688 17.469 6.832 1 33.38 443 PRO B N 1
ATOM 9118 C CA . PRO B 1 443 ? 36.938 16.984 5.664 1 33.38 443 PRO B CA 1
ATOM 9119 C C . PRO B 1 443 ? 37.844 16.312 4.625 1 33.38 443 PRO B C 1
ATOM 9121 O O . PRO B 1 443 ? 38.438 17 3.785 1 33.38 443 PRO B O 1
ATOM 9124 N N . GLY B 1 444 ? 38.906 15.734 5.051 1 31.91 444 GLY B N 1
ATOM 9125 C CA . GLY B 1 444 ? 39.469 15.055 3.885 1 31.91 444 GLY B CA 1
ATOM 9126 C C . GLY B 1 444 ? 38.406 14.656 2.875 1 31.91 444 GLY B C 1
ATOM 9127 O O . GLY B 1 444 ? 37.344 14.117 3.246 1 31.91 444 GLY B O 1
ATOM 9128 N N . GLY B 1 445 ? 38.188 15.531 1.964 1 38.88 445 GLY B N 1
ATOM 9129 C CA . GLY B 1 445 ? 37.281 15.312 0.837 1 38.88 445 GLY B CA 1
ATOM 9130 C C . GLY B 1 445 ? 37.094 13.852 0.496 1 38.88 445 GLY B C 1
ATOM 9131 O O . GLY B 1 445 ? 37.844 13.305 -0.341 1 38.88 445 GLY B O 1
ATOM 9132 N N . THR B 1 446 ? 36.969 13.023 1.348 1 47.09 446 THR B N 1
ATOM 9133 C CA . THR B 1 446 ? 36.719 11.625 1.005 1 47.09 446 THR B CA 1
ATOM 9134 C C . THR B 1 446 ? 35.812 11.508 -0.212 1 47.09 446 THR B C 1
ATOM 9136 O O . THR B 1 446 ? 34.719 12.094 -0.239 1 47.09 446 THR B O 1
ATOM 9139 N N . ARG B 1 447 ? 36.406 11.359 -1.359 1 61.53 447 ARG B N 1
ATOM 9140 C CA . ARG B 1 447 ? 35.812 11.102 -2.666 1 61.53 447 ARG B CA 1
ATOM 9141 C C . ARG B 1 447 ? 34.594 10.211 -2.541 1 61.53 447 ARG B C 1
ATOM 9143 O O . ARG B 1 447 ? 34.625 9.188 -1.854 1 61.53 447 ARG B O 1
ATOM 9150 N N . ASP B 1 448 ? 33.469 10.773 -2.812 1 83.06 448 ASP B N 1
ATOM 9151 C CA . ASP B 1 448 ? 32.25 9.992 -2.953 1 83.06 448 ASP B CA 1
ATOM 9152 C C . ASP B 1 448 ? 32.5 8.711 -3.75 1 83.06 448 ASP B C 1
ATOM 9154 O O . ASP B 1 448 ? 32.719 8.766 -4.961 1 83.06 448 ASP B O 1
ATOM 9158 N N . PRO B 1 449 ? 32.656 7.621 -3.035 1 80.44 449 PRO B N 1
ATOM 9159 C CA . PRO B 1 449 ? 33.062 6.371 -3.67 1 80.44 449 PRO B CA 1
ATOM 9160 C C . PRO B 1 449 ? 32.188 5.988 -4.855 1 80.44 449 PRO B C 1
ATOM 9162 O O . PRO B 1 449 ? 32.625 5.207 -5.715 1 80.44 449 PRO B O 1
ATOM 9165 N N . LEU B 1 450 ? 30.969 6.531 -4.898 1 92.94 450 LEU B N 1
ATOM 9166 C CA . LEU B 1 450 ? 30.062 6.113 -5.973 1 92.94 450 LEU B CA 1
ATOM 9167 C C . LEU B 1 450 ? 29.844 7.246 -6.965 1 92.94 450 LEU B C 1
ATOM 9169 O O . LEU B 1 450 ? 28.953 7.172 -7.809 1 92.94 450 LEU B O 1
ATOM 9173 N N . ALA B 1 451 ? 30.672 8.32 -6.871 1 93.38 451 ALA B N 1
ATOM 9174 C CA . ALA B 1 451 ? 30.5 9.469 -7.758 1 93.38 451 ALA B CA 1
ATOM 9175 C C . ALA B 1 451 ? 30.641 9.055 -9.219 1 93.38 451 ALA B C 1
ATOM 9177 O O . ALA B 1 451 ? 29.859 9.484 -10.07 1 93.38 451 ALA B O 1
ATOM 9178 N N . ALA B 1 452 ? 31.656 8.219 -9.469 1 94.81 452 ALA B N 1
ATOM 9179 C CA . ALA B 1 452 ? 31.891 7.777 -10.836 1 94.81 452 ALA B CA 1
ATOM 9180 C C . ALA B 1 452 ? 30.766 6.871 -11.328 1 94.81 452 ALA B C 1
ATOM 9182 O O . ALA B 1 452 ? 30.375 6.934 -12.492 1 94.81 452 ALA B O 1
ATOM 9183 N N . VAL B 1 453 ? 30.312 6.02 -10.461 1 96.25 453 VAL B N 1
ATOM 9184 C CA . VAL B 1 453 ? 29.203 5.133 -10.797 1 96.25 453 VAL B CA 1
ATOM 9185 C C . VAL B 1 453 ? 27.953 5.957 -11.109 1 96.25 453 VAL B C 1
ATOM 9187 O O . VAL B 1 453 ? 27.297 5.73 -12.125 1 96.25 453 VAL B O 1
ATOM 9190 N N . ALA B 1 454 ? 27.625 6.961 -10.25 1 95.19 454 ALA B N 1
ATOM 9191 C CA . ALA B 1 454 ? 26.484 7.84 -10.469 1 95.19 454 ALA B CA 1
ATOM 9192 C C . ALA B 1 454 ? 26.641 8.641 -11.758 1 95.19 454 ALA B C 1
ATOM 9194 O O . ALA B 1 454 ? 25.672 8.852 -12.484 1 95.19 454 ALA B O 1
ATOM 9195 N N . GLY B 1 455 ? 27.875 9.141 -12.008 1 94 455 GLY B N 1
ATOM 9196 C CA . GLY B 1 455 ? 28.141 9.867 -13.234 1 94 455 GLY B CA 1
ATOM 9197 C C . GLY B 1 455 ? 27.922 9.047 -14.484 1 94 455 GLY B C 1
ATOM 9198 O O . GLY B 1 455 ? 27.359 9.539 -15.469 1 94 455 GLY B O 1
ATOM 9199 N N . ALA B 1 456 ? 28.359 7.812 -14.422 1 94.94 456 ALA B N 1
ATOM 9200 C CA . ALA B 1 456 ? 28.172 6.91 -15.555 1 94.94 456 ALA B CA 1
ATOM 9201 C C . ALA B 1 456 ? 26.703 6.609 -15.773 1 94.94 456 ALA B C 1
ATOM 9203 O O . ALA B 1 456 ? 26.25 6.461 -16.906 1 94.94 456 ALA B O 1
ATOM 9204 N N . LEU B 1 457 ? 26.016 6.457 -14.695 1 93.25 457 LEU B N 1
ATOM 9205 C CA . LEU B 1 457 ? 24.578 6.242 -14.773 1 93.25 457 LEU B CA 1
ATOM 9206 C C . LEU B 1 457 ? 23.891 7.422 -15.445 1 93.25 457 LEU B C 1
ATOM 9208 O O . LEU B 1 457 ? 23.016 7.238 -16.297 1 93.25 457 LEU B O 1
ATOM 9212 N N . ARG B 1 458 ? 24.234 8.656 -15.148 1 90.62 458 ARG B N 1
ATOM 9213 C CA . ARG B 1 458 ? 23.656 9.875 -15.711 1 90.62 458 ARG B CA 1
ATOM 9214 C C . ARG B 1 458 ? 24 10.008 -17.188 1 90.62 458 ARG B C 1
ATOM 9216 O O . ARG B 1 458 ? 23.172 10.469 -17.984 1 90.62 458 ARG B O 1
ATOM 9223 N N . THR B 1 459 ? 25.203 9.586 -17.531 1 91.44 459 THR B N 1
ATOM 9224 C CA . THR B 1 459 ? 25.656 9.688 -18.906 1 91.44 459 THR B CA 1
ATOM 9225 C C . THR B 1 459 ? 24.875 8.711 -19.797 1 91.44 459 THR B C 1
ATOM 9227 O O . THR B 1 459 ? 24.609 9.008 -20.969 1 91.44 459 THR B O 1
ATOM 9230 N N . GLY B 1 460 ? 24.578 7.613 -19.234 1 90.44 460 GLY B N 1
ATOM 9231 C CA . GLY B 1 460 ? 23.828 6.625 -20 1 90.44 460 GLY B CA 1
ATOM 9232 C C . GLY B 1 460 ? 24.688 5.809 -20.938 1 90.44 460 GLY B C 1
ATOM 9233 O O . GLY B 1 460 ? 25.906 5.781 -20.797 1 90.44 460 GLY B O 1
ATOM 9234 N N . ALA B 1 461 ? 24.047 5.105 -21.844 1 91 461 ALA B N 1
ATOM 9235 C CA . ALA B 1 461 ? 24.75 4.238 -22.781 1 91 461 ALA B CA 1
ATOM 9236 C C . ALA B 1 461 ? 25.422 5.055 -23.891 1 91 461 ALA B C 1
ATOM 9238 O O . ALA B 1 461 ? 24.859 6.059 -24.344 1 91 461 ALA B O 1
ATOM 9239 N N . ARG B 1 462 ? 26.531 4.68 -24.312 1 87.94 462 ARG B N 1
ATOM 9240 C CA . ARG B 1 462 ? 27.25 5.371 -25.375 1 87.94 462 ARG B CA 1
ATOM 9241 C C . ARG B 1 462 ? 26.531 5.234 -26.719 1 87.94 462 ARG B C 1
ATOM 9243 O O . ARG B 1 462 ? 26.594 6.133 -27.547 1 87.94 462 ARG B O 1
ATOM 9250 N N . SER B 1 463 ? 25.922 4.066 -26.859 1 90.94 463 SER B N 1
ATOM 9251 C CA . SER B 1 463 ? 25.156 3.775 -28.078 1 90.94 463 SER B CA 1
ATOM 9252 C C . SER B 1 463 ? 23.781 3.209 -27.75 1 90.94 463 SER B C 1
ATOM 9254 O O . SER B 1 463 ? 23.609 2.541 -26.734 1 90.94 463 SER B O 1
ATOM 9256 N N . PRO B 1 464 ? 22.859 3.477 -28.609 1 91.19 464 PRO B N 1
ATOM 9257 C CA . PRO B 1 464 ? 21.516 2.955 -28.344 1 91.19 464 PRO B CA 1
ATOM 9258 C C . PRO B 1 464 ? 21.453 1.434 -28.469 1 91.19 464 PRO B C 1
ATOM 9260 O O . PRO B 1 464 ? 20.516 0.816 -27.938 1 91.19 464 PRO B O 1
ATOM 9263 N N . GLY B 1 465 ? 22.375 0.8 -29.062 1 91.19 465 GLY B N 1
ATOM 9264 C CA . GLY B 1 465 ? 22.328 -0.637 -29.281 1 91.19 465 GLY B CA 1
ATOM 9265 C C . GLY B 1 465 ? 21.641 -1.021 -30.578 1 91.19 465 GLY B C 1
ATOM 9266 O O . GLY B 1 465 ? 21.453 -0.178 -31.453 1 91.19 465 GLY B O 1
ATOM 9267 N N . ARG B 1 466 ? 21.359 -2.201 -30.734 1 90.19 466 ARG B N 1
ATOM 9268 C CA . ARG B 1 466 ? 20.828 -2.74 -31.984 1 90.19 466 ARG B CA 1
ATOM 9269 C C . ARG B 1 466 ? 19.312 -2.92 -31.891 1 90.19 466 ARG B C 1
ATOM 9271 O O . ARG B 1 466 ? 18.781 -3.377 -30.875 1 90.19 466 ARG B O 1
ATOM 9278 N N . ILE B 1 467 ? 18.656 -2.551 -32.938 1 94.25 467 ILE B N 1
ATOM 9279 C CA . ILE B 1 467 ? 17.234 -2.852 -33.125 1 94.25 467 ILE B CA 1
ATOM 9280 C C . ILE B 1 467 ? 17.078 -4.238 -33.75 1 94.25 467 ILE B C 1
ATOM 9282 O O . ILE B 1 467 ? 17.766 -4.57 -34.719 1 94.25 467 ILE B O 1
ATOM 9286 N N . PRO B 1 468 ? 16.203 -5.039 -33.219 1 96.69 468 PRO B N 1
ATOM 9287 C CA . PRO B 1 468 ? 16.016 -6.352 -33.844 1 96.69 468 PRO B CA 1
ATOM 9288 C C . PRO B 1 468 ? 15.555 -6.258 -35.281 1 96.69 468 PRO B C 1
ATOM 9290 O O . PRO B 1 468 ? 14.695 -5.438 -35.594 1 96.69 468 PRO B O 1
ATOM 9293 N N . SER B 1 469 ? 16.078 -7.078 -36.125 1 95.25 469 SER B N 1
ATOM 9294 C CA . SER B 1 469 ? 15.75 -7.09 -37.562 1 95.25 469 SER B CA 1
ATOM 9295 C C . SER B 1 469 ? 14.398 -7.762 -37.781 1 95.25 469 SER B C 1
ATOM 9297 O O . SER B 1 469 ? 13.781 -7.559 -38.844 1 95.25 469 SER B O 1
ATOM 9299 N N . GLY B 1 470 ? 14.016 -8.523 -36.875 1 96.19 470 GLY B N 1
ATOM 9300 C CA . GLY B 1 470 ? 12.758 -9.258 -36.969 1 96.19 470 GLY B CA 1
ATOM 9301 C C . GLY B 1 470 ? 12.414 -9.984 -35.688 1 96.19 470 GLY B C 1
ATOM 9302 O O . GLY B 1 470 ? 13.078 -9.805 -34.656 1 96.19 470 GLY B O 1
ATOM 9303 N N . LEU B 1 471 ? 11.406 -10.797 -35.781 1 97.88 471 LEU B N 1
ATOM 9304 C CA . LEU B 1 471 ? 10.891 -11.477 -34.594 1 97.88 471 LEU B CA 1
ATOM 9305 C C . LEU B 1 471 ? 11.906 -12.484 -34.062 1 97.88 471 LEU B C 1
ATOM 9307 O O . LEU B 1 471 ? 12.055 -12.633 -32.844 1 97.88 471 LEU B O 1
ATOM 9311 N N . ARG B 1 472 ? 12.594 -13.203 -34.938 1 98.19 472 ARG B N 1
ATOM 9312 C CA . ARG B 1 472 ? 13.547 -14.227 -34.531 1 98.19 472 ARG B CA 1
ATOM 9313 C C . ARG B 1 472 ? 14.711 -13.609 -33.75 1 98.19 472 ARG B C 1
ATOM 9315 O O . ARG B 1 472 ? 15.117 -14.125 -32.719 1 98.19 472 ARG B O 1
ATOM 9322 N N . GLU B 1 473 ? 15.195 -12.523 -34.281 1 97.69 473 GLU B N 1
ATOM 9323 C CA . GLU B 1 473 ? 16.266 -11.852 -33.562 1 97.69 473 GLU B CA 1
ATOM 9324 C C . GLU B 1 473 ? 15.773 -11.258 -32.25 1 97.69 473 GLU B C 1
ATOM 9326 O O . GLU B 1 473 ? 16.484 -11.281 -31.25 1 97.69 473 GLU B O 1
ATOM 9331 N N . ALA B 1 474 ? 14.562 -10.672 -32.312 1 98.25 474 ALA B N 1
ATOM 9332 C CA . ALA B 1 474 ? 13.969 -10.133 -31.078 1 98.25 474 ALA B CA 1
ATOM 9333 C C . ALA B 1 474 ? 13.852 -11.219 -30 1 98.25 474 ALA B C 1
ATOM 9335 O O . ALA B 1 474 ? 14.188 -10.984 -28.844 1 98.25 474 ALA B O 1
ATOM 9336 N N . TYR B 1 475 ? 13.352 -12.391 -30.422 1 98.56 475 TYR B N 1
ATOM 9337 C CA . TYR B 1 475 ? 13.211 -13.508 -29.5 1 98.56 475 TYR B CA 1
ATOM 9338 C C . TYR B 1 475 ? 14.531 -13.812 -28.797 1 98.56 475 TYR B C 1
ATOM 9340 O O . TYR B 1 475 ? 14.57 -14 -27.578 1 98.56 475 TYR B O 1
ATOM 9348 N N . HIS B 1 476 ? 15.586 -13.812 -29.547 1 98 476 HIS B N 1
ATOM 9349 C CA . HIS B 1 476 ? 16.906 -14.117 -29 1 98 476 HIS B CA 1
ATOM 9350 C C . HIS B 1 476 ? 17.391 -13.008 -28.078 1 98 476 HIS B C 1
ATOM 9352 O O . HIS B 1 476 ? 17.844 -13.281 -26.953 1 98 476 HIS B O 1
ATOM 9358 N N . LEU B 1 477 ? 17.234 -11.789 -28.484 1 96.94 477 LEU B N 1
ATOM 9359 C CA . LEU B 1 477 ? 17.781 -10.648 -27.75 1 96.94 477 LEU B CA 1
ATOM 9360 C C . LEU B 1 477 ? 17.031 -10.445 -26.438 1 96.94 477 LEU B C 1
ATOM 9362 O O . LEU B 1 477 ? 17.594 -9.961 -25.453 1 96.94 477 LEU B O 1
ATOM 9366 N N . LEU B 1 478 ? 15.781 -10.844 -26.375 1 98 478 LEU B N 1
ATOM 9367 C CA . LEU B 1 478 ? 14.922 -10.547 -25.234 1 98 478 LEU B CA 1
ATOM 9368 C C . LEU B 1 478 ? 15 -11.656 -24.203 1 98 478 LEU B C 1
ATOM 9370 O O . LEU B 1 478 ? 14.32 -11.602 -23.172 1 98 478 LEU B O 1
ATOM 9374 N N . MET B 1 479 ? 15.898 -12.641 -24.391 1 97.44 479 MET B N 1
ATOM 9375 C CA . MET B 1 479 ? 16.031 -13.773 -23.484 1 97.44 479 MET B CA 1
ATOM 9376 C C . MET B 1 479 ? 16.719 -13.359 -22.188 1 97.44 479 MET B C 1
ATOM 9378 O O . MET B 1 479 ? 16.625 -14.07 -21.172 1 97.44 479 MET B O 1
ATOM 9382 N N . ASN B 1 480 ? 17.328 -12.211 -22.188 1 94.56 480 ASN B N 1
ATOM 9383 C CA . ASN B 1 480 ? 18 -11.68 -21 1 94.56 480 ASN B CA 1
ATOM 9384 C C . ASN B 1 480 ? 17.234 -10.523 -20.375 1 94.56 480 ASN B C 1
ATOM 9386 O O . ASN B 1 480 ? 16.359 -9.93 -21.031 1 94.56 480 ASN B O 1
ATOM 9390 N N . ARG B 1 481 ? 17.578 -10.258 -19.094 1 94.94 481 ARG B N 1
ATOM 9391 C CA . ARG B 1 481 ? 16.906 -9.164 -18.391 1 94.94 481 ARG B CA 1
ATOM 9392 C C . ARG B 1 481 ? 17.422 -7.812 -18.875 1 94.94 481 ARG B C 1
ATOM 9394 O O . ARG B 1 481 ? 16.656 -6.852 -18.984 1 94.94 481 ARG B O 1
ATOM 9401 N N . THR B 1 482 ? 18.688 -7.707 -19.141 1 92.44 482 THR B N 1
ATOM 9402 C CA . THR B 1 482 ? 19.312 -6.445 -19.516 1 92.44 482 THR B CA 1
ATOM 9403 C C . THR B 1 482 ? 18.969 -6.082 -20.969 1 92.44 482 THR B C 1
ATOM 9405 O O . THR B 1 482 ? 18.859 -6.957 -21.828 1 92.44 482 THR B O 1
ATOM 9408 N N . ASP B 1 483 ? 18.75 -4.84 -21.156 1 91.31 483 ASP B N 1
ATOM 9409 C CA . ASP B 1 483 ? 18.453 -4.379 -22.5 1 91.31 483 ASP B CA 1
ATOM 9410 C C . ASP B 1 483 ? 19.219 -3.096 -22.828 1 91.31 483 ASP B C 1
ATOM 9412 O O . ASP B 1 483 ? 20.078 -2.66 -22.047 1 91.31 483 ASP B O 1
ATOM 9416 N N . THR B 1 484 ? 19.188 -2.67 -24.062 1 93.62 484 THR B N 1
ATOM 9417 C CA . THR B 1 484 ? 19.703 -1.409 -24.578 1 93.62 484 THR B CA 1
ATOM 9418 C C . THR B 1 484 ? 18.578 -0.425 -24.859 1 93.62 484 THR B C 1
ATOM 9420 O O . THR B 1 484 ? 17.406 -0.817 -24.938 1 93.62 484 THR B O 1
ATOM 9423 N N . PRO B 1 485 ? 18.922 0.816 -24.953 1 93.75 485 PRO B N 1
ATOM 9424 C CA . PRO B 1 485 ? 17.875 1.796 -25.25 1 93.75 485 PRO B CA 1
ATOM 9425 C C . PRO B 1 485 ? 17.078 1.443 -26.516 1 93.75 485 PRO B C 1
ATOM 9427 O O . PRO B 1 485 ? 15.859 1.563 -26.531 1 93.75 485 PRO B O 1
ATOM 9430 N N . ALA B 1 486 ? 17.734 0.939 -27.547 1 95.31 486 ALA B N 1
ATOM 9431 C CA . ALA B 1 486 ? 17.062 0.593 -28.797 1 95.31 486 ALA B CA 1
ATOM 9432 C C . ALA B 1 486 ? 16.141 -0.607 -28.609 1 95.31 486 ALA B C 1
ATOM 9434 O O . ALA B 1 486 ? 15.023 -0.617 -29.125 1 95.31 486 ALA B O 1
ATOM 9435 N N . LEU B 1 487 ? 16.656 -1.621 -28 1 96.25 487 LEU B N 1
ATOM 9436 C CA . LEU B 1 487 ? 15.852 -2.816 -27.766 1 96.25 487 LEU B CA 1
ATOM 9437 C C . LEU B 1 487 ? 14.641 -2.498 -26.891 1 96.25 487 LEU B C 1
ATOM 9439 O O . LEU B 1 487 ? 13.547 -3.016 -27.125 1 96.25 487 LEU B O 1
ATOM 9443 N N . ARG B 1 488 ? 14.852 -1.697 -25.891 1 95 488 ARG B N 1
ATOM 9444 C CA . ARG B 1 488 ? 13.773 -1.306 -25 1 95 488 ARG B CA 1
ATOM 9445 C C . ARG B 1 488 ? 12.68 -0.542 -25.734 1 95 488 ARG B C 1
ATOM 9447 O O . ARG B 1 488 ? 11.492 -0.793 -25.531 1 95 488 ARG B O 1
ATOM 9454 N N . SER B 1 489 ? 13.086 0.451 -26.547 1 93.94 489 SER B N 1
ATOM 9455 C CA . SER B 1 489 ? 12.133 1.213 -27.344 1 93.94 489 SER B CA 1
ATOM 9456 C C . SER B 1 489 ? 11.352 0.306 -28.281 1 93.94 489 SER B C 1
ATOM 9458 O O . SER B 1 489 ? 10.141 0.469 -28.453 1 93.94 489 SER B O 1
ATOM 9460 N N . TRP B 1 490 ? 12.062 -0.609 -28.859 1 96.19 490 TRP B N 1
ATOM 9461 C CA . TRP B 1 490 ? 11.414 -1.564 -29.766 1 96.19 490 TRP B CA 1
ATOM 9462 C C . TRP B 1 490 ? 10.383 -2.404 -29.016 1 96.19 490 TRP B C 1
ATOM 9464 O O . TRP B 1 490 ? 9.289 -2.641 -29.516 1 96.19 490 TRP B O 1
ATOM 9474 N N . ALA B 1 491 ? 10.789 -2.943 -27.859 1 96.75 491 ALA B N 1
ATOM 9475 C CA . ALA B 1 491 ? 9.891 -3.752 -27.031 1 96.75 491 ALA B CA 1
ATOM 9476 C C . ALA B 1 491 ? 8.633 -2.973 -26.672 1 96.75 491 ALA B C 1
ATOM 9478 O O . ALA B 1 491 ? 7.52 -3.506 -26.75 1 96.75 491 ALA B O 1
ATOM 9479 N N . MET B 1 492 ? 8.766 -1.721 -26.297 1 95.19 492 MET B N 1
ATOM 9480 C CA . MET B 1 492 ? 7.633 -0.86 -25.953 1 95.19 492 MET B CA 1
ATOM 9481 C C . MET B 1 492 ? 6.703 -0.689 -27.156 1 95.19 492 MET B C 1
ATOM 9483 O O . MET B 1 492 ? 5.48 -0.755 -27 1 95.19 492 MET B O 1
ATOM 9487 N N . GLU B 1 493 ? 7.266 -0.477 -28.312 1 95.06 493 GLU B N 1
ATOM 9488 C CA . GLU B 1 493 ? 6.484 -0.302 -29.531 1 95.06 493 GLU B CA 1
ATOM 9489 C C . GLU B 1 493 ? 5.742 -1.584 -29.906 1 95.06 493 GLU B C 1
ATOM 9491 O O . GLU B 1 493 ? 4.602 -1.535 -30.375 1 95.06 493 GLU B O 1
ATOM 9496 N N . TYR B 1 494 ? 6.449 -2.676 -29.734 1 97.12 494 TYR B N 1
ATOM 9497 C CA . TYR B 1 494 ? 5.816 -3.953 -30.047 1 97.12 494 TYR B CA 1
ATOM 9498 C C . TYR B 1 494 ? 4.609 -4.195 -29.156 1 97.12 494 TYR B C 1
ATOM 9500 O O . TYR B 1 494 ? 3.549 -4.613 -29.625 1 97.12 494 TYR B O 1
ATOM 9508 N N . VAL B 1 495 ? 4.742 -3.916 -27.844 1 97.69 495 VAL B N 1
ATOM 9509 C CA . VAL B 1 495 ? 3.643 -4.086 -26.906 1 97.69 495 VAL B CA 1
ATOM 9510 C C . VAL B 1 495 ? 2.5 -3.139 -27.266 1 97.69 495 VAL B C 1
ATOM 9512 O O . VAL B 1 495 ? 1.338 -3.547 -27.312 1 97.69 495 VAL B O 1
ATOM 9515 N N . ALA B 1 496 ? 2.828 -1.896 -27.562 1 95.44 496 ALA B N 1
ATOM 9516 C CA . ALA B 1 496 ? 1.807 -0.907 -27.891 1 95.44 496 ALA B CA 1
ATOM 9517 C C . ALA B 1 496 ? 1.015 -1.334 -29.125 1 95.44 496 ALA B C 1
ATOM 9519 O O . ALA B 1 496 ? -0.213 -1.215 -29.156 1 95.44 496 ALA B O 1
ATOM 9520 N N . GLY B 1 497 ? 1.729 -1.769 -30.141 1 96.62 497 GLY B N 1
ATOM 9521 C CA . GLY B 1 497 ? 1.063 -2.246 -31.344 1 96.62 497 GLY B CA 1
ATOM 9522 C C . GLY B 1 497 ? 0.179 -3.453 -31.094 1 96.62 497 GLY B C 1
ATOM 9523 O O . GLY B 1 497 ? -0.942 -3.523 -31.609 1 96.62 497 GLY B O 1
ATOM 9524 N N . TRP B 1 498 ? 0.721 -4.434 -30.328 1 97.81 498 TRP B N 1
ATOM 9525 C CA . TRP B 1 498 ? -0.029 -5.641 -30.016 1 97.81 498 TRP B CA 1
ATOM 9526 C C . TRP B 1 498 ? -1.31 -5.305 -29.25 1 97.81 498 TRP B C 1
ATOM 9528 O O . TRP B 1 498 ? -2.367 -5.879 -29.516 1 97.81 498 TRP B O 1
ATOM 9538 N N . LEU B 1 499 ? -1.256 -4.395 -28.328 1 97.38 499 LEU B N 1
ATOM 9539 C CA . LEU B 1 499 ? -2.404 -4.012 -27.516 1 97.38 499 LEU B CA 1
ATOM 9540 C C . LEU B 1 499 ? -3.412 -3.215 -28.328 1 97.38 499 LEU B C 1
ATOM 9542 O O . LEU B 1 499 ? -4.621 -3.34 -28.141 1 97.38 499 LEU B O 1
ATOM 9546 N N . ALA B 1 500 ? -2.902 -2.393 -29.234 1 96.31 500 ALA B N 1
ATOM 9547 C CA . ALA B 1 500 ? -3.807 -1.685 -30.141 1 96.31 500 ALA B CA 1
ATOM 9548 C C . ALA B 1 500 ? -4.609 -2.662 -31 1 96.31 500 ALA B C 1
ATOM 9550 O O . ALA B 1 500 ? -5.816 -2.482 -31.188 1 96.31 500 ALA B O 1
ATOM 9551 N N . ARG B 1 501 ? -3.959 -3.664 -31.5 1 96.19 501 ARG B N 1
ATOM 9552 C CA . ARG B 1 501 ? -4.625 -4.723 -32.25 1 96.19 501 ARG B CA 1
ATOM 9553 C C . ARG B 1 501 ? -5.664 -5.434 -31.406 1 96.19 501 ARG B C 1
ATOM 9555 O O . ARG B 1 501 ? -6.785 -5.68 -31.844 1 96.19 501 ARG B O 1
ATOM 9562 N N . SER B 1 502 ? -5.273 -5.719 -30.172 1 96.62 502 SER B N 1
ATOM 9563 C CA . SER B 1 502 ? -6.141 -6.449 -29.25 1 96.62 502 SER B CA 1
ATOM 9564 C C . SER B 1 502 ? -7.371 -5.629 -28.891 1 96.62 502 SER B C 1
ATOM 9566 O O . SER B 1 502 ? -8.445 -6.184 -28.641 1 96.62 502 SER B O 1
ATOM 9568 N N . GLY B 1 503 ? -7.199 -4.344 -28.812 1 94.88 503 GLY B N 1
ATOM 9569 C CA . GLY B 1 503 ? -8.297 -3.469 -28.422 1 94.88 503 GLY B CA 1
ATOM 9570 C C . GLY B 1 503 ? -9.227 -3.137 -29.578 1 94.88 503 GLY B C 1
ATOM 9571 O O . GLY B 1 503 ? -10.32 -2.604 -29.359 1 94.88 503 GLY B O 1
ATOM 9572 N N . HIS B 1 504 ? -8.812 -3.475 -30.719 1 93.31 504 HIS B N 1
ATOM 9573 C CA . HIS B 1 504 ? -9.586 -3.107 -31.906 1 93.31 504 HIS B CA 1
ATOM 9574 C C . HIS B 1 504 ? -10.922 -3.834 -31.938 1 93.31 504 HIS B C 1
ATOM 9576 O O . HIS B 1 504 ? -10.969 -5.062 -31.875 1 93.31 504 HIS B O 1
ATOM 9582 N N . GLY B 1 505 ? -11.984 -3.088 -31.922 1 90 505 GLY B N 1
ATOM 9583 C CA . GLY B 1 505 ? -13.328 -3.635 -32.062 1 90 505 GLY B CA 1
ATOM 9584 C C . GLY B 1 505 ? -13.852 -4.285 -30.812 1 90 505 GLY B C 1
ATOM 9585 O O . GLY B 1 505 ? -14.758 -5.113 -30.859 1 90 505 GLY B O 1
ATOM 9586 N N . MET B 1 506 ? -13.305 -4.059 -29.734 1 89.88 506 MET B N 1
ATOM 9587 C CA . MET B 1 506 ? -13.695 -4.707 -28.484 1 89.88 506 MET B CA 1
ATOM 9588 C C . MET B 1 506 ? -15.133 -4.352 -28.109 1 89.88 506 MET B C 1
ATOM 9590 O O . MET B 1 506 ? -15.844 -5.168 -27.531 1 89.88 506 MET B O 1
ATOM 9594 N N . ASP B 1 507 ? -15.594 -3.205 -28.375 1 83.44 507 ASP B N 1
ATOM 9595 C CA . ASP B 1 507 ? -16.938 -2.752 -28.047 1 83.44 507 ASP B CA 1
ATOM 9596 C C . ASP B 1 507 ? -17.984 -3.471 -28.891 1 83.44 507 ASP B C 1
ATOM 9598 O O . ASP B 1 507 ? -19.172 -3.518 -28.531 1 83.44 507 ASP B O 1
ATOM 9602 N N . ARG B 1 508 ? -17.578 -4.098 -30.031 1 80.62 508 ARG B N 1
ATOM 9603 C CA . ARG B 1 508 ? -18.5 -4.719 -30.969 1 80.62 508 ARG B CA 1
ATOM 9604 C C . ARG B 1 508 ? -18.469 -6.238 -30.844 1 80.62 508 ARG B C 1
ATOM 9606 O O . ARG B 1 508 ? -19.234 -6.941 -31.5 1 80.62 508 ARG B O 1
ATOM 9613 N N . THR B 1 509 ? -17.578 -6.703 -30.109 1 75.5 509 THR B N 1
ATOM 9614 C CA . THR B 1 509 ? -17.406 -8.148 -30 1 75.5 509 THR B CA 1
ATOM 9615 C C . THR B 1 509 ? -17.75 -8.617 -28.578 1 75.5 509 THR B C 1
ATOM 9617 O O . THR B 1 509 ? -17.5 -7.902 -27.609 1 75.5 509 THR B O 1
ATOM 9620 N N . ALA B 1 510 ? -18.391 -9.695 -28.656 1 70.06 510 ALA B N 1
ATOM 9621 C CA . ALA B 1 510 ? -18.719 -10.297 -27.359 1 70.06 510 ALA B CA 1
ATOM 9622 C C . ALA B 1 510 ? -17.453 -10.742 -26.625 1 70.06 510 ALA B C 1
ATOM 9624 O O . ALA B 1 510 ? -16.625 -11.445 -27.203 1 70.06 510 ALA B O 1
ATOM 9625 N N . MET B 1 511 ? -17.281 -10.117 -25.5 1 71.81 511 MET B N 1
ATOM 9626 C CA . MET B 1 511 ? -16.141 -10.484 -24.672 1 71.81 511 MET B CA 1
ATOM 9627 C C . MET B 1 511 ? -16.562 -11.453 -23.562 1 71.81 511 MET B C 1
ATOM 9629 O O . MET B 1 511 ? -17.719 -11.453 -23.141 1 71.81 511 MET B O 1
ATOM 9633 N N . GLN B 1 512 ? -15.625 -12.211 -23.188 1 79.81 512 GLN B N 1
ATOM 9634 C CA . GLN B 1 512 ? -15.883 -13.156 -22.109 1 79.81 512 GLN B CA 1
ATOM 9635 C C . GLN B 1 512 ? -15.945 -12.453 -20.766 1 79.81 512 GLN B C 1
ATOM 9637 O O . GLN B 1 512 ? -16.812 -12.742 -19.938 1 79.81 512 GLN B O 1
ATOM 9642 N N . LEU B 1 513 ? -15.125 -11.43 -20.641 1 92.81 513 LEU B N 1
ATOM 9643 C CA . LEU B 1 513 ? -15.133 -10.703 -19.375 1 92.81 513 LEU B CA 1
ATOM 9644 C C . LEU B 1 513 ? -16.344 -9.789 -19.281 1 92.81 513 LEU B C 1
ATOM 9646 O O . LEU B 1 513 ? -16.844 -9.312 -20.297 1 92.81 513 LEU B O 1
ATOM 9650 N N . PRO B 1 514 ? -16.781 -9.562 -18.047 1 93.06 514 PRO B N 1
ATOM 9651 C CA . PRO B 1 514 ? -17.906 -8.648 -17.891 1 93.06 514 PRO B CA 1
ATOM 9652 C C . PRO B 1 514 ? -17.625 -7.254 -18.453 1 93.06 514 PRO B C 1
ATOM 9654 O O . PRO B 1 514 ? -16.469 -6.828 -18.484 1 93.06 514 PRO B O 1
ATOM 9657 N N . GLU B 1 515 ? -18.672 -6.594 -18.844 1 91.44 515 GLU B N 1
ATOM 9658 C CA . GLU B 1 515 ? -18.547 -5.242 -19.359 1 91.44 515 GLU B CA 1
ATOM 9659 C C . GLU B 1 515 ? -18.062 -4.27 -18.297 1 91.44 515 GLU B C 1
ATOM 9661 O O . GLU B 1 515 ? -17.328 -3.32 -18.578 1 91.44 515 GLU B O 1
ATOM 9666 N N . ARG B 1 516 ? -18.578 -4.594 -17.078 1 91.94 516 ARG B N 1
ATOM 9667 C CA . ARG B 1 516 ? -18.188 -3.783 -15.93 1 91.94 516 ARG B CA 1
ATOM 9668 C C . ARG B 1 516 ? -17.719 -4.66 -14.773 1 91.94 516 ARG B C 1
ATOM 9670 O O . ARG B 1 516 ? -18.219 -5.766 -14.586 1 91.94 516 ARG B O 1
ATOM 9677 N N . TRP B 1 517 ? -16.75 -4.109 -14.117 1 94.31 517 TRP B N 1
ATOM 9678 C CA . TRP B 1 517 ? -16.312 -4.789 -12.906 1 94.31 517 TRP B CA 1
ATOM 9679 C C . TRP B 1 517 ? -17.188 -4.391 -11.711 1 94.31 517 TRP B C 1
ATOM 9681 O O . TRP B 1 517 ? -17.484 -3.213 -11.523 1 94.31 517 TRP B O 1
ATOM 9691 N N . GLY B 1 518 ? -17.609 -5.336 -10.93 1 89.38 518 GLY B N 1
ATOM 9692 C CA . GLY B 1 518 ? -18.391 -5.082 -9.742 1 89.38 518 GLY B CA 1
ATOM 9693 C C . GLY B 1 518 ? -17.703 -5.508 -8.461 1 89.38 518 GLY B C 1
ATOM 9694 O O . GLY B 1 518 ? -16.719 -6.246 -8.492 1 89.38 518 GLY B O 1
ATOM 9695 N N . HIS B 1 519 ? -18.266 -5.109 -7.328 1 85.75 519 HIS B N 1
ATOM 9696 C CA . HIS B 1 519 ? -17.656 -5.344 -6.02 1 85.75 519 HIS B CA 1
ATOM 9697 C C . HIS B 1 519 ? -17.688 -6.824 -5.656 1 85.75 519 HIS B C 1
ATOM 9699 O O . HIS B 1 519 ? -16.984 -7.258 -4.738 1 85.75 519 HIS B O 1
ATOM 9705 N N . GLU B 1 520 ? -18.453 -7.539 -6.406 1 87.81 520 GLU B N 1
ATOM 9706 C CA . GLU B 1 520 ? -18.484 -8.977 -6.156 1 87.81 520 GLU B CA 1
ATOM 9707 C C . GLU B 1 520 ? -17.203 -9.641 -6.645 1 87.81 520 GLU B C 1
ATOM 9709 O O . GLU B 1 520 ? -16.906 -10.789 -6.281 1 87.81 520 GLU B O 1
ATOM 9714 N N . GLY B 1 521 ? -16.516 -8.969 -7.492 1 93.12 521 GLY B N 1
ATOM 9715 C CA . GLY B 1 521 ? -15.258 -9.484 -8.008 1 93.12 521 GLY B CA 1
ATOM 9716 C C . GLY B 1 521 ? -15.445 -10.492 -9.133 1 93.12 521 GLY B C 1
ATOM 9717 O O . GLY B 1 521 ? -16.547 -10.664 -9.641 1 93.12 521 GLY B O 1
ATOM 9718 N N . LEU B 1 522 ? -14.414 -11.141 -9.484 1 96.75 522 LEU B N 1
ATOM 9719 C CA . LEU B 1 522 ? -14.406 -11.961 -10.688 1 96.75 522 LEU B CA 1
ATOM 9720 C C . LEU B 1 522 ? -14.602 -13.43 -10.336 1 96.75 522 LEU B C 1
ATOM 9722 O O . LEU B 1 522 ? -14.789 -14.266 -11.227 1 96.75 522 LEU B O 1
ATOM 9726 N N . ARG B 1 523 ? -14.625 -13.844 -9.039 1 94.06 523 ARG B N 1
ATOM 9727 C CA . ARG B 1 523 ? -14.703 -15.25 -8.648 1 94.06 523 ARG B CA 1
ATOM 9728 C C . ARG B 1 523 ? -15.992 -15.891 -9.156 1 94.06 523 ARG B C 1
ATOM 9730 O O . ARG B 1 523 ? -15.969 -17 -9.688 1 94.06 523 ARG B O 1
ATOM 9737 N N . PRO B 1 524 ? -17.141 -15.164 -9.055 1 91.38 524 PRO B N 1
ATOM 9738 C CA . PRO B 1 524 ? -18.344 -15.766 -9.617 1 91.38 524 PRO B CA 1
ATOM 9739 C C . PRO B 1 524 ? -18.25 -15.969 -11.125 1 91.38 524 PRO B C 1
ATOM 9741 O O . PRO B 1 524 ? -18.672 -17.016 -11.641 1 91.38 524 PRO B O 1
ATOM 9744 N N . TRP B 1 525 ? -17.734 -15.008 -11.805 1 94.81 525 TRP B N 1
ATOM 9745 C CA . TRP B 1 525 ? -17.531 -15.117 -13.242 1 94.81 525 TRP B CA 1
ATOM 9746 C C . TRP B 1 525 ? -16.609 -16.281 -13.57 1 94.81 525 TRP B C 1
ATOM 9748 O O . TRP B 1 525 ? -16.859 -17.047 -14.508 1 94.81 525 TRP B O 1
ATOM 9758 N N . LEU B 1 526 ? -15.562 -16.422 -12.797 1 94.81 526 LEU B N 1
ATOM 9759 C CA . LEU B 1 526 ? -14.57 -17.484 -12.992 1 94.81 526 LEU B CA 1
ATOM 9760 C C . LEU B 1 526 ? -15.211 -18.859 -12.852 1 94.81 526 LEU B C 1
ATOM 9762 O O . LEU B 1 526 ? -14.93 -19.766 -13.648 1 94.81 526 LEU B O 1
ATOM 9766 N N . GLN B 1 527 ? -16.047 -19.031 -11.906 1 91.25 527 GLN B N 1
ATOM 9767 C CA . GLN B 1 527 ? -16.75 -20.297 -11.688 1 91.25 527 GLN B CA 1
ATOM 9768 C C . GLN B 1 527 ? -17.688 -20.609 -12.852 1 91.25 527 GLN B C 1
ATOM 9770 O O . GLN B 1 527 ? -17.781 -21.766 -13.281 1 91.25 527 GLN B O 1
ATOM 9775 N N . ALA B 1 528 ? -18.328 -19.594 -13.312 1 92.5 528 ALA B N 1
ATOM 9776 C CA . ALA B 1 528 ? -19.234 -19.781 -14.438 1 92.5 528 ALA B CA 1
ATOM 9777 C C . ALA B 1 528 ? -18.469 -20.188 -15.695 1 92.5 528 ALA B C 1
ATOM 9779 O O . ALA B 1 528 ? -18.922 -21.031 -16.469 1 92.5 528 ALA B O 1
ATOM 9780 N N . GLN B 1 529 ? -17.328 -19.594 -15.883 1 93.31 529 GLN B N 1
ATOM 9781 C CA . GLN B 1 529 ? -16.484 -19.969 -17.016 1 93.31 529 GLN B CA 1
ATOM 9782 C C . GLN B 1 529 ? -16.031 -21.406 -16.922 1 93.31 529 GLN B C 1
ATOM 9784 O O . GLN B 1 529 ? -16.016 -22.141 -17.906 1 93.31 529 GLN B O 1
ATOM 9789 N N . HIS B 1 530 ? -15.609 -21.812 -15.75 1 92.81 530 HIS B N 1
ATOM 9790 C CA . HIS B 1 530 ? -15.172 -23.188 -15.508 1 92.81 530 HIS B CA 1
ATOM 9791 C C . HIS B 1 530 ? -16.281 -24.188 -15.836 1 92.81 530 HIS B C 1
ATOM 9793 O O . HIS B 1 530 ? -16.031 -25.203 -16.484 1 92.81 530 HIS B O 1
ATOM 9799 N N . ASP B 1 531 ? -17.516 -23.875 -15.414 1 90.62 531 ASP B N 1
ATOM 9800 C CA . ASP B 1 531 ? -18.656 -24.734 -15.711 1 90.62 531 ASP B CA 1
ATOM 9801 C C . ASP B 1 531 ? -18.891 -24.828 -17.219 1 90.62 531 ASP B C 1
ATOM 9803 O O . ASP B 1 531 ? -19.172 -25.922 -17.734 1 90.62 531 ASP B O 1
ATOM 9807 N N . GLN B 1 532 ? -18.781 -23.734 -17.828 1 91.44 532 GLN B N 1
ATOM 9808 C CA . GLN B 1 532 ? -18.984 -23.703 -19.281 1 91.44 532 GLN B CA 1
ATOM 9809 C C . GLN B 1 532 ? -17.938 -24.531 -20.016 1 91.44 532 GLN B C 1
ATOM 9811 O O . GLN B 1 532 ? -18.266 -25.281 -20.938 1 91.44 532 GLN B O 1
ATOM 9816 N N . HIS B 1 533 ? -16.703 -24.469 -19.641 1 91 533 HIS B N 1
ATOM 9817 C CA . HIS B 1 533 ? -15.633 -25.25 -20.25 1 91 533 HIS B CA 1
ATOM 9818 C C . HIS B 1 533 ? -15.867 -26.75 -20.031 1 91 533 HIS B C 1
ATOM 9820 O O . HIS B 1 533 ? -15.609 -27.547 -20.938 1 91 533 HIS B O 1
ATOM 9826 N N . GLY B 1 534 ? -16.297 -27.047 -18.797 1 88.62 534 GLY B N 1
ATOM 9827 C CA . GLY B 1 534 ? -16.625 -28.438 -18.531 1 88.62 534 GLY B CA 1
ATOM 9828 C C . GLY B 1 534 ? -17.734 -28.969 -19.422 1 88.62 534 GLY B C 1
ATOM 9829 O O . GLY B 1 534 ? -17.625 -30.094 -19.938 1 88.62 534 GLY B O 1
ATOM 9830 N N . ALA B 1 535 ? -18.75 -28.172 -19.641 1 89.31 535 ALA B N 1
ATOM 9831 C CA . ALA B 1 535 ? -19.875 -28.562 -20.5 1 89.31 535 ALA B CA 1
ATOM 9832 C C . ALA B 1 535 ? -19.422 -28.703 -21.953 1 89.31 535 ALA B C 1
ATOM 9834 O O . ALA B 1 535 ? -19.844 -29.641 -22.641 1 89.31 535 ALA B O 1
ATOM 9835 N N . GLU B 1 536 ? -18.594 -27.844 -22.375 1 89.94 536 GLU B N 1
ATOM 9836 C CA . GLU B 1 536 ? -18.078 -27.891 -23.75 1 89.94 536 GLU B CA 1
ATOM 9837 C C . GLU B 1 536 ? -17.234 -29.141 -23.984 1 89.94 536 GLU B C 1
ATOM 9839 O O . GLU B 1 536 ? -17.281 -29.734 -25.062 1 89.94 536 GLU B O 1
ATOM 9844 N N . PHE B 1 537 ? -16.453 -29.562 -23.047 1 90.31 537 PHE B N 1
ATOM 9845 C CA . PHE B 1 537 ? -15.648 -30.781 -23.156 1 90.31 537 PHE B CA 1
ATOM 9846 C C . PHE B 1 537 ? -16.531 -32 -23.344 1 90.31 537 PHE B C 1
ATOM 9848 O O . PHE B 1 537 ? -16.25 -32.844 -24.188 1 90.31 537 PHE B O 1
ATOM 9855 N N . GLU B 1 538 ? -17.594 -32 -22.578 1 87.38 538 GLU B N 1
ATOM 9856 C CA . GLU B 1 538 ? -18.516 -33.125 -22.688 1 87.38 538 GLU B CA 1
ATOM 9857 C C . GLU B 1 538 ? -19.234 -33.125 -24.031 1 87.38 538 GLU B C 1
ATOM 9859 O O . GLU B 1 538 ? -19.422 -34.188 -24.641 1 87.38 538 GLU B O 1
ATOM 9864 N N . GLU B 1 539 ? -19.516 -32 -24.484 1 89.19 539 GLU B N 1
ATOM 9865 C CA . GLU B 1 539 ? -20.219 -31.875 -25.75 1 89.19 539 GLU B CA 1
ATOM 9866 C C . GLU B 1 539 ? -19.328 -32.25 -26.922 1 89.19 539 GLU B C 1
ATOM 9868 O O . GLU B 1 539 ? -19.812 -32.75 -27.938 1 89.19 539 GLU B O 1
ATOM 9873 N N . ASN B 1 540 ? -18.078 -32.031 -26.75 1 87.38 540 ASN B N 1
ATOM 9874 C CA . ASN B 1 540 ? -17.141 -32.219 -27.844 1 87.38 540 ASN B CA 1
ATOM 9875 C C . ASN B 1 540 ? -16.469 -33.594 -27.75 1 87.38 540 ASN B C 1
ATOM 9877 O O . ASN B 1 540 ? -15.484 -33.844 -28.438 1 87.38 540 ASN B O 1
ATOM 9881 N N . ALA B 1 541 ? -17 -34.406 -26.922 1 83.69 541 ALA B N 1
ATOM 9882 C CA . ALA B 1 541 ? -16.422 -35.719 -26.703 1 83.69 541 ALA B CA 1
ATOM 9883 C C . ALA B 1 541 ? -16.422 -36.531 -27.984 1 83.69 541 ALA B C 1
ATOM 9885 O O . ALA B 1 541 ? -15.547 -37.375 -28.203 1 83.69 541 ALA B O 1
ATOM 9886 N N . ALA B 1 542 ? -17.312 -36.188 -28.906 1 87.69 542 ALA B N 1
ATOM 9887 C CA . ALA B 1 542 ? -17.469 -36.969 -30.125 1 87.69 542 ALA B CA 1
ATOM 9888 C C . ALA B 1 542 ? -16.531 -36.469 -31.219 1 87.69 542 ALA B C 1
ATOM 9890 O O . ALA B 1 542 ? -16.297 -37.188 -32.219 1 87.69 542 ALA B O 1
ATOM 9891 N N . ILE B 1 543 ? -16 -35.344 -31.062 1 90.62 543 ILE B N 1
ATOM 9892 C CA . ILE B 1 543 ? -15.07 -34.781 -32.062 1 90.62 543 ILE B CA 1
ATOM 9893 C C . ILE B 1 543 ? -13.797 -35.625 -32.062 1 90.62 543 ILE B C 1
ATOM 9895 O O . ILE B 1 543 ? -13.172 -35.844 -31.031 1 90.62 543 ILE B O 1
ATOM 9899 N N . PRO B 1 544 ? -13.438 -36.062 -33.188 1 92.94 544 PRO B N 1
ATOM 9900 C CA . PRO B 1 544 ? -12.25 -36.938 -33.281 1 92.94 544 PRO B CA 1
ATOM 9901 C C . PRO B 1 544 ? -10.969 -36.188 -32.875 1 92.94 544 PRO B C 1
ATOM 9903 O O . PRO B 1 544 ? -10.852 -35 -33.094 1 92.94 544 PRO B O 1
ATOM 9906 N N . LEU B 1 545 ? -10.023 -36.938 -32.344 1 93.94 545 LEU B N 1
ATOM 9907 C CA . LEU B 1 545 ? -8.727 -36.375 -31.953 1 93.94 545 LEU B CA 1
ATOM 9908 C C . LEU B 1 545 ? -7.902 -36.031 -33.188 1 93.94 545 LEU B C 1
ATOM 9910 O O . LEU B 1 545 ? -8.055 -36.656 -34.25 1 93.94 545 LEU B O 1
ATOM 9914 N N . PRO B 1 546 ? -7.109 -35.062 -33.125 1 94.69 546 PRO B N 1
ATOM 9915 C CA . PRO B 1 546 ? -6.211 -34.75 -34.25 1 94.69 546 PRO B CA 1
ATOM 9916 C C . PRO B 1 546 ? -5.25 -35.875 -34.562 1 94.69 546 PRO B C 1
ATOM 9918 O O . PRO B 1 546 ? -5.035 -36.781 -33.719 1 94.69 546 PRO B O 1
ATOM 9921 N N . SER B 1 547 ? -4.684 -35.875 -35.75 1 96.88 547 SER B N 1
ATOM 9922 C CA . SER B 1 547 ? -3.709 -36.875 -36.125 1 96.88 547 SER B CA 1
ATOM 9923 C C . SER B 1 547 ? -2.418 -36.75 -35.344 1 96.88 547 SER B C 1
ATOM 9925 O O . SER B 1 547 ? -2.162 -35.688 -34.75 1 96.88 547 SER B O 1
ATOM 9927 N N . LYS B 1 548 ? -1.674 -37.781 -35.312 1 97.19 548 LYS B N 1
ATOM 9928 C CA . LYS B 1 548 ? -0.387 -37.75 -34.594 1 97.19 548 LYS B CA 1
ATOM 9929 C C . LYS B 1 548 ? 0.503 -36.625 -35.125 1 97.19 548 LYS B C 1
ATOM 9931 O O . LYS B 1 548 ? 1.145 -35.938 -34.344 1 97.19 548 LYS B O 1
ATOM 9936 N N . GLU B 1 549 ? 0.561 -36.531 -36.531 1 97.31 549 GLU B N 1
ATOM 9937 C CA . GLU B 1 549 ? 1.368 -35.5 -37.156 1 97.31 549 GLU B CA 1
ATOM 9938 C C . GLU B 1 549 ? 0.914 -34.094 -36.75 1 97.31 549 GLU B C 1
ATOM 9940 O O . GLU B 1 549 ? 1.74 -33.219 -36.5 1 97.31 549 GLU B O 1
ATOM 9945 N N . ALA B 1 550 ? -0.324 -33.969 -36.594 1 96.94 550 ALA B N 1
ATOM 9946 C CA . ALA B 1 550 ? -0.882 -32.688 -36.188 1 96.94 550 ALA B CA 1
ATOM 9947 C C . ALA B 1 550 ? -0.521 -32.344 -34.75 1 96.94 550 ALA B C 1
ATOM 9949 O O . ALA B 1 550 ? -0.241 -31.203 -34.406 1 96.94 550 ALA B O 1
ATOM 9950 N N . VAL B 1 551 ? -0.577 -33.344 -33.875 1 97.12 551 VAL B N 1
ATOM 9951 C CA . VAL B 1 551 ? -0.232 -33.188 -32.469 1 97.12 551 VAL B CA 1
ATOM 9952 C C . VAL B 1 551 ? 1.237 -32.781 -32.344 1 97.12 551 VAL B C 1
ATOM 9954 O O . VAL B 1 551 ? 1.58 -31.875 -31.578 1 97.12 551 VAL B O 1
ATOM 9957 N N . VAL B 1 552 ? 2.086 -33.438 -33.062 1 98 552 VAL B N 1
ATOM 9958 C CA . VAL B 1 552 ? 3.516 -33.125 -33.031 1 98 552 VAL B CA 1
ATOM 9959 C C . VAL B 1 552 ? 3.762 -31.719 -33.562 1 98 552 VAL B C 1
ATOM 9961 O O . VAL B 1 552 ? 4.531 -30.969 -32.969 1 98 552 VAL B O 1
ATOM 9964 N N . ASP B 1 553 ? 3.125 -31.406 -34.656 1 97.81 553 ASP B N 1
ATOM 9965 C CA . ASP B 1 553 ? 3.289 -30.078 -35.25 1 97.81 553 ASP B CA 1
ATOM 9966 C C . ASP B 1 553 ? 2.848 -28.984 -34.281 1 97.81 553 ASP B C 1
ATOM 9968 O O . ASP B 1 553 ? 3.525 -27.969 -34.125 1 97.81 553 ASP B O 1
ATOM 9972 N N . ASP B 1 554 ? 1.723 -29.188 -33.688 1 96.5 554 ASP B N 1
ATOM 9973 C CA . ASP B 1 554 ? 1.218 -28.219 -32.719 1 96.5 554 ASP B CA 1
ATOM 9974 C C . ASP B 1 554 ? 2.189 -28.062 -31.547 1 96.5 554 ASP B C 1
ATOM 9976 O O . ASP B 1 554 ? 2.426 -26.938 -31.078 1 96.5 554 ASP B O 1
ATOM 9980 N N . THR B 1 555 ? 2.699 -29.156 -31.047 1 97.62 555 THR B N 1
ATOM 9981 C CA . THR B 1 555 ? 3.658 -29.141 -29.938 1 97.62 555 THR B CA 1
ATOM 9982 C C . THR B 1 555 ? 4.914 -28.375 -30.328 1 97.62 555 THR B C 1
ATOM 9984 O O . THR B 1 555 ? 5.426 -27.562 -29.547 1 97.62 555 THR B O 1
ATOM 9987 N N . VAL B 1 556 ? 5.383 -28.594 -31.547 1 98.31 556 VAL B N 1
ATOM 9988 C CA . VAL B 1 556 ? 6.578 -27.922 -32.062 1 98.31 556 VAL B CA 1
ATOM 9989 C C . VAL B 1 556 ? 6.312 -26.422 -32.188 1 98.31 556 VAL B C 1
ATOM 9991 O O . VAL B 1 556 ? 7.125 -25.609 -31.766 1 98.31 556 VAL B O 1
ATOM 9994 N N . GLN B 1 557 ? 5.18 -26.047 -32.688 1 98.12 557 GLN B N 1
ATOM 9995 C CA . GLN B 1 557 ? 4.879 -24.641 -33 1 98.12 557 GLN B CA 1
ATOM 9996 C C . GLN B 1 557 ? 4.582 -23.875 -31.703 1 98.12 557 GLN B C 1
ATOM 9998 O O . GLN B 1 557 ? 4.691 -22.641 -31.672 1 98.12 557 GLN B O 1
ATOM 10003 N N . THR B 1 558 ? 4.258 -24.578 -30.625 1 97.25 558 THR B N 1
ATOM 10004 C CA . THR B 1 558 ? 3.973 -23.938 -29.359 1 97.25 558 THR B CA 1
ATOM 10005 C C . THR B 1 558 ? 5.23 -23.859 -28.484 1 97.25 558 THR B C 1
ATOM 10007 O O . THR B 1 558 ? 5.254 -23.172 -27.469 1 97.25 558 THR B O 1
ATOM 10010 N N . ALA B 1 559 ? 6.301 -24.469 -28.859 1 98.38 559 ALA B N 1
ATOM 10011 C CA . ALA B 1 559 ? 7.527 -24.594 -28.078 1 98.38 559 ALA B CA 1
ATOM 10012 C C . ALA B 1 559 ? 8.117 -23.234 -27.766 1 98.38 559 ALA B C 1
ATOM 10014 O O . ALA B 1 559 ? 8.508 -22.969 -26.625 1 98.38 559 ALA B O 1
ATOM 10015 N N . PRO B 1 560 ? 8.172 -22.234 -28.734 1 98.44 560 PRO B N 1
ATOM 10016 C CA . PRO B 1 560 ? 8.75 -20.938 -28.406 1 98.44 560 PRO B CA 1
ATOM 10017 C C . PRO B 1 560 ? 8.031 -20.234 -27.25 1 98.44 560 PRO B C 1
ATOM 10019 O O . PRO B 1 560 ? 8.633 -19.438 -26.531 1 98.44 560 PRO B O 1
ATOM 10022 N N . LEU B 1 561 ? 6.781 -20.531 -27.125 1 97.88 561 LEU B N 1
ATOM 10023 C CA . LEU B 1 561 ? 5.977 -19.938 -26.062 1 97.88 561 LEU B CA 1
ATOM 10024 C C . LEU B 1 561 ? 6.156 -20.703 -24.766 1 97.88 561 LEU B C 1
ATOM 10026 O O . LEU B 1 561 ? 6.41 -20.094 -23.719 1 97.88 561 LEU B O 1
ATOM 10030 N N . THR B 1 562 ? 6.023 -22.016 -24.75 1 97.31 562 THR B N 1
ATOM 10031 C CA . THR B 1 562 ? 5.996 -22.859 -23.547 1 97.31 562 THR B CA 1
ATOM 10032 C C . THR B 1 562 ? 7.375 -22.922 -22.906 1 97.31 562 THR B C 1
ATOM 10034 O O . THR B 1 562 ? 7.484 -23.047 -21.672 1 97.31 562 THR B O 1
ATOM 10037 N N . LEU B 1 563 ? 8.422 -22.828 -23.719 1 98.38 563 LEU B N 1
ATOM 10038 C CA . LEU B 1 563 ? 9.773 -22.938 -23.188 1 98.38 563 LEU B CA 1
ATOM 10039 C C . LEU B 1 563 ? 10.203 -21.656 -22.484 1 98.38 563 LEU B C 1
ATOM 10041 O O . LEU B 1 563 ? 11.258 -21.609 -21.859 1 98.38 563 LEU B O 1
ATOM 10045 N N . ILE B 1 564 ? 9.398 -20.625 -22.531 1 98.5 564 ILE B N 1
ATOM 10046 C CA . ILE B 1 564 ? 9.609 -19.406 -21.734 1 98.5 564 ILE B CA 1
ATOM 10047 C C . ILE B 1 564 ? 8.414 -19.188 -20.812 1 98.5 564 ILE B C 1
ATOM 10049 O O . ILE B 1 564 ? 8.039 -18.047 -20.531 1 98.5 564 ILE B O 1
ATOM 10053 N N . ASP B 1 565 ? 7.777 -20.25 -20.375 1 97.31 565 ASP B N 1
ATOM 10054 C CA . ASP B 1 565 ? 6.594 -20.188 -19.531 1 97.31 565 ASP B CA 1
ATOM 10055 C C . ASP B 1 565 ? 6.832 -19.297 -18.312 1 97.31 565 ASP B C 1
ATOM 10057 O O . ASP B 1 565 ? 7.883 -19.375 -17.672 1 97.31 565 ASP B O 1
ATOM 10061 N N . GLY B 1 566 ? 5.898 -18.391 -18.047 1 97.31 566 GLY B N 1
ATOM 10062 C CA . GLY B 1 566 ? 5.996 -17.469 -16.922 1 97.31 566 GLY B CA 1
ATOM 10063 C C . GLY B 1 566 ? 6.68 -16.172 -17.281 1 97.31 566 GLY B C 1
ATOM 10064 O O . GLY B 1 566 ? 6.66 -15.211 -16.5 1 97.31 566 GLY B O 1
ATOM 10065 N N . SER B 1 567 ? 7.223 -16.016 -18.5 1 98.19 567 SER B N 1
ATOM 10066 C CA . SER B 1 567 ? 8.047 -14.859 -18.844 1 98.19 567 SER B CA 1
ATOM 10067 C C . SER B 1 567 ? 7.227 -13.57 -18.828 1 98.19 567 SER B C 1
ATOM 10069 O O . SER B 1 567 ? 7.77 -12.484 -18.609 1 98.19 567 SER B O 1
ATOM 10071 N N . TRP B 1 568 ? 5.898 -13.602 -19.094 1 98.31 568 TRP B N 1
ATOM 10072 C CA . TRP B 1 568 ? 5.07 -12.406 -19.047 1 98.31 568 TRP B CA 1
ATOM 10073 C C . TRP B 1 568 ? 4.977 -11.867 -17.625 1 98.31 568 TRP B C 1
ATOM 10075 O O . TRP B 1 568 ? 4.562 -10.727 -17.406 1 98.31 568 TRP B O 1
ATOM 10085 N N . LEU B 1 569 ? 5.41 -12.688 -16.578 1 98.69 569 LEU B N 1
ATOM 10086 C CA . LEU B 1 569 ? 5.359 -12.305 -15.164 1 98.69 569 LEU B CA 1
ATOM 10087 C C . LEU B 1 569 ? 6.758 -12.008 -14.633 1 98.69 569 LEU B C 1
ATOM 10089 O O . LEU B 1 569 ? 6.938 -11.805 -13.43 1 98.69 569 LEU B O 1
ATOM 10093 N N . GLN B 1 570 ? 7.809 -11.977 -15.469 1 97.81 570 GLN B N 1
ATOM 10094 C CA . GLN B 1 570 ? 9.18 -11.828 -15 1 97.81 570 GLN B CA 1
ATOM 10095 C C . GLN B 1 570 ? 9.359 -10.547 -14.195 1 97.81 570 GLN B C 1
ATOM 10097 O O . GLN B 1 570 ? 10.164 -10.492 -13.266 1 97.81 570 GLN B O 1
ATOM 10102 N N . GLY B 1 571 ? 8.516 -9.508 -14.523 1 97.81 571 GLY B N 1
ATOM 10103 C CA . GLY B 1 571 ? 8.609 -8.234 -13.828 1 97.81 571 GLY B CA 1
ATOM 10104 C C . GLY B 1 571 ? 8.227 -8.328 -12.367 1 97.81 571 GLY B C 1
ATOM 10105 O O . GLY B 1 571 ? 8.602 -7.469 -11.562 1 97.81 571 GLY B O 1
ATOM 10106 N N . PHE B 1 572 ? 7.578 -9.32 -11.922 1 98.5 572 PHE B N 1
ATOM 10107 C CA . PHE B 1 572 ? 7.078 -9.438 -10.555 1 98.5 572 PHE B CA 1
ATOM 10108 C C . PHE B 1 572 ? 8.062 -10.203 -9.688 1 98.5 572 PHE B C 1
ATOM 10110 O O . PHE B 1 572 ? 7.762 -10.539 -8.539 1 98.5 572 PHE B O 1
ATOM 10117 N N . THR B 1 573 ? 9.305 -10.453 -10.258 1 98.44 573 THR B N 1
ATOM 10118 C CA . THR B 1 573 ? 10.422 -10.883 -9.422 1 98.44 573 THR B CA 1
ATOM 10119 C C . THR B 1 573 ? 11.023 -9.688 -8.68 1 98.44 573 THR B C 1
ATOM 10121 O O . THR B 1 573 ? 11.789 -9.859 -7.73 1 98.44 573 THR B O 1
ATOM 10124 N N . ASP B 1 574 ? 10.656 -8.5 -9.188 1 98 574 ASP B N 1
ATOM 10125 C CA . ASP B 1 574 ? 11.102 -7.32 -8.453 1 98 574 ASP B CA 1
ATOM 10126 C C . ASP B 1 574 ? 10.727 -7.41 -6.977 1 98 574 ASP B C 1
ATOM 10128 O O . ASP B 1 574 ? 9.602 -7.793 -6.645 1 98 574 ASP B O 1
ATOM 10132 N N . TYR B 1 575 ? 11.625 -7.023 -6.16 1 98.19 575 TYR B N 1
ATOM 10133 C CA . TYR B 1 575 ? 11.531 -7.27 -4.723 1 98.19 575 TYR B CA 1
ATOM 10134 C C . TYR B 1 575 ? 10.266 -6.645 -4.148 1 98.19 575 TYR B C 1
ATOM 10136 O O . TYR B 1 575 ? 9.531 -7.289 -3.4 1 98.19 575 TYR B O 1
ATOM 10144 N N . GLU B 1 576 ? 9.93 -5.414 -4.461 1 95.94 576 GLU B N 1
ATOM 10145 C CA . GLU B 1 576 ? 8.781 -4.734 -3.879 1 95.94 576 GLU B CA 1
ATOM 10146 C C . GLU B 1 576 ? 7.477 -5.207 -4.523 1 95.94 576 GLU B C 1
ATOM 10148 O O . GLU B 1 576 ? 6.398 -5.039 -3.949 1 95.94 576 GLU B O 1
ATOM 10153 N N . GLN B 1 577 ? 7.539 -5.836 -5.727 1 97.25 577 GLN B N 1
ATOM 10154 C CA . GLN B 1 577 ? 6.359 -6.402 -6.371 1 97.25 577 GLN B CA 1
ATOM 10155 C C . GLN B 1 577 ? 6.102 -7.828 -5.883 1 97.25 577 GLN B C 1
ATOM 10157 O O . GLN B 1 577 ? 4.953 -8.211 -5.648 1 97.25 577 GLN B O 1
ATOM 10162 N N . ALA B 1 578 ? 7.141 -8.562 -5.629 1 98.31 578 ALA B N 1
ATOM 10163 C CA . ALA B 1 578 ? 7.062 -10 -5.375 1 98.31 578 ALA B CA 1
ATOM 10164 C C . ALA B 1 578 ? 6.277 -10.289 -4.102 1 98.31 578 ALA B C 1
ATOM 10166 O O . ALA B 1 578 ? 5.684 -11.359 -3.961 1 98.31 578 ALA B O 1
ATOM 10167 N N . SER B 1 579 ? 6.262 -9.312 -3.182 1 96.81 579 SER B N 1
ATOM 10168 C CA . SER B 1 579 ? 5.539 -9.516 -1.928 1 96.81 579 SER B CA 1
ATOM 10169 C C . SER B 1 579 ? 4.445 -8.469 -1.747 1 96.81 579 SER B C 1
ATOM 10171 O O . SER B 1 579 ? 3.928 -8.289 -0.643 1 96.81 579 SER B O 1
ATOM 10173 N N . SER B 1 580 ? 4.137 -7.742 -2.801 1 97.25 580 SER B N 1
ATOM 10174 C CA . SER B 1 580 ? 3.082 -6.734 -2.719 1 97.25 580 SER B CA 1
ATOM 10175 C C . SER B 1 580 ? 1.702 -7.383 -2.672 1 97.25 580 SER B C 1
ATOM 10177 O O . SER B 1 580 ? 1.575 -8.602 -2.818 1 97.25 580 SER B O 1
ATOM 10179 N N . ALA B 1 581 ? 0.684 -6.598 -2.488 1 96.56 581 ALA B N 1
ATOM 10180 C CA . ALA B 1 581 ? -0.691 -7.078 -2.381 1 96.56 581 ALA B CA 1
ATOM 10181 C C . ALA B 1 581 ? -1.15 -7.723 -3.688 1 96.56 581 ALA B C 1
ATOM 10183 O O . ALA B 1 581 ? -1.927 -8.68 -3.676 1 96.56 581 ALA B O 1
ATOM 10184 N N . ILE B 1 582 ? -0.665 -7.215 -4.793 1 97.62 582 ILE B N 1
ATOM 10185 C CA . ILE B 1 582 ? -1.049 -7.715 -6.109 1 97.62 582 ILE B CA 1
ATOM 10186 C C . ILE B 1 582 ? -0.009 -8.719 -6.602 1 97.62 582 ILE B C 1
ATOM 10188 O O . ILE B 1 582 ? -0.354 -9.828 -7.016 1 97.62 582 ILE B O 1
ATOM 10192 N N . GLY B 1 583 ? 1.271 -8.406 -6.422 1 98.31 583 GLY B N 1
ATOM 10193 C CA . GLY B 1 583 ? 2.357 -9.109 -7.082 1 98.31 583 GLY B CA 1
ATOM 10194 C C . GLY B 1 583 ? 2.697 -10.438 -6.422 1 98.31 583 GLY B C 1
ATOM 10195 O O . GLY B 1 583 ? 3.33 -11.297 -7.035 1 98.31 583 GLY B O 1
ATOM 10196 N N . HIS B 1 584 ? 2.254 -10.641 -5.168 1 98.25 584 HIS B N 1
ATOM 10197 C CA . HIS B 1 584 ? 2.65 -11.859 -4.469 1 98.25 584 HIS B CA 1
ATOM 10198 C C . HIS B 1 584 ? 2.137 -13.102 -5.191 1 98.25 584 HIS B C 1
ATOM 10200 O O . HIS B 1 584 ? 2.844 -14.109 -5.281 1 98.25 584 HIS B O 1
ATOM 10206 N N . SER B 1 585 ? 0.9 -13.016 -5.727 1 98.12 585 SER B N 1
ATOM 10207 C CA . SER B 1 585 ? 0.333 -14.18 -6.398 1 98.12 585 SER B CA 1
ATOM 10208 C C . SER B 1 585 ? 0.905 -14.336 -7.805 1 98.12 585 SER B C 1
ATOM 10210 O O . SER B 1 585 ? 1.019 -15.461 -8.312 1 98.12 585 SER B O 1
ATOM 10212 N N . LEU B 1 586 ? 1.304 -13.234 -8.453 1 98.75 586 LEU B N 1
ATOM 10213 C CA . LEU B 1 586 ? 1.956 -13.297 -9.75 1 98.75 586 LEU B CA 1
ATOM 10214 C C . LEU B 1 586 ? 3.348 -13.914 -9.633 1 98.75 586 LEU B C 1
ATOM 10216 O O . LEU B 1 586 ? 3.736 -14.742 -10.453 1 98.75 586 LEU B O 1
ATOM 10220 N N . PHE B 1 587 ? 4.059 -13.562 -8.562 1 98.69 587 PHE B N 1
ATOM 10221 C CA . PHE B 1 587 ? 5.352 -14.188 -8.312 1 98.69 587 PHE B CA 1
ATOM 10222 C C . PHE B 1 587 ? 5.188 -15.664 -7.98 1 98.69 587 PHE B C 1
ATOM 10224 O O . PHE B 1 587 ? 5.988 -16.5 -8.414 1 98.69 587 PHE B O 1
ATOM 10231 N N . GLU B 1 588 ? 4.184 -15.938 -7.199 1 98 588 GLU B N 1
ATOM 10232 C CA . GLU B 1 588 ? 3.945 -17.344 -6.867 1 98 588 GLU B CA 1
ATOM 10233 C C . GLU B 1 588 ? 3.689 -18.172 -8.125 1 98 588 GLU B C 1
ATOM 10235 O O . GLU B 1 588 ? 4.176 -19.297 -8.242 1 98 588 GLU B O 1
ATOM 10240 N N . THR B 1 589 ? 2.914 -17.625 -9.062 1 98.38 589 THR B N 1
ATOM 10241 C CA . THR B 1 589 ? 2.684 -18.297 -10.336 1 98.38 589 THR B CA 1
ATOM 10242 C C . THR B 1 589 ? 3.994 -18.484 -11.094 1 98.38 589 THR B C 1
ATOM 10244 O O . THR B 1 589 ? 4.277 -19.578 -11.594 1 98.38 589 THR B O 1
ATOM 10247 N N . TYR B 1 590 ? 4.773 -17.406 -11.18 1 98.5 590 TYR B N 1
ATOM 10248 C CA . TYR B 1 590 ? 6.09 -17.484 -11.797 1 98.5 590 TYR B CA 1
ATOM 10249 C C . TYR B 1 590 ? 6.93 -18.594 -11.172 1 98.5 590 TYR B C 1
ATOM 10251 O O . TYR B 1 590 ? 7.555 -19.391 -11.875 1 98.5 590 TYR B O 1
ATOM 10259 N N . TRP B 1 591 ? 6.914 -18.656 -9.844 1 98.19 591 TRP B N 1
ATOM 10260 C CA . TRP B 1 591 ? 7.648 -19.625 -9.047 1 98.19 591 TRP B CA 1
ATOM 10261 C C . TRP B 1 591 ? 7.184 -21.047 -9.352 1 98.19 591 TRP B C 1
ATOM 10263 O O . TRP B 1 591 ? 8.008 -21.953 -9.516 1 98.19 591 TRP B O 1
ATOM 10273 N N . ASP B 1 592 ? 5.91 -21.234 -9.578 1 96.62 592 ASP B N 1
ATOM 10274 C CA . ASP B 1 592 ? 5.328 -22.531 -9.945 1 96.62 592 ASP B CA 1
ATOM 10275 C C . ASP B 1 592 ? 5.758 -22.938 -11.352 1 96.62 592 ASP B C 1
ATOM 10277 O O . ASP B 1 592 ? 6.133 -24.094 -11.578 1 96.62 592 ASP B O 1
ATOM 10281 N N . GLU B 1 593 ? 5.723 -22 -12.273 1 97.31 593 GLU B N 1
ATOM 10282 C CA . GLU B 1 593 ? 6.078 -22.297 -13.656 1 97.31 593 GLU B CA 1
ATOM 10283 C C . GLU B 1 593 ? 7.508 -22.812 -13.758 1 97.31 593 GLU B C 1
ATOM 10285 O O . GLU B 1 593 ? 7.812 -23.656 -14.609 1 97.31 593 GLU B O 1
ATOM 10290 N N . LEU B 1 594 ? 8.289 -22.297 -12.859 1 97.81 594 LEU B N 1
ATOM 10291 C CA . LEU B 1 594 ? 9.703 -22.641 -12.969 1 97.81 594 LEU B CA 1
ATOM 10292 C C . LEU B 1 594 ? 10.047 -23.812 -12.07 1 97.81 594 LEU B C 1
ATOM 10294 O O . LEU B 1 594 ? 11.219 -24.172 -11.93 1 97.81 594 LEU B O 1
ATOM 10298 N N . GLY B 1 595 ? 9.055 -24.406 -11.414 1 96.12 595 GLY B N 1
ATOM 10299 C CA . GLY B 1 595 ? 9.234 -25.719 -10.805 1 96.12 595 GLY B CA 1
ATOM 10300 C C . GLY B 1 595 ? 9.617 -25.641 -9.336 1 96.12 595 GLY B C 1
ATOM 10301 O O . GLY B 1 595 ? 10.023 -26.641 -8.742 1 96.12 595 GLY B O 1
ATOM 10302 N N . ASN B 1 596 ? 9.602 -24.406 -8.648 1 95.62 596 ASN B N 1
ATOM 10303 C CA . ASN B 1 596 ? 9.852 -24.219 -7.219 1 95.62 596 ASN B CA 1
ATOM 10304 C C . ASN B 1 596 ? 11.219 -24.781 -6.812 1 95.62 596 ASN B C 1
ATOM 10306 O O . ASN B 1 596 ? 11.336 -25.453 -5.785 1 95.62 596 ASN B O 1
ATOM 10310 N N . GLY B 1 597 ? 12.148 -24.641 -7.656 1 94.44 597 GLY B N 1
ATOM 10311 C CA . GLY B 1 597 ? 13.508 -25.062 -7.355 1 94.44 597 GLY B CA 1
ATOM 10312 C C . GLY B 1 597 ? 13.789 -26.5 -7.75 1 94.44 597 GLY B C 1
ATOM 10313 O O . GLY B 1 597 ? 14.922 -26.969 -7.648 1 94.44 597 GLY B O 1
ATOM 10314 N N . GLU B 1 598 ? 12.766 -27.203 -8.273 1 95.06 598 GLU B N 1
ATOM 10315 C CA . GLU B 1 598 ? 12.891 -28.609 -8.641 1 95.06 598 GLU B CA 1
ATOM 10316 C C . GLU B 1 598 ? 12.875 -28.781 -10.164 1 95.06 598 GLU B C 1
ATOM 10318 O O . GLU B 1 598 ? 11.836 -28.609 -10.797 1 95.06 598 GLU B O 1
ATOM 10323 N N . PRO B 1 599 ? 13.977 -29.281 -10.734 1 96 599 PRO B N 1
ATOM 10324 C CA . PRO B 1 599 ? 14.055 -29.406 -12.188 1 96 599 PRO B CA 1
ATOM 10325 C C . PRO B 1 599 ? 12.945 -30.281 -12.766 1 96 599 PRO B C 1
ATOM 10327 O O . PRO B 1 599 ? 12.445 -30.016 -13.852 1 96 599 PRO B O 1
ATOM 10330 N N . HIS B 1 600 ? 12.555 -31.328 -12.039 1 95 600 HIS B N 1
ATOM 10331 C CA . HIS B 1 600 ? 11.57 -32.25 -12.586 1 95 600 HIS B CA 1
ATOM 10332 C C . HIS B 1 600 ? 10.172 -31.641 -12.594 1 95 600 HIS B C 1
ATOM 10334 O O . HIS B 1 600 ? 9.25 -32.188 -13.195 1 95 600 HIS B O 1
ATOM 10340 N N . LEU B 1 601 ? 9.992 -30.469 -11.961 1 95.75 601 LEU B N 1
ATOM 10341 C CA . LEU B 1 601 ? 8.727 -29.75 -11.977 1 95.75 601 LEU B CA 1
ATOM 10342 C C . LEU B 1 601 ? 8.82 -28.5 -12.859 1 95.75 601 LEU B C 1
ATOM 10344 O O . LEU B 1 601 ? 7.852 -27.75 -12.984 1 95.75 601 LEU B O 1
ATOM 10348 N N . ASN B 1 602 ? 9.984 -28.281 -13.461 1 97.56 602 ASN B N 1
ATOM 10349 C CA . ASN B 1 602 ? 10.203 -27.109 -14.32 1 97.56 602 ASN B CA 1
ATOM 10350 C C . ASN B 1 602 ? 9.492 -27.266 -15.664 1 97.56 602 ASN B C 1
ATOM 10352 O O . ASN B 1 602 ? 9.758 -28.219 -16.406 1 97.56 602 ASN B O 1
ATOM 10356 N N . HIS B 1 603 ? 8.609 -26.406 -16.016 1 97.38 603 HIS B N 1
ATOM 10357 C CA . HIS B 1 603 ? 7.715 -26.547 -17.156 1 97.38 603 HIS B CA 1
ATOM 10358 C C . HIS B 1 603 ? 8.5 -26.609 -18.469 1 97.38 603 HIS B C 1
ATOM 10360 O O . HIS B 1 603 ? 8.234 -27.469 -19.312 1 97.38 603 HIS B O 1
ATOM 10366 N N . PRO B 1 604 ? 9.523 -25.719 -18.625 1 97.75 604 PRO B N 1
ATOM 10367 C CA . PRO B 1 604 ? 10.312 -25.828 -19.859 1 97.75 604 PRO B CA 1
ATOM 10368 C C . PRO B 1 604 ? 10.984 -27.188 -20 1 97.75 604 PRO B C 1
ATOM 10370 O O . PRO B 1 604 ? 10.977 -27.781 -21.094 1 97.75 604 PRO B O 1
ATOM 10373 N N . LEU B 1 605 ? 11.508 -27.719 -18.906 1 97.75 605 LEU B N 1
ATOM 10374 C CA . LEU B 1 605 ? 12.188 -29.016 -18.984 1 97.75 605 LEU B CA 1
ATOM 10375 C C . LEU B 1 605 ? 11.188 -30.141 -19.25 1 97.75 605 LEU B C 1
ATOM 10377 O O . LEU B 1 605 ? 11.469 -31.062 -20.016 1 97.75 605 LEU B O 1
ATOM 10381 N N . ILE B 1 606 ? 10.047 -30.078 -18.625 1 97.12 606 ILE B N 1
ATOM 10382 C CA . ILE B 1 606 ? 9 -31.062 -18.859 1 97.12 606 ILE B CA 1
ATOM 10383 C C . ILE B 1 606 ? 8.586 -31.031 -20.328 1 97.12 606 ILE B C 1
ATOM 10385 O O . ILE B 1 606 ? 8.422 -32.094 -20.953 1 97.12 606 ILE B O 1
ATOM 10389 N N . TYR B 1 607 ? 8.445 -29.859 -20.891 1 97.88 607 TYR B N 1
ATOM 10390 C CA . TYR B 1 607 ? 8.016 -29.719 -22.266 1 97.88 607 TYR B CA 1
ATOM 10391 C C . TYR B 1 607 ? 9.094 -30.219 -23.219 1 97.88 607 TYR B C 1
ATOM 10393 O O . TYR B 1 607 ? 8.789 -30.844 -24.25 1 97.88 607 TYR B O 1
ATOM 10401 N N . ARG B 1 608 ? 10.375 -29.969 -22.969 1 97.38 608 ARG B N 1
ATOM 10402 C CA . ARG B 1 608 ? 11.477 -30.469 -23.781 1 97.38 608 ARG B CA 1
ATOM 10403 C C . ARG B 1 608 ? 11.484 -32 -23.812 1 97.38 608 ARG B C 1
ATOM 10405 O O . ARG B 1 608 ? 11.852 -32.594 -24.828 1 97.38 608 ARG B O 1
ATOM 10412 N N . ASP B 1 609 ? 11.148 -32.594 -22.734 1 96.88 609 ASP B N 1
ATOM 10413 C CA . ASP B 1 609 ? 11.094 -34.062 -22.672 1 96.88 609 ASP B CA 1
ATOM 10414 C C . ASP B 1 609 ? 10.016 -34.594 -23.594 1 96.88 609 ASP B C 1
ATOM 10416 O O . ASP B 1 609 ? 10.219 -35.625 -24.266 1 96.88 609 ASP B O 1
ATOM 10420 N N . VAL B 1 610 ? 8.875 -33.906 -23.656 1 97.12 610 VAL B N 1
ATOM 10421 C CA . VAL B 1 610 ? 7.801 -34.312 -24.547 1 97.12 610 VAL B CA 1
ATOM 10422 C C . VAL B 1 610 ? 8.266 -34.188 -26 1 97.12 610 VAL B C 1
ATOM 10424 O O . VAL B 1 610 ? 7.996 -35.062 -26.828 1 97.12 610 VAL B O 1
ATOM 10427 N N . LEU B 1 611 ? 8.945 -33.094 -26.297 1 98.12 611 LEU B N 1
ATOM 10428 C CA . LEU B 1 611 ? 9.469 -32.906 -27.641 1 98.12 611 LEU B CA 1
ATOM 10429 C C . LEU B 1 611 ? 10.453 -34 -28.016 1 98.12 611 LEU B C 1
ATOM 10431 O O . LEU B 1 611 ? 10.406 -34.531 -29.141 1 98.12 611 LEU B O 1
ATOM 10435 N N . LYS B 1 612 ? 11.258 -34.406 -27.125 1 97.5 612 LYS B N 1
ATOM 10436 C CA . LYS B 1 612 ? 12.219 -35.5 -27.344 1 97.5 612 LYS B CA 1
ATOM 10437 C C . LYS B 1 612 ? 11.516 -36.812 -27.641 1 97.5 612 LYS B C 1
ATOM 10439 O O . LYS B 1 612 ? 11.93 -37.562 -28.531 1 97.5 612 LYS B O 1
ATOM 10444 N N . GLU B 1 613 ? 10.492 -37.031 -26.906 1 97.38 613 GLU B N 1
ATOM 10445 C CA . GLU B 1 613 ? 9.695 -38.25 -27.141 1 97.38 613 GLU B CA 1
ATOM 10446 C C . GLU B 1 613 ? 9.094 -38.219 -28.547 1 97.38 613 GLU B C 1
ATOM 10448 O O . GLU B 1 613 ? 8.883 -39.281 -29.141 1 97.38 613 GLU B O 1
ATOM 10453 N N . MET B 1 614 ? 8.898 -37.094 -29.078 1 97.69 614 MET B N 1
ATOM 10454 C CA . MET B 1 614 ? 8.305 -36.938 -30.391 1 97.69 614 MET B CA 1
ATOM 10455 C C . MET B 1 614 ? 9.375 -36.906 -31.484 1 97.69 614 MET B C 1
ATOM 10457 O O . MET B 1 614 ? 9.07 -36.656 -32.656 1 97.69 614 MET B O 1
ATOM 10461 N N . GLY B 1 615 ? 10.641 -37.031 -31.031 1 97.12 615 GLY B N 1
ATOM 10462 C CA . GLY B 1 615 ? 11.75 -37.062 -31.953 1 97.12 615 GLY B CA 1
ATOM 10463 C C . GLY B 1 615 ? 12.258 -35.688 -32.344 1 97.12 615 GLY B C 1
ATOM 10464 O O . GLY B 1 615 ? 12.93 -35.562 -33.375 1 97.12 615 GLY B O 1
ATOM 10465 N N . VAL B 1 616 ? 11.867 -34.688 -31.625 1 97.69 616 VAL B N 1
ATOM 10466 C CA . VAL B 1 616 ? 12.281 -33.312 -31.922 1 97.69 616 VAL B CA 1
ATOM 10467 C C . VAL B 1 616 ? 13.289 -32.844 -30.891 1 97.69 616 VAL B C 1
ATOM 10469 O O . VAL B 1 616 ? 12.977 -32.75 -29.703 1 97.69 616 VAL B O 1
ATOM 10472 N N . GLU B 1 617 ? 14.477 -32.594 -31.297 1 96.69 617 GLU B N 1
ATOM 10473 C CA . GLU B 1 617 ? 15.516 -32.031 -30.438 1 96.69 617 GLU B CA 1
ATOM 10474 C C . GLU B 1 617 ? 15.82 -30.578 -30.828 1 96.69 617 GLU B C 1
ATOM 10476 O O . GLU B 1 617 ? 16.312 -30.312 -31.922 1 96.69 617 GLU B O 1
ATOM 10481 N N . LEU B 1 618 ? 15.516 -29.703 -29.953 1 97.38 618 LEU B N 1
ATOM 10482 C CA . LEU B 1 618 ? 15.688 -28.281 -30.219 1 97.38 618 LEU B CA 1
ATOM 10483 C C . LEU B 1 618 ? 16.969 -27.75 -29.562 1 97.38 618 LEU B C 1
ATOM 10485 O O . LEU B 1 618 ? 17.375 -28.266 -28.516 1 97.38 618 LEU B O 1
ATOM 10489 N N . PRO B 1 619 ? 17.594 -26.703 -30.141 1 97.44 619 PRO B N 1
ATOM 10490 C CA . PRO B 1 619 ? 18.719 -26.047 -29.484 1 97.44 619 PRO B CA 1
ATOM 10491 C C . PRO B 1 619 ? 18.328 -25.406 -28.156 1 97.44 619 PRO B C 1
ATOM 10493 O O . PRO B 1 619 ? 17.141 -25.312 -27.828 1 97.44 619 PRO B O 1
ATOM 10496 N N . PRO B 1 620 ? 19.391 -25 -27.359 1 96.75 620 PRO B N 1
ATOM 10497 C CA . PRO B 1 620 ? 19.047 -24.281 -26.125 1 96.75 620 PRO B CA 1
ATOM 10498 C C . PRO B 1 620 ? 18.172 -23.047 -26.375 1 96.75 620 PRO B C 1
ATOM 10500 O O . PRO B 1 620 ? 18.406 -22.297 -27.328 1 96.75 620 PRO B O 1
ATOM 10503 N N . THR B 1 621 ? 17.188 -22.859 -25.578 1 97.44 621 THR B N 1
ATOM 10504 C CA . THR B 1 621 ? 16.141 -21.891 -25.797 1 97.44 621 THR B CA 1
ATOM 10505 C C . THR B 1 621 ? 16.719 -20.484 -25.984 1 97.44 621 THR B C 1
ATOM 10507 O O . THR B 1 621 ? 16.25 -19.719 -26.812 1 97.44 621 THR B O 1
ATOM 10510 N N . ALA B 1 622 ? 17.797 -20.203 -25.281 1 97.25 622 ALA B N 1
ATOM 10511 C CA . ALA B 1 622 ? 18.359 -18.844 -25.266 1 97.25 622 ALA B CA 1
ATOM 10512 C C . ALA B 1 622 ? 19.266 -18.625 -26.469 1 97.25 622 ALA B C 1
ATOM 10514 O O . ALA B 1 622 ? 19.688 -17.484 -26.734 1 97.25 622 ALA B O 1
ATOM 10515 N N . SER B 1 623 ? 19.531 -19.594 -27.25 1 97.69 623 SER B N 1
ATOM 10516 C CA . SER B 1 623 ? 20.531 -19.5 -28.328 1 97.69 623 SER B CA 1
ATOM 10517 C C . SER B 1 623 ? 19.922 -18.891 -29.578 1 97.69 623 SER B C 1
ATOM 10519 O O . SER B 1 623 ? 18.703 -18.938 -29.781 1 97.69 623 SER B O 1
ATOM 10521 N N . ALA B 1 624 ? 20.781 -18.344 -30.391 1 97.38 624 ALA B N 1
ATOM 10522 C CA . ALA B 1 624 ? 20.375 -17.859 -31.703 1 97.38 624 ALA B CA 1
ATOM 10523 C C . ALA B 1 624 ? 19.875 -19 -32.594 1 97.38 624 ALA B C 1
ATOM 10525 O O . ALA B 1 624 ? 18.953 -18.797 -33.375 1 97.38 624 ALA B O 1
ATOM 10526 N N . ALA B 1 625 ? 20.438 -20.109 -32.406 1 98.19 625 ALA B N 1
ATOM 10527 C CA . ALA B 1 625 ? 20.062 -21.281 -33.219 1 98.19 625 ALA B CA 1
ATOM 10528 C C . ALA B 1 625 ? 18.609 -21.672 -32.938 1 98.19 625 ALA B C 1
ATOM 10530 O O . ALA B 1 625 ? 17.906 -22.109 -33.875 1 98.19 625 ALA B O 1
ATOM 10531 N N . PHE B 1 626 ? 18.172 -21.578 -31.766 1 98.31 626 PHE B N 1
ATOM 10532 C CA . PHE B 1 626 ? 16.781 -21.875 -31.438 1 98.31 626 PHE B CA 1
ATOM 10533 C C . PHE B 1 626 ? 15.836 -20.922 -32.156 1 98.31 626 PHE B C 1
ATOM 10535 O O . PHE B 1 626 ? 14.867 -21.359 -32.781 1 98.31 626 PHE B O 1
ATOM 10542 N N . ALA B 1 627 ? 16.172 -19.609 -32.031 1 98.19 627 ALA B N 1
ATOM 10543 C CA . ALA B 1 627 ? 15.312 -18.594 -32.625 1 98.19 627 ALA B CA 1
ATOM 10544 C C . ALA B 1 627 ? 15.227 -18.766 -34.156 1 98.19 627 ALA B C 1
ATOM 10546 O O . ALA B 1 627 ? 14.188 -18.484 -34.75 1 98.19 627 ALA B O 1
ATOM 10547 N N . GLN B 1 628 ? 16.328 -19.266 -34.719 1 97.69 628 GLN B N 1
ATOM 10548 C CA . GLN B 1 628 ? 16.422 -19.406 -36.188 1 97.69 628 GLN B CA 1
ATOM 10549 C C . GLN B 1 628 ? 16.031 -20.797 -36.625 1 97.69 628 GLN B C 1
ATOM 10551 O O . GLN B 1 628 ? 16.125 -21.125 -37.812 1 97.69 628 GLN B O 1
ATOM 10556 N N . TRP B 1 629 ? 15.625 -21.641 -35.719 1 98.31 629 TRP B N 1
ATOM 10557 C CA . TRP B 1 629 ? 15.336 -23.016 -36.094 1 98.31 629 TRP B CA 1
ATOM 10558 C C . TRP B 1 629 ? 14.297 -23.094 -37.219 1 98.31 629 TRP B C 1
ATOM 10560 O O . TRP B 1 629 ? 13.219 -22.5 -37.094 1 98.31 629 TRP B O 1
ATOM 10570 N N . PRO B 1 630 ? 14.5 -23.766 -38.25 1 96.94 630 PRO B N 1
ATOM 10571 C CA . PRO B 1 630 ? 13.648 -23.75 -39.438 1 96.94 630 PRO B CA 1
ATOM 10572 C C . PRO B 1 630 ? 12.297 -24.422 -39.219 1 96.94 630 PRO B C 1
ATOM 10574 O O . PRO B 1 630 ? 11.352 -24.188 -40 1 96.94 630 PRO B O 1
ATOM 10577 N N . GLY B 1 631 ? 12.211 -25.203 -38.188 1 97.38 631 GLY B N 1
ATOM 10578 C CA . GLY B 1 631 ? 10.953 -25.891 -37.938 1 97.38 631 GLY B CA 1
ATOM 10579 C C . GLY B 1 631 ? 9.875 -24.969 -37.406 1 97.38 631 GLY B C 1
ATOM 10580 O O . GLY B 1 631 ? 8.695 -25.328 -37.406 1 97.38 631 GLY B O 1
ATOM 10581 N N . PHE B 1 632 ? 10.172 -23.781 -37 1 98.38 632 PHE B N 1
ATOM 10582 C CA . PHE B 1 632 ? 9.195 -22.844 -36.469 1 98.38 632 PHE B CA 1
ATOM 10583 C C . PHE B 1 632 ? 8.625 -21.984 -37.594 1 98.38 632 PHE B C 1
ATOM 10585 O O . PHE B 1 632 ? 9.359 -21.516 -38.469 1 98.38 632 PHE B O 1
ATOM 10592 N N . ARG B 1 633 ? 7.34 -21.812 -37.594 1 98.06 633 ARG B N 1
ATOM 10593 C CA . ARG B 1 633 ? 6.727 -20.781 -38.438 1 98.06 633 ARG B CA 1
ATOM 10594 C C . ARG B 1 633 ? 6.934 -19.406 -37.812 1 98.06 633 ARG B C 1
ATOM 10596 O O . ARG B 1 633 ? 7.016 -19.266 -36.594 1 98.06 633 ARG B O 1
ATOM 10603 N N . GLU B 1 634 ? 6.984 -18.359 -38.625 1 96.25 634 GLU B N 1
ATOM 10604 C CA . GLU B 1 634 ? 7.211 -16.984 -38.156 1 96.25 634 GLU B CA 1
ATOM 10605 C C . GLU B 1 634 ? 6.121 -16.562 -37.156 1 96.25 634 GLU B C 1
ATOM 10607 O O . GLU B 1 634 ? 6.402 -15.867 -36.188 1 96.25 634 GLU B O 1
ATOM 10612 N N . GLU B 1 635 ? 4.895 -16.938 -37.438 1 95.81 635 GLU B N 1
ATOM 10613 C CA . GLU B 1 635 ? 3.746 -16.562 -36.625 1 95.81 635 GLU B CA 1
ATOM 10614 C C . GLU B 1 635 ? 3.855 -17.156 -35.219 1 95.81 635 GLU B C 1
ATOM 10616 O O . GLU B 1 635 ? 3.299 -16.609 -34.25 1 95.81 635 GLU B O 1
ATOM 10621 N N . SER B 1 636 ? 4.594 -18.266 -35.062 1 97.88 636 SER B N 1
ATOM 10622 C CA . SER B 1 636 ? 4.734 -18.953 -33.781 1 97.88 636 SER B CA 1
ATOM 10623 C C . SER B 1 636 ? 5.598 -18.141 -32.812 1 97.88 636 SER B C 1
ATOM 10625 O O . SER B 1 636 ? 5.625 -18.422 -31.625 1 97.88 636 SER B O 1
ATOM 10627 N N . LEU B 1 637 ? 6.207 -17.094 -33.344 1 98.25 637 LEU B N 1
ATOM 10628 C CA . LEU B 1 637 ? 7.102 -16.297 -32.531 1 98.25 637 LEU B CA 1
ATOM 10629 C C . LEU B 1 637 ? 6.426 -14.992 -32.094 1 98.25 637 LEU B C 1
ATOM 10631 O O . LEU B 1 637 ? 6.918 -14.305 -31.188 1 98.25 637 LEU B O 1
ATOM 10635 N N . GLU B 1 638 ? 5.238 -14.648 -32.625 1 97.69 638 GLU B N 1
ATOM 10636 C CA . GLU B 1 638 ? 4.605 -13.359 -32.375 1 97.69 638 GLU B CA 1
ATOM 10637 C C . GLU B 1 638 ? 4.211 -13.219 -30.891 1 97.69 638 GLU B C 1
ATOM 10639 O O . GLU B 1 638 ? 4.613 -12.258 -30.234 1 97.69 638 GLU B O 1
ATOM 10644 N N . LEU B 1 639 ? 3.469 -14.164 -30.391 1 98.06 639 LEU B N 1
ATOM 10645 C CA . LEU B 1 639 ? 2.975 -14.102 -29.016 1 98.06 639 LEU B CA 1
ATOM 10646 C C . LEU B 1 639 ? 4.117 -14.25 -28.016 1 98.06 639 LEU B C 1
ATOM 10648 O O . LEU B 1 639 ? 4.195 -13.5 -27.031 1 98.06 639 LEU B O 1
ATOM 10652 N N . PRO B 1 640 ? 5.07 -15.211 -28.25 1 98.5 640 PRO B N 1
ATOM 10653 C CA . PRO B 1 640 ? 6.203 -15.305 -27.312 1 98.5 640 PRO B CA 1
ATOM 10654 C C . PRO B 1 640 ? 7 -14 -27.234 1 98.5 640 PRO B C 1
ATOM 10656 O O . PRO B 1 640 ? 7.426 -13.609 -26.141 1 98.5 640 PRO B O 1
ATOM 10659 N N . VAL B 1 641 ? 7.207 -13.359 -28.312 1 98.75 641 VAL B N 1
ATOM 10660 C CA . VAL B 1 641 ? 7.938 -12.094 -28.312 1 98.75 641 VAL B CA 1
ATOM 10661 C C . VAL B 1 641 ? 7.133 -11.039 -27.547 1 98.75 641 VAL B C 1
ATOM 10663 O O . VAL B 1 641 ? 7.703 -10.234 -26.812 1 98.75 641 VAL B O 1
ATOM 10666 N N . TYR B 1 642 ? 5.828 -11.078 -27.703 1 98.56 642 TYR B N 1
ATOM 10667 C CA . TYR B 1 642 ? 4.977 -10.195 -26.922 1 98.56 642 TYR B CA 1
ATOM 10668 C C . TYR B 1 642 ? 5.156 -10.438 -25.422 1 98.56 642 TYR B C 1
ATOM 10670 O O . TYR B 1 642 ? 5.297 -9.492 -24.641 1 98.56 642 TYR B O 1
ATOM 10678 N N . TRP B 1 643 ? 5.16 -11.742 -25.016 1 98.69 643 TRP B N 1
ATOM 10679 C CA . TRP B 1 643 ? 5.359 -12.094 -23.609 1 98.69 643 TRP B CA 1
ATOM 10680 C C . TRP B 1 643 ? 6.691 -11.555 -23.094 1 98.69 643 TRP B C 1
ATOM 10682 O O . TRP B 1 643 ? 6.754 -10.977 -22 1 98.69 643 TRP B O 1
ATOM 10692 N N . LEU B 1 644 ? 7.68 -11.711 -23.906 1 98.75 644 LEU B N 1
ATOM 10693 C CA . LEU B 1 644 ? 9.023 -11.289 -23.531 1 98.75 644 LEU B CA 1
ATOM 10694 C C . LEU B 1 644 ? 9.102 -9.773 -23.406 1 98.75 644 LEU B C 1
ATOM 10696 O O . LEU B 1 644 ? 9.859 -9.258 -22.578 1 98.75 644 LEU B O 1
ATOM 10700 N N . CYS B 1 645 ? 8.312 -9.086 -24.203 1 98.44 645 CYS B N 1
ATOM 10701 C CA . CYS B 1 645 ? 8.32 -7.625 -24.188 1 98.44 645 CYS B CA 1
ATOM 10702 C C . CYS B 1 645 ? 7.516 -7.094 -23 1 98.44 645 CYS B C 1
ATOM 10704 O O . CYS B 1 645 ? 8.023 -6.301 -22.219 1 98.44 645 CYS B O 1
ATOM 10706 N N . VAL B 1 646 ? 6.312 -7.559 -22.844 1 98.19 646 VAL B N 1
ATOM 10707 C CA . VAL B 1 646 ? 5.395 -6.965 -21.875 1 98.19 646 VAL B CA 1
ATOM 10708 C C . VAL B 1 646 ? 5.859 -7.289 -20.469 1 98.19 646 VAL B C 1
ATOM 10710 O O . VAL B 1 646 ? 5.684 -6.48 -19.547 1 98.19 646 VAL B O 1
ATOM 10713 N N . GLY B 1 647 ? 6.555 -8.438 -20.234 1 98 647 GLY B N 1
ATOM 10714 C CA . GLY B 1 647 ? 7.051 -8.859 -18.938 1 98 647 GLY B CA 1
ATOM 10715 C C . GLY B 1 647 ? 8.133 -7.941 -18.391 1 98 647 GLY B C 1
ATOM 10716 O O . GLY B 1 647 ? 8.445 -7.984 -17.188 1 98 647 GLY B O 1
ATOM 10717 N N . ARG B 1 648 ? 8.688 -7.062 -19.219 1 96.75 648 ARG B N 1
ATOM 10718 C CA . ARG B 1 648 ? 9.75 -6.148 -18.828 1 96.75 648 ARG B CA 1
ATOM 10719 C C . ARG B 1 648 ? 9.18 -4.914 -18.141 1 96.75 648 ARG B C 1
ATOM 10721 O O . ARG B 1 648 ? 9.914 -4.172 -17.484 1 96.75 648 ARG B O 1
ATOM 10728 N N . PHE B 1 649 ? 7.836 -4.75 -18.25 1 96.31 649 PHE B N 1
ATOM 10729 C CA . PHE B 1 649 ? 7.227 -3.506 -17.797 1 96.31 649 PHE B CA 1
ATOM 10730 C C . PHE B 1 649 ? 6.074 -3.787 -16.844 1 96.31 649 PHE B C 1
ATOM 10732 O O . PHE B 1 649 ? 4.922 -3.469 -17.141 1 96.31 649 PHE B O 1
ATOM 10739 N N . PRO B 1 650 ? 6.387 -4.285 -15.602 1 96.31 650 PRO B N 1
ATOM 10740 C CA . PRO B 1 650 ? 5.344 -4.715 -14.664 1 96.31 650 PRO B CA 1
ATOM 10741 C C . PRO B 1 650 ? 4.5 -3.549 -14.148 1 96.31 650 PRO B C 1
ATOM 10743 O O . PRO B 1 650 ? 3.354 -3.748 -13.734 1 96.31 650 PRO B O 1
ATOM 10746 N N . GLN B 1 651 ? 4.984 -2.311 -14.141 1 96.19 651 GLN B N 1
ATOM 10747 C CA . GLN B 1 651 ? 4.219 -1.16 -13.664 1 96.19 651 GLN B CA 1
ATOM 10748 C C . GLN B 1 651 ? 3.477 -0.481 -14.812 1 96.19 651 GLN B C 1
ATOM 10750 O O . GLN B 1 651 ? 2.287 -0.183 -14.695 1 96.19 651 GLN B O 1
ATOM 10755 N N . THR B 1 652 ? 4.133 -0.31 -15.93 1 96.12 652 THR B N 1
ATOM 10756 C CA . THR B 1 652 ? 3.582 0.403 -17.078 1 96.12 652 THR B CA 1
ATOM 10757 C C . THR B 1 652 ? 2.346 -0.312 -17.625 1 96.12 652 THR B C 1
ATOM 10759 O O . THR B 1 652 ? 1.349 0.329 -17.953 1 96.12 652 THR B O 1
ATOM 10762 N N . PHE B 1 653 ? 2.424 -1.623 -17.688 1 97.38 653 PHE B N 1
ATOM 10763 C CA . PHE B 1 653 ? 1.357 -2.395 -18.312 1 97.38 653 PHE B CA 1
ATOM 10764 C C . PHE B 1 653 ? 0.671 -3.295 -17.281 1 97.38 653 PHE B C 1
ATOM 10766 O O . PHE B 1 653 ? 0.171 -4.367 -17.641 1 97.38 653 PHE B O 1
ATOM 10773 N N . LEU B 1 654 ? 0.715 -2.9 -16 1 97.56 654 LEU B N 1
ATOM 10774 C CA . LEU B 1 654 ? 0.175 -3.727 -14.93 1 97.56 654 LEU B CA 1
ATOM 10775 C C . LEU B 1 654 ? -1.23 -4.211 -15.273 1 97.56 654 LEU B C 1
ATOM 10777 O O . LEU B 1 654 ? -1.5 -5.414 -15.25 1 97.56 654 LEU B O 1
ATOM 10781 N N . PRO B 1 655 ? -2.248 -3.324 -15.664 1 97.81 655 PRO B N 1
ATOM 10782 C CA . PRO B 1 655 ? -3.596 -3.822 -15.945 1 97.81 655 PRO B CA 1
ATOM 10783 C C . PRO B 1 655 ? -3.621 -4.84 -17.094 1 97.81 655 PRO B C 1
ATOM 10785 O O . PRO B 1 655 ? -4.316 -5.855 -17 1 97.81 655 PRO B O 1
ATOM 10788 N N . GLU B 1 656 ? -2.855 -4.598 -18.141 1 98.44 656 GLU B N 1
ATOM 10789 C CA . GLU B 1 656 ? -2.822 -5.484 -19.297 1 98.44 656 GLU B CA 1
ATOM 10790 C C . GLU B 1 656 ? -2.211 -6.836 -18.938 1 98.44 656 GLU B C 1
ATOM 10792 O O . GLU B 1 656 ? -2.695 -7.879 -19.375 1 98.44 656 GLU B O 1
ATOM 10797 N N . VAL B 1 657 ? -1.137 -6.789 -18.109 1 98.75 657 VAL B N 1
ATOM 10798 C CA . VAL B 1 657 ? -0.495 -8.031 -17.688 1 98.75 657 VAL B CA 1
ATOM 10799 C C . VAL B 1 657 ? -1.454 -8.844 -16.828 1 98.75 657 VAL B C 1
ATOM 10801 O O . VAL B 1 657 ? -1.512 -10.07 -16.922 1 98.75 657 VAL B O 1
ATOM 10804 N N . LEU B 1 658 ? -2.189 -8.156 -15.961 1 98.81 658 LEU B N 1
ATOM 10805 C CA . LEU B 1 658 ? -3.17 -8.852 -15.133 1 98.81 658 LEU B CA 1
ATOM 10806 C C . LEU B 1 658 ? -4.234 -9.516 -16 1 98.81 658 LEU B C 1
ATOM 10808 O O . LEU B 1 658 ? -4.621 -10.664 -15.75 1 98.81 658 LEU B O 1
ATOM 10812 N N . GLY B 1 659 ? -4.727 -8.781 -17.031 1 98.69 659 GLY B N 1
ATOM 10813 C CA . GLY B 1 659 ? -5.676 -9.367 -17.969 1 98.69 659 GLY B CA 1
ATOM 10814 C C . GLY B 1 659 ? -5.117 -10.555 -18.719 1 98.69 659 GLY B C 1
ATOM 10815 O O . GLY B 1 659 ? -5.773 -11.594 -18.828 1 98.69 659 GLY B O 1
ATOM 10816 N N . LEU B 1 660 ? -3.91 -10.391 -19.234 1 98.75 660 LEU B N 1
ATOM 10817 C CA . LEU B 1 660 ? -3.23 -11.469 -19.938 1 98.75 660 LEU B CA 1
ATOM 10818 C C . LEU B 1 660 ? -3.061 -12.688 -19.047 1 98.75 660 LEU B C 1
ATOM 10820 O O . LEU B 1 660 ? -3.307 -13.82 -19.469 1 98.75 660 LEU B O 1
ATOM 10824 N N . ASN B 1 661 ? -2.598 -12.461 -17.797 1 98.75 661 ASN B N 1
ATOM 10825 C CA . ASN B 1 661 ? -2.398 -13.555 -16.859 1 98.75 661 ASN B CA 1
ATOM 10826 C C . ASN B 1 661 ? -3.697 -14.305 -16.594 1 98.75 661 ASN B C 1
ATOM 10828 O O . ASN B 1 661 ? -3.705 -15.539 -16.516 1 98.75 661 ASN B O 1
ATOM 10832 N N . LEU B 1 662 ? -4.785 -13.562 -16.406 1 98.44 662 LEU B N 1
ATOM 10833 C CA . LEU B 1 662 ? -6.086 -14.188 -16.203 1 98.44 662 LEU B CA 1
ATOM 10834 C C . LEU B 1 662 ? -6.477 -15.047 -17.406 1 98.44 662 LEU B C 1
ATOM 10836 O O . LEU B 1 662 ? -6.926 -16.188 -17.234 1 98.44 662 LEU B O 1
ATOM 10840 N N . ALA B 1 663 ? -6.297 -14.523 -18.609 1 97.62 663 ALA B N 1
ATOM 10841 C CA . ALA B 1 663 ? -6.617 -15.266 -19.828 1 97.62 663 ALA B CA 1
ATOM 10842 C C . ALA B 1 663 ? -5.77 -16.531 -19.953 1 97.62 663 ALA B C 1
ATOM 10844 O O . ALA B 1 663 ? -6.281 -17.594 -20.266 1 97.62 663 ALA B O 1
ATOM 10845 N N . MET B 1 664 ? -4.504 -16.359 -19.625 1 96.81 664 MET B N 1
ATOM 10846 C CA . MET B 1 664 ? -3.566 -17.469 -19.766 1 96.81 664 MET B CA 1
ATOM 10847 C C . MET B 1 664 ? -3.883 -18.578 -18.766 1 96.81 664 MET B C 1
ATOM 10849 O O . MET B 1 664 ? -3.92 -19.766 -19.141 1 96.81 664 MET B O 1
ATOM 10853 N N . GLU B 1 665 ? -4.117 -18.25 -17.547 1 96.75 665 GLU B N 1
ATOM 10854 C CA . GLU B 1 665 ? -4.332 -19.25 -16.516 1 96.75 665 GLU B CA 1
ATOM 10855 C C . GLU B 1 665 ? -5.672 -19.969 -16.703 1 96.75 665 GLU B C 1
ATOM 10857 O O . GLU B 1 665 ? -5.812 -21.141 -16.344 1 96.75 665 GLU B O 1
ATOM 10862 N N . LEU B 1 666 ? -6.535 -19.234 -17.266 1 94.88 666 LEU B N 1
ATOM 10863 C CA . LEU B 1 666 ? -7.855 -19.812 -17.469 1 94.88 666 LEU B CA 1
ATOM 10864 C C . LEU B 1 666 ? -7.887 -20.641 -18.75 1 94.88 666 LEU B C 1
ATOM 10866 O O . LEU B 1 666 ? -8.758 -21.5 -18.922 1 94.88 666 LEU B O 1
ATOM 10870 N N . SER B 1 667 ? -6.734 -20.375 -19.5 1 88.62 667 SER B N 1
ATOM 10871 C CA . SER B 1 667 ? -6.715 -21 -20.812 1 88.62 667 SER B CA 1
ATOM 10872 C C . SER B 1 667 ? -6.59 -22.516 -20.719 1 88.62 667 SER B C 1
ATOM 10874 O O . SER B 1 667 ? -5.672 -23.031 -20.062 1 88.62 667 SER B O 1
ATOM 10876 N N . GLY B 1 668 ? -7.367 -23.312 -20.797 1 83.69 668 GLY B N 1
ATOM 10877 C CA . GLY B 1 668 ? -7.324 -24.766 -20.891 1 83.69 668 GLY B CA 1
ATOM 10878 C C . GLY B 1 668 ? -8.07 -25.453 -19.766 1 83.69 668 GLY B C 1
ATOM 10879 O O . GLY B 1 668 ? -8.312 -26.656 -19.828 1 83.69 668 GLY B O 1
ATOM 10880 N N . VAL B 1 669 ? -8.32 -24.641 -18.812 1 85.25 669 VAL B N 1
ATOM 10881 C CA . VAL B 1 669 ? -8.938 -25.203 -17.609 1 85.25 669 VAL B CA 1
ATOM 10882 C C . VAL B 1 669 ? -10.344 -25.688 -17.953 1 85.25 669 VAL B C 1
ATOM 10884 O O . VAL B 1 669 ? -11.125 -24.969 -18.578 1 85.25 669 VAL B O 1
ATOM 10887 N N . GLY B 1 670 ? -10.586 -26.875 -17.672 1 78.06 670 GLY B N 1
ATOM 10888 C CA . GLY B 1 670 ? -11.922 -27.453 -17.797 1 78.06 670 GLY B CA 1
ATOM 10889 C C . GLY B 1 670 ? -12.156 -28.125 -19.141 1 78.06 670 GLY B C 1
ATOM 10890 O O . GLY B 1 670 ? -13.109 -28.891 -19.281 1 78.06 670 GLY B O 1
ATOM 10891 N N . GLY B 1 671 ? -11.211 -27.844 -20.125 1 83.38 671 GLY B N 1
ATOM 10892 C CA . GLY B 1 671 ? -11.523 -28.406 -21.438 1 83.38 671 GLY B CA 1
ATOM 10893 C C . GLY B 1 671 ? -10.289 -28.75 -22.25 1 83.38 671 GLY B C 1
ATOM 10894 O O . GLY B 1 671 ? -9.844 -29.906 -22.25 1 83.38 671 GLY B O 1
ATOM 10895 N N . THR B 1 672 ? -9.562 -27.766 -22.625 1 82.06 672 THR B N 1
ATOM 10896 C CA . THR B 1 672 ? -8.492 -27.906 -23.594 1 82.06 672 THR B CA 1
ATOM 10897 C C . THR B 1 672 ? -7.391 -28.828 -23.062 1 82.06 672 THR B C 1
ATOM 10899 O O . THR B 1 672 ? -6.844 -29.641 -23.812 1 82.06 672 THR B O 1
ATOM 10902 N N . TYR B 1 673 ? -7.035 -28.75 -21.844 1 88.25 673 TYR B N 1
ATOM 10903 C CA . TYR B 1 673 ? -6 -29.609 -21.281 1 88.25 673 TYR B CA 1
ATOM 10904 C C . TYR B 1 673 ? -6.469 -31.062 -21.219 1 88.25 673 TYR B C 1
ATOM 10906 O O . TYR B 1 673 ? -5.676 -31.984 -21.422 1 88.25 673 TYR B O 1
ATOM 10914 N N . ARG B 1 674 ? -7.734 -31.25 -20.938 1 88.38 674 ARG B N 1
ATOM 10915 C CA . ARG B 1 674 ? -8.289 -32.594 -20.906 1 88.38 674 ARG B CA 1
ATOM 10916 C C . ARG B 1 674 ? -8.281 -33.219 -22.297 1 88.38 674 ARG B C 1
ATOM 10918 O O . ARG B 1 674 ? -7.922 -34.406 -22.438 1 88.38 674 ARG B O 1
ATOM 10925 N N . ARG B 1 675 ? -8.57 -32.469 -23.297 1 89.88 675 ARG B N 1
ATOM 10926 C CA . ARG B 1 675 ? -8.547 -32.969 -24.672 1 89.88 675 ARG B CA 1
ATOM 10927 C C . ARG B 1 675 ? -7.121 -33.25 -25.125 1 89.88 675 ARG B C 1
ATOM 10929 O O . ARG B 1 675 ? -6.867 -34.25 -25.797 1 89.88 675 ARG B O 1
ATOM 10936 N N . ALA B 1 676 ? -6.266 -32.344 -24.797 1 92.19 676 ALA B N 1
ATOM 10937 C CA . ALA B 1 676 ? -4.855 -32.562 -25.125 1 92.19 676 ALA B CA 1
ATOM 10938 C C . ALA B 1 676 ? -4.32 -33.844 -24.469 1 92.19 676 ALA B C 1
ATOM 10940 O O . ALA B 1 676 ? -3.52 -34.562 -25.062 1 92.19 676 ALA B O 1
ATOM 10941 N N . ARG B 1 677 ? -4.699 -34.062 -23.219 1 93.25 677 ARG B N 1
ATOM 10942 C CA . ARG B 1 677 ? -4.297 -35.312 -22.516 1 93.25 677 ARG B CA 1
ATOM 10943 C C . ARG B 1 677 ? -4.73 -36.531 -23.297 1 93.25 677 ARG B C 1
ATOM 10945 O O . ARG B 1 677 ? -3.955 -37.469 -23.453 1 93.25 677 ARG B O 1
ATOM 10952 N N . LEU B 1 678 ? -5.965 -36.562 -23.828 1 93.88 678 LEU B N 1
ATOM 10953 C CA . LEU B 1 678 ? -6.48 -37.688 -24.594 1 93.88 678 LEU B CA 1
ATOM 10954 C C . LEU B 1 678 ? -5.641 -37.906 -25.844 1 93.88 678 LEU B C 1
ATOM 10956 O O . LEU B 1 678 ? -5.297 -39.062 -26.172 1 93.88 678 LEU B O 1
ATOM 10960 N N . ALA B 1 679 ? -5.32 -36.875 -26.5 1 95.25 679 ALA B N 1
ATOM 10961 C CA . ALA B 1 679 ? -4.539 -36.969 -27.734 1 95.25 679 ALA B CA 1
ATOM 10962 C C . ALA B 1 679 ? -3.135 -37.5 -27.438 1 95.25 679 ALA B C 1
ATOM 10964 O O . ALA B 1 679 ? -2.643 -38.375 -28.141 1 95.25 679 ALA B O 1
ATOM 10965 N N . LEU B 1 680 ? -2.465 -36.969 -26.484 1 96.69 680 LEU B N 1
ATOM 10966 C CA . LEU B 1 680 ? -1.111 -37.375 -26.125 1 96.69 680 LEU B CA 1
ATOM 10967 C C . LEU B 1 680 ? -1.086 -38.844 -25.719 1 96.69 680 LEU B C 1
ATOM 10969 O O . LEU B 1 680 ? -0.214 -39.594 -26.141 1 96.69 680 LEU B O 1
ATOM 10973 N N . LYS B 1 681 ? -2.047 -39.219 -24.906 1 95.62 681 LYS B N 1
ATOM 10974 C CA . LYS B 1 681 ? -2.146 -40.625 -24.453 1 95.62 681 LYS B CA 1
ATOM 10975 C C . LYS B 1 681 ? -2.365 -41.562 -25.625 1 95.62 681 LYS B C 1
ATOM 10977 O O . LYS B 1 681 ? -1.769 -42.625 -25.688 1 95.62 681 LYS B O 1
ATOM 10982 N N . ALA B 1 682 ? -3.195 -41.156 -26.531 1 96.38 682 ALA B N 1
ATOM 10983 C CA . ALA B 1 682 ? -3.523 -41.969 -27.688 1 96.38 682 ALA B CA 1
ATOM 10984 C C . ALA B 1 682 ? -2.273 -42.312 -28.5 1 96.38 682 ALA B C 1
ATOM 10986 O O . ALA B 1 682 ? -2.17 -43.375 -29.078 1 96.38 682 ALA B O 1
ATOM 10987 N N . TYR B 1 683 ? -1.386 -41.406 -28.531 1 97.19 683 TYR B N 1
ATOM 10988 C CA . TYR B 1 683 ? -0.219 -41.594 -29.391 1 97.19 683 TYR B CA 1
ATOM 10989 C C . TYR B 1 683 ? 1.008 -41.969 -28.578 1 97.19 683 TYR B C 1
ATOM 10991 O O . TYR B 1 683 ? 2.125 -42 -29.094 1 97.19 683 TYR B O 1
ATOM 10999 N N . GLY B 1 684 ? 0.874 -42.125 -27.234 1 96.94 684 GLY B N 1
ATOM 11000 C CA . GLY B 1 684 ? 1.917 -42.656 -26.375 1 96.94 684 GLY B CA 1
ATOM 11001 C C . GLY B 1 684 ? 2.906 -41.594 -25.922 1 96.94 684 GLY B C 1
ATOM 11002 O O . GLY B 1 684 ? 4.051 -41.938 -25.578 1 96.94 684 GLY B O 1
ATOM 11003 N N . PHE B 1 685 ? 2.604 -40.375 -25.984 1 97.56 685 PHE B N 1
ATOM 11004 C CA . PHE B 1 685 ? 3.457 -39.281 -25.516 1 97.56 685 PHE B CA 1
ATOM 11005 C C . PHE B 1 685 ? 3.156 -38.938 -24.062 1 97.56 685 PHE B C 1
ATOM 11007 O O . PHE B 1 685 ? 2.068 -39.25 -23.562 1 97.56 685 PHE B O 1
ATOM 11014 N N . SER B 1 686 ? 4.102 -38.344 -23.359 1 96 686 SER B N 1
ATOM 11015 C CA . SER B 1 686 ? 3.918 -37.938 -21.969 1 96 686 SER B CA 1
ATOM 11016 C C . SER B 1 686 ? 2.811 -36.906 -21.828 1 96 686 SER B C 1
ATOM 11018 O O . SER B 1 686 ? 2.73 -35.969 -22.625 1 96 686 SER B O 1
ATOM 11020 N N . THR B 1 687 ? 1.943 -37.031 -20.812 1 95.19 687 THR B N 1
ATOM 11021 C CA . THR B 1 687 ? 0.87 -36.094 -20.531 1 95.19 687 THR B CA 1
ATOM 11022 C C . THR B 1 687 ? 1.235 -35.188 -19.344 1 95.19 687 THR B C 1
ATOM 11024 O O . THR B 1 687 ? 0.406 -34.406 -18.875 1 95.19 687 THR B O 1
ATOM 11027 N N . ARG B 1 688 ? 2.416 -35.25 -18.891 1 93.62 688 ARG B N 1
ATOM 11028 C CA . ARG B 1 688 ? 2.826 -34.594 -17.641 1 93.62 688 ARG B CA 1
ATOM 11029 C C . ARG B 1 688 ? 2.568 -33.094 -17.672 1 93.62 688 ARG B C 1
ATOM 11031 O O . ARG B 1 688 ? 2.062 -32.531 -16.703 1 93.62 688 ARG B O 1
ATOM 11038 N N . PHE B 1 689 ? 2.936 -32.469 -18.781 1 94.12 689 PHE B N 1
ATOM 11039 C CA . PHE B 1 689 ? 2.779 -31.016 -18.875 1 94.12 689 PHE B CA 1
ATOM 11040 C C . PHE B 1 689 ? 1.316 -30.625 -18.734 1 94.12 689 PHE B C 1
ATOM 11042 O O . PHE B 1 689 ? 0.991 -29.703 -17.984 1 94.12 689 PHE B O 1
ATOM 11049 N N . VAL B 1 690 ? 0.414 -31.281 -19.422 1 94.12 690 VAL B N 1
ATOM 11050 C CA . VAL B 1 690 ? -1.003 -30.938 -19.406 1 94.12 690 VAL B CA 1
ATOM 11051 C C . VAL B 1 690 ? -1.622 -31.375 -18.078 1 94.12 690 VAL B C 1
ATOM 11053 O O . VAL B 1 690 ? -2.584 -30.766 -17.609 1 94.12 690 VAL B O 1
ATOM 11056 N N . ASP B 1 691 ? -1.153 -32.469 -17.484 1 92.88 691 ASP B N 1
ATOM 11057 C CA . ASP B 1 691 ? -1.645 -32.938 -16.188 1 92.88 691 ASP B CA 1
ATOM 11058 C C . ASP B 1 691 ? -1.378 -31.906 -15.094 1 92.88 691 ASP B C 1
ATOM 11060 O O . ASP B 1 691 ? -2.26 -31.609 -14.281 1 92.88 691 ASP B O 1
ATOM 11064 N N . ILE B 1 692 ? -0.201 -31.359 -15.039 1 93.06 692 ILE B N 1
ATOM 11065 C CA . ILE B 1 692 ? 0.17 -30.375 -14.031 1 93.06 692 ILE B CA 1
ATOM 11066 C C . ILE B 1 692 ? -0.708 -29.141 -14.172 1 93.06 692 ILE B C 1
ATOM 11068 O O . ILE B 1 692 ? -1.221 -28.609 -13.18 1 93.06 692 ILE B O 1
ATOM 11072 N N . HIS B 1 693 ? -0.961 -28.672 -15.375 1 93.69 693 HIS B N 1
ATOM 11073 C CA . HIS B 1 693 ? -1.707 -27.438 -15.594 1 93.69 693 HIS B CA 1
ATOM 11074 C C . HIS B 1 693 ? -3.197 -27.641 -15.344 1 93.69 693 HIS B C 1
ATOM 11076 O O . HIS B 1 693 ? -3.91 -26.703 -14.992 1 93.69 693 HIS B O 1
ATOM 11082 N N . ASN B 1 694 ? -3.664 -28.859 -15.492 1 89.69 694 ASN B N 1
ATOM 11083 C CA . ASN B 1 694 ? -5.055 -29.156 -15.172 1 89.69 694 ASN B CA 1
ATOM 11084 C C . ASN B 1 694 ? -5.34 -29 -13.688 1 89.69 694 ASN B C 1
ATOM 11086 O O . ASN B 1 694 ? -6.492 -28.797 -13.289 1 89.69 694 ASN B O 1
ATOM 11090 N N . THR B 1 695 ? -4.316 -29.016 -12.883 1 91.5 695 THR B N 1
ATOM 11091 C CA . THR B 1 695 ? -4.527 -28.938 -11.445 1 91.5 695 THR B CA 1
ATOM 11092 C C . THR B 1 695 ? -4.051 -27.594 -10.891 1 91.5 695 THR B C 1
ATOM 11094 O O . THR B 1 695 ? -4.824 -26.875 -10.273 1 91.5 695 THR B O 1
ATOM 11097 N N . ILE B 1 696 ? -2.873 -27.156 -11.219 1 93.75 696 ILE B N 1
ATOM 11098 C CA . ILE B 1 696 ? -2.309 -25.953 -10.594 1 93.75 696 ILE B CA 1
ATOM 11099 C C . ILE B 1 696 ? -3.064 -24.719 -11.07 1 93.75 696 ILE B C 1
ATOM 11101 O O . ILE B 1 696 ? -3.111 -23.703 -10.367 1 93.75 696 ILE B O 1
ATOM 11105 N N . ASP B 1 697 ? -3.717 -24.781 -12.258 1 95.56 697 ASP B N 1
ATOM 11106 C CA . ASP B 1 697 ? -4.406 -23.625 -12.828 1 95.56 697 ASP B CA 1
ATOM 11107 C C . ASP B 1 697 ? -5.863 -23.578 -12.375 1 95.56 697 ASP B C 1
ATOM 11109 O O . ASP B 1 697 ? -6.652 -22.781 -12.891 1 95.56 697 ASP B O 1
ATOM 11113 N N . ASN B 1 698 ? -6.297 -24.422 -11.406 1 92.69 698 ASN B N 1
ATOM 11114 C CA . ASN B 1 698 ? -7.711 -24.562 -11.07 1 92.69 698 ASN B CA 1
ATOM 11115 C C . ASN B 1 698 ? -8.312 -23.234 -10.617 1 92.69 698 ASN B C 1
ATOM 11117 O O . ASN B 1 698 ? -7.582 -22.312 -10.258 1 92.69 698 ASN B O 1
ATOM 11121 N N . VAL B 1 699 ? -9.602 -23.125 -10.625 1 94.25 699 VAL B N 1
ATOM 11122 C CA . VAL B 1 699 ? -10.32 -21.859 -10.445 1 94.25 699 VAL B CA 1
ATOM 11123 C C . VAL B 1 699 ? -10.625 -21.641 -8.969 1 94.25 699 VAL B C 1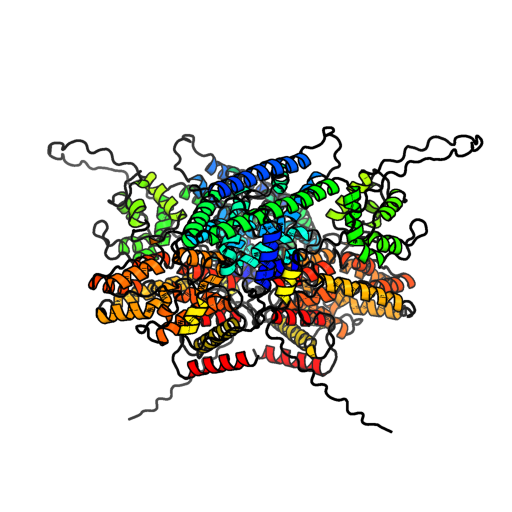
ATOM 11125 O O . VAL B 1 699 ? -11.172 -20.609 -8.586 1 94.25 699 VAL B O 1
ATOM 11128 N N . ALA B 1 700 ? -10.258 -22.594 -8.109 1 92.12 700 ALA B N 1
ATOM 11129 C CA . ALA B 1 700 ? -10.625 -22.484 -6.699 1 92.12 700 ALA B CA 1
ATOM 11130 C C . ALA B 1 700 ? -9.445 -22.031 -5.855 1 92.12 700 ALA B C 1
ATOM 11132 O O . ALA B 1 700 ? -9.539 -21.062 -5.109 1 92.12 700 ALA B O 1
ATOM 11133 N N . THR B 1 701 ? -8.305 -22.703 -5.961 1 92.38 701 THR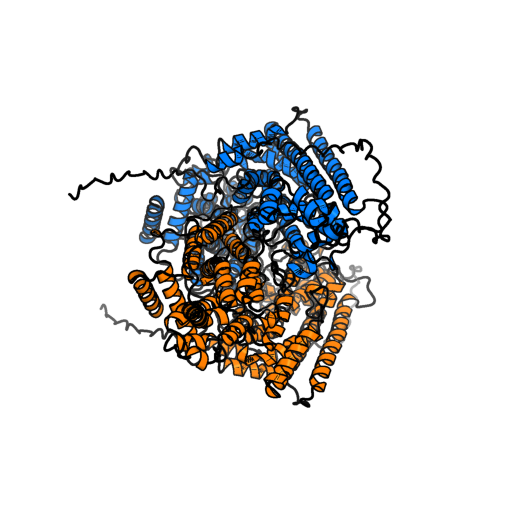 B N 1
ATOM 11134 C CA . THR B 1 701 ? -7.141 -22.438 -5.125 1 92.38 701 THR B CA 1
ATOM 11135 C C . THR B 1 701 ? -5.887 -22.266 -5.98 1 92.38 701 THR B C 1
ATOM 11137 O O . THR B 1 701 ? -4.773 -22.203 -5.453 1 92.38 701 THR B O 1
ATOM 11140 N N . GLY B 1 702 ? -6.059 -22.25 -7.266 1 95.38 702 GLY B N 1
ATOM 11141 C CA . GLY B 1 702 ? -4.91 -22.281 -8.156 1 95.38 702 GLY B CA 1
ATOM 11142 C C . GLY B 1 702 ? -4.66 -20.953 -8.844 1 95.38 702 GLY B C 1
ATOM 11143 O O . GLY B 1 702 ? -5.066 -19.906 -8.336 1 95.38 702 GLY B O 1
ATOM 11144 N N . HIS B 1 703 ? -3.967 -21 -10.008 1 97.62 703 HIS B N 1
ATOM 11145 C CA . HIS B 1 703 ? -3.475 -19.828 -10.719 1 97.62 703 HIS B CA 1
ATOM 11146 C C . HIS B 1 703 ? -4.625 -18.969 -11.234 1 97.62 703 HIS B C 1
ATOM 11148 O O . HIS B 1 703 ? -4.531 -17.734 -11.25 1 97.62 703 HIS B O 1
ATOM 11154 N N . SER B 1 704 ? -5.711 -19.656 -11.695 1 97.44 704 SER B N 1
ATOM 11155 C CA . SER B 1 704 ? -6.844 -18.891 -12.211 1 97.44 704 SER B CA 1
ATOM 11156 C C . SER B 1 704 ? -7.5 -18.062 -11.109 1 97.44 704 SER B C 1
ATOM 11158 O O . SER B 1 704 ? -7.867 -16.906 -11.328 1 97.44 704 SER B O 1
ATOM 11160 N N . ALA B 1 705 ? -7.629 -18.688 -9.969 1 96.31 705 ALA B N 1
ATOM 11161 C CA . ALA B 1 705 ? -8.18 -17.969 -8.82 1 96.31 705 ALA B CA 1
ATOM 11162 C C . ALA B 1 705 ? -7.281 -16.812 -8.414 1 96.31 705 ALA B C 1
ATOM 11164 O O . ALA B 1 705 ? -7.762 -15.703 -8.172 1 96.31 705 ALA B O 1
ATOM 11165 N N . TRP B 1 706 ? -5.984 -17.094 -8.32 1 97.5 706 TRP B N 1
ATOM 11166 C CA . TRP B 1 706 ? -5.016 -16.078 -7.953 1 97.5 706 TRP B CA 1
ATOM 11167 C C . TRP B 1 706 ? -5.059 -14.914 -8.945 1 97.5 706 TRP B C 1
ATOM 11169 O O . TRP B 1 706 ? -4.969 -13.742 -8.547 1 97.5 706 TRP B O 1
ATOM 11179 N N . ALA B 1 707 ? -5.152 -15.227 -10.227 1 98.5 707 ALA B N 1
ATOM 11180 C CA . ALA B 1 707 ? -5.203 -14.203 -11.266 1 98.5 707 ALA B CA 1
ATOM 11181 C C . ALA B 1 707 ? -6.422 -13.297 -11.094 1 98.5 707 ALA B C 1
ATOM 11183 O O . ALA B 1 707 ? -6.316 -12.078 -11.203 1 98.5 707 ALA B O 1
ATOM 11184 N N . ALA B 1 708 ? -7.566 -13.914 -10.82 1 97.88 708 ALA B N 1
ATOM 11185 C CA . ALA B 1 708 ? -8.789 -13.148 -10.594 1 97.88 708 ALA B CA 1
ATOM 11186 C C . ALA B 1 708 ? -8.656 -12.242 -9.375 1 97.88 708 ALA B C 1
ATOM 11188 O O . ALA B 1 708 ? -9.047 -11.07 -9.414 1 97.88 708 ALA B O 1
ATOM 11189 N N . ASP B 1 709 ? -8.117 -12.781 -8.344 1 97.5 709 ASP B N 1
ATOM 11190 C CA . ASP B 1 709 ? -7.953 -12.016 -7.109 1 97.5 709 ASP B CA 1
ATOM 11191 C C . ASP B 1 709 ? -7.027 -10.82 -7.328 1 97.5 709 ASP B C 1
ATOM 11193 O O . ASP B 1 709 ? -7.242 -9.75 -6.75 1 97.5 709 ASP B O 1
ATOM 11197 N N . ALA B 1 710 ? -5.965 -10.977 -8.062 1 98.44 710 ALA B N 1
ATOM 11198 C CA . ALA B 1 710 ? -5.043 -9.883 -8.352 1 98.44 710 ALA B CA 1
ATOM 11199 C C . ALA B 1 710 ? -5.758 -8.742 -9.07 1 98.44 710 ALA B C 1
ATOM 11201 O O . ALA B 1 710 ? -5.559 -7.57 -8.742 1 98.44 710 ALA B O 1
ATOM 11202 N N . VAL B 1 711 ? -6.602 -9.07 -10.055 1 98.56 711 VAL B N 1
ATOM 11203 C CA . VAL B 1 711 ? -7.391 -8.07 -10.766 1 98.56 711 VAL B CA 1
ATOM 11204 C C . VAL B 1 711 ? -8.312 -7.352 -9.789 1 98.56 711 VAL B C 1
ATOM 11206 O O . VAL B 1 711 ? -8.391 -6.121 -9.789 1 98.56 711 VAL B O 1
ATOM 11209 N N . ASP B 1 712 ? -9.008 -8.156 -8.969 1 97.94 712 ASP B N 1
ATOM 11210 C CA . ASP B 1 712 ? -9.945 -7.594 -8.008 1 97.94 712 ASP B CA 1
ATOM 11211 C C . ASP B 1 712 ? -9.242 -6.637 -7.043 1 97.94 712 ASP B C 1
ATOM 11213 O O . ASP B 1 712 ? -9.789 -5.586 -6.695 1 97.94 712 ASP B O 1
ATOM 11217 N N . THR B 1 713 ? -8.078 -6.98 -6.605 1 97.88 713 THR B N 1
ATOM 11218 C CA . THR B 1 713 ? -7.324 -6.137 -5.68 1 97.88 713 THR B CA 1
ATOM 11219 C C . THR B 1 713 ? -7 -4.789 -6.32 1 97.88 713 THR B C 1
ATOM 11221 O O . THR B 1 713 ? -7.156 -3.744 -5.684 1 97.88 713 THR B O 1
ATOM 11224 N N . LEU B 1 714 ? -6.562 -4.805 -7.574 1 97.56 714 LEU B N 1
ATOM 11225 C CA . LEU B 1 714 ? -6.262 -3.562 -8.281 1 97.56 714 LEU B CA 1
ATOM 11226 C C . LEU B 1 714 ? -7.508 -2.689 -8.398 1 97.56 714 LEU B C 1
ATOM 11228 O O . LEU B 1 714 ? -7.48 -1.511 -8.031 1 97.56 714 LEU B O 1
ATOM 11232 N N . LEU B 1 715 ? -8.594 -3.271 -8.828 1 97.19 715 LEU B N 1
ATOM 11233 C CA . LEU B 1 715 ? -9.781 -2.494 -9.156 1 97.19 715 LEU B CA 1
ATOM 11234 C C . LEU B 1 715 ? -10.469 -1.993 -7.887 1 97.19 715 LEU B C 1
ATOM 11236 O O . LEU B 1 715 ? -11.023 -0.892 -7.871 1 97.19 715 LEU B O 1
ATOM 11240 N N . ALA B 1 716 ? -10.43 -2.783 -6.816 1 95.56 716 ALA B N 1
ATOM 11241 C CA . ALA B 1 716 ? -11.055 -2.398 -5.551 1 95.56 716 ALA B CA 1
ATOM 11242 C C . ALA B 1 716 ? -10.391 -1.153 -4.969 1 95.56 716 ALA B C 1
ATOM 11244 O O . ALA B 1 716 ? -10.977 -0.455 -4.145 1 95.56 716 ALA B O 1
ATOM 11245 N N . SER B 1 717 ? -9.203 -0.841 -5.418 1 93.44 717 SER B N 1
ATOM 11246 C CA . SER B 1 717 ? -8.438 0.266 -4.852 1 93.44 717 SER B CA 1
ATOM 11247 C C . SER B 1 717 ? -8.656 1.552 -5.641 1 93.44 717 SER B C 1
ATOM 11249 O O . SER B 1 717 ? -8.141 2.607 -5.273 1 93.44 717 SER B O 1
ATOM 11251 N N . LEU B 1 718 ? -9.438 1.556 -6.711 1 94.31 718 LEU B N 1
ATOM 11252 C CA . LEU B 1 718 ? -9.547 2.684 -7.629 1 94.31 718 LEU B CA 1
ATOM 11253 C C . LEU B 1 718 ? -10.898 3.381 -7.465 1 94.31 718 LEU B C 1
ATOM 11255 O O . LEU B 1 718 ? -11.883 2.75 -7.09 1 94.31 718 LEU B O 1
ATOM 11259 N N . PRO B 1 719 ? -10.914 4.656 -7.762 1 91.75 719 PRO B N 1
ATOM 11260 C CA . PRO B 1 719 ? -12.172 5.391 -7.656 1 91.75 719 PRO B CA 1
ATOM 11261 C C . PRO B 1 719 ? -13.164 5.031 -8.758 1 91.75 719 PRO B C 1
ATOM 11263 O O . PRO B 1 719 ? -12.758 4.719 -9.883 1 91.75 719 PRO B O 1
ATOM 11266 N N . ASP B 1 720 ? -14.383 5.141 -8.453 1 88.5 720 ASP B N 1
ATOM 11267 C CA . ASP B 1 720 ? -15.445 4.801 -9.391 1 88.5 720 ASP B CA 1
ATOM 11268 C C . ASP B 1 720 ? -15.68 5.926 -10.391 1 88.5 720 ASP B C 1
ATOM 11270 O O . ASP B 1 720 ? -16.188 5.691 -11.492 1 88.5 720 ASP B O 1
ATOM 11274 N N . ALA B 1 721 ? -15.367 7.152 -10.023 1 86.06 721 ALA B N 1
ATOM 11275 C CA . ALA B 1 721 ? -15.57 8.289 -10.914 1 86.06 721 ALA B CA 1
ATOM 11276 C C . ALA B 1 721 ? -14.789 8.109 -12.211 1 86.06 721 ALA B C 1
ATOM 11278 O O . ALA B 1 721 ? -13.695 7.535 -12.219 1 86.06 721 ALA B O 1
ATOM 11279 N N . PRO B 1 722 ? -15.359 8.617 -13.219 1 80.31 722 PRO B N 1
ATOM 11280 C CA . PRO B 1 722 ? -14.68 8.438 -14.5 1 80.31 722 PRO B CA 1
ATOM 11281 C C . PRO B 1 722 ? -13.391 9.242 -14.602 1 80.31 722 PRO B C 1
ATOM 11283 O O . PRO B 1 722 ? -13.203 10.211 -13.867 1 80.31 722 PRO B O 1
ATOM 11286 N N . GLY B 1 723 ? -12.523 8.82 -15.516 1 79.19 723 GLY B N 1
ATOM 11287 C CA . GLY B 1 723 ? -11.281 9.523 -15.773 1 79.19 723 GLY B CA 1
ATOM 11288 C C . GLY B 1 723 ? -10.094 8.594 -15.953 1 79.19 723 GLY B C 1
ATOM 11289 O O . GLY B 1 723 ? -10.195 7.395 -15.711 1 79.19 723 GLY B O 1
ATOM 11290 N N . PRO B 1 724 ? -9.008 9.234 -16.375 1 77.5 724 PRO B N 1
ATOM 11291 C CA . PRO B 1 724 ? -7.805 8.422 -16.547 1 77.5 724 PRO B CA 1
ATOM 11292 C C . PRO B 1 724 ? -7.316 7.816 -15.227 1 77.5 724 PRO B C 1
ATOM 11294 O O . PRO B 1 724 ? -7.215 8.523 -14.219 1 77.5 724 PRO B O 1
ATOM 11297 N N . GLY B 1 725 ? -7.066 6.531 -15.312 1 84.56 725 GLY B N 1
ATOM 11298 C CA . GLY B 1 725 ? -6.543 5.848 -14.141 1 84.56 725 GLY B CA 1
ATOM 11299 C C . GLY B 1 725 ? -7.625 5.422 -13.164 1 84.56 725 GLY B C 1
ATOM 11300 O O . GLY B 1 725 ? -7.348 4.734 -12.18 1 84.56 725 GLY B O 1
ATOM 11301 N N . ALA B 1 726 ? -8.852 5.797 -13.492 1 91.62 726 ALA B N 1
ATOM 11302 C CA . ALA B 1 726 ? -9.961 5.387 -12.641 1 91.62 726 ALA B CA 1
ATOM 11303 C C . ALA B 1 726 ? -10.383 3.949 -12.938 1 91.62 726 ALA B C 1
ATOM 11305 O O . ALA B 1 726 ? -9.836 3.314 -13.844 1 91.62 726 ALA B O 1
ATOM 11306 N N . ARG B 1 727 ? -11.289 3.459 -12.203 1 94.56 727 ARG B N 1
ATOM 11307 C CA . ARG B 1 727 ? -11.656 2.047 -12.219 1 94.56 727 ARG B CA 1
ATOM 11308 C C . ARG B 1 727 ? -12.109 1.612 -13.609 1 94.56 727 ARG B C 1
ATOM 11310 O O . ARG B 1 727 ? -11.648 0.596 -14.133 1 94.56 727 ARG B O 1
ATOM 11317 N N . ALA B 1 728 ? -13.031 2.365 -14.25 1 94.12 728 ALA B N 1
ATOM 11318 C CA . ALA B 1 728 ? -13.547 1.999 -15.562 1 94.12 728 ALA B CA 1
ATOM 11319 C C . ALA B 1 728 ? -12.438 1.987 -16.609 1 94.12 728 ALA B C 1
ATOM 11321 O O . ALA B 1 728 ? -12.391 1.103 -17.469 1 94.12 728 ALA B O 1
ATOM 11322 N N . ASP B 1 729 ? -11.609 2.98 -16.578 1 93.88 729 ASP B N 1
ATOM 11323 C CA . ASP B 1 729 ? -10.477 3.068 -17.484 1 93.88 729 ASP B CA 1
ATOM 11324 C C . ASP B 1 729 ? -9.539 1.874 -17.328 1 93.88 729 ASP B C 1
ATOM 11326 O O . ASP B 1 729 ? -9.164 1.229 -18.297 1 93.88 729 ASP B O 1
ATOM 11330 N N . VAL B 1 730 ? -9.156 1.566 -16.109 1 96.25 730 VAL B N 1
ATOM 11331 C CA . VAL B 1 730 ? -8.234 0.479 -15.812 1 96.25 730 VAL B CA 1
ATOM 11332 C C . VAL B 1 730 ? -8.867 -0.858 -16.188 1 96.25 730 VAL B C 1
ATOM 11334 O O . VAL B 1 730 ? -8.195 -1.757 -16.688 1 96.25 730 VAL B O 1
ATOM 11337 N N . TRP B 1 731 ? -10.195 -1.004 -15.906 1 96.88 731 TRP B N 1
ATOM 11338 C CA . TRP B 1 731 ? -10.898 -2.219 -16.312 1 96.88 731 TRP B CA 1
ATOM 11339 C C . TRP B 1 731 ? -10.82 -2.418 -17.812 1 96.88 731 TRP B C 1
ATOM 11341 O O . TRP B 1 731 ? -10.641 -3.541 -18.297 1 96.88 731 TRP B O 1
ATOM 11351 N N . GLY B 1 732 ? -10.961 -1.301 -18.594 1 95.88 732 GLY B N 1
ATOM 11352 C CA . GLY B 1 732 ? -10.781 -1.383 -20.031 1 95.88 732 GLY B CA 1
ATOM 11353 C C . GLY B 1 732 ? -9.422 -1.917 -20.438 1 95.88 732 GLY B C 1
ATOM 11354 O O . GLY B 1 732 ? -9.32 -2.74 -21.359 1 95.88 732 GLY B O 1
ATOM 11355 N N . ARG B 1 733 ? -8.406 -1.487 -19.766 1 96.62 733 ARG B N 1
ATOM 11356 C CA . ARG B 1 733 ? -7.047 -1.953 -20.031 1 96.62 733 ARG B CA 1
ATOM 11357 C C . ARG B 1 733 ? -6.898 -3.43 -19.672 1 96.62 733 ARG B C 1
ATOM 11359 O O . ARG B 1 733 ? -6.227 -4.176 -20.391 1 96.62 733 ARG B O 1
ATOM 11366 N N . VAL B 1 734 ? -7.531 -3.898 -18.531 1 98.19 734 VAL B N 1
ATOM 11367 C CA . VAL B 1 734 ? -7.508 -5.305 -18.156 1 98.19 734 VAL B CA 1
ATOM 11368 C C . VAL B 1 734 ? -8.172 -6.148 -19.25 1 98.19 734 VAL B C 1
ATOM 11370 O O . VAL B 1 734 ? -7.652 -7.203 -19.609 1 98.19 734 VAL B O 1
ATOM 11373 N N . ARG B 1 735 ? -9.273 -5.66 -19.766 1 97.56 735 ARG B N 1
ATOM 11374 C CA . ARG B 1 735 ? -10.008 -6.379 -20.812 1 97.56 735 ARG B CA 1
ATOM 11375 C C . ARG B 1 735 ? -9.172 -6.488 -22.078 1 97.56 735 ARG B C 1
ATOM 11377 O O . ARG B 1 735 ? -9.172 -7.535 -22.734 1 97.56 735 ARG B O 1
ATOM 11384 N N . VAL B 1 736 ? -8.461 -5.422 -22.453 1 97.56 736 VAL B N 1
ATOM 11385 C CA . VAL B 1 736 ? -7.562 -5.465 -23.609 1 97.56 736 VAL B CA 1
ATOM 11386 C C . VAL B 1 736 ? -6.469 -6.504 -23.359 1 97.56 736 VAL B C 1
ATOM 11388 O O . VAL B 1 736 ? -6.121 -7.27 -24.266 1 97.56 736 VAL B O 1
ATOM 11391 N N . GLY B 1 737 ? -5.91 -6.5 -22.172 1 98.44 737 GLY B N 1
ATOM 11392 C CA . GLY B 1 737 ? -4.914 -7.492 -21.797 1 98.44 737 GLY B CA 1
ATOM 11393 C C . GLY B 1 737 ? -5.422 -8.914 -21.922 1 98.44 737 GLY B C 1
ATOM 11394 O O . GLY B 1 737 ? -4.711 -9.797 -22.406 1 98.44 737 GLY B O 1
ATOM 11395 N N . TYR B 1 738 ? -6.641 -9.133 -21.453 1 97.94 738 TYR B N 1
ATOM 11396 C CA . TYR B 1 738 ? -7.254 -10.453 -21.562 1 97.94 738 TYR B CA 1
ATOM 11397 C C . TYR B 1 738 ? -7.344 -10.891 -23.016 1 97.94 738 TYR B C 1
ATOM 11399 O O . TYR B 1 738 ? -6.988 -12.023 -23.344 1 97.94 738 TYR B O 1
ATOM 11407 N N . ARG B 1 739 ? -7.688 -10.039 -23.891 1 96.88 739 ARG B N 1
ATOM 11408 C CA . ARG B 1 739 ? -7.859 -10.328 -25.312 1 96.88 739 ARG B CA 1
ATOM 11409 C C . ARG B 1 739 ? -6.512 -10.484 -26.016 1 96.88 739 ARG B C 1
ATOM 11411 O O . ARG B 1 739 ? -6.438 -11.016 -27.125 1 96.88 739 ARG B O 1
ATOM 11418 N N . SER B 1 740 ? -5.441 -10 -25.344 1 97.75 740 SER B N 1
ATOM 11419 C CA . SER B 1 740 ? -4.125 -9.984 -25.969 1 97.75 740 SER B CA 1
ATOM 11420 C C . SER B 1 740 ? -3.555 -11.391 -26.094 1 97.75 740 SER B C 1
ATOM 11422 O O . SER B 1 740 ? -2.592 -11.617 -26.828 1 97.75 740 SER B O 1
ATOM 11424 N N . LEU B 1 741 ? -4.109 -12.32 -25.328 1 97.19 741 LEU B N 1
ATOM 11425 C CA . LEU B 1 741 ? -3.686 -13.703 -25.5 1 97.19 741 LEU B CA 1
ATOM 11426 C C . LEU B 1 741 ? -4.039 -14.203 -26.906 1 97.19 741 LEU B C 1
ATOM 11428 O O . LEU B 1 741 ? -3.291 -14.984 -27.5 1 97.19 741 LEU B O 1
ATOM 11432 N N . ASN B 1 742 ? -5.199 -13.766 -27.469 1 94.06 742 ASN B N 1
ATOM 11433 C CA . ASN B 1 742 ? -5.668 -14.086 -28.812 1 94.06 742 ASN B CA 1
ATOM 11434 C C . ASN B 1 742 ? -6.195 -12.844 -29.531 1 94.06 742 ASN B C 1
ATOM 11436 O O . ASN B 1 742 ? -7.402 -12.703 -29.734 1 94.06 742 ASN B O 1
ATOM 11440 N N . PRO B 1 743 ? -5.289 -12.039 -30.047 1 94.19 743 PRO B N 1
ATOM 11441 C CA . PRO B 1 743 ? -5.734 -10.797 -30.672 1 94.19 743 PRO B CA 1
ATOM 11442 C C . PRO B 1 743 ? -6.465 -11.039 -32 1 94.19 743 PRO B C 1
ATOM 11444 O O . PRO B 1 743 ? -6.242 -12.062 -32.656 1 94.19 743 PRO B O 1
ATOM 11447 N N . PRO B 1 744 ? -7.281 -10.07 -32.375 1 92.38 744 PRO B N 1
ATOM 11448 C CA . PRO B 1 744 ? -7.992 -10.234 -33.656 1 92.38 744 PRO B CA 1
ATOM 11449 C C . PRO B 1 744 ? -7.051 -10.297 -34.844 1 92.38 744 PRO B C 1
ATOM 11451 O O . PRO B 1 744 ? -6 -9.641 -34.844 1 92.38 744 PRO B O 1
ATOM 11454 N N . ARG B 1 745 ? -7.453 -10.984 -35.875 1 90.62 745 ARG B N 1
ATOM 11455 C CA . ARG B 1 745 ? -6.602 -11.211 -37.031 1 90.62 745 ARG B CA 1
ATOM 11456 C C . ARG B 1 745 ? -7.086 -10.414 -38.25 1 90.62 745 ARG B C 1
ATOM 11458 O O . ARG B 1 745 ? -6.477 -10.461 -39.312 1 90.62 745 ARG B O 1
ATOM 11465 N N . SER B 1 746 ? -8.047 -9.602 -38.094 1 89.5 746 SER B N 1
ATOM 11466 C CA . SER B 1 746 ? -8.578 -8.82 -39.219 1 89.5 746 SER B CA 1
ATOM 11467 C C . SER B 1 746 ? -7.562 -7.809 -39.719 1 89.5 746 SER B C 1
ATOM 11469 O O . SER B 1 746 ? -6.617 -7.457 -39 1 89.5 746 SER B O 1
ATOM 11471 N N . VAL B 1 747 ? -7.75 -7.387 -40.844 1 88.75 747 VAL B N 1
ATOM 11472 C CA . VAL B 1 747 ? -6.871 -6.398 -41.469 1 88.75 747 VAL B CA 1
ATOM 11473 C C . VAL B 1 747 ? -6.926 -5.094 -40.688 1 88.75 747 VAL B C 1
ATOM 11475 O O . VAL B 1 747 ? -5.898 -4.441 -40.469 1 88.75 747 VAL B O 1
ATOM 11478 N N . GLY B 1 748 ? -8.109 -4.766 -40.281 1 86.06 748 GLY B N 1
ATOM 11479 C CA . GLY B 1 748 ? -8.258 -3.561 -39.469 1 86.06 748 GLY B CA 1
ATOM 11480 C C . GLY B 1 748 ? -7.469 -3.6 -38.188 1 86.06 748 GLY B C 1
ATOM 11481 O O . GLY B 1 748 ? -6.867 -2.6 -37.781 1 86.06 748 GLY B O 1
ATOM 11482 N N . ALA B 1 749 ? -7.516 -4.672 -37.531 1 87.12 749 ALA B N 1
ATOM 11483 C CA . ALA B 1 749 ? -6.777 -4.832 -36.281 1 87.12 749 ALA B CA 1
ATOM 11484 C C . ALA B 1 749 ? -5.273 -4.738 -36.531 1 87.12 749 ALA B C 1
ATOM 11486 O O . ALA B 1 749 ? -4.551 -4.129 -35.719 1 87.12 749 ALA B O 1
ATOM 11487 N N . ARG B 1 750 ? -4.805 -5.312 -37.562 1 90.06 750 ARG B N 1
ATOM 11488 C CA . ARG B 1 750 ? -3.383 -5.277 -37.875 1 90.06 750 ARG B CA 1
ATOM 11489 C C . ARG B 1 750 ? -2.945 -3.863 -38.25 1 90.06 750 ARG B C 1
ATOM 11491 O O . ARG B 1 750 ? -1.819 -3.457 -37.969 1 90.06 750 ARG B O 1
ATOM 11498 N N . LEU B 1 751 ? -3.799 -3.127 -38.906 1 86.31 751 LEU B N 1
ATOM 11499 C CA . LEU B 1 751 ? -3.514 -1.736 -39.25 1 86.31 751 LEU B CA 1
ATOM 11500 C C . LEU B 1 751 ? -3.436 -0.876 -37.969 1 86.31 751 LEU B C 1
ATOM 11502 O O . LEU B 1 751 ? -2.627 0.052 -37.906 1 86.31 751 LEU B O 1
ATOM 11506 N N . ALA B 1 752 ? -4.301 -1.189 -37.094 1 84.31 752 ALA B N 1
ATOM 11507 C CA . ALA B 1 752 ? -4.258 -0.472 -35.844 1 84.31 752 ALA B CA 1
ATOM 11508 C C . ALA B 1 752 ? -2.914 -0.674 -35.125 1 84.31 752 ALA B C 1
ATOM 11510 O O . ALA B 1 752 ? -2.363 0.263 -34.562 1 84.31 752 ALA B O 1
ATOM 11511 N N . ALA B 1 753 ? -2.445 -1.831 -35.156 1 88.25 753 ALA B N 1
ATOM 11512 C CA . ALA B 1 753 ? -1.142 -2.145 -34.594 1 88.25 753 ALA B CA 1
ATOM 11513 C C . ALA B 1 753 ? -0.032 -1.349 -35.25 1 88.25 753 ALA B C 1
ATOM 11515 O O . ALA B 1 753 ? 0.838 -0.786 -34.594 1 88.25 753 ALA B O 1
ATOM 11516 N N . ARG B 1 754 ? -0.06 -1.287 -36.562 1 85.94 754 ARG B N 1
ATOM 11517 C CA . ARG B 1 754 ? 0.963 -0.594 -37.312 1 85.94 754 ARG B CA 1
ATOM 11518 C C . ARG B 1 754 ? 0.927 0.908 -37.062 1 85.94 754 ARG B C 1
ATOM 11520 O O . ARG B 1 754 ? 1.974 1.548 -36.938 1 85.94 754 ARG B O 1
ATOM 11527 N N . ARG B 1 755 ? -0.204 1.475 -36.969 1 82.5 755 ARG B N 1
ATOM 11528 C CA . ARG B 1 755 ? -0.368 2.902 -36.719 1 82.5 755 ARG B CA 1
ATOM 11529 C C . ARG B 1 755 ? 0.209 3.287 -35.344 1 82.5 755 ARG B C 1
ATOM 11531 O O . ARG B 1 755 ? 0.872 4.316 -35.219 1 82.5 755 ARG B O 1
ATOM 11538 N N . THR B 1 756 ? -0.1 2.451 -34.438 1 81.94 756 THR B N 1
ATOM 11539 C CA . THR B 1 756 ? 0.372 2.73 -33.062 1 81.94 756 THR B CA 1
ATOM 11540 C C . THR B 1 756 ? 1.893 2.623 -33 1 81.94 756 THR B C 1
ATOM 11542 O O . THR B 1 756 ? 2.545 3.424 -32.344 1 81.94 756 THR B O 1
ATOM 11545 N N . ARG B 1 757 ? 2.467 1.692 -33.656 1 81 757 ARG B N 1
ATOM 11546 C CA . ARG B 1 757 ? 3.916 1.527 -33.656 1 81 757 ARG B CA 1
ATOM 11547 C C . ARG B 1 757 ? 4.598 2.709 -34.344 1 81 757 ARG B C 1
ATOM 11549 O O . ARG B 1 757 ? 5.664 3.148 -33.906 1 81 757 ARG B O 1
ATOM 11556 N N . PHE B 1 758 ? 3.85 3.207 -35.281 1 72.25 758 PHE B N 1
ATOM 11557 C CA . PHE B 1 758 ? 4.398 4.336 -36.031 1 72.25 758 PHE B CA 1
ATOM 11558 C C . PHE B 1 758 ? 4.332 5.613 -35.188 1 72.25 758 PHE B C 1
ATOM 11560 O O . PHE B 1 758 ? 5.262 6.418 -35.219 1 72.25 758 PHE B O 1
ATOM 11567 N N . THR B 1 759 ? 3.258 5.848 -34.469 1 68.5 759 THR B N 1
ATOM 11568 C CA . THR B 1 759 ? 3.094 7.035 -33.625 1 68.5 759 THR B CA 1
ATOM 11569 C C . THR B 1 759 ? 4.043 6.996 -32.438 1 68.5 759 THR B C 1
ATOM 11571 O O . THR B 1 759 ? 4.508 8.039 -31.969 1 68.5 759 THR B O 1
ATOM 11574 N N . GLY B 1 760 ? 4.289 5.898 -31.969 1 61.69 760 GLY B N 1
ATOM 11575 C CA . GLY B 1 760 ? 5.238 5.766 -30.875 1 61.69 760 GLY B CA 1
ATOM 11576 C C . GLY B 1 760 ? 6.656 6.137 -31.266 1 61.69 760 GLY B C 1
ATOM 11577 O O . GLY B 1 760 ? 7.398 6.707 -30.469 1 61.69 760 GLY B O 1
ATOM 11578 N N . ARG B 1 761 ? 7.047 5.891 -32.469 1 53.38 761 ARG B N 1
ATOM 11579 C CA . ARG B 1 761 ? 8.375 6.207 -33 1 53.38 761 ARG B CA 1
ATOM 11580 C C . ARG B 1 761 ? 8.547 7.715 -33.156 1 53.38 761 ARG B C 1
ATOM 11582 O O . ARG B 1 761 ? 9.664 8.234 -33.031 1 53.38 761 ARG B O 1
ATOM 11589 N N . ARG B 1 762 ? 7.449 8.445 -33.281 1 41.59 762 ARG B N 1
ATOM 11590 C CA . ARG B 1 762 ? 7.496 9.891 -33.5 1 41.59 762 ARG B CA 1
ATOM 11591 C C . ARG B 1 762 ? 7.504 10.625 -32.156 1 41.59 762 ARG B C 1
ATOM 11593 O O . ARG B 1 762 ? 7.961 11.766 -32.062 1 41.59 762 ARG B O 1
ATOM 11600 N N . ARG B 1 763 ? 7.109 9.984 -31.094 1 46.38 763 ARG B N 1
ATOM 11601 C CA . ARG B 1 763 ? 7.039 10.648 -29.797 1 46.38 763 ARG B CA 1
ATOM 11602 C C . ARG B 1 763 ? 8.289 10.367 -28.969 1 46.38 763 ARG B C 1
ATOM 11604 O O . ARG B 1 763 ? 8.758 9.227 -28.922 1 46.38 763 ARG B O 1
#

Foldseek 3Di:
DPDPPDPPPPCPPPPPLLFFFPPQDDPPAFLLLRLLLQLLDLLHAFADDLLLVLLVVLLVVLVPDPPDLDPVVLVVLLVVLLVVLVVLLVVLLCLLVDDDVVPDQDPCLLVLLLLLLLLLQQLDLLCPLLLLLFLDFLQCLLPLLNLLSVLLSCQQLVFPAFLQHLNSQSLLLCVLSVNCPQPPPVSSSSVDPSYDSLSSNVSSSSSSCSLVCVSQVLLNLLLSLSQLSSWAQSNCSSVCVVPVPSTDSLSSTSQHGSDPDDDTSNVSSVVSLVVQCVVPPSVSSVSSSSNNSSNSVSSVVSSVVSSVVSVQVSQLVSLLLVLLLVCLVVVLVPFQPPDQPRHTVSVLSVVSVVPVVVVVVSCLPDQQAQALCLVPGCVLVPQCDPPHVVPPVDDPVSSVSVSSNRNVGDGDPDDDDDPDCDDDPDPPDCPPPPPDPPPPPPVPVPPSSCVSSSVSSRSGYPDQDDAQPALLSLLLQLRHLHDGNRNLLNLVLLLQLLLLLLLPCPVPDDFLDDLAADLVFCLVSLVVLLVVQQVVQVVCVVPDADDPVVLLLVLLLQLLQQLSPLLLQSSCSRSCNCNHPQSSLSVSNSCQCSQSSDSVSNRNNVSQQLNVVVVHHAPSSNDSCRSVPPSYDSVSSSLSSNSSSNNSCCPVLVLLSLLLQLLVLSPCANHNLVSSLVNCVVVVTDSVNSVVSNPQSDSPPHSNVSSRVSNSVLLVVFAPDDDPPGNSNSNSSSSSSNSSSPGDDDPVSSVSSVVSSVVSVVD/DPPPPDPPPPPPVPPPLLFFFPPQDDPPAFLLLRLLLQLLDLLHAFADDLLLVLLVVLLVVLVPDPPDLDPVVLVVLLVVLLVVLVVLLVVLLCLLVDDPVVPDQDPCLLVLLLLLLLLLQQLDLLCPLLLLLFLDFLQCLLPLLNLLSVLLSCQQLVFPAFLQHLNSQSLLLCVLSVNCPQPPPVSSSSVDPSYDSLSSNVSSSSSSCSLVCVSQVLLNLLLSLSQLSSWAQSNCSSVCVVPVPSTDSLSSTSQHGSDPDDDTSNVSSVVSLVVQCVVVPSVSSVSSSSNNSSNSVSSVVSSVVSSVVSVQVSQLVSLLLVLLLVCLVVVLVPFQPPDQPRHTVSVLSVVSVVPVVVVVVSCLPDQQAQALCLVPGCVLPPQCDPPHVNPPVDDPVSSVSVSSNRNPGDGDPDDDDDDDDPDDPDPPDCPPPPPDPPPPPPVPVPPSSCVSSSVSSRSGYPDQDDADPALLSLLLQLRHLHDGNRNLLNLVLLLQLLLLLLLPCPVPDDFLDDLAADLVFCLVSLVVLLVVQQVVQVVCVPPDADDPVVLLLVLLLQLLQQLSPLLLQSSCSRSCNCNHPQSSLSVSNSCQCSQSSDSVSNRNNVSQQLNVVVVHHAPSSNDSCRSVPPSYDSVSSSLSSNSSSNNSCCPVLVLLSLLQQLLVLSVCANHNLVSSLVNCVVVVTDSVNSVVSNPQSDSPPHSNVSSRVSNSVLLVVFAPDDDPPGNSNSNSSSSSSNSSSPGDDDPVSSVSSVVSSVVSVVD

Organism: Streptomyces microflavus (NCBI:txid1919)